Protein AF-A0A835N006-F1 (afdb_monomer)

Organism: NCBI:txid1413687

Solvent-accessible surface area (backbone atoms only — not comparable to full-atom values): 55330 Å² total; per-residue (Å²): 144,75,77,70,62,59,59,55,51,51,54,53,51,52,49,54,55,53,50,62,74,55,72,83,76,80,90,79,90,85,92,86,81,86,87,80,90,83,92,77,97,76,51,71,69,65,62,46,51,63,44,72,76,35,90,64,30,62,57,35,51,52,47,19,72,71,73,68,52,59,80,73,46,51,65,73,37,28,61,44,59,72,69,57,60,71,70,43,48,52,70,76,34,76,88,43,88,58,54,58,61,51,57,39,51,42,28,58,48,49,49,47,54,50,52,71,67,54,53,72,70,75,73,77,80,87,91,66,96,83,57,60,68,63,53,52,51,51,51,50,50,52,48,52,51,48,51,68,60,46,80,78,63,86,90,77,84,93,76,88,89,81,87,82,90,83,90,83,50,70,68,68,59,47,51,62,44,71,75,37,90,63,33,61,57,39,52,51,49,18,72,72,73,67,52,59,81,77,48,52,57,76,38,30,57,44,59,72,69,54,59,74,69,41,49,50,67,76,36,75,88,41,84,56,53,58,58,49,57,40,56,43,29,67,55,43,45,58,59,59,46,69,60,59,74,54,83,80,70,85,88,88,81,88,66,97,85,55,79,88,74,70,88,80,76,75,82,84,86,89,83,84,93,79,83,88,82,82,89,86,88,87,82,89,84,86,86,86,87,85,86,90,86,88,85,81,94,80,88,89,80,88,87,88,84,90,81,90,82,89,81,91,88,81,87,88,86,88,77,89,85,86,87,88,83,88,84,90,87,82,88,85,87,82,87,90,82,90,87,87,80,91,82,89,84,90,89,89,88,84,89,80,82,89,87,84,88,83,84,86,89,83,79,87,91,74,96,84,68,65,66,70,58,55,55,53,56,57,49,57,70,64,64,73,80,79,77,89,82,86,92,77,81,87,78,67,91,72,84,49,45,76,41,69,31,38,38,42,32,41,44,74,51,54,67,18,56,37,40,86,54,26,55,27,25,28,39,33,57,55,50,47,85,48,55,48,98,90,43,50,46,21,40,62,33,12,76,90,58,43,74,79,81,43,52,32,59,40,35,60,43,39,74,60,59,50,28,37,38,36,39,27,52,82,54,30,49,34,50,44,55,55,37,96,85,52,85,72,82,74,46,60,70,44,85,32,84,93,36,79,94,34,29,48,64,21,37,50,48,55,71,58,55,52,51,50,50,55,41,37,63,72,28,44,44,40,34,30,44,41,38,46,52,49,36,76,43,48,73,45,99,89,39,41,44,44,77,64,59,50,52,66,56,56,55,47,44,55,49,48,40,53,76,69,72,55,84,54,52,24,44,29,45,30,47,26,31,35,56,84,33,60,94,35,18,41,58,32,72,55,52,19,53,43,41,41,50,51,36,53,49,53,55,60,74,40,60,93,48,81,85,66,55,38,33,34,35,50,35,12,50,85,33,76,64,40,52,43,50,23,49,72,66,30,37,78,39,41,46,33,41,22,28,41,45,50,85,71,38,56,29,79,54,87,59,50,62,60,46,51,48,30,56,78,58,57,57,59,56,53,55,57,42,48,48,54,43,50,51,44,74,74,47,90,43,82,41,41,46,26,35,56,36,31,45,38,25,36,72,52,20,24,77,58,38,42,33,4,32,50,36,41,54,43,51,55,46,50,55,45,49,37,32,58,41,37,26,29,35,40,18,33,35,19,43,34,21,26,25,25,10,27,17,36,56,87,78,43,51,65,16,26,48,37,56,53,51,50,49,43,56,60,39,49,22,38,36,23,34,48,50,47,78,48,62,68,78,45,55,48,63,41,35,19,23,25,52,84,59,68,12,28,19,36,40,39,38,30,49,33,87,51,42,28,35,42,32,41,81,47,59,83,59,97,72,74,84,82,75,85,76,81,78,83,88,77,91,82,85,85,87,88,82,90,85,89,85,87,86,82,88,80,94,71,84,76,77,84,75,74,82,75,64,60,61,23,39,35,43,38,36,35,34,45,96,70,36,50,51,26,48,44,31,19,50,70,86,40,78,63,59,61,50,100,78,30,45,70,62,84,87,74,62,49,80,40,54,62,90,52,68,47,78,43,50,41,58,25,37,34,42,35,40,39,72,55,77,31,69,51,47,110

Structure (mmCIF, N/CA/C/O backbone):
data_AF-A0A835N006-F1
#
_entry.id   AF-A0A835N006-F1
#
loop_
_atom_site.group_PDB
_atom_site.id
_atom_site.type_symbol
_atom_site.label_atom_id
_atom_site.label_alt_id
_atom_site.label_comp_id
_atom_site.label_asym_id
_atom_site.label_entity_id
_atom_site.label_seq_id
_atom_site.pdbx_PDB_ins_code
_atom_site.Cartn_x
_atom_site.Cartn_y
_atom_site.Cartn_z
_atom_site.occupancy
_atom_site.B_iso_or_equiv
_atom_site.auth_seq_id
_atom_site.auth_comp_id
_atom_site.auth_asym_id
_atom_site.auth_atom_id
_atom_site.pdbx_PDB_model_num
ATOM 1 N N . MET A 1 1 ? 19.010 -67.903 38.026 1.00 42.78 1 MET A N 1
ATOM 2 C CA . MET A 1 1 ? 18.975 -67.072 36.802 1.00 42.78 1 MET A CA 1
ATOM 3 C C . MET A 1 1 ? 17.537 -66.610 36.570 1.00 42.78 1 MET A C 1
ATOM 5 O O . MET A 1 1 ? 16.750 -67.404 36.083 1.00 42.78 1 MET A O 1
ATOM 9 N N . ALA A 1 2 ? 17.156 -65.403 37.015 1.00 35.69 2 ALA A N 1
ATOM 10 C CA . ALA A 1 2 ? 15.758 -64.934 36.906 1.00 35.69 2 ALA A CA 1
ATOM 11 C C . ALA A 1 2 ? 15.554 -63.401 36.830 1.00 35.69 2 ALA A C 1
ATOM 13 O O . ALA A 1 2 ? 14.475 -62.973 36.441 1.00 35.69 2 ALA A O 1
ATOM 14 N N . ARG A 1 3 ? 16.558 -62.564 37.152 1.00 34.12 3 ARG A N 1
ATOM 15 C CA . ARG A 1 3 ? 16.449 -61.088 37.057 1.00 34.12 3 ARG A CA 1
ATOM 16 C C . ARG A 1 3 ? 16.827 -60.490 35.691 1.00 34.12 3 ARG A C 1
ATOM 18 O O . ARG A 1 3 ? 16.461 -59.358 35.421 1.00 34.12 3 ARG A O 1
ATOM 25 N N . ILE A 1 4 ? 17.492 -61.252 34.817 1.00 37.38 4 ILE A N 1
ATOM 26 C CA . ILE A 1 4 ? 17.913 -60.782 33.479 1.00 37.38 4 ILE A CA 1
ATOM 27 C C . ILE A 1 4 ? 16.734 -60.761 32.481 1.00 37.38 4 ILE A C 1
ATOM 29 O O . ILE A 1 4 ? 16.713 -59.951 31.562 1.00 37.38 4 ILE A O 1
ATOM 33 N N . SER A 1 5 ? 15.708 -61.599 32.678 1.00 41.25 5 SER A N 1
ATOM 34 C CA . SER A 1 5 ? 14.600 -61.732 31.714 1.00 41.25 5 SER A CA 1
ATOM 35 C C . SER A 1 5 ? 13.681 -60.500 31.651 1.00 41.25 5 SER A C 1
ATOM 37 O O . SER A 1 5 ? 13.194 -60.144 30.580 1.00 41.25 5 SER A O 1
ATOM 39 N N . THR A 1 6 ? 13.443 -59.822 32.780 1.00 34.44 6 THR A N 1
ATOM 40 C CA . THR A 1 6 ? 12.440 -58.746 32.872 1.00 34.44 6 THR A CA 1
ATOM 41 C C . THR A 1 6 ? 12.899 -57.405 32.304 1.00 34.44 6 THR A C 1
ATOM 43 O O . THR A 1 6 ? 12.081 -56.718 31.703 1.00 34.44 6 THR A O 1
ATOM 46 N N . GLN A 1 7 ? 14.182 -57.036 32.423 1.00 37.97 7 GLN A N 1
ATOM 47 C CA . GLN A 1 7 ? 14.693 -55.826 31.756 1.00 37.97 7 GLN A CA 1
ATOM 48 C C . GLN A 1 7 ? 14.749 -56.004 30.234 1.00 37.97 7 GLN A C 1
ATOM 50 O O . GLN A 1 7 ? 14.334 -55.106 29.511 1.00 37.97 7 GLN A O 1
ATOM 55 N N . VAL A 1 8 ? 15.148 -57.184 29.741 1.00 37.50 8 VAL A N 1
ATOM 56 C CA . VAL A 1 8 ? 15.133 -57.482 28.297 1.00 37.50 8 VAL A CA 1
ATOM 57 C C . VAL A 1 8 ? 13.710 -57.419 27.728 1.00 37.50 8 VAL A C 1
ATOM 59 O O . VAL A 1 8 ? 13.510 -56.836 26.668 1.00 37.50 8 VAL A O 1
ATOM 62 N N . HIS A 1 9 ? 12.700 -57.924 28.448 1.00 35.69 9 HIS A N 1
ATOM 63 C CA . HIS A 1 9 ? 11.300 -57.766 28.031 1.00 35.69 9 HIS A CA 1
ATOM 64 C C . HIS A 1 9 ? 10.817 -56.309 28.079 1.00 35.69 9 HIS A C 1
ATOM 66 O O . HIS A 1 9 ? 10.084 -55.905 27.184 1.00 35.69 9 HIS A O 1
ATOM 72 N N . ALA A 1 10 ? 11.225 -55.508 29.069 1.00 35.22 10 ALA A N 1
ATOM 73 C CA . ALA A 1 10 ? 10.864 -54.088 29.126 1.00 35.22 10 ALA A CA 1
ATOM 74 C C . ALA A 1 10 ? 11.471 -53.286 27.959 1.00 35.22 10 ALA A C 1
ATOM 76 O O . ALA A 1 10 ? 10.772 -52.491 27.336 1.00 35.22 10 ALA A O 1
ATOM 77 N N . ILE A 1 11 ? 12.738 -53.546 27.617 1.00 37.03 11 ILE A N 1
ATOM 78 C CA . ILE A 1 11 ? 13.439 -52.906 26.494 1.00 37.03 11 ILE A CA 1
ATOM 79 C C . ILE A 1 11 ? 12.823 -53.331 25.152 1.00 37.03 11 ILE A C 1
ATOM 81 O O . ILE A 1 11 ? 12.557 -52.481 24.307 1.00 37.03 11 ILE A O 1
ATOM 85 N N . LEU A 1 12 ? 12.508 -54.619 24.967 1.00 35.62 12 LEU A N 1
ATOM 86 C CA . LEU A 1 12 ? 11.808 -55.094 23.766 1.00 35.62 12 LEU A CA 1
ATOM 87 C C . LEU A 1 12 ? 10.388 -54.517 23.640 1.00 35.62 12 LEU A C 1
ATOM 89 O O . LEU A 1 12 ? 9.954 -54.229 22.529 1.00 35.62 12 LEU A O 1
ATOM 93 N N . LEU A 1 13 ? 9.675 -54.299 24.751 1.00 35.78 13 LEU A N 1
ATOM 94 C CA . LEU A 1 13 ? 8.351 -53.671 24.724 1.00 35.78 13 LEU A CA 1
ATOM 95 C C . LEU A 1 13 ? 8.433 -52.168 24.404 1.00 35.78 13 LEU A C 1
ATOM 97 O O . LEU A 1 13 ? 7.593 -51.658 23.667 1.00 35.78 13 LEU A O 1
ATOM 101 N N . ALA A 1 14 ? 9.461 -51.470 24.897 1.00 35.19 14 ALA A N 1
ATOM 102 C CA . ALA A 1 14 ? 9.728 -50.076 24.541 1.00 35.19 14 ALA A CA 1
ATOM 103 C C . ALA A 1 14 ? 10.073 -49.925 23.047 1.00 35.19 14 ALA A C 1
ATOM 105 O O . ALA A 1 14 ? 9.522 -49.054 22.376 1.00 35.19 14 ALA A O 1
ATOM 106 N N . LEU A 1 15 ? 10.909 -50.817 22.503 1.00 35.91 15 LEU A N 1
ATOM 107 C CA . LEU A 1 15 ? 11.237 -50.850 21.073 1.00 35.91 15 LEU A CA 1
ATOM 108 C C . LEU A 1 15 ? 10.009 -51.176 20.204 1.00 35.91 15 LEU A C 1
ATOM 110 O O . LEU A 1 15 ? 9.785 -50.500 19.203 1.00 35.91 15 LEU A O 1
ATOM 114 N N . ALA A 1 16 ? 9.156 -52.120 20.616 1.00 34.94 16 ALA A N 1
ATOM 115 C CA . ALA A 1 16 ? 7.901 -52.418 19.916 1.00 34.94 16 ALA A CA 1
ATOM 116 C C . ALA A 1 16 ? 6.908 -51.232 19.917 1.00 34.94 16 ALA A C 1
ATOM 118 O O . ALA A 1 16 ? 6.215 -50.998 18.926 1.00 34.94 16 ALA A O 1
ATOM 119 N N . CYS A 1 17 ? 6.868 -50.430 20.989 1.00 32.19 17 CYS A N 1
ATOM 120 C CA . CYS A 1 17 ? 6.097 -49.181 21.015 1.00 32.19 17 CYS A CA 1
ATOM 121 C C . CYS A 1 17 ? 6.698 -48.092 20.106 1.00 32.19 17 CYS A C 1
ATOM 123 O O . CYS A 1 17 ? 5.947 -47.300 19.539 1.00 32.19 17 CYS A O 1
ATOM 125 N N . MET A 1 18 ? 8.021 -48.066 19.919 1.00 36.19 18 MET A N 1
ATOM 126 C CA . MET A 1 18 ? 8.682 -47.160 18.969 1.00 36.19 18 MET A CA 1
ATOM 127 C C . MET A 1 18 ? 8.398 -47.555 17.510 1.00 36.19 18 MET A C 1
ATOM 129 O O . MET A 1 18 ? 8.114 -46.680 16.693 1.00 36.19 18 MET A O 1
ATOM 133 N N . GLU A 1 19 ? 8.365 -48.851 17.173 1.00 34.56 19 GLU A N 1
ATOM 134 C CA . GLU A 1 19 ? 7.927 -49.305 15.839 1.00 34.56 19 GLU A CA 1
ATOM 135 C C . GLU A 1 19 ? 6.457 -48.945 15.552 1.00 34.56 19 GLU A C 1
ATOM 137 O O . GLU A 1 19 ? 6.120 -48.548 14.432 1.00 34.56 19 GLU A O 1
ATOM 142 N N . ALA A 1 20 ? 5.583 -48.992 16.564 1.00 32.03 20 ALA A N 1
ATOM 143 C CA . ALA A 1 20 ? 4.171 -48.628 16.422 1.00 32.03 20 ALA A CA 1
ATOM 144 C C . ALA A 1 20 ? 3.942 -47.149 16.037 1.00 32.03 20 ALA A C 1
ATOM 146 O O . ALA A 1 20 ? 2.956 -46.847 15.365 1.00 32.03 20 ALA A O 1
ATOM 147 N N . LEU A 1 21 ? 4.856 -46.238 16.398 1.00 33.19 21 LEU A N 1
ATOM 148 C CA . LEU A 1 21 ? 4.810 -44.824 15.987 1.00 33.19 21 LEU A CA 1
ATOM 149 C C . LEU A 1 21 ? 5.431 -44.557 14.603 1.00 33.19 21 LEU A C 1
ATOM 151 O O . LEU A 1 21 ? 5.235 -43.479 14.045 1.00 33.19 21 LEU A O 1
ATOM 155 N N . VAL A 1 22 ? 6.126 -45.533 14.011 1.00 32.03 22 VAL A N 1
ATOM 156 C CA . VAL A 1 22 ? 6.694 -45.440 12.651 1.00 32.03 22 VAL A CA 1
ATOM 157 C C . VAL A 1 22 ? 5.773 -46.088 11.599 1.00 32.03 22 VAL A C 1
ATOM 159 O O . VAL A 1 22 ? 5.784 -45.695 10.430 1.00 32.03 22 VAL A O 1
ATOM 162 N N . LEU A 1 23 ? 4.918 -47.036 12.001 1.00 29.64 23 LEU A N 1
ATOM 163 C CA . LEU A 1 23 ? 4.133 -47.894 11.098 1.00 29.64 23 LEU A CA 1
ATOM 164 C C . LEU A 1 23 ? 2.768 -47.357 10.617 1.00 29.64 23 LEU A C 1
ATOM 166 O O . LEU A 1 23 ? 2.011 -48.108 10.004 1.00 29.64 23 LEU A O 1
ATOM 170 N N . TYR A 1 24 ? 2.461 -46.068 10.802 1.00 27.81 24 TYR A N 1
ATOM 171 C CA . TYR A 1 24 ? 1.299 -45.422 10.154 1.00 27.81 24 TYR A CA 1
ATOM 172 C C . TYR A 1 24 ? 1.664 -44.259 9.210 1.00 27.81 24 TYR A C 1
ATOM 174 O O . TYR A 1 24 ? 0.807 -43.450 8.858 1.00 27.81 24 TYR A O 1
ATOM 182 N N . GLY A 1 25 ? 2.934 -44.182 8.785 1.00 31.09 25 GLY A N 1
ATOM 183 C CA . GLY A 1 25 ? 3.451 -43.109 7.920 1.00 31.09 25 GLY A CA 1
ATOM 184 C C . GLY A 1 25 ? 3.889 -43.507 6.503 1.00 31.09 25 GLY A C 1
ATOM 185 O O . GLY A 1 25 ? 3.956 -42.633 5.644 1.00 31.09 25 GLY A O 1
ATOM 186 N N . PHE A 1 26 ? 4.185 -44.785 6.218 1.00 29.05 26 PHE A N 1
ATOM 187 C CA . PHE A 1 26 ? 4.708 -45.198 4.904 1.00 29.05 26 PHE A CA 1
ATOM 188 C C . PHE A 1 26 ? 4.172 -46.544 4.414 1.00 29.05 26 PHE A C 1
ATOM 190 O O . PHE A 1 26 ? 4.488 -47.594 4.967 1.00 29.05 26 PHE A O 1
ATOM 197 N N . ALA A 1 27 ? 3.436 -46.504 3.301 1.00 27.14 27 ALA A N 1
ATOM 198 C CA . ALA A 1 27 ? 3.053 -47.684 2.533 1.00 27.14 27 ALA A CA 1
ATOM 199 C C . ALA A 1 27 ? 2.868 -47.365 1.036 1.00 27.14 27 ALA A C 1
ATOM 201 O O . ALA A 1 27 ? 1.761 -47.504 0.516 1.00 27.14 27 ALA A O 1
ATOM 202 N N . ARG A 1 28 ? 3.946 -46.940 0.349 1.00 28.98 28 ARG A N 1
ATOM 203 C CA . ARG A 1 28 ? 4.360 -47.506 -0.958 1.00 28.98 28 ARG A CA 1
ATOM 204 C C . ARG A 1 28 ? 5.627 -46.885 -1.568 1.00 28.98 28 ARG A C 1
ATOM 206 O O . ARG A 1 28 ? 5.742 -45.675 -1.697 1.00 28.98 28 ARG A O 1
ATOM 213 N N . ASP A 1 29 ? 6.508 -47.788 -1.991 1.00 27.83 29 ASP A N 1
ATOM 214 C CA . ASP A 1 29 ? 7.227 -47.846 -3.270 1.00 27.83 29 ASP A CA 1
ATOM 215 C C . ASP A 1 29 ? 7.862 -46.566 -3.859 1.00 27.83 29 ASP A C 1
ATOM 217 O O . ASP A 1 29 ? 7.204 -45.748 -4.497 1.00 27.83 29 ASP A O 1
ATOM 221 N N . ASN A 1 30 ? 9.199 -46.524 -3.831 1.00 34.12 30 ASN A N 1
ATOM 222 C CA . ASN A 1 30 ? 10.005 -45.883 -4.874 1.00 34.12 30 ASN A CA 1
ATOM 223 C C . ASN A 1 30 ? 11.210 -46.783 -5.234 1.00 34.12 30 ASN A C 1
ATOM 225 O O . ASN A 1 30 ? 12.109 -46.934 -4.406 1.00 34.12 30 ASN A O 1
ATOM 229 N N . PRO A 1 31 ? 11.258 -47.386 -6.438 1.00 33.62 31 PRO A N 1
ATOM 230 C CA . PRO A 1 31 ? 12.426 -48.109 -6.935 1.00 33.62 31 PRO A CA 1
ATOM 231 C C . PRO A 1 31 ? 13.041 -47.396 -8.155 1.00 33.62 31 PRO A C 1
ATOM 233 O O . PRO A 1 31 ? 12.659 -47.654 -9.296 1.00 33.62 31 PRO A O 1
ATOM 236 N N . GLY A 1 32 ? 14.012 -46.505 -7.922 1.00 25.36 32 GLY A N 1
ATOM 237 C CA . GLY A 1 32 ? 14.564 -45.641 -8.977 1.00 25.36 32 GLY A CA 1
ATOM 238 C C . GLY A 1 32 ? 15.945 -45.035 -8.700 1.00 25.36 32 GLY A C 1
ATOM 239 O O . GLY A 1 32 ? 16.191 -43.899 -9.091 1.00 25.36 32 GLY A O 1
ATOM 240 N N . GLY A 1 33 ? 16.846 -45.751 -8.018 1.00 25.06 33 GLY A N 1
ATOM 241 C CA . GLY A 1 33 ? 18.206 -45.262 -7.746 1.00 25.06 33 GLY A CA 1
ATOM 242 C C . GLY A 1 33 ? 19.139 -46.352 -7.217 1.00 25.06 33 GLY A C 1
ATOM 243 O O . GLY A 1 33 ? 18.983 -46.814 -6.091 1.00 25.06 33 GLY A O 1
ATOM 244 N N . THR A 1 34 ? 20.103 -46.783 -8.031 1.00 28.62 34 THR A N 1
ATOM 245 C CA . THR A 1 34 ? 21.065 -47.841 -7.682 1.00 28.62 34 THR A CA 1
ATOM 246 C C . THR A 1 34 ? 22.298 -47.293 -6.966 1.00 28.62 34 THR A C 1
ATOM 248 O O . THR A 1 34 ? 23.039 -46.500 -7.545 1.00 28.62 34 THR A O 1
ATOM 251 N N . LEU A 1 35 ? 22.579 -47.801 -5.766 1.00 27.42 35 LEU A N 1
ATOM 252 C CA . LEU A 1 35 ? 23.903 -47.728 -5.138 1.00 27.42 35 LEU A CA 1
ATOM 253 C C . LEU A 1 35 ? 24.771 -48.904 -5.613 1.00 27.42 35 LEU A C 1
ATOM 255 O O . LEU A 1 35 ? 24.301 -50.039 -5.679 1.00 27.42 35 LEU A O 1
ATOM 259 N N . THR A 1 36 ? 26.038 -48.640 -5.938 1.00 31.20 36 THR A N 1
ATOM 260 C CA . THR A 1 36 ? 27.024 -49.656 -6.346 1.00 31.20 36 THR A CA 1
ATOM 261 C C . THR A 1 36 ? 28.041 -49.926 -5.239 1.00 31.20 36 THR A C 1
ATOM 263 O O . THR A 1 36 ? 28.520 -48.997 -4.596 1.00 31.20 36 THR A O 1
ATOM 266 N N . ASN A 1 37 ? 28.381 -51.201 -5.038 1.00 34.12 37 ASN A N 1
ATOM 267 C CA . ASN A 1 37 ? 29.161 -51.694 -3.897 1.00 34.12 37 ASN A CA 1
ATOM 268 C C . ASN A 1 37 ? 30.600 -51.154 -3.802 1.00 34.12 37 ASN A C 1
ATOM 270 O O . ASN A 1 37 ? 31.332 -51.180 -4.789 1.00 34.12 37 ASN A O 1
ATOM 274 N N . TYR A 1 38 ? 31.064 -50.939 -2.567 1.00 26.89 38 TYR A N 1
ATOM 275 C CA . TYR A 1 38 ? 32.248 -51.648 -2.057 1.00 26.89 38 TYR A CA 1
ATOM 276 C C . TYR A 1 38 ? 32.061 -51.987 -0.564 1.00 26.89 38 TYR A C 1
ATOM 278 O O . TYR A 1 38 ? 31.124 -51.497 0.060 1.00 26.89 38 TYR A O 1
ATOM 286 N N . GLN A 1 39 ? 32.851 -52.918 -0.018 1.00 40.38 39 GLN A N 1
ATOM 287 C CA . GLN A 1 39 ? 32.480 -53.647 1.207 1.00 40.38 39 GLN A CA 1
ATOM 288 C C . GLN A 1 39 ? 33.078 -53.115 2.518 1.00 40.38 39 GLN A C 1
ATOM 290 O O . GLN A 1 39 ? 34.299 -53.074 2.673 1.00 40.38 39 GLN A O 1
ATOM 295 N N . LYS A 1 40 ? 32.210 -52.994 3.528 1.00 41.00 40 LYS A N 1
ATOM 296 C CA . LYS A 1 40 ? 32.498 -53.345 4.927 1.00 41.00 40 LYS A CA 1
ATOM 297 C C . LYS A 1 40 ? 31.238 -53.954 5.550 1.00 41.00 40 LYS A C 1
ATOM 299 O O . LYS A 1 40 ? 30.154 -53.394 5.430 1.00 41.00 40 LYS A O 1
ATOM 304 N N . ASN A 1 41 ? 31.365 -55.119 6.183 1.00 54.00 41 ASN A N 1
ATOM 305 C CA . ASN A 1 41 ? 30.238 -55.791 6.834 1.00 54.00 41 ASN A CA 1
ATOM 306 C C . ASN A 1 41 ? 30.140 -55.314 8.291 1.00 54.00 41 ASN A C 1
ATOM 308 O O . ASN A 1 41 ? 30.799 -55.887 9.155 1.00 54.00 41 ASN A O 1
ATOM 312 N N . ALA A 1 42 ? 29.327 -54.291 8.552 1.00 54.06 42 ALA A N 1
ATOM 313 C CA . ALA A 1 42 ? 28.966 -53.858 9.900 1.00 54.06 42 ALA A CA 1
ATOM 314 C C . ALA A 1 42 ? 27.439 -53.865 10.054 1.00 54.06 42 ALA A C 1
ATOM 316 O O . ALA A 1 42 ? 26.719 -53.399 9.170 1.00 54.06 42 ALA A O 1
ATOM 317 N N . THR A 1 43 ? 26.938 -54.404 11.162 1.00 58.91 43 THR A N 1
ATOM 318 C CA . THR A 1 43 ? 25.524 -54.327 11.545 1.00 58.91 43 THR A CA 1
ATOM 319 C C . THR A 1 43 ? 25.328 -53.292 12.655 1.00 58.91 43 THR A C 1
ATOM 321 O O . THR A 1 43 ? 26.279 -52.902 13.330 1.00 58.91 43 THR A O 1
ATOM 324 N N . ILE A 1 44 ? 24.089 -52.839 12.877 1.00 57.50 44 ILE A N 1
ATOM 325 C CA . ILE A 1 44 ? 23.777 -51.862 13.938 1.00 57.50 44 ILE A CA 1
ATOM 326 C C . ILE A 1 44 ? 24.282 -52.325 15.327 1.00 57.50 44 ILE A C 1
ATOM 328 O O . ILE A 1 44 ? 24.915 -51.516 16.004 1.00 57.50 44 ILE A O 1
ATOM 332 N N . PRO A 1 45 ? 24.117 -53.601 15.746 1.00 57.12 45 PRO A N 1
ATOM 333 C CA . PRO A 1 45 ? 24.761 -54.126 16.953 1.00 57.12 45 PRO A CA 1
ATOM 334 C C . PRO A 1 45 ? 26.288 -53.972 16.993 1.00 57.12 45 PRO A C 1
ATOM 336 O O . PRO A 1 45 ? 26.816 -53.606 18.041 1.00 57.12 45 PRO A O 1
ATOM 339 N N . ASP A 1 46 ? 26.996 -54.191 15.880 1.00 63.69 46 ASP A N 1
ATOM 340 C CA . ASP A 1 46 ? 28.461 -54.048 15.822 1.00 63.69 46 ASP A CA 1
ATOM 341 C C . ASP A 1 46 ? 28.887 -52.582 15.997 1.00 63.69 46 ASP A C 1
ATOM 343 O O . ASP A 1 46 ? 29.866 -52.293 16.682 1.00 63.69 46 ASP A O 1
ATOM 347 N N . CYS A 1 47 ? 28.115 -51.649 15.430 1.00 67.00 47 CYS A N 1
ATOM 348 C CA . CYS A 1 47 ? 28.329 -50.208 15.580 1.00 67.00 47 CYS A CA 1
ATOM 349 C C . CYS A 1 47 ? 27.945 -49.667 16.971 1.00 67.00 47 CYS A C 1
ATOM 351 O O . CYS A 1 47 ? 28.474 -48.638 17.386 1.00 67.00 47 CYS A O 1
ATOM 353 N N . LEU A 1 48 ? 27.044 -50.339 17.700 1.00 61.00 48 LEU A N 1
ATOM 354 C CA . LEU A 1 48 ? 26.659 -49.973 19.071 1.00 61.00 48 LEU A CA 1
ATOM 355 C C . LEU A 1 48 ? 27.541 -50.622 20.149 1.00 61.00 48 LEU A C 1
ATOM 357 O O . LEU A 1 48 ? 27.658 -50.079 21.250 1.00 61.00 48 LEU A O 1
ATOM 361 N N . ALA A 1 49 ? 28.181 -51.756 19.849 1.00 68.31 49 ALA A N 1
ATOM 362 C CA . ALA A 1 49 ? 29.006 -52.505 20.797 1.00 68.31 49 ALA A CA 1
ATOM 363 C C . ALA A 1 49 ? 30.104 -51.676 21.506 1.00 68.31 49 ALA A C 1
ATOM 365 O O . ALA A 1 49 ? 30.282 -51.887 22.709 1.00 68.31 49 ALA A O 1
ATOM 366 N N . PRO A 1 50 ? 30.805 -50.714 20.861 1.00 71.00 50 PRO A N 1
ATOM 367 C CA . PRO A 1 50 ? 31.803 -49.896 21.546 1.00 71.00 50 PRO A CA 1
ATOM 368 C C . PRO A 1 50 ? 31.198 -49.014 22.644 1.00 71.00 50 PRO A C 1
ATOM 370 O O . PRO A 1 50 ? 31.753 -48.950 23.739 1.00 71.00 50 PRO A O 1
ATOM 373 N N . PHE A 1 51 ? 30.037 -48.387 22.411 1.00 67.75 51 PHE A N 1
ATOM 374 C CA . PHE A 1 51 ? 29.370 -47.551 23.421 1.00 67.75 51 PHE A CA 1
ATOM 375 C C . PHE A 1 51 ? 28.948 -48.361 24.654 1.00 67.75 51 PHE A C 1
ATOM 377 O O . PHE A 1 51 ? 28.996 -47.854 25.771 1.00 67.75 51 PHE A O 1
ATOM 384 N N . GLY A 1 52 ? 28.629 -49.648 24.476 1.00 57.62 52 GLY A N 1
ATOM 385 C CA . GLY A 1 52 ? 28.358 -50.582 25.573 1.00 57.62 52 GLY A CA 1
ATOM 386 C C . GLY A 1 52 ? 29.553 -50.870 26.495 1.00 57.62 52 GLY A C 1
ATOM 387 O O . GLY A 1 52 ? 29.367 -51.513 27.527 1.00 57.62 52 GLY A O 1
ATOM 388 N N . THR A 1 53 ? 30.767 -50.407 26.166 1.00 69.62 53 THR A N 1
ATOM 389 C CA . THR A 1 53 ? 31.945 -50.534 27.045 1.00 69.62 53 THR A CA 1
ATOM 390 C C . THR A 1 53 ? 32.003 -49.472 28.149 1.00 69.62 53 THR A C 1
ATOM 392 O O . THR A 1 53 ? 32.710 -49.672 29.136 1.00 69.62 53 THR A O 1
ATOM 395 N N . VAL A 1 54 ? 31.236 -48.380 28.028 1.00 74.75 54 VAL A N 1
ATOM 396 C CA . VAL A 1 54 ? 31.149 -47.302 29.024 1.00 74.75 54 VAL A CA 1
ATOM 397 C C . VAL A 1 54 ? 29.712 -47.219 29.542 1.00 74.75 54 VAL A C 1
ATOM 399 O O . VAL A 1 54 ? 28.778 -46.899 28.809 1.00 74.75 54 VAL A O 1
ATOM 402 N N . VAL A 1 55 ? 29.520 -47.527 30.826 1.00 71.44 55 VAL A N 1
ATOM 403 C CA . VAL A 1 55 ? 28.191 -47.567 31.460 1.00 71.44 55 VAL A CA 1
ATOM 404 C C . VAL A 1 55 ? 27.531 -46.183 31.401 1.00 71.44 55 VAL A C 1
ATOM 406 O O . VAL A 1 55 ? 28.139 -45.197 31.806 1.00 71.44 55 VAL A O 1
ATOM 409 N N . GLY A 1 56 ? 26.295 -46.115 30.896 1.00 66.94 56 GLY A N 1
ATOM 410 C CA . GLY A 1 56 ? 25.533 -44.869 30.726 1.00 66.94 56 GLY A CA 1
ATOM 411 C C . GLY A 1 56 ? 25.863 -44.058 29.464 1.00 66.94 56 GLY A C 1
ATOM 412 O O . GLY A 1 56 ? 25.246 -43.024 29.232 1.00 66.94 56 GLY A O 1
ATOM 413 N N . CYS A 1 57 ? 26.806 -44.502 28.624 1.00 70.25 57 CYS A N 1
ATOM 414 C CA . CYS A 1 57 ? 27.250 -43.741 27.448 1.00 70.25 57 CYS A CA 1
ATOM 415 C C . CYS A 1 57 ? 26.154 -43.562 26.379 1.00 70.25 57 CYS A C 1
ATOM 417 O O . CYS A 1 57 ? 25.978 -42.465 25.855 1.00 70.25 57 CYS A O 1
ATOM 419 N N . LEU A 1 58 ? 25.374 -44.610 26.088 1.00 64.88 58 LEU A N 1
ATOM 420 C CA . LEU A 1 58 ? 24.251 -44.510 25.144 1.00 64.88 58 LEU A CA 1
ATOM 421 C C . LEU A 1 58 ? 23.115 -43.629 25.677 1.00 64.88 58 LEU A C 1
ATOM 423 O O . LEU A 1 58 ? 22.537 -42.868 24.906 1.00 64.88 58 LEU A O 1
ATOM 427 N N . ASP A 1 59 ? 22.832 -43.703 26.978 1.00 67.06 59 ASP A N 1
ATOM 428 C CA . ASP A 1 59 ? 21.795 -42.893 27.625 1.00 67.06 59 ASP A CA 1
ATOM 429 C C . ASP A 1 59 ? 22.191 -41.405 27.590 1.00 67.06 59 ASP A C 1
ATOM 431 O O . ASP A 1 59 ? 21.439 -40.575 27.094 1.00 67.06 59 ASP A O 1
ATOM 435 N N . SER A 1 60 ? 23.437 -41.089 27.964 1.00 64.19 60 SER A N 1
ATOM 436 C CA . SER A 1 60 ? 24.026 -39.741 27.910 1.00 64.19 60 SER A CA 1
ATOM 437 C C . SER A 1 60 ? 24.005 -39.123 26.499 1.00 64.19 60 SER A C 1
ATOM 439 O O . SER A 1 60 ? 23.655 -37.954 26.348 1.00 64.19 60 SER A O 1
ATOM 441 N N . ILE A 1 61 ? 24.293 -39.900 25.445 1.00 61.00 61 ILE A N 1
ATOM 442 C CA . ILE A 1 61 ? 24.167 -39.434 24.049 1.00 61.00 61 ILE A CA 1
ATOM 443 C C . ILE A 1 61 ? 22.691 -39.247 23.646 1.00 61.00 61 ILE A C 1
ATOM 445 O O . ILE A 1 61 ? 22.369 -38.311 22.913 1.00 61.00 61 ILE A O 1
ATOM 449 N N . SER A 1 62 ? 21.789 -40.120 24.106 1.00 55.41 62 SER A N 1
ATOM 450 C CA . SER A 1 62 ? 20.350 -40.038 23.822 1.00 55.41 62 SER A CA 1
ATOM 451 C C . SER A 1 62 ? 19.704 -38.812 24.471 1.00 55.41 62 SER A C 1
ATOM 453 O O . SER A 1 62 ? 18.913 -38.121 23.824 1.00 55.41 62 SER A O 1
ATOM 455 N N . ASP A 1 63 ? 20.060 -38.515 25.719 1.00 57.84 63 ASP A N 1
ATOM 456 C CA . ASP A 1 63 ? 19.566 -37.354 26.457 1.00 57.84 63 ASP A CA 1
ATOM 457 C C . ASP A 1 63 ? 20.117 -36.053 25.854 1.00 57.84 63 ASP A C 1
ATOM 459 O O . ASP A 1 63 ? 19.338 -35.136 25.591 1.00 57.84 63 ASP A O 1
ATOM 463 N N . ALA A 1 64 ? 21.405 -36.006 25.491 1.00 57.62 64 ALA A N 1
ATOM 464 C CA . ALA A 1 64 ? 21.997 -34.882 24.757 1.00 57.62 64 ALA A CA 1
ATOM 465 C C . ALA A 1 64 ? 21.284 -34.606 23.417 1.00 57.62 64 ALA A C 1
ATOM 467 O O . ALA A 1 64 ? 20.948 -33.465 23.103 1.00 57.62 64 ALA A O 1
ATOM 468 N N . LEU A 1 65 ? 20.974 -35.654 22.644 1.00 50.91 65 LEU A N 1
ATOM 469 C CA . LEU A 1 65 ? 20.218 -35.542 21.389 1.00 50.91 65 LEU A CA 1
ATOM 470 C C . LEU A 1 65 ? 18.747 -35.135 21.578 1.00 50.91 65 LEU A C 1
ATOM 472 O O . LEU A 1 65 ? 18.151 -34.604 20.640 1.00 50.91 65 LEU A O 1
ATOM 476 N N . SER A 1 66 ? 18.160 -35.398 22.749 1.00 45.38 66 SER A N 1
ATOM 477 C CA . SER A 1 66 ? 16.738 -35.149 23.033 1.00 45.38 66 SER A CA 1
ATOM 478 C C . SER A 1 66 ? 16.488 -33.804 23.721 1.00 45.38 66 SER A C 1
ATOM 480 O O . SER A 1 66 ? 15.472 -33.164 23.456 1.00 45.38 66 SER A O 1
ATOM 482 N N . GLY A 1 67 ? 17.403 -33.371 24.595 1.00 43.75 67 GLY A N 1
ATOM 483 C CA . GLY A 1 67 ? 17.371 -32.080 25.288 1.00 43.75 67 GLY A CA 1
ATOM 484 C C . GLY A 1 67 ? 18.156 -30.968 24.584 1.00 43.75 67 GLY A C 1
ATOM 485 O O . GLY A 1 67 ? 17.880 -29.794 24.814 1.00 43.75 67 GLY A O 1
ATOM 486 N N . GLY A 1 68 ? 19.103 -31.322 23.709 1.00 43.75 68 GLY A N 1
ATOM 487 C CA . GLY A 1 68 ? 19.950 -30.383 22.969 1.00 43.75 68 GLY A CA 1
ATOM 488 C C . GLY A 1 68 ? 21.225 -29.941 23.696 1.00 43.75 68 GLY A C 1
ATOM 489 O O . GLY A 1 68 ? 21.990 -29.167 23.121 1.00 43.75 68 GLY A O 1
ATOM 490 N N . ASP A 1 69 ? 21.477 -30.422 24.919 1.00 58.16 69 ASP A N 1
ATOM 491 C CA . ASP A 1 69 ? 22.708 -30.128 25.658 1.00 58.16 69 ASP A CA 1
ATOM 492 C C . ASP A 1 69 ? 23.769 -31.212 25.419 1.00 58.16 69 ASP A C 1
ATOM 494 O O . ASP A 1 69 ? 23.708 -32.318 25.954 1.00 58.16 69 ASP A O 1
ATOM 498 N N . PHE A 1 70 ? 24.746 -30.890 24.572 1.00 56.03 70 PHE A N 1
ATOM 499 C CA . PHE A 1 70 ? 25.840 -31.790 24.202 1.00 56.03 70 PHE A CA 1
ATOM 500 C C . PHE A 1 70 ? 27.071 -31.663 25.119 1.00 56.03 70 PHE A C 1
ATOM 502 O O . PHE A 1 70 ? 28.068 -32.344 24.872 1.00 56.03 70 PHE A O 1
ATOM 509 N N . LEU A 1 71 ? 27.032 -30.817 26.159 1.00 58.03 71 LEU A N 1
ATOM 510 C CA . LEU A 1 71 ? 28.135 -30.662 27.118 1.00 58.03 71 LEU A CA 1
ATOM 511 C C . LEU A 1 71 ? 28.090 -31.703 28.248 1.00 58.03 71 LEU A C 1
ATOM 513 O O . LEU A 1 71 ? 29.141 -32.063 28.775 1.00 58.03 71 LEU A O 1
ATOM 517 N N . ASP A 1 72 ? 26.910 -32.254 28.545 1.00 60.47 72 ASP A N 1
ATOM 518 C CA . ASP A 1 72 ? 26.705 -33.327 29.534 1.00 60.47 72 ASP A CA 1
ATOM 519 C C . ASP A 1 72 ? 27.127 -34.733 29.036 1.00 60.47 72 ASP A C 1
ATOM 521 O O . ASP A 1 72 ? 26.929 -35.740 29.727 1.00 60.47 72 ASP A O 1
ATOM 525 N N . ILE A 1 73 ? 27.751 -34.844 27.853 1.00 68.56 73 ILE A N 1
ATOM 526 C CA . ILE A 1 73 ? 28.283 -36.125 27.364 1.00 68.56 73 ILE A CA 1
ATOM 527 C C . ILE A 1 73 ? 29.541 -36.506 28.156 1.00 68.56 73 ILE A C 1
ATOM 529 O O . ILE A 1 73 ? 30.569 -35.830 28.111 1.00 68.56 73 ILE A O 1
ATOM 533 N N . ALA A 1 74 ? 29.478 -37.633 28.870 1.00 73.00 74 ALA A N 1
ATOM 534 C CA . ALA A 1 74 ? 30.544 -38.059 29.776 1.00 73.00 74 ALA A CA 1
ATOM 535 C C . ALA A 1 74 ? 31.925 -38.159 29.071 1.00 73.00 74 ALA A C 1
ATOM 537 O O . ALA A 1 74 ? 32.029 -38.829 28.039 1.00 73.00 74 ALA A O 1
ATOM 538 N N . PRO A 1 75 ? 33.026 -37.609 29.632 1.00 72.69 75 PRO A N 1
ATOM 539 C CA . PRO A 1 75 ? 34.336 -37.586 28.963 1.00 72.69 75 PRO A CA 1
ATOM 540 C C . PRO A 1 75 ? 34.901 -38.960 28.560 1.00 72.69 75 PRO A C 1
ATOM 542 O O . PRO A 1 75 ? 35.643 -39.060 27.584 1.00 72.69 75 PRO A O 1
ATOM 545 N N . ASP A 1 76 ? 34.554 -40.033 29.278 1.00 73.38 76 ASP A N 1
ATOM 546 C CA . ASP A 1 76 ? 34.928 -41.403 28.898 1.00 73.38 76 ASP A CA 1
ATOM 547 C C . ASP A 1 76 ? 34.054 -41.974 27.769 1.00 73.38 76 ASP A C 1
ATOM 549 O O . ASP A 1 76 ? 34.550 -42.734 26.941 1.00 73.38 76 ASP A O 1
ATOM 553 N N . CYS A 1 77 ? 32.792 -41.549 27.668 1.00 76.69 77 CYS A N 1
ATOM 554 C CA . CYS A 1 77 ? 31.927 -41.844 26.525 1.00 76.69 77 CYS A CA 1
ATOM 555 C C . CYS A 1 77 ? 32.434 -41.134 25.258 1.00 76.69 77 CYS A C 1
ATOM 557 O O . CYS A 1 77 ? 32.480 -41.728 24.180 1.00 76.69 77 CYS A O 1
ATOM 559 N N . CYS A 1 78 ? 32.930 -39.902 25.391 1.00 77.62 78 CYS A N 1
ATOM 560 C CA . CYS A 1 78 ? 33.503 -39.152 24.275 1.00 77.62 78 CYS A CA 1
ATOM 561 C C . CYS A 1 78 ? 34.725 -39.820 23.623 1.00 77.62 78 CYS A C 1
ATOM 563 O O . CYS A 1 78 ? 34.855 -39.771 22.403 1.00 77.62 78 CYS A O 1
ATOM 565 N N . LYS A 1 79 ? 35.558 -40.540 24.386 1.00 77.38 79 LYS A N 1
ATOM 566 C CA . LYS A 1 79 ? 36.670 -41.348 23.837 1.00 77.38 79 LYS A CA 1
ATOM 567 C C . LYS A 1 79 ? 36.185 -42.509 22.960 1.00 77.38 79 LYS A C 1
ATOM 569 O O . LYS A 1 79 ? 36.915 -42.985 22.091 1.00 77.38 79 LYS A O 1
ATOM 574 N N . VAL A 1 80 ? 34.958 -42.980 23.187 1.00 75.69 80 VAL A N 1
ATOM 575 C CA . VAL A 1 80 ? 34.300 -43.991 22.351 1.00 75.69 80 VAL A CA 1
ATOM 576 C C . VAL A 1 80 ? 33.691 -43.339 21.107 1.00 75.69 80 VAL A C 1
ATOM 578 O O . VAL A 1 80 ? 33.905 -43.830 20.003 1.00 75.69 80 VAL A O 1
ATOM 581 N N . VAL A 1 81 ? 33.016 -42.191 21.256 1.00 74.38 81 VAL A N 1
ATOM 582 C CA . VAL A 1 81 ? 32.506 -41.377 20.132 1.00 74.38 81 VAL A CA 1
ATOM 583 C C . VAL A 1 81 ? 33.609 -41.085 19.107 1.00 74.38 81 VAL A C 1
ATOM 585 O O . VAL A 1 81 ? 33.417 -41.326 17.916 1.00 74.38 81 VAL A O 1
ATOM 588 N N . THR A 1 82 ? 34.771 -40.595 19.549 1.00 73.75 82 THR A N 1
ATOM 589 C CA . THR A 1 82 ? 35.866 -40.165 18.658 1.00 73.75 82 THR A CA 1
ATOM 590 C C . THR A 1 82 ? 36.665 -41.319 18.037 1.00 73.75 82 THR A C 1
ATOM 592 O O . THR A 1 82 ? 37.468 -41.080 17.135 1.00 73.75 82 THR A O 1
ATOM 595 N N . SER A 1 83 ? 36.440 -42.570 18.463 1.00 69.44 83 SER A N 1
ATOM 596 C CA . SER A 1 83 ? 37.147 -43.761 17.959 1.00 69.44 83 SER A CA 1
ATOM 597 C C . SER A 1 83 ? 36.305 -44.687 17.064 1.00 69.44 83 SER A C 1
ATOM 599 O O . SER A 1 83 ? 36.825 -45.689 16.565 1.00 69.44 83 SER A O 1
ATOM 601 N N . ILE A 1 84 ? 35.036 -44.352 16.801 1.00 71.31 84 ILE A N 1
ATOM 602 C CA . ILE A 1 84 ? 34.139 -45.123 15.923 1.00 71.31 84 ILE A CA 1
ATOM 603 C C . ILE A 1 84 ? 34.288 -44.724 14.445 1.00 71.31 84 ILE A C 1
ATOM 605 O O . ILE A 1 84 ? 34.478 -43.561 14.093 1.00 71.31 84 ILE A O 1
ATOM 609 N N . ASP A 1 85 ? 34.171 -45.718 13.559 1.00 68.94 85 ASP A N 1
ATOM 610 C CA . ASP A 1 85 ? 34.238 -45.546 12.106 1.00 68.94 85 ASP A CA 1
ATOM 611 C C . ASP A 1 85 ? 33.092 -44.659 11.573 1.00 68.94 85 ASP A C 1
ATOM 613 O O . ASP A 1 85 ? 31.930 -44.799 11.966 1.00 68.94 85 ASP A O 1
ATOM 617 N N . LYS A 1 86 ? 33.400 -43.766 10.624 1.00 61.59 86 LYS A N 1
ATOM 618 C CA . LYS A 1 86 ? 32.421 -42.844 10.024 1.00 61.59 86 LYS A CA 1
ATOM 619 C C . LYS A 1 86 ? 31.301 -43.576 9.279 1.00 61.59 86 LYS A C 1
ATOM 621 O O . LYS A 1 86 ? 30.182 -43.070 9.241 1.00 61.59 86 LYS A O 1
ATOM 626 N N . GLU A 1 87 ? 31.562 -44.776 8.757 1.00 62.53 87 GLU A N 1
ATOM 627 C CA . GLU A 1 87 ? 30.524 -45.614 8.140 1.00 62.53 87 GLU A CA 1
ATOM 628 C C . GLU A 1 87 ? 29.480 -46.085 9.171 1.00 62.53 87 GLU A C 1
ATOM 630 O O . GLU A 1 87 ? 28.282 -46.090 8.880 1.00 62.53 87 GLU A O 1
ATOM 635 N N . CYS A 1 88 ? 29.895 -46.386 10.409 1.00 69.50 88 CYS A N 1
ATOM 636 C CA . CYS A 1 88 ? 28.969 -46.748 11.485 1.00 69.50 88 CYS A CA 1
ATOM 637 C C . CYS A 1 88 ? 28.045 -45.586 11.864 1.00 69.50 88 CYS A C 1
ATOM 639 O O . CYS A 1 88 ? 26.846 -45.790 12.035 1.00 69.50 88 CYS A O 1
ATOM 641 N N . PHE A 1 89 ? 28.554 -44.353 11.925 1.00 67.25 89 PHE A N 1
ATOM 642 C CA . PHE A 1 89 ? 27.713 -43.178 12.173 1.00 67.25 89 PHE A CA 1
ATOM 643 C C . PHE A 1 89 ? 26.614 -42.995 11.110 1.00 67.25 89 PHE A C 1
ATOM 645 O O . PHE A 1 89 ? 25.485 -42.648 11.458 1.00 67.25 89 PHE A O 1
ATOM 652 N N . SER A 1 90 ? 26.898 -43.281 9.834 1.00 60.94 90 SER A N 1
ATOM 653 C CA . SER A 1 90 ? 25.880 -43.266 8.770 1.00 60.94 90 SER A CA 1
ATOM 654 C C . SER A 1 90 ? 24.817 -44.363 8.934 1.00 60.94 90 SER A C 1
ATOM 656 O O . SER A 1 90 ? 23.659 -44.138 8.589 1.00 60.94 90 SER A O 1
ATOM 658 N N . PHE A 1 91 ? 25.181 -45.522 9.495 1.00 62.59 91 PHE A N 1
ATOM 659 C CA . PHE A 1 91 ? 24.243 -46.603 9.829 1.00 62.59 91 PHE A CA 1
ATOM 660 C C . PHE A 1 91 ? 23.395 -46.321 11.079 1.00 62.59 91 PHE A C 1
ATOM 662 O O . PHE A 1 91 ? 22.247 -46.761 11.138 1.00 62.59 91 PHE A O 1
ATOM 669 N N . LEU A 1 92 ? 23.934 -45.596 12.064 1.00 60.12 92 LEU A N 1
ATOM 670 C CA . LEU A 1 92 ? 23.223 -45.238 13.298 1.00 60.12 92 LEU A CA 1
ATOM 671 C C . LEU A 1 92 ? 22.293 -44.026 13.121 1.00 60.12 92 LEU A C 1
ATOM 673 O O . LEU A 1 92 ? 21.225 -43.987 13.727 1.00 60.12 92 LEU A O 1
ATOM 677 N N . PHE A 1 93 ? 22.650 -43.067 12.256 1.00 62.12 93 PHE A N 1
ATOM 678 C CA . PHE A 1 93 ? 21.886 -41.829 12.035 1.00 62.12 93 PHE A CA 1
ATOM 679 C C . PHE A 1 93 ? 21.428 -41.624 10.568 1.00 62.12 93 PHE A C 1
ATOM 681 O O . PHE A 1 93 ? 21.583 -40.528 10.023 1.00 62.12 93 PHE A O 1
ATOM 688 N N . PRO A 1 94 ? 20.795 -42.615 9.902 1.00 48.09 94 PRO A N 1
ATOM 689 C CA . PRO A 1 94 ? 20.535 -42.602 8.451 1.00 48.09 94 PRO A CA 1
ATOM 690 C C . PRO A 1 94 ? 19.531 -41.537 7.964 1.00 48.09 94 PRO A C 1
ATOM 692 O O . PRO A 1 94 ? 19.299 -41.415 6.764 1.00 48.09 94 PRO A O 1
ATOM 695 N N . LYS A 1 95 ? 18.913 -40.771 8.875 1.00 41.94 95 LYS A N 1
ATOM 696 C CA . LYS A 1 95 ? 18.027 -39.630 8.568 1.00 41.94 95 LYS A CA 1
ATOM 697 C C . LYS A 1 95 ? 18.517 -38.287 9.131 1.00 41.94 95 LYS A C 1
ATOM 699 O O . LYS A 1 95 ? 17.821 -37.290 8.976 1.00 41.94 95 LYS A O 1
ATOM 704 N N . ASN A 1 96 ? 19.689 -38.238 9.769 1.00 51.06 96 ASN A N 1
ATOM 705 C CA . ASN A 1 96 ? 20.285 -37.000 10.274 1.00 51.06 96 ASN A CA 1
ATOM 706 C C . ASN A 1 96 ? 21.800 -37.004 10.017 1.00 51.06 96 ASN A C 1
ATOM 708 O O . ASN A 1 96 ? 22.595 -37.400 10.867 1.00 51.06 96 ASN A O 1
ATOM 712 N N . SER A 1 97 ? 22.190 -36.534 8.832 1.00 52.94 97 SER A N 1
ATOM 713 C CA . SER A 1 97 ? 23.588 -36.450 8.390 1.00 52.94 97 SER A CA 1
ATOM 714 C C . SER A 1 97 ? 24.460 -35.499 9.217 1.00 52.94 97 SER A C 1
ATOM 716 O O . SER A 1 97 ? 25.681 -35.559 9.106 1.00 52.94 97 SER A O 1
ATOM 718 N N . SER A 1 98 ? 23.858 -34.622 10.027 1.00 50.88 98 SER A N 1
ATOM 719 C CA . SER A 1 98 ? 24.572 -33.612 10.817 1.00 50.88 98 SER A CA 1
ATOM 720 C C . SER A 1 98 ? 24.866 -34.068 12.249 1.00 50.88 98 SER A C 1
ATOM 722 O O . SER A 1 98 ? 25.871 -33.647 12.818 1.00 50.88 98 SER A O 1
ATOM 724 N N . ALA A 1 99 ? 24.038 -34.951 12.824 1.00 53.56 99 ALA A N 1
ATOM 725 C CA . ALA A 1 99 ? 24.209 -35.435 14.199 1.00 53.56 99 ALA A CA 1
ATOM 726 C C . ALA A 1 99 ? 25.600 -36.045 14.481 1.00 53.56 99 ALA A C 1
ATOM 728 O O . ALA A 1 99 ? 26.193 -35.660 15.488 1.00 53.56 99 ALA A O 1
ATOM 729 N N . PRO A 1 100 ? 26.191 -36.898 13.613 1.00 57.94 100 PRO A N 1
ATOM 730 C CA . PRO A 1 100 ? 27.544 -37.414 13.830 1.00 57.94 100 PRO A CA 1
ATOM 731 C C . PRO A 1 100 ? 28.600 -36.319 14.006 1.00 57.94 100 PRO A C 1
ATOM 733 O O . PRO A 1 100 ? 29.402 -36.376 14.934 1.00 57.94 100 PRO A O 1
ATOM 736 N N . SER A 1 101 ? 28.576 -35.301 13.142 1.00 58.25 101 SER A N 1
ATOM 737 C CA . SER A 1 101 ? 29.539 -34.196 13.167 1.00 58.25 101 SER A CA 1
ATOM 738 C C . SER A 1 101 ? 29.393 -33.331 14.420 1.00 58.25 101 SER A C 1
ATOM 740 O O . SER A 1 101 ? 30.395 -32.866 14.956 1.00 58.25 101 SER A O 1
ATOM 742 N N . ILE A 1 102 ? 28.160 -33.154 14.911 1.00 53.66 102 ILE A N 1
ATOM 743 C CA . ILE A 1 102 ? 27.864 -32.412 16.143 1.00 53.66 102 ILE A CA 1
ATOM 744 C C . ILE A 1 102 ? 28.383 -33.184 17.364 1.00 53.66 102 ILE A C 1
ATOM 746 O O . ILE A 1 102 ? 29.180 -32.640 18.124 1.00 53.66 102 ILE A O 1
ATOM 750 N N . ILE A 1 103 ? 28.001 -34.458 17.525 1.00 56.59 103 ILE A N 1
ATOM 751 C CA . ILE A 1 103 ? 28.388 -35.271 18.694 1.00 56.59 103 ILE A CA 1
ATOM 752 C C . ILE A 1 103 ? 29.916 -35.430 18.759 1.00 56.59 103 ILE A C 1
ATOM 754 O O . ILE A 1 103 ? 30.511 -35.234 19.817 1.00 56.59 103 ILE A O 1
ATOM 758 N N . VAL A 1 104 ? 30.570 -35.720 17.624 1.00 69.69 104 VAL A N 1
ATOM 759 C CA . VAL A 1 104 ? 32.039 -35.791 17.550 1.00 69.69 104 VAL A CA 1
ATOM 760 C C . VAL A 1 104 ? 32.666 -34.434 17.876 1.00 69.69 104 VAL A C 1
ATOM 762 O O . VAL A 1 104 ? 33.595 -34.393 18.673 1.00 69.69 104 VAL A O 1
ATOM 765 N N . GLY A 1 105 ? 32.147 -33.329 17.328 1.00 60.16 105 GLY A N 1
ATOM 766 C CA . GLY A 1 105 ? 32.676 -31.982 17.566 1.00 60.16 105 GLY A CA 1
ATOM 767 C C . GLY A 1 105 ? 32.627 -31.549 19.035 1.00 60.16 105 GLY A C 1
ATOM 768 O O . GLY A 1 105 ? 33.627 -31.058 19.555 1.00 60.16 105 GLY A O 1
ATOM 769 N N . PHE A 1 106 ? 31.508 -31.783 19.727 1.00 56.50 106 PHE A N 1
ATOM 770 C CA . PHE A 1 106 ? 31.401 -31.514 21.166 1.00 56.50 106 PHE A CA 1
ATOM 771 C C . PHE A 1 106 ? 32.329 -32.416 21.986 1.00 56.50 106 PHE A C 1
ATOM 773 O O . PHE A 1 106 ? 33.049 -31.924 22.857 1.00 56.50 106 PHE A O 1
ATOM 780 N N . CYS A 1 107 ? 32.406 -33.708 21.664 1.00 67.12 107 CYS A N 1
ATOM 781 C CA . CYS A 1 107 ? 33.309 -34.627 22.353 1.00 67.12 107 CYS A CA 1
ATOM 782 C C . CYS A 1 107 ? 34.798 -34.294 22.169 1.00 67.12 107 CYS A C 1
ATOM 784 O O . CYS A 1 107 ? 35.574 -34.428 23.117 1.00 67.12 107 CYS A O 1
ATOM 786 N N . ASP A 1 108 ? 35.190 -33.793 20.997 1.00 63.38 108 ASP A N 1
ATOM 787 C CA . ASP A 1 108 ? 36.549 -33.315 20.726 1.00 63.38 108 ASP A CA 1
ATOM 788 C C . ASP A 1 108 ? 36.915 -32.096 21.597 1.00 63.38 108 ASP A C 1
ATOM 790 O O . ASP A 1 108 ? 38.076 -31.929 21.969 1.00 63.38 108 ASP A O 1
ATOM 794 N N . ILE A 1 109 ? 35.935 -31.256 21.960 1.00 57.47 109 ILE A N 1
ATOM 795 C CA . ILE A 1 109 ? 36.118 -30.117 22.877 1.00 57.47 109 ILE A CA 1
ATOM 796 C C . ILE A 1 109 ? 36.174 -30.598 24.334 1.00 57.47 109 ILE A C 1
ATOM 798 O O . ILE A 1 109 ? 37.097 -30.227 25.063 1.00 57.47 109 ILE A O 1
ATOM 802 N N . ILE A 1 110 ? 35.249 -31.474 24.745 1.00 62.44 110 ILE A N 1
ATOM 803 C CA . ILE A 1 110 ? 35.197 -32.054 26.098 1.00 62.44 110 ILE A CA 1
ATOM 804 C C . ILE A 1 110 ? 36.521 -32.754 26.440 1.00 62.44 110 ILE A C 1
ATOM 806 O O . ILE A 1 110 ? 37.082 -32.524 27.515 1.00 62.44 110 ILE A O 1
ATOM 810 N N . GLU A 1 111 ? 37.087 -33.548 25.522 1.00 61.38 111 GLU A N 1
ATOM 811 C CA . GLU A 1 111 ? 38.361 -34.237 25.766 1.00 61.38 111 GLU A CA 1
ATOM 812 C C . GLU A 1 111 ? 39.557 -33.267 25.873 1.00 61.38 111 GLU A C 1
ATOM 814 O O . GLU A 1 111 ? 40.481 -33.508 26.658 1.00 61.38 111 GLU A O 1
ATOM 819 N N . ARG A 1 112 ? 39.541 -32.144 25.136 1.00 57.59 112 ARG A N 1
ATOM 820 C CA . ARG A 1 112 ? 40.572 -31.091 25.222 1.00 57.59 112 ARG A CA 1
ATOM 821 C C . ARG A 1 112 ? 40.512 -30.364 26.563 1.00 57.59 112 ARG A C 1
ATOM 823 O O . ARG A 1 112 ? 41.526 -30.311 27.256 1.00 57.59 112 ARG A O 1
ATOM 830 N N . CYS A 1 113 ? 39.337 -29.887 26.974 1.00 51.75 113 CYS A N 1
ATOM 831 C CA . CYS A 1 113 ? 39.155 -29.234 28.274 1.00 51.75 113 CYS A CA 1
ATOM 832 C C . CYS A 1 113 ? 39.533 -30.167 29.439 1.00 51.75 113 CYS A C 1
ATOM 834 O O . CYS A 1 113 ? 40.211 -29.743 30.375 1.00 51.75 113 CYS A O 1
ATOM 836 N N . TYR A 1 114 ? 39.181 -31.455 29.358 1.00 53.88 114 TYR A N 1
ATOM 837 C CA . TYR A 1 114 ? 39.550 -32.445 30.376 1.00 53.88 114 TYR A CA 1
ATOM 838 C C . TYR A 1 114 ? 41.075 -32.651 30.480 1.00 53.88 114 TYR A C 1
ATOM 840 O O . TYR A 1 114 ? 41.614 -32.773 31.583 1.00 53.88 114 TYR A O 1
ATOM 848 N N . LYS A 1 115 ? 41.793 -32.650 29.346 1.00 51.47 115 LYS A N 1
ATOM 849 C CA . LYS A 1 115 ? 43.262 -32.762 29.305 1.00 51.47 115 LYS A CA 1
ATOM 850 C C . LYS A 1 115 ? 43.972 -31.523 29.859 1.00 51.47 115 LYS A C 1
ATOM 852 O O . LYS A 1 115 ? 44.881 -31.681 30.671 1.00 51.47 115 LYS A O 1
ATOM 857 N N . GLU A 1 116 ? 43.552 -30.324 29.460 1.00 48.50 116 GLU A N 1
ATOM 858 C CA . GLU A 1 116 ? 44.159 -29.054 29.897 1.00 48.50 116 GLU A CA 1
ATOM 859 C C . GLU A 1 116 ? 43.961 -28.810 31.407 1.00 48.50 116 GLU A C 1
ATOM 861 O O . GLU A 1 116 ? 44.896 -28.418 32.105 1.00 48.50 116 GLU A O 1
ATOM 866 N N . ILE A 1 117 ? 42.760 -29.081 31.934 1.00 46.47 117 ILE A N 1
ATOM 867 C CA . ILE A 1 117 ? 42.388 -28.729 33.315 1.00 46.47 117 ILE A CA 1
ATOM 868 C C . ILE A 1 117 ? 42.848 -29.784 34.335 1.00 46.47 117 ILE A C 1
ATOM 870 O O . ILE A 1 117 ? 43.323 -29.428 35.414 1.00 46.47 117 ILE A O 1
ATOM 874 N N . TYR A 1 118 ? 42.701 -31.081 34.034 1.00 39.22 118 TYR A N 1
ATOM 875 C CA . TYR A 1 118 ? 42.809 -32.130 35.062 1.00 39.22 118 TYR A CA 1
ATOM 876 C C . TYR A 1 118 ? 44.197 -32.781 35.170 1.00 39.22 118 TYR A C 1
ATOM 878 O O . TYR A 1 118 ? 44.585 -33.235 36.249 1.00 39.22 118 TYR A O 1
ATOM 886 N N . VAL A 1 119 ? 44.979 -32.812 34.085 1.00 42.47 119 VAL A N 1
ATOM 887 C CA . VAL A 1 119 ? 46.313 -33.446 34.075 1.00 42.47 119 VAL A CA 1
ATOM 888 C C . VAL A 1 119 ? 47.335 -32.721 34.974 1.00 42.47 119 VAL A C 1
ATOM 890 O O . VAL A 1 119 ? 48.024 -33.417 35.726 1.00 42.47 119 VAL A O 1
ATOM 893 N N . PRO A 1 120 ? 47.424 -31.371 35.010 1.00 40.00 120 PRO A N 1
ATOM 894 C CA . PRO A 1 120 ? 48.400 -30.669 35.858 1.00 40.00 120 PRO A CA 1
ATOM 895 C C . PRO A 1 120 ? 48.206 -30.887 37.367 1.00 40.00 120 PRO A C 1
ATOM 897 O O . PRO A 1 120 ? 49.146 -30.723 38.144 1.00 40.00 120 PRO A O 1
ATOM 900 N N . ILE A 1 121 ? 46.997 -31.267 37.795 1.00 40.84 121 ILE A N 1
ATOM 901 C CA . ILE A 1 121 ? 46.645 -31.482 39.207 1.00 40.84 121 ILE A CA 1
ATOM 902 C C . ILE A 1 121 ? 47.232 -32.808 39.731 1.00 40.84 121 ILE A C 1
ATOM 904 O O . ILE A 1 121 ? 47.526 -32.932 40.921 1.00 40.84 121 ILE A O 1
ATOM 908 N N . ALA A 1 122 ? 47.452 -33.794 38.854 1.00 40.03 122 ALA A N 1
ATOM 909 C CA . ALA A 1 122 ? 47.876 -35.143 39.233 1.00 40.03 122 ALA A CA 1
ATOM 910 C C . ALA A 1 122 ? 49.391 -35.294 39.491 1.00 40.03 122 ALA A C 1
ATOM 912 O O . ALA A 1 122 ? 49.804 -36.241 40.162 1.00 40.03 122 ALA A O 1
ATOM 913 N N . THR A 1 123 ? 50.234 -34.385 38.987 1.00 38.19 123 THR A N 1
ATOM 914 C CA . THR A 1 123 ? 51.708 -34.488 39.045 1.00 38.19 123 THR A CA 1
ATOM 915 C C . THR A 1 123 ? 52.336 -33.392 39.911 1.00 38.19 123 THR A C 1
ATOM 917 O O . THR A 1 123 ? 53.097 -32.553 39.429 1.00 38.19 123 THR A O 1
ATOM 920 N N . GLY A 1 124 ? 51.998 -33.362 41.200 1.00 38.66 124 GLY A N 1
ATOM 921 C CA . GLY A 1 124 ? 52.461 -32.312 42.111 1.00 38.66 124 GLY A CA 1
ATOM 922 C C . GLY A 1 124 ? 53.834 -32.559 42.751 1.00 38.66 124 GLY A C 1
ATOM 923 O O . GLY A 1 124 ? 54.092 -33.640 43.273 1.00 38.66 124 GLY A O 1
ATOM 924 N N . THR A 1 125 ? 54.650 -31.502 42.863 1.00 35.19 125 THR A N 1
ATOM 925 C CA . THR A 1 125 ? 55.641 -31.334 43.947 1.00 35.19 125 THR A CA 1
ATOM 926 C C . THR A 1 125 ? 55.840 -29.856 44.302 1.00 35.19 125 THR A C 1
ATOM 928 O O . THR A 1 125 ? 56.310 -29.091 43.472 1.00 35.19 125 THR A O 1
ATOM 931 N N . GLY A 1 126 ? 55.594 -29.488 45.565 1.00 40.00 126 GLY A N 1
ATOM 932 C CA . GLY A 1 126 ? 56.322 -28.409 46.255 1.00 40.00 126 GLY A CA 1
ATOM 933 C C . GLY A 1 126 ? 56.044 -26.932 45.901 1.00 40.00 126 GLY A C 1
ATOM 934 O O . GLY A 1 126 ? 56.623 -26.378 44.980 1.00 40.00 126 GLY A O 1
ATOM 935 N N . LEU A 1 127 ? 55.369 -26.246 46.834 1.00 39.56 127 LEU A N 1
ATOM 936 C CA . LEU A 1 127 ? 55.706 -24.873 47.265 1.00 39.56 127 LEU A CA 1
ATOM 937 C C . LEU A 1 127 ? 55.311 -23.638 46.406 1.00 39.56 127 LEU A C 1
ATOM 939 O O . LEU A 1 127 ? 56.078 -22.680 46.355 1.00 39.56 127 LEU A O 1
ATOM 943 N N . GLN A 1 128 ? 54.082 -23.547 45.869 1.00 35.16 128 GLN A N 1
ATOM 944 C CA . GLN A 1 128 ? 53.534 -22.229 45.455 1.00 35.16 128 GLN A CA 1
ATOM 945 C C . GLN A 1 128 ? 52.017 -22.030 45.680 1.00 35.16 128 GLN A C 1
ATOM 947 O O . GLN A 1 128 ? 51.266 -21.606 44.800 1.00 35.16 128 GLN A O 1
ATOM 952 N N . ALA A 1 129 ? 51.555 -22.300 46.904 1.00 39.50 129 ALA A N 1
ATOM 953 C CA . ALA A 1 129 ? 50.150 -22.186 47.315 1.00 39.50 129 ALA A CA 1
ATOM 954 C C . ALA A 1 129 ? 49.662 -20.731 47.553 1.00 39.50 129 ALA A C 1
ATOM 956 O O . ALA A 1 129 ? 49.190 -20.402 48.639 1.00 39.50 129 ALA A O 1
ATOM 957 N N . SER A 1 130 ? 49.765 -19.857 46.543 1.00 38.62 130 SER A N 1
ATOM 958 C CA . SER A 1 130 ? 49.073 -18.549 46.535 1.00 38.62 130 SER A CA 1
ATOM 959 C C . SER A 1 130 ? 48.729 -17.965 45.151 1.00 38.62 130 SER A C 1
ATOM 961 O O . SER A 1 130 ? 48.168 -16.875 45.098 1.00 38.62 130 SER A O 1
ATOM 963 N N . LEU A 1 131 ? 49.024 -18.656 44.036 1.00 38.66 131 LEU A N 1
ATOM 964 C CA . LEU A 1 131 ? 48.670 -18.206 42.670 1.00 38.66 131 LEU A CA 1
ATOM 965 C C . LEU A 1 131 ? 47.732 -19.159 41.900 1.00 38.66 131 LEU A C 1
ATOM 967 O O . LEU A 1 131 ? 47.282 -18.826 40.802 1.00 38.66 131 LEU A O 1
ATOM 971 N N . THR A 1 132 ? 47.428 -20.335 42.455 1.00 41.34 132 THR A N 1
ATOM 972 C CA . THR A 1 132 ? 46.728 -21.420 41.746 1.00 41.34 132 THR A CA 1
ATOM 973 C C . THR A 1 132 ? 45.228 -21.189 41.562 1.00 41.34 132 THR A C 1
ATOM 975 O O . THR A 1 132 ? 44.678 -21.638 40.563 1.00 41.34 132 THR A O 1
ATOM 978 N N . SER A 1 133 ? 44.563 -20.456 42.459 1.00 41.00 133 SER A N 1
ATOM 979 C CA . SER A 1 133 ? 43.135 -20.131 42.323 1.00 41.00 133 SER A CA 1
ATOM 980 C C . SER A 1 133 ? 42.857 -19.177 41.158 1.00 41.00 133 SER A C 1
ATOM 982 O O . SER A 1 133 ? 41.925 -19.403 40.395 1.00 41.00 133 SER A O 1
ATOM 984 N N . VAL A 1 134 ? 43.687 -18.144 40.977 1.00 38.28 134 VAL A N 1
ATOM 985 C CA . VAL A 1 134 ? 43.501 -17.149 39.905 1.00 38.28 134 VAL A CA 1
ATOM 986 C C . VAL A 1 134 ? 43.801 -17.752 38.531 1.00 38.28 134 VAL A C 1
ATOM 988 O O . VAL A 1 134 ? 43.014 -17.564 37.610 1.00 38.28 134 VAL A O 1
ATOM 991 N N . HIS A 1 135 ? 44.876 -18.539 38.390 1.00 38.78 135 HIS A N 1
ATOM 992 C CA . HIS A 1 135 ? 45.179 -19.205 37.115 1.00 38.78 135 HIS A CA 1
ATOM 993 C C . HIS A 1 135 ? 44.143 -20.271 36.735 1.00 38.78 135 HIS A C 1
ATOM 995 O O . HIS A 1 135 ? 43.795 -20.363 35.563 1.00 38.78 135 HIS A O 1
ATOM 1001 N N . ALA A 1 136 ? 43.606 -21.036 37.694 1.00 37.78 136 ALA A N 1
ATOM 1002 C CA . ALA A 1 136 ? 42.548 -22.008 37.407 1.00 37.78 136 ALA A CA 1
ATOM 1003 C C . ALA A 1 136 ? 41.242 -21.331 36.953 1.00 37.78 136 ALA A C 1
ATOM 1005 O O . ALA A 1 136 ? 40.600 -21.807 36.020 1.00 37.78 136 ALA A O 1
ATOM 1006 N N . ILE A 1 137 ? 40.874 -20.197 37.564 1.00 41.12 137 ILE A N 1
ATOM 1007 C CA . ILE A 1 137 ? 39.704 -19.407 37.152 1.00 41.12 137 ILE A CA 1
ATOM 1008 C C . ILE A 1 137 ? 39.924 -18.788 35.763 1.00 41.12 137 ILE A C 1
ATOM 1010 O O . ILE A 1 137 ? 39.028 -18.863 34.928 1.00 41.12 137 ILE A O 1
ATOM 1014 N N . LEU A 1 138 ? 41.114 -18.250 35.476 1.00 38.19 138 LEU A N 1
ATOM 1015 C CA . LEU A 1 138 ? 41.443 -17.713 34.149 1.00 38.19 138 LEU A CA 1
ATOM 1016 C C . LEU A 1 138 ? 41.459 -18.797 33.057 1.00 38.19 138 LEU A C 1
ATOM 1018 O O . LEU A 1 138 ? 40.953 -18.544 31.970 1.00 38.19 138 LEU A O 1
ATOM 1022 N N . LEU A 1 139 ? 41.957 -20.011 33.332 1.00 38.78 139 LEU A N 1
ATOM 1023 C CA . LEU A 1 139 ? 41.879 -21.125 32.373 1.00 38.78 139 LEU A CA 1
ATOM 1024 C C . LEU A 1 139 ? 40.441 -21.612 32.154 1.00 38.78 139 LEU A C 1
ATOM 1026 O O . LEU A 1 139 ? 40.081 -21.947 31.028 1.00 38.78 139 LEU A O 1
ATOM 1030 N N . ALA A 1 140 ? 39.612 -21.640 33.202 1.00 39.19 140 ALA A N 1
ATOM 1031 C CA . ALA A 1 140 ? 38.200 -21.997 33.080 1.00 39.19 140 ALA A CA 1
ATOM 1032 C C . ALA A 1 140 ? 37.423 -20.958 32.252 1.00 39.19 140 ALA A C 1
ATOM 1034 O O . ALA A 1 140 ? 36.655 -21.337 31.369 1.00 39.19 140 ALA A O 1
ATOM 1035 N N . LEU A 1 141 ? 37.672 -19.663 32.478 1.00 39.50 141 LEU A N 1
ATOM 1036 C CA . LEU A 1 141 ? 37.110 -18.575 31.672 1.00 39.50 141 LEU A CA 1
ATOM 1037 C C . LEU A 1 141 ? 37.585 -18.656 30.215 1.00 39.50 141 LEU A C 1
ATOM 1039 O O . LEU A 1 141 ? 36.746 -18.669 29.321 1.00 39.50 141 LEU A O 1
ATOM 1043 N N . ALA A 1 142 ? 38.885 -18.845 29.970 1.00 39.69 142 ALA A N 1
ATOM 1044 C CA . ALA A 1 142 ? 39.427 -19.019 28.621 1.00 39.69 142 ALA A CA 1
ATOM 1045 C C . ALA A 1 142 ? 38.872 -20.270 27.905 1.00 39.69 142 ALA A C 1
ATOM 1047 O O . ALA A 1 142 ? 38.676 -20.249 26.692 1.00 39.69 142 ALA A O 1
ATOM 1048 N N . CYS A 1 143 ? 38.562 -21.353 28.632 1.00 35.91 143 CYS A N 1
ATOM 1049 C CA . CYS A 1 143 ? 37.851 -22.505 28.067 1.00 35.91 143 CYS A CA 1
ATOM 1050 C C . CYS A 1 143 ? 36.396 -22.170 27.706 1.00 35.91 143 CYS A C 1
ATOM 1052 O O . CYS A 1 143 ? 35.922 -22.622 26.666 1.00 35.91 143 CYS A O 1
ATOM 1054 N N . MET A 1 144 ? 35.689 -21.372 28.516 1.00 37.72 144 MET A N 1
ATOM 1055 C CA . MET A 1 144 ? 34.329 -20.926 28.185 1.00 37.72 144 MET A CA 1
ATOM 1056 C C . MET A 1 144 ? 34.314 -19.945 27.003 1.00 37.72 144 MET A C 1
ATOM 1058 O O . MET A 1 144 ? 33.471 -20.075 26.120 1.00 37.72 144 MET A O 1
ATOM 1062 N N . GLU A 1 145 ? 35.281 -19.032 26.912 1.00 39.91 145 GLU A N 1
ATOM 1063 C CA . GLU A 1 145 ? 35.471 -18.172 25.737 1.00 39.91 145 GLU A CA 1
ATOM 1064 C C . GLU A 1 145 ? 35.808 -19.000 24.489 1.00 39.91 145 GLU A C 1
ATOM 1066 O O . GLU A 1 145 ? 35.214 -18.792 23.432 1.00 39.91 145 GLU A O 1
ATOM 1071 N N . ALA A 1 146 ? 36.688 -20.001 24.604 1.00 37.09 146 ALA A N 1
ATOM 1072 C CA . ALA A 1 146 ? 36.995 -20.917 23.507 1.00 37.09 146 ALA A CA 1
ATOM 1073 C C . ALA A 1 146 ? 35.770 -21.733 23.058 1.00 37.09 146 ALA A C 1
ATOM 1075 O O . ALA A 1 146 ? 35.582 -21.904 21.854 1.00 37.09 146 ALA A O 1
ATOM 1076 N N . LEU A 1 147 ? 34.918 -22.185 23.986 1.00 36.25 147 LEU A N 1
ATOM 1077 C CA . LEU A 1 147 ? 33.634 -22.842 23.701 1.00 36.25 147 LEU A CA 1
ATOM 1078 C C . LEU A 1 147 ? 32.686 -21.918 22.919 1.00 36.25 147 LEU A C 1
ATOM 1080 O O . LEU A 1 147 ? 32.190 -22.305 21.859 1.00 36.25 147 LEU A O 1
ATOM 1084 N N . VAL A 1 148 ? 32.501 -20.677 23.386 1.00 35.22 148 VAL A N 1
ATOM 1085 C CA . VAL A 1 148 ? 31.682 -19.653 22.709 1.00 35.22 148 VAL A CA 1
ATOM 1086 C C . VAL A 1 148 ? 32.234 -19.331 21.313 1.00 35.22 148 VAL A C 1
ATOM 1088 O O . VAL A 1 148 ? 31.469 -19.219 20.354 1.00 35.22 148 VAL A O 1
ATOM 1091 N N . PHE A 1 149 ? 33.557 -19.252 21.149 1.00 33.25 149 PHE A N 1
ATOM 1092 C CA . PHE A 1 149 ? 34.173 -18.988 19.847 1.00 33.25 149 PHE A CA 1
ATOM 1093 C C . PHE A 1 149 ? 34.166 -20.196 18.896 1.00 33.25 149 PHE A C 1
ATOM 1095 O O . PHE A 1 149 ? 34.048 -19.988 17.681 1.00 33.25 149 PHE A O 1
ATOM 1102 N N . TYR A 1 150 ? 34.294 -21.443 19.366 1.00 32.38 150 TYR A N 1
ATOM 1103 C CA . TYR A 1 150 ? 34.379 -22.610 18.470 1.00 32.38 150 TYR A CA 1
ATOM 1104 C C . TYR A 1 150 ? 33.042 -23.059 17.879 1.00 32.38 150 TYR A C 1
ATOM 1106 O O . TYR A 1 150 ? 33.050 -23.564 16.758 1.00 32.38 150 TYR A O 1
ATOM 1114 N N . GLY A 1 151 ? 31.901 -22.751 18.508 1.00 31.98 151 GLY A N 1
ATOM 1115 C CA . GLY A 1 151 ? 30.563 -23.010 17.940 1.00 31.98 151 GLY A CA 1
ATOM 1116 C C . GLY A 1 151 ? 30.291 -22.370 16.563 1.00 31.98 151 GLY A C 1
ATOM 1117 O O . GLY A 1 151 ? 29.307 -22.698 15.909 1.00 31.98 151 GLY A O 1
ATOM 1118 N N . PHE A 1 152 ? 31.180 -21.487 16.093 1.00 32.97 152 PHE A N 1
ATOM 1119 C CA . PHE A 1 152 ? 31.077 -20.751 14.828 1.00 32.97 152 PHE A CA 1
ATOM 1120 C C . PHE A 1 152 ? 32.057 -21.201 13.717 1.00 32.97 152 PHE A C 1
ATOM 1122 O O . PHE A 1 152 ? 32.206 -20.497 12.719 1.00 32.97 152 PHE A O 1
ATOM 1129 N N . ALA A 1 153 ? 32.793 -22.312 13.858 1.00 25.83 153 ALA A N 1
ATOM 1130 C CA . ALA A 1 153 ? 33.568 -22.910 12.753 1.00 25.83 153 ALA A CA 1
ATOM 1131 C C . ALA A 1 153 ? 33.772 -24.423 12.982 1.00 25.83 153 ALA A C 1
ATOM 1133 O O . ALA A 1 153 ? 34.072 -24.821 14.098 1.00 25.83 153 ALA A O 1
ATOM 1134 N N . ARG A 1 154 ? 33.700 -25.308 11.979 1.00 31.38 154 ARG A N 1
ATOM 1135 C CA . ARG A 1 154 ? 33.856 -25.124 10.523 1.00 31.38 154 ARG A CA 1
ATOM 1136 C C . ARG A 1 154 ? 33.188 -26.300 9.786 1.00 31.38 154 ARG A C 1
ATOM 1138 O O . ARG A 1 154 ? 33.305 -27.416 10.272 1.00 31.38 154 ARG A O 1
ATOM 1145 N N . ASP A 1 155 ? 32.619 -26.083 8.598 1.00 29.59 155 ASP A N 1
ATOM 1146 C CA . ASP A 1 155 ? 33.126 -26.760 7.388 1.00 29.59 155 ASP A CA 1
ATOM 1147 C C . ASP A 1 155 ? 32.503 -26.256 6.077 1.00 29.59 155 ASP A C 1
ATOM 1149 O O . ASP A 1 155 ? 31.295 -26.086 5.940 1.00 29.59 155 ASP A O 1
ATOM 1153 N N . ASN A 1 156 ? 33.377 -26.050 5.092 1.00 25.89 156 ASN A N 1
ATOM 1154 C CA . ASN A 1 156 ? 33.071 -25.959 3.666 1.00 25.89 156 ASN A CA 1
ATOM 1155 C C . ASN A 1 156 ? 34.349 -26.427 2.934 1.00 25.89 156 ASN A C 1
ATOM 1157 O O . ASN A 1 156 ? 35.408 -25.833 3.169 1.00 25.89 156 ASN A O 1
ATOM 1161 N N . PRO A 1 157 ? 34.323 -27.519 2.146 1.00 31.55 157 PRO A N 1
ATOM 1162 C CA . PRO A 1 157 ? 35.536 -28.097 1.568 1.00 31.55 157 PRO A CA 1
ATOM 1163 C C . PRO A 1 157 ? 36.178 -27.190 0.505 1.00 31.55 157 PRO A C 1
ATOM 1165 O O . PRO A 1 157 ? 35.505 -26.424 -0.181 1.00 31.55 157 PRO A O 1
ATOM 1168 N N . LEU A 1 158 ? 37.503 -27.288 0.347 1.00 29.12 158 LEU A N 1
ATOM 1169 C CA . LEU A 1 158 ? 38.255 -26.458 -0.601 1.00 29.12 158 LEU A CA 1
ATOM 1170 C C . LEU A 1 158 ? 37.865 -26.745 -2.061 1.00 29.12 158 LEU A C 1
ATOM 1172 O O . LEU A 1 158 ? 38.007 -27.870 -2.536 1.00 29.12 158 LEU A O 1
ATOM 1176 N N . GLY A 1 159 ? 37.509 -25.688 -2.795 1.00 24.33 159 GLY A N 1
ATOM 1177 C CA . GLY A 1 159 ? 37.297 -25.701 -4.244 1.00 24.33 159 GLY A CA 1
ATOM 1178 C C . GLY A 1 159 ? 38.046 -24.564 -4.944 1.00 24.33 159 GLY A C 1
ATOM 1179 O O . GLY A 1 159 ? 37.480 -23.501 -5.148 1.00 24.33 159 GLY A O 1
ATOM 1180 N N . THR A 1 160 ? 39.313 -24.811 -5.302 1.00 26.50 160 THR A N 1
ATOM 1181 C CA . THR A 1 160 ? 40.143 -24.061 -6.280 1.00 26.50 160 THR A CA 1
ATOM 1182 C C . THR A 1 160 ? 40.091 -22.523 -6.278 1.00 26.50 160 THR A C 1
ATOM 1184 O O . THR A 1 160 ? 39.182 -21.915 -6.836 1.00 26.50 160 THR A O 1
ATOM 1187 N N . LEU A 1 161 ? 41.180 -21.891 -5.824 1.00 27.80 161 LEU A N 1
ATOM 1188 C CA . LEU A 1 161 ? 41.463 -20.468 -6.043 1.00 27.80 161 LEU A CA 1
ATOM 1189 C C . LEU A 1 161 ? 42.902 -20.328 -6.568 1.00 27.80 161 LEU A C 1
ATOM 1191 O O . LEU A 1 161 ? 43.827 -20.878 -5.971 1.00 27.80 161 LEU A O 1
ATOM 1195 N N . THR A 1 162 ? 43.104 -19.627 -7.688 1.00 29.48 162 THR A N 1
ATOM 1196 C CA . THR A 1 162 ? 44.433 -19.419 -8.294 1.00 29.48 162 THR A CA 1
ATOM 1197 C C . THR A 1 162 ? 44.636 -17.968 -8.727 1.00 29.48 162 THR A C 1
ATOM 1199 O O . THR A 1 162 ? 44.173 -17.587 -9.800 1.00 29.48 162 THR A O 1
ATOM 1202 N N . ASN A 1 163 ? 45.431 -17.227 -7.941 1.00 29.72 163 ASN A N 1
ATOM 1203 C CA . ASN A 1 163 ? 45.962 -15.878 -8.214 1.00 29.72 163 ASN A CA 1
ATOM 1204 C C . ASN A 1 163 ? 44.905 -14.735 -8.234 1.00 29.72 163 ASN A C 1
ATOM 1206 O O . ASN A 1 163 ? 43.765 -14.949 -8.617 1.00 29.72 163 ASN A O 1
ATOM 1210 N N . TYR A 1 164 ? 45.206 -13.493 -7.817 1.00 26.73 164 TYR A N 1
ATOM 1211 C CA . TYR A 1 164 ? 46.519 -12.858 -7.609 1.00 26.73 164 TYR A CA 1
ATOM 1212 C C . TYR A 1 164 ? 46.499 -11.753 -6.515 1.00 26.73 164 TYR A C 1
ATOM 1214 O O . TYR A 1 164 ? 45.627 -10.898 -6.524 1.00 26.73 164 TYR A O 1
ATOM 1222 N N . GLN A 1 165 ? 47.510 -11.763 -5.634 1.00 39.78 165 GLN A N 1
ATOM 1223 C CA . GLN A 1 165 ? 48.026 -10.667 -4.779 1.00 39.78 165 GLN A CA 1
ATOM 1224 C C . GLN A 1 165 ? 47.080 -9.705 -4.013 1.00 39.78 165 GLN A C 1
ATOM 1226 O O . GLN A 1 165 ? 46.802 -8.600 -4.472 1.00 39.78 165 GLN A O 1
ATOM 1231 N N . LYS A 1 166 ? 46.910 -9.981 -2.711 1.00 36.44 166 LYS A N 1
ATOM 1232 C CA . LYS A 1 166 ? 47.408 -9.109 -1.620 1.00 36.44 166 LYS A CA 1
ATOM 1233 C C . LYS A 1 166 ? 47.596 -9.974 -0.360 1.00 36.44 166 LYS A C 1
ATOM 1235 O O . LYS A 1 166 ? 46.741 -10.801 -0.068 1.00 36.44 166 LYS A O 1
ATOM 1240 N N . ASN A 1 167 ? 48.713 -9.829 0.358 1.00 50.91 167 ASN A N 1
ATOM 1241 C CA . ASN A 1 167 ? 48.971 -10.580 1.596 1.00 50.91 167 ASN A CA 1
ATOM 1242 C C . ASN A 1 167 ? 48.991 -9.610 2.782 1.00 50.91 167 ASN A C 1
ATOM 1244 O O . ASN A 1 167 ? 49.878 -8.762 2.846 1.00 50.91 167 ASN A O 1
ATOM 1248 N N . ALA A 1 168 ? 48.066 -9.785 3.723 1.00 51.41 168 ALA A N 1
ATOM 1249 C CA . ALA A 1 168 ? 48.099 -9.182 5.052 1.00 51.41 168 ALA A CA 1
ATOM 1250 C C . ALA A 1 168 ? 47.899 -10.288 6.097 1.00 51.41 168 ALA A C 1
ATOM 1252 O O . ALA A 1 168 ? 47.160 -11.246 5.856 1.00 51.41 168 ALA A O 1
ATOM 1253 N N . THR A 1 169 ? 48.569 -10.184 7.241 1.00 55.28 169 THR A N 1
ATOM 1254 C CA . THR A 1 169 ? 48.411 -11.103 8.375 1.00 55.28 169 THR A CA 1
ATOM 1255 C C . THR A 1 169 ? 47.739 -10.395 9.553 1.00 55.28 169 THR A C 1
ATOM 1257 O O . THR A 1 169 ? 47.698 -9.168 9.612 1.00 55.28 169 THR A O 1
ATOM 1260 N N . ILE A 1 170 ? 47.207 -11.155 10.517 1.00 53.62 170 ILE A N 1
ATOM 1261 C CA . ILE A 1 170 ? 46.531 -10.585 11.698 1.00 53.62 170 ILE A CA 1
ATOM 1262 C C . ILE A 1 170 ? 47.426 -9.574 12.458 1.00 53.62 170 ILE A C 1
ATOM 1264 O O . ILE A 1 170 ? 46.927 -8.494 12.772 1.00 53.62 170 ILE A O 1
ATOM 1268 N N . PRO A 1 171 ? 48.735 -9.827 12.688 1.00 51.38 171 PRO A N 1
ATOM 1269 C CA . PRO A 1 171 ? 49.654 -8.812 13.213 1.00 51.38 171 PRO A CA 1
ATOM 1270 C C . PRO A 1 171 ? 49.730 -7.520 12.386 1.00 51.38 171 PRO A C 1
ATOM 1272 O O . PRO A 1 171 ? 49.740 -6.442 12.974 1.00 51.38 171 PRO A O 1
ATOM 1275 N N . ASP A 1 172 ? 49.732 -7.603 11.050 1.00 61.47 172 ASP A N 1
ATOM 1276 C CA . ASP A 1 172 ? 49.774 -6.418 10.175 1.00 61.47 172 ASP A CA 1
ATOM 1277 C C . ASP A 1 172 ? 48.486 -5.587 10.296 1.00 61.47 172 ASP A C 1
ATOM 1279 O O . ASP A 1 172 ? 48.532 -4.359 10.286 1.00 61.47 172 ASP A O 1
ATOM 1283 N N . CYS A 1 173 ? 47.341 -6.255 10.467 1.00 66.69 173 CYS A N 1
ATOM 1284 C CA . CYS A 1 173 ? 46.042 -5.617 10.683 1.00 66.69 173 CYS A CA 1
ATOM 1285 C C . CYS A 1 173 ? 45.865 -5.040 12.101 1.00 66.69 173 CYS A C 1
ATOM 1287 O O . CYS A 1 173 ? 45.101 -4.095 12.277 1.00 66.69 173 CYS A O 1
ATOM 1289 N N . LEU A 1 174 ? 46.561 -5.579 13.111 1.00 57.75 174 LEU A N 1
ATOM 1290 C CA . LEU A 1 174 ? 46.556 -5.051 14.484 1.00 57.75 174 LEU A CA 1
ATOM 1291 C C . LEU A 1 174 ? 47.566 -3.913 14.702 1.00 57.75 174 LEU A C 1
ATOM 1293 O O . LEU A 1 174 ? 47.352 -3.064 15.570 1.00 57.75 174 LEU A O 1
ATOM 1297 N N . ALA A 1 175 ? 48.651 -3.871 13.924 1.00 69.62 175 ALA A N 1
ATOM 1298 C CA . ALA A 1 175 ? 49.730 -2.896 14.081 1.00 69.62 175 ALA A CA 1
ATOM 1299 C C . ALA A 1 175 ? 49.281 -1.414 14.106 1.00 69.62 175 ALA A C 1
ATOM 1301 O O . ALA A 1 175 ? 49.831 -0.671 14.925 1.00 69.62 175 ALA A O 1
ATOM 1302 N N . PRO A 1 176 ? 48.290 -0.952 13.309 1.00 72.81 176 PRO A N 1
ATOM 1303 C CA . PRO A 1 176 ? 47.842 0.438 13.366 1.00 72.81 176 PRO A CA 1
ATOM 1304 C C . PRO A 1 176 ? 47.191 0.801 14.707 1.00 72.81 176 PRO A C 1
ATOM 1306 O O . PRO A 1 176 ? 47.476 1.871 15.242 1.00 72.81 176 PRO A O 1
ATOM 1309 N N . PHE A 1 177 ? 46.386 -0.088 15.305 1.00 69.75 177 PHE A N 1
ATOM 1310 C CA . PHE A 1 177 ? 45.761 0.161 16.615 1.00 69.75 177 PHE A CA 1
ATOM 1311 C C . PHE A 1 177 ? 46.798 0.311 17.735 1.00 69.75 177 PHE A C 1
ATOM 1313 O O . PHE A 1 177 ? 46.602 1.098 18.658 1.00 69.75 177 PHE A O 1
ATOM 1320 N N . GLY A 1 178 ? 47.949 -0.358 17.611 1.00 61.94 178 GLY A N 1
ATOM 1321 C CA . GLY A 1 178 ? 49.092 -0.190 18.513 1.00 61.94 178 GLY A CA 1
ATOM 1322 C C . GLY A 1 178 ? 49.745 1.201 18.486 1.00 61.94 178 GLY A C 1
ATOM 1323 O O . GLY A 1 178 ? 50.599 1.477 19.327 1.00 61.94 178 GLY A O 1
ATOM 1324 N N . THR A 1 179 ? 49.364 2.089 17.558 1.00 73.06 179 THR A N 1
ATOM 1325 C CA . THR A 1 179 ? 49.860 3.479 17.519 1.00 73.06 179 THR A CA 1
ATOM 1326 C C . THR A 1 179 ? 49.146 4.413 18.500 1.00 73.06 179 THR A C 1
ATOM 1328 O O . THR 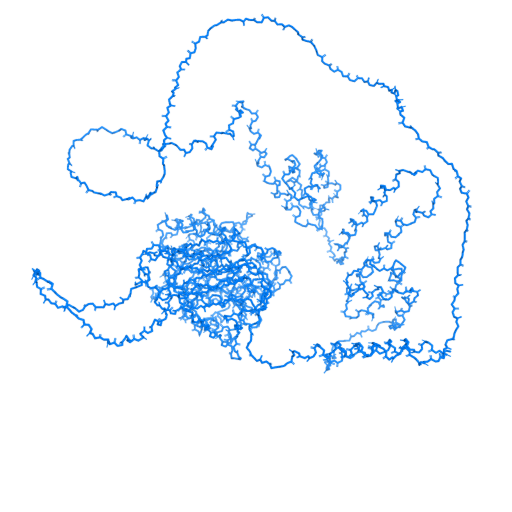A 1 179 ? 49.682 5.476 18.816 1.00 73.06 179 THR A O 1
ATOM 1331 N N . VAL A 1 180 ? 47.981 4.015 19.028 1.00 77.25 180 VAL A N 1
ATOM 1332 C CA . VAL A 1 180 ? 47.189 4.793 19.993 1.00 77.25 180 VAL A CA 1
ATOM 1333 C C . VAL A 1 180 ? 47.023 3.978 21.277 1.00 77.25 180 VAL A C 1
ATOM 1335 O O . VAL A 1 180 ? 46.369 2.937 21.302 1.00 77.25 180 VAL A O 1
ATOM 1338 N N . VAL A 1 181 ? 47.640 4.447 22.364 1.00 74.94 181 VAL A N 1
ATOM 1339 C CA . VAL A 1 181 ? 47.648 3.743 23.658 1.00 74.94 181 VAL A CA 1
ATOM 1340 C C . VAL A 1 181 ? 46.218 3.586 24.188 1.00 74.94 181 VAL A C 1
ATOM 1342 O O . VAL A 1 181 ? 45.499 4.574 24.309 1.00 74.94 181 VAL A O 1
ATOM 1345 N N . GLY A 1 182 ? 45.818 2.351 24.508 1.00 63.81 182 GLY A N 1
ATOM 1346 C CA . GLY A 1 182 ? 44.471 2.015 24.990 1.00 63.81 182 GLY A CA 1
ATOM 1347 C C . GLY A 1 182 ? 43.406 1.832 23.899 1.00 63.81 182 GLY A C 1
ATOM 1348 O O . GLY A 1 182 ? 42.253 1.575 24.223 1.00 63.81 182 GLY A O 1
ATOM 1349 N N . CYS A 1 183 ? 43.751 1.953 22.611 1.00 71.62 183 CYS A N 1
ATOM 1350 C CA . CYS A 1 183 ? 42.771 1.893 21.518 1.00 71.62 183 CYS A CA 1
ATOM 1351 C C . CYS A 1 183 ? 42.126 0.504 21.346 1.00 71.62 183 CYS A C 1
ATOM 1353 O O . CYS A 1 183 ? 40.914 0.411 21.170 1.00 71.62 183 CYS A O 1
ATOM 1355 N N . LEU A 1 184 ? 42.903 -0.583 21.461 1.00 63.84 184 LEU A N 1
ATOM 1356 C CA . LEU A 1 184 ? 42.351 -1.946 21.429 1.00 63.84 184 LEU A CA 1
ATOM 1357 C C . LEU A 1 184 ? 41.469 -2.241 22.650 1.00 63.84 184 LEU A C 1
ATOM 1359 O O . LEU A 1 184 ? 40.408 -2.839 22.493 1.00 63.84 184 LEU A O 1
ATOM 1363 N N . ASP A 1 185 ? 41.880 -1.784 23.834 1.00 65.94 185 ASP A N 1
ATOM 1364 C CA . ASP A 1 185 ? 41.131 -1.975 25.079 1.00 65.94 185 ASP A CA 1
ATOM 1365 C C . ASP A 1 185 ? 39.789 -1.221 25.016 1.00 65.94 185 ASP A C 1
ATOM 1367 O O . ASP A 1 185 ? 38.737 -1.810 25.233 1.00 65.94 185 ASP A O 1
ATOM 1371 N N . SER A 1 186 ? 39.807 0.041 24.572 1.00 63.47 186 SER A N 1
ATOM 1372 C CA . SER A 1 186 ? 38.615 0.875 24.353 1.00 63.47 186 SER A CA 1
ATOM 1373 C C . SER A 1 186 ? 37.627 0.267 23.345 1.00 63.47 186 SER A C 1
ATOM 1375 O O . SER A 1 186 ? 36.421 0.281 23.587 1.00 63.47 186 SER A O 1
ATOM 1377 N N . ILE A 1 187 ? 38.112 -0.326 22.246 1.00 62.06 187 ILE A N 1
ATOM 1378 C CA . ILE A 1 187 ? 37.257 -1.048 21.285 1.00 62.06 187 ILE A CA 1
ATOM 1379 C C . ILE A 1 187 ? 36.697 -2.343 21.904 1.00 62.06 187 ILE A C 1
ATOM 1381 O O . ILE A 1 187 ? 35.541 -2.686 21.657 1.00 62.06 187 ILE A O 1
ATOM 1385 N N . SER A 1 188 ? 37.486 -3.055 22.714 1.00 54.88 188 SER A N 1
ATOM 1386 C CA . SER A 1 188 ? 37.059 -4.279 23.407 1.00 54.88 188 SER A CA 1
ATOM 1387 C C . SER A 1 188 ? 35.982 -4.002 24.460 1.00 54.88 188 SER A C 1
ATOM 1389 O O . SER A 1 188 ? 34.981 -4.718 24.518 1.00 54.88 188 SER A O 1
ATOM 1391 N N . ASP A 1 189 ? 36.149 -2.944 25.254 1.00 59.25 189 ASP A N 1
ATOM 1392 C CA . ASP A 1 189 ? 35.185 -2.517 26.269 1.00 59.25 189 ASP A CA 1
ATOM 1393 C C . ASP A 1 189 ? 33.890 -2.005 25.621 1.00 59.25 189 ASP A C 1
ATOM 1395 O O . ASP A 1 189 ? 32.804 -2.411 26.036 1.00 59.25 189 ASP A O 1
ATOM 1399 N N . ALA A 1 190 ? 33.975 -1.224 24.535 1.00 58.53 190 ALA A N 1
ATOM 1400 C CA . ALA A 1 190 ? 32.806 -0.802 23.756 1.00 58.53 190 ALA A CA 1
ATOM 1401 C C . ALA A 1 190 ? 32.027 -1.996 23.169 1.00 58.53 190 ALA A C 1
ATOM 1403 O O . ALA A 1 190 ? 30.801 -2.048 23.262 1.00 58.53 190 ALA A O 1
ATOM 1404 N N . LEU A 1 191 ? 32.725 -3.003 22.626 1.00 51.56 191 LEU A N 1
ATOM 1405 C CA . LEU A 1 191 ? 32.109 -4.240 22.126 1.00 51.56 191 LEU A CA 1
ATOM 1406 C C . LEU A 1 191 ? 31.485 -5.108 23.233 1.00 51.56 191 LEU A C 1
ATOM 1408 O O . LEU A 1 191 ? 30.548 -5.855 22.949 1.00 51.56 191 LEU A O 1
ATOM 1412 N N . SER A 1 192 ? 31.997 -5.027 24.464 1.00 48.50 192 SER A N 1
ATOM 1413 C CA . SER A 1 192 ? 31.569 -5.866 25.595 1.00 48.50 192 SER A CA 1
ATOM 1414 C C . SER A 1 192 ? 30.470 -5.221 26.448 1.00 48.50 192 SER A C 1
ATOM 1416 O O . SER A 1 192 ? 29.593 -5.920 26.952 1.00 48.50 192 SER A O 1
ATOM 1418 N N . GLY A 1 193 ? 30.507 -3.895 26.612 1.00 47.94 193 GLY A N 1
ATOM 1419 C CA . GLY A 1 193 ? 29.517 -3.103 27.349 1.00 47.94 193 GLY A CA 1
ATOM 1420 C C . GLY A 1 193 ? 28.420 -2.487 26.474 1.00 47.94 193 GLY A C 1
ATOM 1421 O O . GLY A 1 193 ? 27.360 -2.139 26.988 1.00 47.94 193 GLY A O 1
ATOM 1422 N N . GLY A 1 194 ? 28.649 -2.372 25.162 1.00 49.81 194 GLY A N 1
ATOM 1423 C CA . GLY A 1 194 ? 27.707 -1.807 24.193 1.00 49.81 194 GLY A CA 1
ATOM 1424 C C . GLY A 1 194 ? 27.736 -0.280 24.058 1.00 49.81 194 GLY A C 1
ATOM 1425 O O . GLY A 1 194 ? 26.961 0.254 23.264 1.00 49.81 194 GLY A O 1
ATOM 1426 N N . ASP A 1 195 ? 28.604 0.425 24.793 1.00 65.31 195 ASP A N 1
ATOM 1427 C CA . ASP A 1 195 ? 28.749 1.881 24.686 1.00 65.31 195 ASP A CA 1
ATOM 1428 C C . ASP A 1 195 ? 29.881 2.257 23.719 1.00 65.31 195 ASP A C 1
ATOM 1430 O O . ASP A 1 195 ? 31.064 2.279 24.058 1.00 65.31 195 ASP A O 1
ATOM 1434 N N . PHE A 1 196 ? 29.502 2.516 22.469 1.00 67.75 196 PHE A N 1
ATOM 1435 C CA . PHE A 1 196 ? 30.427 2.859 21.388 1.00 67.75 196 PHE A CA 1
ATOM 1436 C C . PHE A 1 196 ? 30.772 4.357 21.326 1.00 67.75 196 PHE A C 1
ATOM 1438 O O . PHE A 1 196 ? 31.552 4.754 20.461 1.00 67.75 196 PHE A O 1
ATOM 1445 N N . LEU A 1 197 ? 30.218 5.197 22.214 1.00 65.44 197 LEU A N 1
ATOM 1446 C CA . LEU A 1 197 ? 30.510 6.637 22.251 1.00 65.44 197 LEU A CA 1
ATOM 1447 C C . LEU A 1 197 ? 31.801 6.970 23.016 1.00 65.44 197 LEU A C 1
ATOM 1449 O O . LEU A 1 197 ? 32.412 8.002 22.742 1.00 65.44 197 LEU A O 1
ATOM 1453 N N . ASP A 1 198 ? 32.252 6.082 23.905 1.00 68.19 198 ASP A N 1
ATOM 1454 C CA . ASP A 1 198 ? 33.500 6.228 24.672 1.00 68.19 198 ASP A CA 1
ATOM 1455 C C . ASP A 1 198 ? 34.771 5.848 23.871 1.00 68.19 198 ASP A C 1
ATOM 1457 O O . ASP A 1 198 ? 35.889 5.908 24.395 1.00 68.19 198 ASP A O 1
ATOM 1461 N N . ILE A 1 199 ? 34.648 5.494 22.582 1.00 76.56 199 ILE A N 1
ATOM 1462 C CA . ILE A 1 199 ? 35.809 5.227 21.718 1.00 76.56 199 ILE A CA 1
ATOM 1463 C C . ILE A 1 199 ? 36.557 6.537 21.437 1.00 76.56 199 ILE A C 1
ATOM 1465 O O . ILE A 1 199 ? 36.040 7.465 20.816 1.00 76.56 199 ILE A O 1
ATOM 1469 N N . ALA A 1 200 ? 37.816 6.610 21.877 1.00 75.50 200 ALA A N 1
ATOM 1470 C CA . ALA A 1 200 ? 38.608 7.836 21.806 1.00 75.50 200 ALA A CA 1
ATOM 1471 C C . ALA A 1 200 ? 38.724 8.384 20.358 1.00 75.50 200 ALA A C 1
ATOM 1473 O O . ALA A 1 200 ? 39.099 7.631 19.456 1.00 75.50 200 ALA A O 1
ATOM 1474 N N . PRO A 1 201 ? 38.528 9.695 20.098 1.00 77.38 201 PRO A N 1
ATOM 1475 C CA . PRO A 1 201 ? 38.486 10.223 18.728 1.00 77.38 201 PRO A CA 1
ATOM 1476 C C . PRO A 1 201 ? 39.741 9.993 17.876 1.00 77.38 201 PRO A C 1
ATOM 1478 O O . PRO A 1 201 ? 39.650 9.881 16.657 1.00 77.38 201 PRO A O 1
ATOM 1481 N N . ASP A 1 202 ? 40.925 9.916 18.490 1.00 75.56 202 ASP A N 1
ATOM 1482 C CA . ASP A 1 202 ? 42.162 9.601 17.763 1.00 75.56 202 ASP A CA 1
ATOM 1483 C C . ASP A 1 202 ? 42.380 8.078 17.585 1.00 75.56 202 ASP A C 1
ATOM 1485 O O . ASP A 1 202 ? 43.121 7.684 16.692 1.00 75.56 202 ASP A O 1
ATOM 1489 N N . CYS A 1 203 ? 41.671 7.223 18.339 1.00 80.00 203 CYS A N 1
ATOM 1490 C CA . CYS A 1 203 ? 41.519 5.789 18.048 1.00 80.00 203 CYS A CA 1
ATOM 1491 C C . CYS A 1 203 ? 40.534 5.566 16.884 1.00 80.00 203 CYS A C 1
ATOM 1493 O O . CYS A 1 203 ? 40.803 4.762 15.992 1.00 80.00 203 CYS A O 1
ATOM 1495 N N . CYS A 1 204 ? 39.452 6.350 16.810 1.00 80.31 204 CYS A N 1
ATOM 1496 C CA . CYS A 1 204 ? 38.522 6.312 15.680 1.00 80.31 204 CYS A CA 1
ATOM 1497 C C . CYS A 1 204 ? 39.188 6.604 14.327 1.00 80.31 204 CYS A C 1
ATOM 1499 O O . CYS A 1 204 ? 38.922 5.892 13.366 1.00 80.31 204 CYS A O 1
ATOM 1501 N N . LYS A 1 205 ? 40.160 7.520 14.269 1.00 80.50 205 LYS A N 1
ATOM 1502 C CA . LYS A 1 205 ? 40.976 7.750 13.057 1.00 80.50 205 LYS A CA 1
ATOM 1503 C C . LYS A 1 205 ? 41.793 6.543 12.604 1.00 80.50 205 LYS A C 1
ATOM 1505 O O . LYS A 1 205 ? 42.199 6.465 11.445 1.00 80.50 205 LYS A O 1
ATOM 1510 N N . VAL A 1 206 ? 42.086 5.615 13.512 1.00 78.69 206 VAL A N 1
ATOM 1511 C CA . VAL A 1 206 ? 42.734 4.343 13.178 1.00 78.69 206 VAL A CA 1
ATOM 1512 C C . VAL A 1 206 ? 41.696 3.351 12.651 1.00 78.69 206 VAL A C 1
ATOM 1514 O O . VAL A 1 206 ? 41.950 2.698 11.646 1.00 78.69 206 VAL A O 1
ATOM 1517 N N . VAL A 1 207 ? 40.500 3.297 13.252 1.00 76.31 207 VAL A N 1
ATOM 1518 C CA . VAL A 1 207 ? 39.356 2.518 12.737 1.00 76.31 207 VAL A CA 1
ATOM 1519 C C . VAL A 1 207 ? 39.019 2.923 11.293 1.00 76.31 207 VAL A C 1
ATOM 1521 O O . VAL A 1 207 ? 38.962 2.065 10.415 1.00 76.31 207 VAL A O 1
ATOM 1524 N N . THR A 1 208 ? 38.832 4.217 11.023 1.00 77.31 208 THR A N 1
ATOM 1525 C CA . THR A 1 208 ? 38.382 4.739 9.717 1.00 77.31 208 THR A CA 1
ATOM 1526 C C . THR A 1 208 ? 39.438 4.642 8.608 1.00 77.31 208 THR A C 1
ATOM 1528 O O . THR A 1 208 ? 39.091 4.697 7.428 1.00 77.31 208 THR A O 1
ATOM 1531 N N . SER A 1 209 ? 40.720 4.452 8.952 1.00 72.38 209 SER A N 1
ATOM 1532 C CA . SER A 1 209 ? 41.835 4.371 7.990 1.00 72.38 209 SER A CA 1
ATOM 1533 C C . SER A 1 209 ? 42.348 2.953 7.690 1.00 72.38 209 SER A C 1
ATOM 1535 O O . SER A 1 209 ? 43.242 2.793 6.853 1.00 72.38 209 SER A O 1
ATOM 1537 N N . ILE A 1 210 ? 41.784 1.913 8.316 1.00 71.69 210 ILE A N 1
ATOM 1538 C CA . ILE A 1 210 ? 42.161 0.508 8.086 1.00 71.69 210 ILE A CA 1
ATOM 1539 C C . ILE A 1 210 ? 41.448 -0.097 6.863 1.00 71.69 210 ILE A C 1
ATOM 1541 O O . ILE A 1 210 ? 40.284 0.179 6.577 1.00 71.69 210 ILE A O 1
ATOM 1545 N N . ASP A 1 211 ? 42.160 -0.968 6.139 1.00 68.19 211 ASP A N 1
ATOM 1546 C CA . ASP A 1 211 ? 41.643 -1.688 4.969 1.00 68.19 211 ASP A CA 1
ATOM 1547 C C . ASP A 1 211 ? 40.454 -2.603 5.351 1.00 68.19 211 ASP A C 1
ATOM 1549 O O . ASP A 1 211 ? 40.482 -3.310 6.363 1.00 68.19 211 ASP A O 1
ATOM 1553 N N . LYS A 1 212 ? 39.403 -2.631 4.524 1.00 60.84 212 LYS A N 1
ATOM 1554 C CA . LYS A 1 212 ? 38.181 -3.421 4.775 1.00 60.84 212 LYS A CA 1
ATOM 1555 C C . LYS A 1 212 ? 38.451 -4.930 4.779 1.00 60.84 212 LYS A C 1
ATOM 1557 O O . LYS A 1 212 ? 37.745 -5.684 5.454 1.00 60.84 212 LYS A O 1
ATOM 1562 N N . GLU A 1 213 ? 39.507 -5.372 4.097 1.00 59.72 213 GLU A N 1
ATOM 1563 C CA . GLU A 1 213 ? 39.985 -6.754 4.189 1.00 59.72 213 GLU A CA 1
ATOM 1564 C C . GLU A 1 213 ? 40.517 -7.072 5.598 1.00 59.72 213 GLU A C 1
ATOM 1566 O O . GLU A 1 213 ? 40.201 -8.128 6.146 1.00 59.72 213 GLU A O 1
ATOM 1571 N N . CYS A 1 214 ? 41.224 -6.141 6.252 1.00 67.50 214 CYS A N 1
ATOM 1572 C CA . CYS A 1 214 ? 41.721 -6.338 7.617 1.00 67.50 214 CYS A CA 1
ATOM 1573 C C . CYS A 1 214 ? 40.589 -6.491 8.639 1.00 67.50 214 CYS A C 1
ATOM 1575 O O . CYS A 1 214 ? 40.650 -7.392 9.473 1.00 67.50 214 CYS A O 1
ATOM 1577 N N . PHE A 1 215 ? 39.513 -5.706 8.545 1.00 64.12 215 PHE A N 1
ATOM 1578 C CA . PHE A 1 215 ? 38.329 -5.904 9.395 1.00 64.12 215 PHE A CA 1
ATOM 1579 C C . PHE A 1 215 ? 37.733 -7.316 9.272 1.00 64.12 215 PHE A C 1
ATOM 1581 O O . PHE A 1 215 ? 37.287 -7.885 10.268 1.00 64.12 215 PHE A O 1
ATOM 1588 N N . SER A 1 216 ? 37.792 -7.910 8.078 1.00 57.09 216 SER A N 1
ATOM 1589 C CA . SER A 1 216 ? 37.330 -9.282 7.826 1.00 57.09 216 SER A CA 1
ATOM 1590 C C . SER A 1 216 ? 38.253 -10.348 8.441 1.00 57.09 216 SER A C 1
ATOM 1592 O O . SER A 1 216 ? 37.785 -11.425 8.802 1.00 57.09 216 SER A O 1
ATOM 1594 N N . PHE A 1 217 ? 39.548 -10.047 8.610 1.00 56.56 217 PHE A N 1
ATOM 1595 C CA . PHE A 1 217 ? 40.509 -10.898 9.326 1.00 56.56 217 PHE A CA 1
ATOM 1596 C C . PHE A 1 217 ? 40.456 -10.742 10.852 1.00 56.56 217 PHE A C 1
ATOM 1598 O O . PHE A 1 217 ? 40.730 -11.711 11.560 1.00 56.56 217 PHE A O 1
ATOM 1605 N N . LEU A 1 218 ? 40.115 -9.554 11.362 1.00 54.25 218 LEU A N 1
ATOM 1606 C CA . LEU A 1 218 ? 40.029 -9.274 12.802 1.00 54.25 218 LEU A CA 1
ATOM 1607 C C . LEU A 1 218 ? 38.691 -9.710 13.416 1.00 54.25 218 LEU A C 1
ATOM 1609 O O . LEU A 1 218 ? 38.674 -10.228 14.530 1.00 54.25 218 LEU A O 1
ATOM 1613 N N . PHE A 1 219 ? 37.584 -9.573 12.678 1.00 56.12 219 PHE A N 1
ATOM 1614 C CA . PHE A 1 219 ? 36.236 -9.930 13.139 1.00 56.12 219 PHE A CA 1
ATOM 1615 C C . PHE A 1 219 ? 35.567 -11.015 12.262 1.00 56.12 219 PHE A C 1
ATOM 1617 O O . PHE A 1 219 ? 34.408 -10.858 11.870 1.00 56.12 219 PHE A O 1
ATOM 1624 N N . PRO A 1 220 ? 36.225 -12.162 11.975 1.00 43.78 220 PRO A N 1
ATOM 1625 C CA . PRO A 1 220 ? 35.781 -13.152 10.977 1.00 43.78 220 PRO A CA 1
ATOM 1626 C C . PRO A 1 220 ? 34.467 -13.882 11.317 1.00 43.78 220 PRO A C 1
ATOM 1628 O O . PRO A 1 220 ? 34.015 -14.734 10.555 1.00 43.78 220 PRO A O 1
ATOM 1631 N N . LYS A 1 221 ? 33.872 -13.590 12.481 1.00 39.09 221 LYS A N 1
ATOM 1632 C CA . LYS A 1 221 ? 32.623 -14.174 12.997 1.00 39.09 221 LYS A CA 1
ATOM 1633 C C . LYS A 1 221 ? 31.569 -13.127 13.381 1.00 39.09 221 LYS A C 1
ATOM 1635 O O . LYS A 1 221 ? 30.479 -13.499 13.798 1.00 39.09 221 LYS A O 1
ATOM 1640 N N . ASN A 1 222 ? 31.862 -11.834 13.217 1.00 46.78 222 ASN A N 1
ATOM 1641 C CA . ASN A 1 222 ? 30.915 -10.747 13.454 1.00 46.78 222 ASN A CA 1
ATOM 1642 C C . ASN A 1 222 ? 31.018 -9.722 12.316 1.00 46.78 222 ASN A C 1
ATOM 1644 O O . ASN A 1 222 ? 31.727 -8.724 12.416 1.00 46.78 222 ASN A O 1
ATOM 1648 N N . SER A 1 223 ? 30.297 -9.980 11.223 1.00 51.50 223 SER A N 1
ATOM 1649 C CA . SER A 1 223 ? 30.247 -9.109 10.039 1.00 51.50 223 SER A CA 1
ATOM 1650 C C . SER A 1 223 ? 29.644 -7.724 10.311 1.00 51.50 223 SER A C 1
ATOM 1652 O O . SER A 1 223 ? 29.856 -6.801 9.524 1.00 51.50 223 SER A O 1
ATOM 1654 N N . SER A 1 224 ? 28.916 -7.564 11.419 1.00 51.25 224 SER A N 1
ATOM 1655 C CA . SER A 1 224 ? 28.303 -6.298 11.825 1.00 51.25 224 SER A CA 1
ATOM 1656 C C . SER A 1 224 ? 29.263 -5.402 12.607 1.00 51.25 224 SER A C 1
ATOM 1658 O O . SER A 1 224 ? 29.209 -4.188 12.433 1.00 51.25 224 SER A O 1
ATOM 1660 N N . ALA A 1 225 ? 30.166 -5.965 13.422 1.00 54.34 225 ALA A N 1
ATOM 1661 C CA . ALA A 1 225 ? 31.091 -5.192 14.260 1.00 54.34 225 ALA A CA 1
ATOM 1662 C C . ALA A 1 225 ? 31.929 -4.157 13.479 1.00 54.34 225 ALA A C 1
ATOM 1664 O O . ALA A 1 225 ? 31.933 -3.003 13.900 1.00 54.34 225 ALA A O 1
ATOM 1665 N N . PRO A 1 226 ? 32.544 -4.465 12.316 1.00 58.78 226 PRO A N 1
ATOM 1666 C CA . PRO A 1 226 ? 33.206 -3.445 11.501 1.00 58.78 226 PRO A CA 1
ATOM 1667 C C . PRO A 1 226 ? 32.299 -2.264 11.124 1.00 58.78 226 PRO A C 1
ATOM 1669 O O . PRO A 1 226 ? 32.710 -1.116 11.239 1.00 58.78 226 PRO A O 1
ATOM 1672 N N . SER A 1 227 ? 31.053 -2.530 10.718 1.00 62.91 227 SER A N 1
ATOM 1673 C CA . SER A 1 227 ? 30.096 -1.485 10.314 1.00 62.91 227 SER A CA 1
ATOM 1674 C C . SER A 1 227 ? 29.586 -0.671 11.506 1.00 62.91 227 SER A C 1
ATOM 1676 O O . SER A 1 227 ? 29.313 0.515 11.355 1.00 62.91 227 SER A O 1
ATOM 1678 N N . ILE A 1 228 ? 29.487 -1.286 12.688 1.00 59.47 228 ILE A N 1
ATOM 1679 C CA . ILE A 1 228 ? 29.098 -0.613 13.934 1.00 59.47 228 ILE A CA 1
ATOM 1680 C C . ILE A 1 228 ? 30.234 0.298 14.412 1.00 59.47 228 ILE A C 1
ATOM 1682 O O . ILE A 1 228 ? 30.011 1.491 14.585 1.00 59.47 228 ILE A O 1
ATOM 1686 N N . ILE A 1 229 ? 31.456 -0.225 14.566 1.00 58.38 229 ILE A N 1
ATOM 1687 C CA . ILE A 1 229 ? 32.597 0.551 15.081 1.00 58.38 229 ILE A CA 1
ATOM 1688 C C . ILE A 1 229 ? 32.943 1.695 14.112 1.00 58.38 229 ILE A C 1
ATOM 1690 O O . ILE A 1 229 ? 33.112 2.827 14.555 1.00 58.38 229 ILE A O 1
ATOM 1694 N N . VAL A 1 230 ? 32.973 1.439 12.795 1.00 72.00 230 VAL A N 1
ATOM 1695 C CA . VAL A 1 230 ? 33.150 2.501 11.785 1.00 72.00 230 VAL A CA 1
ATOM 1696 C C . VAL A 1 230 ? 31.995 3.502 11.849 1.00 72.00 230 VAL A C 1
ATOM 1698 O O . VAL A 1 230 ? 32.256 4.693 11.935 1.00 72.00 230 VAL A O 1
ATOM 1701 N N . GLY A 1 231 ? 30.736 3.054 11.903 1.00 65.69 231 GLY A N 1
ATOM 1702 C CA . GLY A 1 231 ? 29.574 3.950 11.937 1.00 65.69 231 GLY A CA 1
ATOM 1703 C C . GLY A 1 231 ? 29.505 4.858 13.172 1.00 65.69 231 GLY A C 1
ATOM 1704 O O . GLY A 1 231 ? 29.090 6.008 13.055 1.00 65.69 231 GLY A O 1
ATOM 1705 N N . PHE A 1 232 ? 29.948 4.390 14.344 1.00 65.06 232 PHE A N 1
ATOM 1706 C CA . PHE A 1 232 ? 30.104 5.248 15.525 1.00 65.06 232 PHE A CA 1
ATOM 1707 C C . PHE A 1 232 ? 31.318 6.179 15.402 1.00 65.06 232 PHE A C 1
ATOM 1709 O O . PHE A 1 232 ? 31.222 7.355 15.747 1.00 65.06 232 PHE A O 1
ATOM 1716 N N . CYS A 1 233 ? 32.434 5.715 14.837 1.00 70.94 233 CYS A N 1
ATOM 1717 C CA . CYS A 1 233 ? 33.597 6.567 14.595 1.00 70.94 233 CYS A CA 1
ATOM 1718 C C . CYS A 1 233 ? 33.354 7.667 13.545 1.00 70.94 233 CYS A C 1
ATOM 1720 O O . CYS A 1 233 ? 33.813 8.791 13.741 1.00 70.94 233 CYS A O 1
ATOM 1722 N N . ASP A 1 234 ? 32.547 7.400 12.516 1.00 69.88 234 ASP A N 1
ATOM 1723 C CA . ASP A 1 234 ? 32.065 8.383 11.534 1.00 69.88 234 ASP A CA 1
ATOM 1724 C C . ASP A 1 234 ? 31.150 9.457 12.171 1.00 69.88 234 ASP A C 1
ATOM 1726 O O . ASP A 1 234 ? 30.972 10.533 11.602 1.00 69.88 234 ASP A O 1
ATOM 1730 N N . ILE A 1 235 ? 30.586 9.199 13.361 1.00 64.62 235 ILE A N 1
ATOM 1731 C CA . ILE A 1 235 ? 29.832 10.176 14.173 1.00 64.62 235 ILE A CA 1
ATOM 1732 C C . ILE A 1 235 ? 30.767 10.938 15.129 1.00 64.62 235 ILE A C 1
ATOM 1734 O O . ILE A 1 235 ? 30.595 12.141 15.341 1.00 64.62 235 ILE A O 1
ATOM 1738 N N . ILE A 1 236 ? 31.776 10.265 15.688 1.00 64.88 236 ILE A N 1
ATOM 1739 C CA . ILE A 1 236 ? 32.737 10.847 16.638 1.00 64.88 236 ILE A CA 1
ATOM 1740 C C . ILE A 1 236 ? 33.738 11.781 15.934 1.00 64.88 236 ILE A C 1
ATOM 1742 O O . ILE A 1 236 ? 34.078 12.830 16.486 1.00 64.88 236 ILE A O 1
ATOM 1746 N N . GLU A 1 237 ? 34.193 11.464 14.717 1.00 57.50 237 GLU A N 1
ATOM 1747 C CA . GLU A 1 237 ? 35.158 12.295 13.980 1.00 57.50 237 GLU A CA 1
ATOM 1748 C C . GLU A 1 237 ? 34.657 13.724 13.671 1.00 57.50 237 GLU A C 1
ATOM 1750 O O . GLU A 1 237 ? 35.398 14.662 13.978 1.00 57.50 237 GLU A O 1
ATOM 1755 N N . PRO A 1 238 ? 33.430 13.953 13.152 1.00 47.72 238 PRO A N 1
ATOM 1756 C CA . PRO A 1 238 ? 32.892 15.302 12.941 1.00 47.72 238 PRO A CA 1
ATOM 1757 C C . PRO A 1 238 ? 32.793 16.131 14.231 1.00 47.72 238 PRO A C 1
ATOM 1759 O O . PRO A 1 238 ? 33.215 17.288 14.260 1.00 47.72 238 PRO A O 1
ATOM 1762 N N . VAL A 1 239 ? 32.324 15.529 15.330 1.00 47.59 239 VAL A N 1
ATOM 1763 C CA . VAL A 1 239 ? 32.239 16.181 16.654 1.00 47.59 239 VAL A CA 1
ATOM 1764 C C . VAL A 1 239 ? 33.642 16.506 17.200 1.00 47.59 239 VAL A C 1
ATOM 1766 O O . VAL A 1 239 ? 33.879 17.553 17.814 1.00 47.59 239 VAL A O 1
ATOM 1769 N N . ALA A 1 240 ? 34.623 15.651 16.906 1.00 45.53 240 ALA A N 1
ATOM 1770 C CA . ALA A 1 240 ? 36.037 15.883 17.187 1.00 45.53 240 ALA A CA 1
ATOM 1771 C C . ALA A 1 240 ? 36.735 16.843 16.199 1.00 45.53 240 ALA A C 1
ATOM 1773 O O . ALA A 1 240 ? 37.920 17.140 16.390 1.00 45.53 240 ALA A O 1
ATOM 1774 N N . PHE A 1 241 ? 36.037 17.322 15.163 1.00 35.97 241 PHE A N 1
ATOM 1775 C CA . PHE A 1 241 ? 36.496 18.359 14.238 1.00 35.97 241 PHE A CA 1
ATOM 1776 C C . PHE A 1 241 ? 35.970 19.735 14.671 1.00 35.97 241 PHE A C 1
ATOM 1778 O O . PHE A 1 241 ? 36.769 20.650 14.864 1.00 35.97 241 PHE A O 1
ATOM 1785 N N . GLU A 1 242 ? 34.665 19.856 14.959 1.00 39.50 242 GLU A N 1
ATOM 1786 C CA . GLU A 1 242 ? 34.063 21.090 15.502 1.00 39.50 242 GLU A CA 1
ATOM 1787 C C . GLU A 1 242 ? 34.711 21.531 16.829 1.00 39.50 242 GLU A C 1
ATOM 1789 O O . GLU A 1 242 ? 34.845 22.724 17.097 1.00 39.50 242 GLU A O 1
ATOM 1794 N N . SER A 1 243 ? 35.190 20.583 17.642 1.00 38.59 243 SER A N 1
ATOM 1795 C CA . SER A 1 243 ? 35.910 20.885 18.887 1.00 38.59 243 SER A CA 1
ATOM 1796 C C . SER A 1 243 ? 37.379 21.304 18.706 1.00 38.59 243 SER A C 1
ATOM 1798 O O . SER A 1 243 ? 37.938 21.906 19.623 1.00 38.59 243 SER A O 1
ATOM 1800 N N . ARG A 1 244 ? 38.022 21.052 17.552 1.00 34.72 244 ARG A N 1
ATOM 1801 C CA . ARG A 1 244 ? 39.445 21.407 17.325 1.00 34.72 244 ARG A CA 1
ATOM 1802 C C . ARG A 1 244 ? 39.654 22.833 16.815 1.00 34.72 244 ARG A C 1
ATOM 1804 O O . ARG A 1 244 ? 40.696 23.416 17.107 1.00 34.72 244 ARG A O 1
ATOM 1811 N N . ASP A 1 245 ? 38.664 23.440 16.161 1.00 30.88 245 ASP A N 1
ATOM 1812 C CA . ASP A 1 245 ? 38.713 24.874 15.817 1.00 30.88 245 ASP A CA 1
ATOM 1813 C C . ASP A 1 245 ? 38.502 25.800 17.039 1.00 30.88 245 ASP A C 1
ATOM 1815 O O . ASP A 1 245 ? 38.704 27.014 16.954 1.00 30.88 245 ASP A O 1
ATOM 1819 N N . TRP A 1 246 ? 38.176 25.245 18.215 1.00 30.41 246 TRP A N 1
ATOM 1820 C CA . TRP A 1 246 ? 37.960 26.006 19.451 1.00 30.41 246 TRP A CA 1
ATOM 1821 C C . TRP A 1 246 ? 39.258 26.481 20.145 1.00 30.41 246 TRP A C 1
ATOM 1823 O O . TRP A 1 246 ? 39.227 27.414 20.948 1.00 30.41 246 TRP A O 1
ATOM 1833 N N . GLU A 1 247 ? 40.434 25.919 19.830 1.00 30.19 247 GLU A N 1
ATOM 1834 C CA . GLU A 1 247 ? 41.699 26.240 20.532 1.00 30.19 247 GLU A CA 1
ATOM 1835 C C . GLU A 1 247 ? 42.358 27.591 20.145 1.00 30.19 247 GLU A C 1
ATOM 1837 O O . GLU A 1 247 ? 43.522 27.839 20.473 1.00 30.19 247 GLU A O 1
ATOM 1842 N N . LYS A 1 248 ? 41.649 28.509 19.466 1.00 29.91 248 LYS A N 1
ATOM 1843 C CA . LYS A 1 248 ? 42.186 29.832 19.058 1.00 29.91 248 LYS A CA 1
ATOM 1844 C C . LYS A 1 248 ? 41.283 31.042 19.346 1.00 29.91 248 LYS A C 1
ATOM 1846 O O . LYS A 1 248 ? 41.271 32.008 18.584 1.00 29.91 248 LYS A O 1
ATOM 1851 N N . GLY A 1 249 ? 40.602 31.062 20.490 1.00 26.62 249 GLY A N 1
ATOM 1852 C CA . GLY A 1 249 ? 39.937 32.272 20.995 1.00 26.62 249 GLY A CA 1
ATOM 1853 C C . GLY A 1 249 ? 39.459 32.112 22.436 1.00 26.62 249 GLY A C 1
ATOM 1854 O O . GLY A 1 249 ? 38.804 31.131 22.761 1.00 26.62 249 GLY A O 1
ATOM 1855 N N . SER A 1 250 ? 39.807 33.043 23.328 1.00 25.95 250 SER A N 1
ATOM 1856 C CA . SER A 1 250 ? 39.524 32.904 24.761 1.00 25.95 250 SER A CA 1
ATOM 1857 C C . SER A 1 250 ? 38.223 33.584 25.213 1.00 25.95 250 SER A C 1
ATOM 1859 O O . SER A 1 250 ? 37.777 34.569 24.635 1.00 25.95 250 SER A O 1
ATOM 1861 N N . VAL A 1 251 ? 37.702 33.092 26.346 1.00 27.92 251 VAL A N 1
ATOM 1862 C CA . VAL A 1 251 ? 36.613 33.661 27.169 1.00 27.92 251 VAL A CA 1
ATOM 1863 C C . VAL A 1 251 ? 35.184 33.492 26.623 1.00 27.92 251 VAL A C 1
ATOM 1865 O O . VAL A 1 251 ? 34.634 34.392 26.002 1.00 27.92 251 VAL A O 1
ATOM 1868 N N . PHE A 1 252 ? 34.508 32.421 27.059 1.00 24.95 252 PHE A N 1
ATOM 1869 C CA . PHE A 1 252 ? 33.409 32.571 28.032 1.00 24.95 252 PHE A CA 1
ATOM 1870 C C . PHE A 1 252 ? 33.075 31.239 28.726 1.00 24.95 252 PHE A C 1
ATOM 1872 O O . PHE A 1 252 ? 32.669 30.276 28.082 1.00 24.95 252 PHE A O 1
ATOM 1879 N N . THR A 1 253 ? 33.189 31.198 30.056 1.00 27.02 253 THR A N 1
ATOM 1880 C CA . THR A 1 253 ? 32.684 30.086 30.882 1.00 27.02 253 THR A CA 1
ATOM 1881 C C . THR A 1 253 ? 31.416 30.540 31.606 1.00 27.02 253 THR A C 1
ATOM 1883 O O . THR A 1 253 ? 31.296 31.711 31.956 1.00 27.02 253 THR A O 1
ATOM 1886 N N . ALA A 1 254 ? 30.503 29.597 31.861 1.00 27.73 254 ALA A N 1
A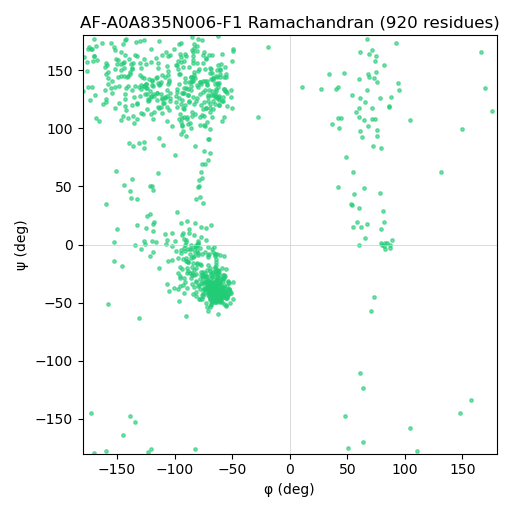TOM 1887 C CA . ALA A 1 254 ? 29.184 29.780 32.476 1.00 27.73 254 ALA A CA 1
ATOM 1888 C C . ALA A 1 254 ? 28.155 30.570 31.639 1.00 27.73 254 ALA A C 1
ATOM 1890 O O . ALA A 1 254 ? 28.113 31.798 31.668 1.00 27.73 254 ALA A O 1
ATOM 1891 N N . HIS A 1 255 ? 27.228 29.835 31.002 1.00 28.84 255 HIS A N 1
ATOM 1892 C CA . HIS A 1 255 ? 25.848 30.301 30.759 1.00 28.84 255 HIS A CA 1
ATOM 1893 C C . HIS A 1 255 ? 24.768 29.191 30.705 1.00 28.84 255 HIS A C 1
ATOM 1895 O O . HIS A 1 255 ? 23.620 29.462 30.356 1.00 28.84 255 HIS A O 1
ATOM 1901 N N . TYR A 1 256 ? 25.069 27.959 31.145 1.00 26.06 256 TYR A N 1
ATOM 1902 C CA . TYR A 1 256 ? 24.129 26.815 31.120 1.00 26.06 256 TYR A CA 1
ATOM 1903 C C . TYR A 1 256 ? 22.984 26.885 32.164 1.00 26.06 256 TYR A C 1
ATOM 1905 O O . TYR A 1 256 ? 22.306 25.900 32.430 1.00 26.06 256 TYR A O 1
ATOM 1913 N N . LEU A 1 257 ? 22.760 28.050 32.783 1.00 28.59 257 LEU A N 1
ATOM 1914 C CA . LEU A 1 257 ? 21.743 28.267 33.824 1.00 28.59 257 LEU A CA 1
ATOM 1915 C C . LEU A 1 257 ? 20.892 29.535 33.608 1.00 28.59 257 LEU A C 1
ATOM 1917 O O . LEU A 1 257 ? 20.214 29.980 34.530 1.00 28.59 257 LEU A O 1
ATOM 1921 N N . HIS A 1 258 ? 20.895 30.113 32.397 1.00 28.61 258 HIS A N 1
ATOM 1922 C CA . HIS A 1 258 ? 20.066 31.289 32.069 1.00 28.61 258 HIS A CA 1
ATOM 1923 C C . HIS A 1 258 ? 19.080 31.090 30.898 1.00 28.61 258 HIS A C 1
ATOM 1925 O O . HIS A 1 258 ? 18.185 31.910 30.702 1.00 28.61 258 HIS A O 1
ATOM 1931 N N . ALA A 1 259 ? 19.176 29.982 30.151 1.00 27.70 259 ALA A N 1
ATOM 1932 C CA . ALA A 1 259 ? 18.333 29.722 28.975 1.00 27.70 259 ALA A CA 1
ATOM 1933 C C . ALA A 1 259 ? 16.843 29.455 29.295 1.00 27.70 259 ALA A C 1
ATOM 1935 O O . ALA A 1 259 ? 15.988 29.624 28.433 1.00 27.70 259 ALA A O 1
ATOM 1936 N N . VAL A 1 260 ? 16.514 29.080 30.537 1.00 30.00 260 VAL A N 1
ATOM 1937 C CA . VAL A 1 260 ? 15.141 28.729 30.965 1.00 30.00 260 VAL A CA 1
ATOM 1938 C C . VAL A 1 260 ? 14.317 2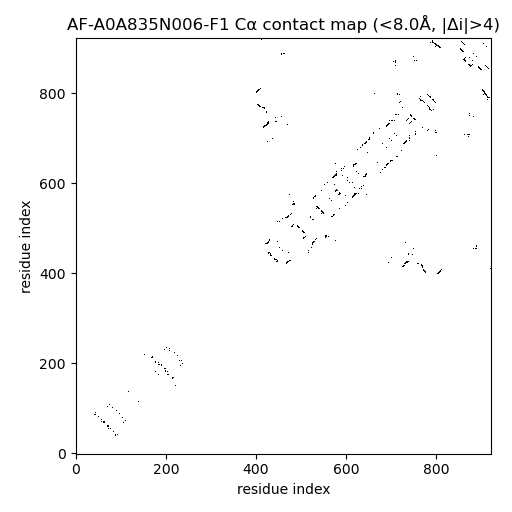9.963 31.390 1.00 30.00 260 VAL A C 1
ATOM 1940 O O . VAL A 1 260 ? 13.103 29.875 31.543 1.00 30.00 260 VAL A O 1
ATOM 1943 N N . ALA A 1 261 ? 14.945 31.135 31.557 1.00 28.22 261 ALA A N 1
ATOM 1944 C CA . ALA A 1 261 ? 14.311 32.312 32.168 1.00 28.22 261 ALA A CA 1
ATOM 1945 C C . ALA A 1 261 ? 13.835 33.405 31.185 1.00 28.22 261 ALA A C 1
ATOM 1947 O O . ALA A 1 261 ? 13.089 34.295 31.592 1.00 28.22 261 ALA A O 1
ATOM 1948 N N . LEU A 1 262 ? 14.250 33.374 29.910 1.00 27.83 262 LEU A N 1
ATOM 1949 C CA . LEU A 1 262 ? 14.093 34.508 28.978 1.00 27.83 262 LEU A CA 1
ATOM 1950 C C . LEU A 1 262 ? 13.276 34.220 27.705 1.00 27.83 262 LEU A C 1
ATOM 1952 O O . LEU A 1 262 ? 13.388 34.949 26.725 1.00 27.83 262 LEU A O 1
ATOM 1956 N N . PHE A 1 263 ? 12.363 33.244 27.742 1.00 27.64 263 PHE A N 1
ATOM 1957 C CA . PHE A 1 263 ? 11.332 33.064 26.701 1.00 27.64 263 PHE A CA 1
ATOM 1958 C C . PHE A 1 263 ? 9.963 33.677 27.066 1.00 27.64 263 PHE A C 1
ATOM 1960 O O . PHE A 1 263 ? 8.915 33.227 26.610 1.00 27.64 263 PHE A O 1
ATOM 1967 N N . SER A 1 264 ? 9.962 34.729 27.898 1.00 27.78 264 SER A N 1
ATOM 1968 C CA . SER A 1 264 ? 8.745 35.418 28.356 1.00 27.78 264 SER A CA 1
ATOM 1969 C C . SER A 1 264 ? 8.870 36.952 28.388 1.00 27.78 264 SER A C 1
ATOM 1971 O O . SER A 1 264 ? 8.433 37.591 29.348 1.00 27.78 264 SER A O 1
ATOM 1973 N N . GLN A 1 265 ? 9.405 37.576 27.330 1.00 24.23 265 GLN A N 1
ATOM 1974 C CA . GLN A 1 265 ? 9.049 38.966 26.998 1.00 24.23 265 GLN A CA 1
ATOM 1975 C C . GLN A 1 265 ? 9.314 39.339 25.527 1.00 24.23 265 GLN A C 1
ATOM 1977 O O . GLN A 1 265 ? 10.319 38.951 24.948 1.00 24.23 265 GLN A O 1
ATOM 1982 N N . LYS A 1 266 ? 8.405 40.160 24.982 1.00 25.44 266 LYS A N 1
ATOM 1983 C CA . LYS A 1 266 ? 8.454 40.889 23.699 1.00 25.44 266 LYS A CA 1
ATOM 1984 C C . LYS A 1 266 ? 8.574 40.104 22.375 1.00 25.44 266 LYS A C 1
ATOM 1986 O O . LYS A 1 266 ? 9.653 39.932 21.820 1.00 25.44 266 LYS A O 1
ATOM 1991 N N . GLN A 1 267 ? 7.420 39.895 21.736 1.00 25.12 267 GLN A N 1
ATOM 1992 C CA . GLN A 1 267 ? 7.206 40.540 20.425 1.00 25.12 267 GLN A CA 1
ATOM 1993 C C . GLN A 1 267 ? 6.703 41.987 20.637 1.00 25.12 267 GLN A C 1
ATOM 1995 O O . GLN A 1 267 ? 6.398 42.347 21.772 1.00 25.12 267 GLN A O 1
ATOM 2000 N N . GLN A 1 268 ? 6.592 42.777 19.557 1.00 25.30 268 GLN A N 1
ATOM 2001 C CA . GLN A 1 268 ? 6.426 44.248 19.535 1.00 25.30 268 GLN A CA 1
ATOM 2002 C C . GLN A 1 268 ? 7.714 45.009 19.952 1.00 25.30 268 GLN A C 1
ATOM 2004 O O . GLN A 1 268 ? 8.204 44.848 21.069 1.00 25.30 268 GLN A O 1
ATOM 2009 N N . GLU A 1 269 ? 8.343 45.837 19.103 1.00 25.00 269 GLU A N 1
ATOM 2010 C CA . GLU A 1 269 ? 8.019 46.292 17.729 1.00 25.00 269 GLU A CA 1
ATOM 2011 C C . GLU A 1 269 ? 9.293 46.510 16.890 1.00 25.00 269 GLU A C 1
ATOM 2013 O O . GLU A 1 269 ? 10.339 46.858 17.435 1.00 25.00 269 GLU A O 1
ATOM 2018 N N . VAL A 1 270 ? 9.168 46.428 15.559 1.00 26.27 270 VAL A N 1
ATOM 2019 C CA . VAL A 1 270 ? 9.988 47.210 14.615 1.00 26.27 270 VAL A CA 1
ATOM 2020 C C . VAL A 1 270 ? 9.065 47.736 13.517 1.00 26.27 270 VAL A C 1
ATOM 2022 O O . VAL A 1 270 ? 8.446 46.951 12.802 1.00 26.27 270 VAL A O 1
ATOM 2025 N N . ALA A 1 271 ? 8.988 49.058 13.370 1.00 23.48 271 ALA A N 1
ATOM 2026 C CA . ALA A 1 271 ? 8.322 49.726 12.254 1.00 23.48 271 ALA A CA 1
ATOM 2027 C C . ALA A 1 271 ? 9.358 50.478 11.405 1.00 23.48 271 ALA A C 1
ATOM 2029 O O . ALA A 1 271 ? 10.273 51.106 11.941 1.00 23.48 271 ALA A O 1
ATOM 2030 N N . VAL A 1 272 ? 9.216 50.418 10.080 1.00 29.58 272 VAL A N 1
ATOM 2031 C CA . VAL A 1 272 ? 10.097 51.107 9.122 1.00 29.58 272 VAL A CA 1
ATOM 2032 C C . VAL A 1 272 ? 9.515 52.494 8.802 1.00 29.58 272 VAL A C 1
ATOM 2034 O O . VAL A 1 272 ? 8.312 52.591 8.554 1.00 29.58 272 VAL A O 1
ATOM 2037 N N . PRO A 1 273 ? 10.316 53.577 8.784 1.00 29.72 273 PRO A N 1
ATOM 2038 C CA . PRO A 1 273 ? 9.805 54.918 8.512 1.00 29.72 273 PRO A CA 1
ATOM 2039 C C . PRO A 1 273 ? 9.549 55.161 7.016 1.00 29.72 273 PRO A C 1
ATOM 2041 O O . PRO A 1 273 ? 10.444 55.009 6.186 1.00 29.72 273 PRO A O 1
ATOM 2044 N N . VAL A 1 274 ? 8.353 55.655 6.687 1.00 27.73 274 VAL A N 1
ATOM 2045 C CA . VAL A 1 274 ? 8.000 56.238 5.379 1.00 27.73 274 VAL A CA 1
ATOM 2046 C C . VAL A 1 274 ? 7.414 57.636 5.614 1.00 27.73 274 VAL A C 1
ATOM 2048 O O . VAL A 1 274 ? 6.746 57.872 6.620 1.00 27.73 274 VAL A O 1
ATOM 2051 N N . ARG A 1 275 ? 7.700 58.597 4.725 1.00 29.34 275 ARG A N 1
ATOM 2052 C CA . ARG A 1 275 ? 7.269 59.999 4.871 1.00 29.34 275 ARG A CA 1
ATOM 2053 C C . ARG A 1 275 ? 5.945 60.281 4.150 1.00 29.34 275 ARG A C 1
ATOM 2055 O O . ARG A 1 275 ? 5.915 60.161 2.936 1.00 29.34 275 ARG A O 1
ATOM 2062 N N . GLY A 1 276 ? 4.969 60.802 4.900 1.00 26.55 276 GLY A N 1
ATOM 2063 C CA . GLY A 1 276 ? 4.051 61.888 4.506 1.00 26.55 276 GLY A CA 1
ATOM 2064 C C . GLY A 1 276 ? 3.053 61.666 3.356 1.00 26.55 276 GLY A C 1
ATOM 2065 O O . GLY A 1 276 ? 3.440 61.471 2.211 1.00 26.55 276 GLY A O 1
ATOM 2066 N N . GLY A 1 277 ? 1.763 61.843 3.652 1.00 25.09 277 GLY A N 1
ATOM 2067 C CA . GLY A 1 277 ? 0.668 61.924 2.678 1.00 25.09 277 GLY A CA 1
ATOM 2068 C C . GLY A 1 277 ? -0.689 61.866 3.386 1.00 25.09 277 GLY A C 1
ATOM 2069 O O . GLY A 1 277 ? -0.847 61.078 4.316 1.00 25.09 277 GLY A O 1
ATOM 2070 N N . ASP A 1 278 ? -1.623 62.738 3.008 1.00 25.91 278 ASP A N 1
ATOM 2071 C CA . ASP A 1 278 ? -2.871 62.989 3.743 1.00 25.91 278 ASP A CA 1
ATOM 2072 C C . ASP A 1 278 ? -3.966 61.906 3.603 1.00 25.91 278 ASP A C 1
ATOM 2074 O O . ASP A 1 278 ? -3.936 61.076 2.699 1.00 25.91 278 ASP A O 1
ATOM 2078 N N . LEU A 1 279 ? -4.925 61.975 4.542 1.00 26.34 279 LEU A N 1
ATOM 2079 C CA . LEU A 1 279 ? -6.381 61.695 4.467 1.00 26.34 279 LEU A CA 1
ATOM 2080 C C . LEU A 1 279 ? -6.903 60.998 3.177 1.00 26.34 279 LEU A C 1
ATOM 2082 O O . LEU A 1 279 ? -6.640 61.444 2.067 1.00 26.34 279 LEU A O 1
ATOM 2086 N N . ASP A 1 280 ? -7.781 59.984 3.232 1.00 25.47 280 ASP A N 1
ATOM 2087 C CA . ASP A 1 280 ? -9.006 59.948 4.055 1.00 25.47 280 ASP A CA 1
ATOM 2088 C C . ASP A 1 280 ? -9.691 58.542 4.101 1.00 25.47 280 ASP A C 1
ATOM 2090 O O . ASP A 1 280 ? -9.332 57.634 3.353 1.00 25.47 280 ASP A O 1
ATOM 2094 N N . SER A 1 281 ? -10.781 58.420 4.879 1.00 24.75 281 SER A N 1
ATOM 2095 C CA . SER A 1 281 ? -11.903 57.444 4.771 1.00 24.75 281 SER A CA 1
ATOM 2096 C C . SER A 1 281 ? -11.879 56.016 5.417 1.00 24.75 281 SER A C 1
ATOM 2098 O O . SER A 1 281 ? -11.167 55.103 5.022 1.00 24.75 281 SER A O 1
ATOM 2100 N N . ILE A 1 282 ? -12.845 55.817 6.340 1.00 25.14 282 ILE A N 1
ATOM 2101 C CA . ILE A 1 282 ? -13.766 54.652 6.532 1.00 25.14 282 ILE A CA 1
ATOM 2102 C C . ILE A 1 282 ? -13.248 53.285 7.092 1.00 25.14 282 ILE A C 1
ATOM 2104 O O . ILE A 1 282 ? -13.071 52.297 6.393 1.00 25.14 282 ILE A O 1
ATOM 2108 N N . ASN A 1 283 ? -13.201 53.211 8.431 1.00 23.41 283 ASN A N 1
ATOM 2109 C CA . ASN A 1 283 ? -14.073 52.410 9.335 1.00 23.41 283 ASN A CA 1
ATOM 2110 C C . ASN A 1 283 ? -14.242 50.851 9.247 1.00 23.41 283 ASN A C 1
ATOM 2112 O O . ASN A 1 283 ? -15.013 50.340 8.442 1.00 23.41 283 ASN A O 1
ATOM 2116 N N . SER A 1 284 ? -13.761 50.153 10.300 1.00 24.84 284 SER A N 1
ATOM 2117 C CA . SER A 1 284 ? -14.344 48.956 10.994 1.00 24.84 284 SER A CA 1
ATOM 2118 C C . SER A 1 284 ? -14.585 47.622 10.232 1.00 24.84 284 SER A C 1
ATOM 2120 O O . SER A 1 284 ? -15.411 47.556 9.331 1.00 24.84 284 SER A O 1
ATOM 2122 N N . SER A 1 285 ? -14.083 46.454 10.681 1.00 23.23 285 SER A N 1
ATOM 2123 C CA . SER A 1 285 ? -14.611 45.724 11.864 1.00 23.23 285 SER A CA 1
ATOM 2124 C C . SER A 1 285 ? -13.855 44.414 12.222 1.00 23.23 285 SER A C 1
ATOM 2126 O O . SER A 1 285 ? -13.261 43.781 11.361 1.00 23.23 285 SER A O 1
ATOM 2128 N N . HIS A 1 286 ? -14.046 43.954 13.472 1.00 24.23 286 HIS A N 1
ATOM 2129 C CA . HIS A 1 286 ? -13.873 42.587 14.025 1.00 24.23 286 HIS A CA 1
ATOM 2130 C C . HIS A 1 286 ? -12.482 41.936 14.233 1.00 24.23 286 HIS A C 1
ATOM 2132 O O . HIS A 1 286 ? -11.882 41.357 13.336 1.00 24.23 286 HIS A O 1
ATOM 2138 N N . PHE A 1 287 ? -12.114 41.832 15.519 1.00 21.97 287 PHE A N 1
ATOM 2139 C CA . PHE A 1 287 ? -11.372 40.705 16.115 1.00 21.97 287 PHE A CA 1
ATOM 2140 C C . PHE A 1 287 ? -12.348 39.640 16.665 1.00 21.97 287 PHE A C 1
ATOM 2142 O O . PHE A 1 287 ? -13.513 39.949 16.938 1.00 21.97 287 PHE A O 1
ATOM 2149 N N . LEU A 1 288 ? -11.857 38.420 16.932 1.00 21.83 288 LEU A N 1
ATOM 2150 C CA . LEU A 1 288 ? -12.516 37.428 17.799 1.00 21.83 288 LEU A CA 1
ATOM 2151 C C . LEU A 1 288 ? -11.465 36.631 18.599 1.00 21.83 288 LEU A C 1
ATOM 2153 O O . LEU A 1 288 ? -10.319 36.526 18.170 1.00 21.83 288 LEU A O 1
ATOM 2157 N N . VAL A 1 289 ? -11.831 36.130 19.785 1.00 25.47 289 VAL A N 1
ATOM 2158 C CA . VAL A 1 289 ? -10.886 35.659 20.819 1.00 25.47 289 VAL A CA 1
ATOM 2159 C C . VAL A 1 289 ? -11.155 34.214 21.253 1.00 25.47 289 VAL A C 1
ATOM 2161 O O . VAL A 1 289 ? -12.291 33.845 21.541 1.00 25.47 289 VAL A O 1
ATOM 2164 N N . LEU A 1 290 ? -10.073 33.450 21.417 1.00 22.95 290 LEU A N 1
ATOM 2165 C CA . LEU A 1 290 ? -9.938 32.327 22.353 1.00 22.95 290 LEU A CA 1
ATOM 2166 C C . LEU A 1 290 ? -8.787 32.692 23.307 1.00 22.95 290 LEU A C 1
ATOM 2168 O O . LEU A 1 290 ? -7.808 33.281 22.862 1.00 22.95 290 LEU A O 1
ATOM 2172 N N . GLY A 1 291 ? -8.804 32.404 24.604 1.00 25.64 291 GLY A N 1
ATOM 2173 C CA . GLY A 1 291 ? -9.844 31.886 25.498 1.00 25.64 291 GLY A CA 1
ATOM 2174 C C . GLY A 1 291 ? -9.291 31.984 26.932 1.00 25.64 291 GLY A C 1
ATOM 2175 O O . GLY A 1 291 ? -8.077 32.082 27.096 1.00 25.64 291 GLY A O 1
ATOM 2176 N N . GLY A 1 292 ? -10.121 32.018 27.981 1.00 21.53 292 GLY A N 1
ATOM 2177 C CA . GLY A 1 292 ? -9.596 32.287 29.329 1.00 21.53 292 GLY A CA 1
ATOM 2178 C C . GLY A 1 292 ? -10.378 31.679 30.487 1.00 21.53 292 GLY A C 1
ATOM 2179 O O . GLY A 1 292 ? -11.596 31.551 30.422 1.00 21.53 292 GLY A O 1
ATOM 2180 N N . ILE A 1 293 ? -9.649 31.390 31.569 1.00 23.17 293 ILE A N 1
ATOM 2181 C CA . ILE A 1 293 ? -10.111 31.124 32.942 1.00 23.17 293 ILE A CA 1
ATOM 2182 C C . ILE A 1 293 ? -9.068 31.731 33.909 1.00 23.17 293 ILE A C 1
ATOM 2184 O O . ILE A 1 293 ? -7.939 32.007 33.506 1.00 23.17 293 ILE A O 1
ATOM 2188 N N . ARG A 1 294 ? -9.457 32.040 35.156 1.00 22.92 294 ARG A N 1
ATOM 2189 C CA . ARG A 1 294 ? -8.683 32.882 36.092 1.00 22.92 294 ARG A CA 1
ATOM 2190 C C . ARG A 1 294 ? -8.276 32.170 37.385 1.00 22.92 294 ARG A C 1
ATOM 2192 O O . ARG A 1 294 ? -9.143 31.627 38.056 1.00 22.92 294 ARG A O 1
ATOM 2199 N N . PHE A 1 295 ? -7.051 32.445 37.826 1.00 23.50 295 PHE A N 1
ATOM 2200 C CA . PHE A 1 295 ? -6.659 32.787 39.208 1.00 23.50 295 PHE A CA 1
ATOM 2201 C C . PHE A 1 295 ? -5.515 33.827 39.090 1.00 23.50 295 PHE A C 1
ATOM 2203 O O . PHE A 1 295 ? -4.882 33.891 38.043 1.00 23.50 295 PHE A O 1
ATOM 2210 N N . GLY A 1 296 ? -5.176 34.712 40.031 1.00 23.58 296 GLY A N 1
ATOM 2211 C CA . GLY A 1 296 ? -5.762 35.133 41.309 1.00 23.58 296 GLY A CA 1
ATOM 2212 C C . GLY A 1 296 ? -4.781 36.145 41.940 1.00 23.58 296 GLY A C 1
ATOM 2213 O O . GLY A 1 296 ? -3.636 35.788 42.185 1.00 23.58 296 GLY A O 1
ATOM 2214 N N . LYS A 1 297 ? -5.150 37.426 42.109 1.00 24.77 297 LYS A N 1
ATOM 2215 C CA . LYS A 1 297 ? -4.181 38.499 42.445 1.00 24.77 297 LYS A CA 1
ATOM 2216 C C . LYS A 1 297 ? -3.786 38.544 43.928 1.00 24.77 297 LYS A C 1
ATOM 2218 O O . LYS A 1 297 ? -4.678 38.621 44.766 1.00 24.77 297 LYS A O 1
ATOM 2223 N N . ARG A 1 298 ? -2.478 38.695 44.186 1.00 24.70 298 ARG A N 1
ATOM 2224 C CA . ARG A 1 298 ? -1.813 39.693 45.067 1.00 24.70 298 ARG A CA 1
ATOM 2225 C C . ARG A 1 298 ? -0.311 39.670 44.729 1.00 24.70 298 ARG A C 1
ATOM 2227 O O . ARG A 1 298 ? 0.289 38.612 44.801 1.00 24.70 298 ARG A O 1
ATOM 2234 N N . GLU A 1 299 ? 0.223 40.677 44.036 1.00 25.52 299 GLU A N 1
ATOM 2235 C CA . GLU A 1 299 ? 0.701 41.994 44.527 1.00 25.52 299 GLU A CA 1
ATOM 2236 C C . GLU A 1 299 ? 2.216 41.972 44.812 1.00 25.52 299 GLU A C 1
ATOM 2238 O O . GLU A 1 299 ? 2.726 41.022 45.393 1.00 25.52 299 GLU A O 1
ATOM 2243 N N . ALA A 1 300 ? 2.935 42.990 44.326 1.00 21.73 300 ALA A N 1
ATOM 2244 C CA . ALA A 1 300 ? 4.397 43.072 44.311 1.00 21.73 300 ALA A CA 1
ATOM 2245 C C . ALA A 1 300 ? 4.859 44.531 44.479 1.00 21.73 300 ALA A C 1
ATOM 2247 O O . ALA A 1 300 ? 4.151 45.444 44.057 1.00 21.73 300 ALA A O 1
ATOM 2248 N N . VAL A 1 301 ? 6.036 44.722 45.083 1.00 25.45 301 VAL A N 1
ATOM 2249 C CA . VAL A 1 301 ? 6.685 46.010 45.408 1.00 25.45 301 VAL A CA 1
ATOM 2250 C C . VAL A 1 301 ? 8.202 45.776 45.234 1.00 25.45 301 VAL A C 1
ATOM 2252 O O . VAL A 1 301 ? 8.703 44.795 45.775 1.00 25.45 301 VAL A O 1
ATOM 2255 N N . GLU A 1 302 ? 8.867 46.361 44.227 1.00 23.98 302 GLU A N 1
ATOM 2256 C CA . GLU A 1 302 ? 9.712 47.587 44.285 1.00 23.98 302 GLU A CA 1
ATOM 2257 C C . GLU A 1 302 ? 10.926 47.502 45.247 1.00 23.98 302 GLU A C 1
ATOM 2259 O O . GLU A 1 302 ? 10.816 46.926 46.320 1.00 23.98 302 GLU A O 1
ATOM 2264 N N . TRP A 1 303 ? 12.123 48.047 44.973 1.00 21.44 303 TRP A N 1
ATOM 2265 C CA . TRP A 1 303 ? 12.693 48.813 43.837 1.00 21.44 303 TRP A CA 1
ATOM 2266 C C . TRP A 1 303 ? 14.236 48.626 43.837 1.00 21.44 303 TRP A C 1
ATOM 2268 O O . TRP A 1 303 ? 14.783 48.066 44.786 1.00 21.44 303 TRP A O 1
ATOM 2278 N N . ALA A 1 304 ? 14.958 49.123 42.824 1.00 22.08 304 ALA A N 1
ATOM 2279 C CA . ALA A 1 304 ? 16.432 49.083 42.763 1.00 22.08 304 ALA A CA 1
ATOM 2280 C C . ALA A 1 304 ? 17.059 50.493 42.805 1.00 22.08 304 ALA A C 1
ATOM 2282 O O . ALA A 1 304 ? 16.507 51.417 42.209 1.00 22.08 304 ALA A O 1
ATOM 2283 N N . ALA A 1 305 ? 18.218 50.665 43.463 1.00 23.33 305 ALA A N 1
ATOM 2284 C CA . ALA A 1 305 ? 18.936 51.948 43.504 1.00 23.33 305 ALA A CA 1
ATOM 2285 C C . ALA A 1 305 ? 20.440 51.845 43.857 1.00 23.33 305 ALA A C 1
ATOM 2287 O O . ALA A 1 305 ? 20.853 50.951 44.589 1.00 23.33 305 ALA A O 1
ATOM 2288 N N . ALA A 1 306 ? 21.181 52.878 43.425 1.00 22.91 306 ALA A N 1
ATOM 2289 C CA . ALA A 1 306 ? 22.524 53.319 43.849 1.00 22.91 306 ALA A CA 1
ATOM 2290 C C . ALA A 1 306 ? 23.769 52.497 43.432 1.00 22.91 306 ALA A C 1
ATOM 2292 O O . ALA A 1 306 ? 23.770 51.272 43.375 1.00 22.91 306 ALA A O 1
ATOM 2293 N N . ALA A 1 307 ? 24.863 53.222 43.152 1.00 23.06 307 ALA A N 1
ATOM 2294 C CA . ALA A 1 307 ? 26.155 52.693 42.712 1.00 23.06 307 ALA A CA 1
ATOM 2295 C C . ALA A 1 307 ? 27.337 53.598 43.144 1.00 23.06 307 ALA A C 1
ATOM 2297 O O . ALA A 1 307 ? 27.153 54.788 43.371 1.00 23.06 307 ALA A O 1
ATOM 2298 N N . GLN A 1 308 ? 28.545 53.014 43.162 1.00 24.70 308 GLN A N 1
ATOM 2299 C CA . GLN A 1 308 ? 29.885 53.643 43.104 1.00 24.70 308 GLN A CA 1
ATOM 2300 C C . GLN A 1 308 ? 30.345 54.654 44.188 1.00 24.70 308 GLN A C 1
ATOM 2302 O O . GLN A 1 308 ? 30.024 55.839 44.167 1.00 24.70 308 GLN A O 1
ATOM 2307 N N . SER A 1 309 ? 31.309 54.219 45.015 1.00 24.02 309 SER A N 1
ATOM 2308 C CA . SER A 1 309 ? 32.513 54.973 45.455 1.00 24.02 309 SER A CA 1
ATOM 2309 C C . SER A 1 309 ? 33.552 53.930 45.947 1.00 24.02 309 SER A C 1
ATOM 2311 O O . SER A 1 309 ? 33.155 52.980 46.608 1.00 24.02 309 SER A O 1
ATOM 2313 N N . ASN A 1 310 ? 34.803 53.868 45.464 1.00 25.58 310 ASN A N 1
ATOM 2314 C CA . ASN A 1 310 ? 35.986 54.707 45.769 1.00 25.58 310 ASN A CA 1
ATOM 2315 C C . ASN A 1 310 ? 36.520 54.548 47.221 1.00 25.58 310 ASN A C 1
ATOM 2317 O O . ASN A 1 310 ? 35.731 54.667 48.147 1.00 25.58 310 ASN A O 1
ATOM 2321 N N . VAL A 1 311 ? 37.829 54.376 47.509 1.00 25.84 311 VAL A N 1
ATOM 2322 C CA . VAL A 1 311 ? 39.029 54.093 46.671 1.00 25.84 311 VAL A CA 1
ATOM 2323 C C . VAL A 1 311 ? 40.247 53.700 47.568 1.00 25.84 311 VAL A C 1
ATOM 2325 O O . VAL A 1 311 ? 40.189 53.914 48.773 1.00 25.84 311 VAL A O 1
ATOM 2328 N N . PHE A 1 312 ? 41.360 53.225 46.973 1.00 25.89 312 PHE A N 1
ATOM 2329 C CA . PHE A 1 312 ? 42.702 52.945 47.564 1.00 25.89 312 PHE A CA 1
ATOM 2330 C C . PHE A 1 312 ? 42.880 51.773 48.562 1.00 25.89 312 PHE A C 1
ATOM 2332 O O . PHE A 1 312 ? 42.054 51.515 49.427 1.00 25.89 312 PHE A O 1
ATOM 2339 N N . GLY A 1 313 ? 44.050 51.114 48.474 1.00 24.06 313 GLY A N 1
ATOM 2340 C CA . GLY A 1 313 ? 44.546 50.111 49.433 1.00 24.06 313 GLY A CA 1
ATOM 2341 C C . GLY A 1 313 ? 45.440 49.046 48.779 1.00 24.06 313 GLY A C 1
ATOM 2342 O O . GLY A 1 313 ? 44.931 48.124 48.153 1.00 24.06 313 GLY A O 1
ATOM 2343 N N . GLY A 1 314 ? 46.767 49.179 48.889 1.00 23.38 314 GLY A N 1
ATOM 2344 C CA . GLY A 1 314 ? 47.736 48.236 48.310 1.00 23.38 314 GLY A CA 1
ATOM 2345 C C . GLY A 1 314 ? 48.236 47.152 49.279 1.00 23.38 314 GLY A C 1
ATOM 2346 O O . GLY A 1 314 ? 48.105 47.276 50.492 1.00 23.38 314 GLY A O 1
ATOM 2347 N N . SER A 1 315 ? 48.841 46.110 48.701 1.00 24.88 315 SER A N 1
ATOM 2348 C CA . SER A 1 315 ? 49.614 45.011 49.319 1.00 24.88 315 SER A CA 1
ATOM 2349 C C . SER A 1 315 ? 50.706 45.485 50.319 1.00 24.88 315 SER A C 1
ATOM 2351 O O . SER A 1 315 ? 51.072 46.660 50.244 1.00 24.88 315 SER A O 1
ATOM 2353 N N . PRO A 1 316 ? 51.321 44.614 51.172 1.00 39.62 316 PRO A N 1
ATOM 2354 C CA . PRO A 1 316 ? 51.427 43.153 50.999 1.00 39.62 316 PRO A CA 1
ATOM 2355 C C . PRO A 1 316 ? 51.368 42.248 52.255 1.00 39.62 316 PRO A C 1
ATOM 2357 O O . PRO A 1 316 ? 51.541 42.676 53.392 1.00 39.62 316 PRO A O 1
ATOM 2360 N N . SER A 1 317 ? 51.310 40.937 52.002 1.00 27.61 317 SER A N 1
ATOM 2361 C CA . SER A 1 317 ? 51.955 39.915 52.839 1.00 27.61 317 SER A CA 1
ATOM 2362 C C . SER A 1 317 ? 52.610 38.830 51.961 1.00 27.61 317 SER A C 1
ATOM 2364 O O . SER A 1 317 ? 52.178 38.569 50.839 1.00 27.61 317 SER A O 1
ATOM 2366 N N . LEU A 1 318 ? 53.726 38.280 52.445 1.00 26.69 318 LEU A N 1
ATOM 2367 C CA . LEU A 1 318 ? 54.632 37.333 51.771 1.00 26.69 318 LEU A CA 1
ATOM 2368 C C . LEU A 1 318 ? 54.364 35.885 52.249 1.00 26.69 318 LEU A C 1
ATOM 2370 O O . LEU A 1 318 ? 53.760 35.721 53.303 1.00 26.69 318 LEU A O 1
ATOM 2374 N N . ALA A 1 319 ? 54.866 34.797 51.645 1.00 24.92 319 ALA A N 1
ATOM 2375 C CA . ALA A 1 319 ? 55.325 34.469 50.278 1.00 24.92 319 ALA A CA 1
ATOM 2376 C C . ALA A 1 319 ? 55.666 32.948 50.222 1.00 24.92 319 ALA A C 1
ATOM 2378 O O . ALA A 1 319 ? 55.735 32.329 51.274 1.00 24.92 319 ALA A O 1
ATOM 2379 N N . CYS A 1 320 ? 55.906 32.400 49.016 1.00 22.08 320 CYS A N 1
ATOM 2380 C CA . CYS A 1 320 ? 56.821 31.294 48.614 1.00 22.08 320 CYS A CA 1
ATOM 2381 C C . CYS A 1 320 ? 57.097 30.069 49.556 1.00 22.08 320 CYS A C 1
ATOM 2383 O O . CYS A 1 320 ? 57.285 30.202 50.753 1.00 22.08 320 CYS A O 1
ATOM 2385 N N . ASN A 1 321 ? 57.326 28.837 49.064 1.00 25.25 321 ASN A N 1
ATOM 2386 C CA . ASN A 1 321 ? 58.119 28.518 47.866 1.00 25.25 321 ASN A CA 1
ATOM 2387 C C . ASN A 1 321 ? 57.911 27.096 47.257 1.00 25.25 321 ASN A C 1
ATOM 2389 O O . ASN A 1 321 ? 57.238 26.234 47.807 1.00 25.25 321 ASN A O 1
ATOM 2393 N N . HIS A 1 322 ? 58.543 26.906 46.097 1.00 28.48 322 HIS A N 1
ATOM 2394 C CA . HIS A 1 322 ? 58.530 25.836 45.082 1.00 28.48 322 HIS A CA 1
ATOM 2395 C C . HIS A 1 322 ? 58.922 24.353 45.388 1.00 28.48 322 HIS A C 1
ATOM 2397 O O . HIS A 1 322 ? 59.884 24.098 46.101 1.00 28.48 322 HIS A O 1
ATOM 2403 N N . ARG A 1 323 ? 58.364 23.462 44.527 1.00 27.06 323 ARG A N 1
ATOM 2404 C CA . ARG A 1 323 ? 58.975 22.328 43.747 1.00 27.06 323 ARG A CA 1
ATOM 2405 C C . ARG A 1 323 ? 59.251 20.925 44.363 1.00 27.06 323 ARG A C 1
ATOM 2407 O O . ARG A 1 323 ? 59.407 20.738 45.558 1.00 27.06 323 ARG A O 1
ATOM 2414 N N . SER A 1 324 ? 59.275 19.954 43.433 1.00 25.17 324 SER A N 1
ATOM 2415 C CA . SER A 1 324 ? 59.489 18.481 43.479 1.00 25.17 324 SER A CA 1
ATOM 2416 C C . SER A 1 324 ? 60.990 18.063 43.520 1.00 25.17 324 SER A C 1
ATOM 2418 O O . SER A 1 324 ? 61.811 18.982 43.462 1.00 25.17 324 SER A O 1
ATOM 2420 N N . PRO A 1 325 ? 61.412 16.758 43.479 1.00 43.44 325 PRO A N 1
ATOM 2421 C CA . PRO A 1 325 ? 60.683 15.465 43.402 1.00 43.44 325 PRO A CA 1
ATOM 2422 C C . PRO A 1 325 ? 61.190 14.353 44.401 1.00 43.44 325 PRO A C 1
ATOM 2424 O O . PRO A 1 325 ? 61.682 14.668 45.476 1.00 43.44 325 PRO A O 1
ATOM 2427 N N . MET A 1 326 ? 61.021 13.060 44.045 1.00 27.00 326 MET A N 1
ATOM 2428 C CA . MET A 1 326 ? 61.454 11.777 44.690 1.00 27.00 326 MET A CA 1
ATOM 2429 C C . MET A 1 326 ? 62.951 11.681 45.130 1.00 27.00 326 MET A C 1
ATOM 2431 O O . MET A 1 326 ? 63.719 12.504 44.629 1.00 27.00 326 MET A O 1
ATOM 2435 N N . PRO A 1 327 ? 63.428 10.676 45.944 1.00 41.59 327 PRO A N 1
ATOM 2436 C CA . PRO A 1 327 ? 62.866 9.321 46.201 1.00 41.59 327 PRO A CA 1
ATOM 2437 C C . PRO A 1 327 ? 62.961 8.697 47.639 1.00 41.59 327 PRO A C 1
ATOM 2439 O O . PRO A 1 327 ? 63.589 9.231 48.541 1.00 41.59 327 PRO A O 1
ATOM 2442 N N . ALA A 1 328 ? 62.346 7.506 47.779 1.00 26.61 328 ALA A N 1
ATOM 2443 C CA . ALA A 1 328 ? 62.630 6.315 48.627 1.00 26.61 328 ALA A CA 1
ATOM 2444 C C . ALA A 1 328 ? 63.371 6.367 49.999 1.00 26.61 328 ALA A C 1
ATOM 2446 O O . ALA A 1 328 ? 64.507 6.814 50.081 1.00 26.61 328 ALA A O 1
ATOM 2447 N N . VAL A 1 329 ? 62.806 5.664 51.009 1.00 27.81 329 VAL A N 1
ATOM 2448 C CA . VAL A 1 329 ? 63.443 4.653 51.916 1.00 27.81 329 VAL A CA 1
ATOM 2449 C C . VAL A 1 329 ? 62.345 3.976 52.789 1.00 27.81 329 VAL A C 1
ATOM 2451 O O . VAL A 1 329 ? 61.186 4.380 52.720 1.00 27.81 329 VAL A O 1
ATOM 2454 N N . SER A 1 330 ? 62.631 2.878 53.511 1.00 27.48 330 SER A N 1
ATOM 2455 C CA . SER A 1 330 ? 61.628 1.862 53.912 1.00 27.48 330 SER A CA 1
ATOM 2456 C C . SER A 1 330 ? 61.558 1.454 55.402 1.00 27.48 330 SER A C 1
ATOM 2458 O O . SER A 1 330 ? 62.608 1.286 56.018 1.00 27.48 330 SER A O 1
ATOM 2460 N N . LYS A 1 331 ? 60.350 1.028 55.842 1.00 27.59 331 LYS A N 1
ATOM 2461 C CA . LYS A 1 331 ? 60.023 0.136 57.000 1.00 27.59 331 LYS A CA 1
ATOM 2462 C C . LYS A 1 331 ? 60.267 0.679 58.435 1.00 27.59 331 LYS A C 1
ATOM 2464 O O . LYS A 1 331 ? 61.029 1.627 58.583 1.00 27.59 331 LYS A O 1
ATOM 2469 N N . PRO A 1 332 ? 59.698 0.052 59.503 1.00 39.84 332 PRO A N 1
ATOM 2470 C CA . PRO A 1 332 ? 58.706 -1.043 59.565 1.00 39.84 332 PRO A CA 1
ATOM 2471 C C . PRO A 1 332 ? 57.409 -0.708 60.359 1.00 39.84 332 PRO A C 1
ATOM 2473 O O . PRO A 1 332 ? 57.221 0.388 60.871 1.00 39.84 332 PRO A O 1
ATOM 2476 N N . SER A 1 333 ? 56.513 -1.695 60.458 1.00 26.39 333 SER A N 1
ATOM 2477 C CA . SER A 1 333 ? 55.247 -1.717 61.219 1.00 26.39 333 SER A CA 1
ATOM 2478 C C . SER A 1 333 ? 55.389 -2.090 62.704 1.00 26.39 333 SER A C 1
ATOM 2480 O O . SER A 1 333 ? 56.283 -2.874 63.012 1.00 26.39 333 SER A O 1
ATOM 2482 N N . THR A 1 334 ? 54.375 -1.781 63.533 1.00 27.00 334 THR A N 1
ATOM 2483 C CA . THR A 1 334 ? 53.832 -2.743 64.535 1.00 27.00 334 THR A CA 1
ATOM 2484 C C . THR A 1 334 ? 52.421 -2.383 65.031 1.00 27.00 334 THR A C 1
ATOM 2486 O O . THR A 1 334 ? 52.199 -1.259 65.469 1.00 27.00 334 THR A O 1
ATOM 2489 N N . ASN A 1 335 ? 51.518 -3.373 65.061 1.00 31.69 335 ASN A N 1
ATOM 2490 C CA . ASN A 1 335 ? 50.384 -3.436 66.006 1.00 31.69 335 ASN A CA 1
ATOM 2491 C C . ASN A 1 335 ? 50.882 -4.051 67.339 1.00 31.69 335 ASN A C 1
ATOM 2493 O O . ASN A 1 335 ? 51.965 -4.647 67.351 1.00 31.69 335 ASN A O 1
ATOM 2497 N N . PRO A 1 336 ? 50.130 -3.956 68.452 1.00 47.16 336 PRO A N 1
ATOM 2498 C CA . PRO A 1 336 ? 49.211 -5.051 68.838 1.00 47.16 336 PRO A CA 1
ATOM 2499 C C . PRO A 1 336 ? 47.884 -4.510 69.451 1.00 47.16 336 PRO A C 1
ATOM 2501 O O . PRO A 1 336 ? 47.728 -3.300 69.555 1.00 47.16 336 PRO A O 1
ATOM 2504 N N . THR A 1 337 ? 46.853 -5.280 69.829 1.00 27.81 337 THR A N 1
ATOM 2505 C CA . THR A 1 337 ? 46.712 -6.690 70.285 1.00 27.81 337 THR A CA 1
ATOM 2506 C C . THR A 1 337 ? 45.467 -7.360 69.648 1.00 27.81 337 THR A C 1
ATOM 2508 O O . THR A 1 337 ? 44.523 -6.650 69.323 1.00 27.81 337 THR A O 1
ATOM 2511 N N . SER A 1 338 ? 45.346 -8.666 69.341 1.00 30.16 338 SER A N 1
ATOM 2512 C CA . SER A 1 338 ? 45.942 -9.944 69.824 1.00 30.16 338 SER A CA 1
ATOM 2513 C C . SER A 1 338 ? 45.405 -10.438 71.189 1.00 30.16 338 SER A C 1
ATOM 2515 O O . SER A 1 338 ? 45.018 -9.622 72.014 1.00 30.16 338 SER A O 1
ATOM 2517 N N . SER A 1 339 ? 45.300 -11.737 71.524 1.00 31.66 339 SER A N 1
ATOM 2518 C CA . SER A 1 339 ? 45.536 -13.035 70.823 1.00 31.66 339 SER A CA 1
ATOM 2519 C C . SER A 1 339 ? 44.384 -14.024 71.212 1.00 31.66 339 SER A C 1
ATOM 2521 O O . SER A 1 339 ? 43.287 -13.513 71.395 1.00 31.66 339 SER A O 1
ATOM 2523 N N . ALA A 1 340 ? 44.405 -15.366 71.360 1.00 31.70 340 ALA A N 1
ATOM 2524 C CA . ALA A 1 340 ? 45.366 -16.497 71.342 1.00 31.70 340 ALA A CA 1
ATOM 2525 C C . ALA A 1 340 ? 44.554 -17.840 71.408 1.00 31.70 340 ALA A C 1
ATOM 2527 O O . ALA A 1 340 ? 43.390 -17.788 71.792 1.00 31.70 340 ALA A O 1
ATOM 2528 N N . LEU A 1 341 ? 45.051 -19.076 71.184 1.00 29.53 341 LEU A N 1
ATOM 2529 C CA . LEU A 1 341 ? 46.124 -19.624 70.321 1.00 29.53 341 LEU A CA 1
ATOM 2530 C C . LEU A 1 341 ? 46.166 -21.186 70.404 1.00 29.53 341 LEU A C 1
ATOM 2532 O O . LEU A 1 341 ? 46.278 -21.705 71.512 1.00 29.53 341 LEU A O 1
ATOM 2536 N N . SER A 1 342 ? 46.298 -21.908 69.269 1.00 26.97 342 SER A N 1
ATOM 2537 C CA . SER A 1 342 ? 46.877 -23.293 69.128 1.00 26.97 342 SER A CA 1
ATOM 2538 C C . SER A 1 342 ? 46.180 -24.478 69.882 1.00 26.97 342 SER A C 1
ATOM 2540 O O . SER A 1 342 ? 45.305 -24.237 70.699 1.00 26.97 342 SER A O 1
ATOM 2542 N N . TRP A 1 343 ? 46.402 -25.790 69.632 1.00 26.36 343 TRP A N 1
ATOM 2543 C CA . TRP A 1 343 ? 47.609 -26.568 69.249 1.00 26.36 343 TRP A CA 1
ATOM 2544 C C . TRP A 1 343 ? 47.352 -27.895 68.464 1.00 26.36 343 TRP A C 1
ATOM 2546 O O . TRP A 1 343 ? 46.661 -28.766 68.973 1.00 26.36 343 TRP A O 1
ATOM 2556 N N . LEU A 1 344 ? 48.074 -28.081 67.339 1.00 26.89 344 LEU A N 1
ATOM 2557 C CA . LEU A 1 344 ? 48.688 -29.324 66.772 1.00 26.89 344 LEU A CA 1
ATOM 2558 C C . LEU A 1 344 ? 47.807 -30.630 66.606 1.00 26.89 344 LEU A C 1
ATOM 2560 O O . LEU A 1 344 ? 46.589 -30.494 66.582 1.00 26.89 344 LEU A O 1
ATOM 2564 N N . PRO A 1 345 ? 48.321 -31.830 66.194 1.00 45.53 345 PRO A N 1
ATOM 2565 C CA . PRO A 1 345 ? 48.153 -32.269 64.790 1.00 45.53 345 PRO A CA 1
ATOM 2566 C C . PRO A 1 345 ? 47.678 -33.738 64.511 1.00 45.53 345 PRO A C 1
ATOM 2568 O O . PRO A 1 345 ? 47.585 -34.565 65.408 1.00 45.53 345 PRO A O 1
ATOM 2571 N N . TYR A 1 346 ? 47.431 -34.015 63.212 1.00 27.25 346 TYR A N 1
ATOM 2572 C CA . TYR A 1 346 ? 47.411 -35.274 62.396 1.00 27.25 346 TYR A CA 1
ATOM 2573 C C . TYR A 1 346 ? 48.141 -36.560 62.911 1.00 27.25 346 TYR A C 1
ATOM 2575 O O . TYR A 1 346 ? 49.021 -36.396 63.758 1.00 27.25 346 TYR A O 1
ATOM 2583 N N . PRO A 1 347 ? 47.991 -37.792 62.302 1.00 47.50 347 PRO A N 1
ATOM 2584 C CA . PRO A 1 347 ? 47.268 -38.203 61.051 1.00 47.50 347 PRO A CA 1
ATOM 2585 C C . PRO A 1 347 ? 46.558 -39.623 61.046 1.00 47.50 347 PRO A C 1
ATOM 2587 O O . PRO A 1 347 ? 46.436 -40.251 62.089 1.00 47.50 347 PRO A O 1
ATOM 2590 N N . PHE A 1 348 ? 46.200 -40.142 59.838 1.00 24.53 348 PHE A N 1
ATOM 2591 C CA . PHE A 1 348 ? 46.103 -41.568 59.355 1.00 24.53 348 PHE A CA 1
ATOM 2592 C C . PHE A 1 348 ? 44.748 -42.346 59.148 1.00 24.53 348 PHE A C 1
ATOM 2594 O O . PHE A 1 348 ? 44.191 -42.906 60.079 1.00 24.53 348 PHE A O 1
ATOM 2601 N N . ILE A 1 349 ? 44.404 -42.543 57.849 1.00 24.67 349 ILE A N 1
ATOM 2602 C CA . ILE A 1 349 ? 44.126 -43.812 57.088 1.00 24.67 349 ILE A CA 1
ATOM 2603 C C . ILE A 1 349 ? 42.738 -44.543 56.958 1.00 24.67 349 ILE A C 1
ATOM 2605 O O . ILE A 1 349 ? 42.114 -44.944 57.927 1.00 24.67 349 ILE A O 1
ATOM 2609 N N . GLU A 1 350 ? 42.383 -44.781 55.671 1.00 25.78 350 GLU A N 1
ATOM 2610 C CA . GLU A 1 350 ? 41.667 -45.876 54.935 1.00 25.78 350 GLU A CA 1
ATOM 2611 C C . GLU A 1 350 ? 40.324 -46.579 55.318 1.00 25.78 350 GLU A C 1
ATOM 2613 O O . GLU A 1 350 ? 40.111 -47.013 56.441 1.00 25.78 350 GLU A O 1
ATOM 2618 N N . LYS A 1 351 ? 39.604 -46.953 54.224 1.00 24.78 351 LYS A N 1
ATOM 2619 C CA . LYS A 1 351 ? 38.816 -48.201 53.946 1.00 24.78 351 LYS A CA 1
ATOM 2620 C C . LYS A 1 351 ? 37.449 -48.430 54.642 1.00 24.78 351 LYS A C 1
ATOM 2622 O O . LYS A 1 351 ? 37.212 -47.921 55.724 1.00 24.78 351 LYS A O 1
ATOM 2627 N N . ALA A 1 352 ? 36.529 -49.267 54.118 1.00 22.66 352 ALA A N 1
ATOM 2628 C CA . ALA A 1 352 ? 36.166 -49.663 52.731 1.00 22.66 352 ALA A CA 1
ATOM 2629 C C . ALA A 1 352 ? 34.939 -50.624 52.709 1.00 22.66 352 ALA A C 1
ATOM 2631 O O . ALA A 1 352 ? 34.747 -51.355 53.672 1.00 22.66 352 ALA A O 1
ATOM 2632 N N . LEU A 1 353 ? 34.230 -50.665 51.565 1.00 24.61 353 LEU A N 1
ATOM 2633 C CA . LEU A 1 353 ? 33.330 -51.715 51.017 1.00 24.61 353 LEU A CA 1
ATOM 2634 C C . LEU A 1 353 ? 32.137 -52.288 51.837 1.00 24.61 353 LEU A C 1
ATOM 2636 O O . LEU A 1 353 ? 32.281 -52.815 52.932 1.00 24.61 353 LEU A O 1
ATOM 2640 N N . ASP A 1 354 ? 30.977 -52.273 51.169 1.00 25.83 354 ASP A N 1
ATOM 2641 C CA . ASP A 1 354 ? 30.041 -53.377 50.859 1.00 25.83 354 ASP A CA 1
ATOM 2642 C C . ASP A 1 354 ? 29.669 -54.468 51.891 1.00 25.83 354 ASP A C 1
ATOM 2644 O O . ASP A 1 354 ? 30.518 -55.192 52.404 1.00 25.83 354 ASP A O 1
ATOM 2648 N N . LEU A 1 355 ? 28.361 -54.778 51.960 1.00 24.12 355 LEU A N 1
ATOM 2649 C CA . LEU A 1 355 ? 27.834 -56.015 51.339 1.00 24.12 355 LEU A CA 1
ATOM 2650 C C . LEU A 1 355 ? 26.305 -55.967 51.098 1.00 24.12 355 LEU A C 1
ATOM 2652 O O . LEU A 1 355 ? 25.572 -55.302 51.827 1.00 24.12 355 LEU A O 1
ATOM 2656 N N . GLU A 1 356 ? 25.819 -56.713 50.097 1.00 26.39 356 GLU A N 1
ATOM 2657 C CA . GLU A 1 356 ? 24.387 -56.884 49.765 1.00 26.39 356 GLU A CA 1
ATOM 2658 C C . GLU A 1 356 ? 23.914 -58.346 50.014 1.00 26.39 356 GLU A C 1
ATOM 2660 O O . GLU A 1 356 ? 24.727 -59.233 50.268 1.00 26.39 356 GLU A O 1
ATOM 2665 N N . LEU A 1 357 ? 22.604 -58.592 49.834 1.00 24.83 357 LEU A N 1
ATOM 2666 C CA . LEU A 1 357 ? 21.904 -59.887 49.670 1.00 24.83 357 LEU A CA 1
ATOM 2667 C C . LEU A 1 357 ? 21.615 -60.746 50.921 1.00 24.83 357 LEU A C 1
ATOM 2669 O O . LEU A 1 357 ? 22.516 -61.218 51.602 1.00 24.83 357 LEU A O 1
ATOM 2673 N N . VAL A 1 358 ? 20.332 -61.122 51.093 1.00 23.75 358 VAL A N 1
ATOM 2674 C CA . VAL A 1 358 ? 19.837 -62.508 50.860 1.00 23.75 358 VAL A CA 1
ATOM 2675 C C . VAL A 1 358 ? 18.292 -62.614 50.984 1.00 23.75 358 VAL A C 1
ATOM 2677 O O . VAL A 1 358 ? 17.695 -62.261 51.991 1.00 23.75 358 VAL A O 1
ATOM 2680 N N . PHE A 1 359 ? 17.660 -63.130 49.920 1.00 22.27 359 PHE A N 1
ATOM 2681 C CA . PHE A 1 359 ? 16.361 -63.839 49.818 1.00 22.27 359 PHE A CA 1
ATOM 2682 C C . PHE A 1 359 ? 15.121 -63.458 50.676 1.00 22.27 359 PHE A C 1
ATOM 2684 O O . PHE A 1 359 ? 14.904 -63.949 51.776 1.00 22.27 359 PHE A O 1
ATOM 2691 N N . ALA A 1 360 ? 14.184 -62.771 50.013 1.00 24.00 360 ALA A N 1
ATOM 2692 C CA . ALA A 1 360 ? 12.813 -63.220 49.691 1.00 24.00 360 ALA A CA 1
ATOM 2693 C C . ALA A 1 360 ? 11.925 -64.032 50.686 1.00 24.00 360 ALA A C 1
ATOM 2695 O O . ALA A 1 360 ? 12.220 -65.158 51.067 1.00 24.00 360 ALA A O 1
ATOM 2696 N N . SER A 1 361 ? 10.666 -63.566 50.784 1.00 26.41 361 SER A N 1
ATOM 2697 C CA . SER A 1 361 ? 9.423 -64.343 50.997 1.00 26.41 361 SER A CA 1
ATOM 2698 C C . SER A 1 361 ? 9.088 -64.900 52.394 1.00 26.41 361 SER A C 1
ATOM 2700 O O . SER A 1 361 ? 9.385 -66.053 52.717 1.00 26.41 361 SER A O 1
ATOM 2702 N N . LYS A 1 362 ? 8.227 -64.166 53.126 1.00 25.58 362 LYS A N 1
ATOM 2703 C CA . LYS A 1 362 ? 6.889 -64.674 53.519 1.00 25.58 362 LYS A CA 1
ATOM 2704 C C . LYS A 1 362 ? 5.951 -63.595 54.089 1.00 25.58 362 LYS A C 1
ATOM 2706 O O . LYS A 1 362 ? 6.397 -62.594 54.627 1.00 25.58 362 LYS A O 1
ATOM 2711 N N . LYS A 1 363 ? 4.646 -63.900 54.024 1.00 26.91 363 LYS A N 1
ATOM 2712 C CA . LYS A 1 363 ? 3.498 -63.236 54.684 1.00 26.91 363 LYS A CA 1
ATOM 2713 C C . LYS A 1 363 ? 3.193 -61.771 54.317 1.00 26.91 363 LYS A C 1
ATOM 2715 O O . LYS A 1 363 ? 3.528 -60.834 55.030 1.00 26.91 363 LYS A O 1
ATOM 2720 N N . MET A 1 364 ? 2.315 -61.634 53.321 1.00 27.77 364 MET A N 1
ATOM 2721 C CA . MET A 1 364 ? 1.169 -60.720 53.437 1.00 27.77 364 MET A CA 1
ATOM 2722 C C . MET A 1 364 ? 0.392 -60.943 54.754 1.00 27.77 364 MET A C 1
ATOM 2724 O O . MET A 1 364 ? 0.381 -62.064 55.261 1.00 27.77 364 MET A O 1
ATOM 2728 N N . SER A 1 365 ? -0.358 -59.908 55.172 1.00 35.34 365 SER A N 1
ATOM 2729 C CA . SER A 1 365 ? -1.742 -59.958 55.714 1.00 35.34 365 SER A CA 1
ATOM 2730 C C . SER A 1 365 ? -2.012 -59.196 57.031 1.00 35.34 365 SER A C 1
ATOM 2732 O O . SER A 1 365 ? -2.453 -59.785 58.018 1.00 35.34 365 SER A O 1
ATOM 2734 N N . SER A 1 366 ? -1.853 -57.867 57.036 1.00 34.00 366 SER A N 1
ATOM 2735 C CA . SER A 1 366 ? -2.492 -56.990 58.045 1.00 34.00 366 SER A CA 1
ATOM 2736 C C . SER A 1 366 ? -2.630 -55.535 57.574 1.00 34.00 366 SER A C 1
ATOM 2738 O O . SER A 1 366 ? -3.732 -54.988 57.574 1.00 34.00 366 SER A O 1
ATOM 2740 N N . LEU A 1 367 ? -1.533 -54.938 57.102 1.00 34.44 367 LEU A N 1
ATOM 2741 C CA . LEU A 1 367 ? -1.385 -53.515 56.754 1.00 34.44 367 LEU A CA 1
ATOM 2742 C C . LEU A 1 367 ? -1.922 -53.120 55.360 1.00 34.44 367 LEU A C 1
ATOM 2744 O O . LEU A 1 367 ? -1.330 -52.306 54.670 1.00 34.44 367 LEU A O 1
ATOM 2748 N N . GLN A 1 368 ? -3.061 -53.676 54.933 1.00 36.62 368 GLN A N 1
ATOM 2749 C CA . GLN A 1 368 ? -3.688 -53.319 53.645 1.00 36.62 368 GLN A CA 1
ATOM 2750 C C . GLN A 1 368 ? -5.217 -53.177 53.748 1.00 36.62 368 GLN A C 1
ATOM 2752 O O . GLN A 1 368 ? -5.971 -53.628 52.890 1.00 36.62 368 GLN A O 1
ATOM 2757 N N . ARG A 1 369 ? -5.691 -52.578 54.852 1.00 42.12 369 ARG A N 1
ATOM 2758 C CA . ARG A 1 369 ? -7.118 -52.263 55.081 1.00 42.12 369 ARG A CA 1
ATOM 2759 C C . ARG A 1 369 ? -7.414 -50.859 55.627 1.00 42.12 369 ARG A C 1
ATOM 2761 O O . ARG A 1 369 ? -8.583 -50.540 55.792 1.00 42.12 369 ARG A O 1
ATOM 2768 N N . TRP A 1 370 ? -6.399 -50.026 55.870 1.00 37.66 370 TRP A N 1
ATOM 2769 C CA . TRP A 1 370 ? -6.592 -48.657 56.376 1.00 37.66 370 TRP A CA 1
ATOM 2770 C C . TRP A 1 370 ? -6.499 -47.579 55.283 1.00 37.66 370 TRP A C 1
ATOM 2772 O O . TRP A 1 370 ? -7.314 -46.663 55.274 1.00 37.66 370 TRP A O 1
ATOM 2782 N N . GLU A 1 371 ? -5.603 -47.718 54.304 1.00 39.09 371 GLU A N 1
ATOM 2783 C CA . GLU A 1 371 ? -5.420 -46.701 53.248 1.00 39.09 371 GLU A CA 1
ATOM 2784 C C . GLU A 1 371 ? -6.580 -46.673 52.235 1.00 39.09 371 GLU A C 1
ATOM 2786 O O . GLU A 1 371 ? -7.065 -45.602 51.874 1.00 39.09 371 GLU A O 1
ATOM 2791 N N . MET A 1 372 ? -7.127 -47.844 51.879 1.00 40.62 372 MET A N 1
ATOM 2792 C CA . MET A 1 372 ? -8.314 -47.973 51.011 1.00 40.62 372 MET A CA 1
ATOM 2793 C C . MET A 1 372 ? -9.551 -47.231 51.553 1.00 40.62 372 MET A C 1
ATOM 2795 O O . MET A 1 372 ? -10.415 -46.834 50.774 1.00 40.62 372 MET A O 1
ATOM 2799 N N . GLY A 1 373 ? -9.652 -47.038 52.875 1.00 45.66 373 GLY A N 1
ATOM 2800 C CA . GLY A 1 373 ? -10.753 -46.296 53.496 1.00 45.66 373 GLY A CA 1
ATOM 2801 C C . GLY A 1 373 ? -10.621 -44.778 53.351 1.00 45.66 373 GLY A C 1
ATOM 2802 O O . GLY A 1 373 ? -11.630 -44.089 53.208 1.00 45.66 373 GLY A O 1
ATOM 2803 N N . LEU A 1 374 ? -9.389 -44.256 53.341 1.00 45.97 374 LEU A N 1
ATOM 2804 C CA . LEU A 1 374 ? -9.133 -42.820 53.220 1.00 45.97 374 LEU A CA 1
ATOM 2805 C C . LEU A 1 374 ? -9.355 -42.336 51.781 1.00 45.97 374 LEU A C 1
ATOM 2807 O O . LEU A 1 374 ? -10.039 -41.336 51.567 1.00 45.97 374 LEU A O 1
ATOM 2811 N N . CYS A 1 375 ? -8.851 -43.084 50.792 1.00 40.47 375 CYS A N 1
ATOM 2812 C CA . CYS A 1 375 ? -9.023 -42.746 49.377 1.00 40.47 375 CYS A CA 1
ATOM 2813 C C . CYS A 1 375 ? -10.503 -42.693 48.968 1.00 40.47 375 CYS A C 1
ATOM 2815 O O . CYS A 1 375 ? -10.912 -41.753 48.289 1.00 40.47 375 CYS A O 1
ATOM 2817 N N . LEU A 1 376 ? -11.330 -43.646 49.421 1.00 45.16 376 LEU A N 1
ATOM 2818 C CA . LEU A 1 376 ? -12.746 -43.682 49.043 1.00 45.16 376 LEU A CA 1
ATOM 2819 C C . LEU A 1 376 ? -13.526 -42.458 49.554 1.00 45.16 376 LEU A C 1
ATOM 2821 O O . LEU A 1 376 ? -14.384 -41.937 48.843 1.00 45.16 376 LEU A O 1
ATOM 2825 N N . LEU A 1 377 ? -13.205 -41.968 50.757 1.00 42.62 377 LEU A N 1
ATOM 2826 C CA . LEU A 1 377 ? -13.862 -40.793 51.335 1.00 42.62 377 LEU A CA 1
ATOM 2827 C C . LEU A 1 377 ? -13.502 -39.504 50.574 1.00 42.62 377 LEU A C 1
ATOM 2829 O O . LEU A 1 377 ? -14.372 -38.665 50.347 1.00 42.62 377 LEU A O 1
ATOM 2833 N N . VAL A 1 378 ? -12.245 -39.379 50.127 1.00 47.41 378 VAL A N 1
ATOM 2834 C CA . VAL A 1 378 ? -11.755 -38.248 49.314 1.00 47.41 378 VAL A CA 1
ATOM 2835 C C . VAL A 1 378 ? -12.345 -38.263 47.896 1.00 47.41 378 VAL A C 1
ATOM 2837 O O . VAL A 1 378 ? -12.659 -37.207 47.346 1.00 47.41 378 VAL A O 1
ATOM 2840 N N . CYS A 1 379 ? -12.572 -39.441 47.304 1.00 41.81 379 CYS A N 1
ATOM 2841 C CA . CYS A 1 379 ? -13.262 -39.556 46.014 1.00 41.81 379 CYS A CA 1
ATOM 2842 C C . CYS A 1 379 ? -14.752 -39.169 46.102 1.00 41.81 379 CYS A C 1
ATOM 2844 O O . CYS A 1 379 ? -15.276 -38.513 45.207 1.00 41.81 379 CYS A O 1
ATOM 2846 N N . ILE A 1 380 ? -15.453 -39.524 47.184 1.00 43.06 380 ILE A N 1
ATOM 2847 C CA . ILE A 1 380 ? -16.896 -39.245 47.309 1.00 43.06 380 ILE A CA 1
ATOM 2848 C C . ILE A 1 380 ? -17.178 -37.744 47.517 1.00 43.06 380 ILE A C 1
ATOM 2850 O O . ILE A 1 380 ? -18.147 -37.217 46.961 1.00 43.06 380 ILE A O 1
ATOM 2854 N N . THR A 1 381 ? -16.320 -37.022 48.247 1.00 41.50 381 THR A N 1
ATOM 2855 C CA . THR A 1 381 ? -16.455 -35.561 48.405 1.00 41.50 381 THR A CA 1
ATOM 2856 C C . THR A 1 381 ? -16.094 -34.780 47.139 1.00 41.50 381 THR A C 1
ATOM 2858 O O . THR A 1 381 ? -16.659 -33.712 46.917 1.00 41.50 381 THR A O 1
ATOM 2861 N N . SER A 1 382 ? -15.218 -35.312 46.279 1.00 44.06 382 SER A N 1
ATOM 2862 C CA . SER A 1 382 ? -14.823 -34.669 45.014 1.00 44.06 382 SER A CA 1
ATOM 2863 C C . SER A 1 382 ? -15.763 -34.973 43.836 1.00 44.06 382 SER A C 1
ATOM 2865 O O . SER A 1 382 ? -15.957 -34.112 42.980 1.00 44.06 382 SER A O 1
ATOM 2867 N N . CYS A 1 383 ? -16.431 -36.132 43.803 1.00 36.12 383 CYS A N 1
ATOM 2868 C CA . CYS A 1 383 ? -17.362 -36.488 42.719 1.00 36.12 383 CYS A CA 1
ATOM 2869 C C . CYS A 1 383 ? -18.785 -35.899 42.844 1.00 36.12 383 CYS A C 1
ATOM 2871 O O . CYS A 1 383 ? -19.605 -36.113 41.954 1.00 36.12 383 CYS A O 1
ATOM 2873 N N . SER A 1 384 ? -19.104 -35.156 43.910 1.00 39.03 384 SER A N 1
ATOM 2874 C CA . SER A 1 384 ? -20.480 -34.700 44.197 1.00 39.03 384 SER A CA 1
ATOM 2875 C C . SER A 1 384 ? -20.873 -33.336 43.592 1.00 39.03 384 SER A C 1
ATOM 2877 O O . SER A 1 384 ? -21.979 -32.866 43.845 1.00 39.03 384 SER A O 1
ATOM 2879 N N . PHE A 1 385 ? -20.002 -32.690 42.802 1.00 34.69 385 PHE A N 1
ATOM 2880 C CA . PHE A 1 385 ? -20.223 -31.328 42.272 1.00 34.69 385 PHE A CA 1
ATOM 2881 C C . PHE A 1 385 ? -20.129 -31.176 40.741 1.00 34.69 385 PHE A C 1
ATOM 2883 O O . PHE A 1 385 ? -20.098 -30.055 40.238 1.00 34.69 385 PHE A O 1
ATOM 2890 N N . ILE A 1 386 ? -20.143 -32.276 39.978 1.00 38.62 386 ILE A N 1
ATOM 2891 C CA . ILE A 1 386 ? -20.193 -32.233 38.506 1.00 38.62 386 ILE A CA 1
ATOM 2892 C C . ILE A 1 386 ? -21.357 -33.085 37.985 1.00 38.62 386 ILE A C 1
ATOM 2894 O O . ILE A 1 386 ? -21.156 -34.234 37.607 1.00 38.62 386 ILE A O 1
ATOM 2898 N N . TYR A 1 387 ? -22.571 -32.518 37.964 1.00 29.42 387 TYR A N 1
ATOM 2899 C CA . TYR A 1 387 ? -23.441 -32.446 36.772 1.00 29.42 387 TYR A CA 1
ATOM 2900 C C . TYR A 1 387 ? -24.733 -31.652 37.060 1.00 29.42 387 TYR A C 1
ATOM 2902 O O . TYR A 1 387 ? -25.263 -31.720 38.162 1.00 29.42 387 TYR A O 1
ATOM 2910 N N . VAL A 1 388 ? -25.270 -30.974 36.031 1.00 30.30 388 VAL A N 1
ATOM 2911 C CA . VAL A 1 388 ? -26.507 -30.148 36.039 1.00 30.30 388 VAL A CA 1
ATOM 2912 C C . VAL A 1 388 ? -26.404 -28.908 36.960 1.00 30.30 388 VAL A C 1
ATOM 2914 O O . VAL A 1 388 ? -26.443 -29.008 38.176 1.00 30.30 388 VAL A O 1
ATOM 2917 N N . SER A 1 389 ? -26.292 -27.680 36.447 1.00 31.77 389 SER A N 1
ATOM 2918 C CA . SER A 1 389 ? -27.094 -27.090 35.363 1.00 31.77 389 SER A CA 1
ATOM 2919 C C . SER A 1 389 ? -26.319 -26.098 34.477 1.00 31.77 389 SER A C 1
ATOM 2921 O O . SER A 1 389 ? -25.223 -25.656 34.806 1.00 31.77 389 SER A O 1
ATOM 2923 N N . SER A 1 390 ? -26.904 -25.768 33.325 1.00 45.31 390 SER A N 1
ATOM 2924 C CA . SER A 1 390 ? -26.405 -24.783 32.357 1.00 45.31 390 SER A CA 1
ATOM 2925 C C . SER A 1 390 ? -26.550 -23.325 32.825 1.00 45.31 390 SER A C 1
ATOM 2927 O O . SER A 1 390 ? -27.463 -23.021 33.584 1.00 45.31 390 SER A O 1
ATOM 2929 N N . GLN A 1 391 ? -25.769 -22.427 32.207 1.00 41.00 391 GLN A N 1
ATOM 2930 C CA . GLN A 1 391 ? -25.703 -20.966 32.417 1.00 41.00 391 GLN A CA 1
ATOM 2931 C C . GLN A 1 391 ? -24.899 -20.491 33.641 1.00 41.00 391 GLN A C 1
ATOM 2933 O O . GLN A 1 391 ? -25.446 -20.076 34.659 1.00 41.00 391 GLN A O 1
ATOM 2938 N N . SER A 1 392 ? -23.583 -20.396 33.462 1.00 28.31 392 SER A N 1
ATOM 2939 C CA . SER A 1 392 ? -22.732 -19.451 34.191 1.00 28.31 392 SER A CA 1
ATOM 2940 C C . SER A 1 392 ? -21.585 -18.982 33.290 1.00 28.31 392 SER A C 1
ATOM 2942 O O . SER A 1 392 ? -21.115 -19.720 32.425 1.00 28.31 392 SER A O 1
ATOM 2944 N N . VAL A 1 393 ? -21.189 -17.717 33.440 1.00 34.56 393 VAL A N 1
ATOM 2945 C CA . VAL A 1 393 ? -20.068 -17.119 32.699 1.00 34.56 393 VAL A CA 1
ATOM 2946 C C . VAL A 1 393 ? -18.763 -17.701 33.236 1.00 34.56 393 VAL A C 1
ATOM 2948 O O . VAL A 1 393 ? -18.596 -17.792 34.453 1.00 34.56 393 VAL A O 1
ATOM 2951 N N . VAL A 1 394 ? -17.824 -18.049 32.351 1.00 31.34 394 VAL A N 1
ATOM 2952 C CA . VAL A 1 394 ? -16.441 -18.329 32.758 1.00 31.34 394 VAL A CA 1
ATOM 2953 C C . VAL A 1 394 ? -15.802 -17.004 33.159 1.00 31.34 394 VAL A C 1
ATOM 2955 O O . VAL A 1 394 ? -15.250 -16.285 32.332 1.00 31.34 394 VAL A O 1
ATOM 2958 N N . ALA A 1 395 ? -15.912 -16.670 34.442 1.00 34.88 395 ALA A N 1
ATOM 2959 C CA . ALA A 1 395 ? -15.039 -15.693 35.063 1.00 34.88 395 ALA A CA 1
ATOM 2960 C C . ALA A 1 395 ? -13.646 -16.327 35.168 1.00 34.88 395 ALA A C 1
ATOM 2962 O O . ALA A 1 395 ? -13.337 -17.021 36.138 1.00 34.88 395 ALA A O 1
ATOM 2963 N N . GLY A 1 396 ? -12.825 -16.120 34.135 1.00 32.16 396 GLY A N 1
ATOM 2964 C CA . GLY A 1 396 ? -11.380 -16.240 34.281 1.00 32.16 396 GLY A CA 1
ATOM 2965 C C . GLY A 1 396 ? -10.913 -15.307 35.397 1.00 32.16 396 GLY A C 1
ATOM 2966 O O . GLY A 1 396 ? -11.557 -14.293 35.678 1.00 32.16 396 GLY A O 1
ATOM 2967 N N . ASN A 1 397 ? -9.804 -15.640 36.055 1.00 36.12 397 ASN A N 1
ATOM 2968 C CA . ASN A 1 397 ? -9.233 -14.786 37.098 1.00 36.12 397 ASN A CA 1
ATOM 2969 C C . ASN A 1 397 ? -8.437 -13.623 36.472 1.00 36.12 397 ASN A C 1
ATOM 2971 O O . ASN A 1 397 ? -7.274 -13.397 36.810 1.00 36.12 397 ASN A O 1
ATOM 2975 N N . ASP A 1 398 ? -9.069 -12.933 35.519 1.00 39.91 398 ASP A N 1
ATOM 2976 C CA . ASP A 1 398 ? -8.521 -11.793 34.801 1.00 39.91 398 ASP A CA 1
ATOM 2977 C C . ASP A 1 398 ? -8.410 -10.618 35.761 1.00 39.91 398 ASP A C 1
ATOM 2979 O O . ASP A 1 398 ? -9.356 -9.868 36.004 1.00 39.91 398 ASP A O 1
ATOM 2983 N N . ASN A 1 399 ? -7.198 -10.411 36.264 1.00 42.19 399 ASN A N 1
ATOM 2984 C CA . ASN A 1 399 ? -6.819 -9.184 36.950 1.00 42.19 399 ASN A CA 1
ATOM 2985 C C . ASN A 1 399 ? -6.596 -8.039 35.934 1.00 42.19 399 ASN A C 1
ATOM 2987 O O . ASN A 1 399 ? -5.677 -7.236 36.089 1.00 42.19 399 ASN A O 1
ATOM 2991 N N . SER A 1 400 ? -7.395 -8.006 34.857 1.00 54.59 400 SER A N 1
ATOM 2992 C CA . SER A 1 400 ? -7.306 -7.015 33.790 1.00 54.59 400 SER A CA 1
ATOM 2993 C C . SER A 1 400 ? -7.759 -5.668 34.335 1.00 54.59 400 SER A C 1
ATOM 2995 O O . SER A 1 400 ? -8.934 -5.490 34.675 1.00 54.59 400 SER A O 1
ATOM 2997 N N . SER A 1 401 ? -6.841 -4.711 34.415 1.00 82.06 401 SER A N 1
ATOM 2998 C CA . SER A 1 401 ? -7.164 -3.338 34.786 1.00 82.06 401 SER A CA 1
ATOM 2999 C C . SER A 1 401 ? -8.200 -2.782 33.810 1.00 82.06 401 SER A C 1
ATOM 3001 O O . SER A 1 401 ? -7.964 -2.751 32.606 1.00 82.06 401 SER A O 1
ATOM 3003 N N . VAL A 1 402 ? -9.344 -2.318 34.313 1.00 90.44 402 VAL A N 1
ATOM 3004 C CA . VAL A 1 402 ? -10.235 -1.462 33.523 1.00 90.44 402 VAL A CA 1
ATOM 3005 C C . VAL A 1 402 ? -9.773 -0.024 33.727 1.00 90.44 402 VAL A C 1
ATOM 3007 O O . VAL A 1 402 ? -9.694 0.446 34.862 1.00 90.44 402 VAL A O 1
ATOM 3010 N N . SER A 1 403 ? -9.443 0.667 32.638 1.00 95.19 403 SER A N 1
ATOM 3011 C CA . SER A 1 403 ? -9.110 2.095 32.649 1.00 95.19 403 SER A CA 1
ATOM 3012 C C . SER A 1 403 ? -10.134 2.894 31.849 1.00 95.19 403 SER A C 1
ATOM 3014 O O . SER A 1 403 ? -10.631 2.425 30.829 1.00 95.19 403 SER A O 1
ATOM 3016 N N . GLU A 1 404 ? -10.461 4.101 32.304 1.00 96.75 404 GLU A N 1
ATOM 3017 C CA . GLU A 1 404 ? -11.380 4.987 31.587 1.00 96.75 404 GLU A CA 1
ATOM 3018 C C . GLU A 1 404 ? -10.657 5.763 30.475 1.00 96.75 404 GLU A C 1
ATOM 3020 O O . GLU A 1 404 ? -9.514 6.204 30.625 1.00 96.75 404 GLU A O 1
ATOM 3025 N N . GLY A 1 405 ? -11.354 5.961 29.357 1.00 97.25 405 GLY A N 1
ATOM 3026 C CA . GLY A 1 405 ? -10.883 6.706 28.197 1.00 97.25 405 GLY A CA 1
ATOM 3027 C C . GLY A 1 405 ? -11.955 7.626 27.619 1.00 97.25 405 GLY A C 1
ATOM 3028 O O . GLY A 1 405 ? -13.155 7.354 27.694 1.00 97.25 405 GLY A O 1
ATOM 3029 N N . THR A 1 406 ? -11.537 8.730 27.004 1.00 98.00 406 THR A N 1
ATOM 3030 C CA . THR A 1 406 ? -12.435 9.646 26.285 1.00 98.00 406 THR A CA 1
ATOM 3031 C C . THR A 1 406 ? -11.870 9.992 24.915 1.00 98.00 406 THR A C 1
ATOM 3033 O O . THR A 1 406 ? -10.791 10.574 24.815 1.00 98.00 406 THR A O 1
ATOM 3036 N N . VAL A 1 407 ? -12.628 9.688 23.861 1.00 98.00 407 VAL A N 1
ATOM 3037 C CA . VAL A 1 407 ? -12.387 10.207 22.509 1.00 98.00 407 VAL A CA 1
ATOM 3038 C C . VAL A 1 407 ? -13.067 11.569 22.376 1.00 98.00 407 VAL A C 1
ATOM 3040 O O . VAL A 1 407 ? -14.243 11.723 22.722 1.00 98.00 407 VAL A O 1
ATOM 3043 N N . PHE A 1 408 ? -12.343 12.547 21.841 1.00 97.31 408 PHE A N 1
ATOM 3044 C CA . PHE A 1 408 ? -12.844 13.869 21.476 1.00 97.31 408 PHE A CA 1
ATOM 3045 C C . PHE A 1 408 ? -12.841 14.000 19.954 1.00 97.31 408 PHE A C 1
ATOM 3047 O O . PHE A 1 408 ? -11.810 13.802 19.313 1.00 97.31 408 PHE A O 1
ATOM 3054 N N . ILE A 1 409 ? -13.995 14.337 19.377 1.00 97.00 409 ILE A N 1
ATOM 3055 C CA . ILE A 1 409 ? -14.186 14.442 17.925 1.00 97.00 409 ILE A CA 1
ATOM 3056 C C . ILE A 1 409 ? -14.628 15.866 17.574 1.00 97.00 409 ILE A C 1
ATOM 3058 O O . ILE A 1 409 ? -15.627 16.367 18.108 1.00 97.00 409 ILE A O 1
ATOM 3062 N N . ASP A 1 410 ? -13.933 16.521 16.639 1.00 95.31 410 ASP A N 1
ATOM 3063 C CA . ASP A 1 410 ? -14.466 17.720 15.986 1.00 95.31 410 ASP A CA 1
ATOM 3064 C C . ASP A 1 410 ? -15.292 17.334 14.752 1.00 95.31 410 ASP A C 1
ATOM 3066 O O . ASP A 1 410 ? -14.775 16.997 13.689 1.00 95.31 410 ASP A O 1
ATOM 3070 N N . GLY A 1 411 ? -16.615 17.397 14.906 1.00 92.12 411 GLY A N 1
ATOM 3071 C CA . GLY A 1 411 ? -17.571 17.151 13.830 1.00 92.12 411 GLY A CA 1
ATOM 3072 C C . GLY A 1 411 ? -17.817 18.337 12.894 1.00 92.12 411 GLY A C 1
ATOM 3073 O O . GLY A 1 411 ? -18.654 18.222 11.998 1.00 92.12 411 GLY A O 1
ATOM 3074 N N . LYS A 1 412 ? -17.179 19.494 13.112 1.00 92.94 412 LYS A N 1
ATOM 3075 C CA . LYS A 1 412 ? -17.473 20.744 12.393 1.00 92.94 412 LYS A CA 1
ATOM 3076 C C . LYS A 1 412 ? -16.926 20.759 10.964 1.00 92.94 412 LYS A C 1
ATOM 3078 O O . LYS A 1 412 ? -17.611 21.243 10.067 1.00 92.94 412 LYS A O 1
ATOM 3083 N N . THR A 1 413 ? -15.709 20.257 10.762 1.00 94.50 413 THR A N 1
ATOM 3084 C CA . THR A 1 413 ? -14.974 20.280 9.485 1.00 94.50 413 THR A CA 1
ATOM 3085 C C . THR A 1 413 ? -14.056 19.069 9.372 1.00 94.50 413 THR A C 1
ATOM 3087 O O . THR A 1 413 ? -13.448 18.670 10.362 1.00 94.50 413 THR A O 1
ATOM 3090 N N . SER A 1 414 ? -13.905 18.523 8.166 1.00 96.56 414 SER A N 1
ATOM 3091 C CA . SER A 1 414 ? -12.912 17.484 7.884 1.00 96.56 414 SER A CA 1
ATOM 3092 C C . SER A 1 414 ? -11.486 18.046 7.876 1.00 96.56 414 SER A C 1
ATOM 3094 O O . SER A 1 414 ? -11.263 19.108 7.293 1.00 96.56 414 SER A O 1
ATOM 3096 N N . ILE A 1 415 ? -10.528 17.321 8.458 1.00 97.38 415 ILE A N 1
ATOM 3097 C CA . ILE A 1 415 ? -9.089 17.658 8.413 1.00 97.38 415 ILE A CA 1
ATOM 3098 C C . ILE A 1 415 ? -8.404 17.167 7.130 1.00 97.38 415 ILE A C 1
ATOM 3100 O O . ILE A 1 415 ? -7.438 17.777 6.676 1.00 97.38 415 ILE A O 1
ATOM 3104 N N . GLY A 1 416 ? -8.954 16.114 6.524 1.00 96.94 416 GLY A N 1
ATOM 3105 C CA . GLY A 1 416 ? -8.514 15.530 5.263 1.00 96.94 416 GLY A CA 1
ATOM 3106 C C . GLY A 1 416 ? -9.677 14.858 4.533 1.00 96.94 416 GLY A C 1
ATOM 3107 O O . GLY A 1 416 ? -10.761 14.659 5.098 1.00 96.94 416 GLY A O 1
ATOM 3108 N N . LYS A 1 417 ? -9.469 14.524 3.262 1.00 97.88 417 LYS A N 1
ATOM 3109 C CA . LYS A 1 417 ? -10.430 13.831 2.407 1.00 97.88 417 LYS A CA 1
ATOM 3110 C C . LYS A 1 417 ? -9.733 12.805 1.515 1.00 97.88 417 LYS A C 1
ATOM 3112 O O . LYS A 1 417 ? -9.068 13.185 0.551 1.00 97.88 417 LYS A O 1
ATOM 3117 N N . ILE A 1 418 ? -9.950 11.529 1.819 1.00 98.38 418 ILE A N 1
ATOM 3118 C CA . ILE A 1 418 ? -9.386 10.378 1.105 1.00 98.38 418 ILE A CA 1
ATOM 3119 C C . ILE A 1 418 ? -10.203 9.999 -0.145 1.00 98.38 418 ILE A C 1
ATOM 3121 O O . ILE A 1 418 ? -11.326 10.487 -0.360 1.00 98.38 418 ILE A O 1
ATOM 3125 N N . ASP A 1 419 ? -9.654 9.115 -0.979 1.00 97.88 419 ASP A N 1
ATOM 3126 C CA . ASP A 1 419 ? -10.399 8.490 -2.072 1.00 97.88 419 ASP A CA 1
ATOM 3127 C C . ASP A 1 419 ? -11.441 7.490 -1.551 1.00 97.88 419 ASP A C 1
ATOM 3129 O O . ASP A 1 419 ? -11.446 7.094 -0.386 1.00 97.88 419 ASP A O 1
ATOM 3133 N N . GLU A 1 420 ? -12.400 7.132 -2.401 1.00 95.50 420 GLU A N 1
ATOM 3134 C CA . GLU A 1 420 ? -13.487 6.212 -2.026 1.00 95.50 420 GLU A CA 1
ATOM 3135 C C . GLU A 1 420 ? -12.981 4.780 -1.819 1.00 95.50 420 GLU A C 1
ATOM 3137 O O . GLU A 1 420 ? -13.483 4.013 -0.998 1.00 95.50 420 GLU A O 1
ATOM 3142 N N . ASP A 1 421 ? -11.924 4.482 -2.552 1.00 95.62 421 ASP A N 1
ATOM 3143 C CA . ASP A 1 421 ? -11.131 3.279 -2.667 1.00 95.62 421 ASP A CA 1
ATOM 3144 C C . ASP A 1 421 ? -9.677 3.597 -2.251 1.00 95.62 421 ASP A C 1
ATOM 3146 O O . ASP A 1 421 ? -8.706 3.277 -2.932 1.00 95.62 421 ASP A O 1
ATOM 3150 N N . PHE A 1 422 ? -9.540 4.287 -1.112 1.00 98.62 422 PHE A N 1
ATOM 3151 C CA . PHE A 1 422 ? -8.261 4.619 -0.466 1.00 98.62 422 PHE A CA 1
ATOM 3152 C C . PHE A 1 422 ? -7.378 3.388 -0.216 1.00 98.62 422 PHE A C 1
ATOM 3154 O O . PHE A 1 422 ? -6.157 3.494 -0.276 1.00 98.62 422 PHE A O 1
ATOM 3161 N N . ILE A 1 423 ? -7.982 2.222 0.040 1.00 98.69 423 ILE A N 1
ATOM 3162 C CA . ILE A 1 423 ? -7.251 0.954 0.110 1.00 98.69 423 ILE A CA 1
ATOM 3163 C C . ILE A 1 423 ? -6.792 0.552 -1.292 1.00 98.69 423 ILE A C 1
ATOM 3165 O O . ILE A 1 423 ? -7.608 0.361 -2.192 1.00 98.69 423 ILE A O 1
ATOM 3169 N N . CYS A 1 424 ? -5.487 0.357 -1.422 1.00 98.69 424 CYS A N 1
ATOM 3170 C CA . CYS A 1 424 ? -4.808 -0.192 -2.583 1.00 98.69 424 CYS A CA 1
ATOM 3171 C C . CYS A 1 424 ? -3.926 -1.374 -2.134 1.00 98.69 424 CYS A C 1
ATOM 3173 O O . CYS A 1 424 ? -3.557 -1.480 -0.960 1.00 98.69 424 CYS A O 1
ATOM 3175 N N . ALA A 1 425 ? -3.554 -2.252 -3.060 1.00 98.81 425 ALA A N 1
ATOM 3176 C CA . ALA A 1 425 ? -2.556 -3.299 -2.840 1.00 98.81 425 ALA A CA 1
ATOM 3177 C C . ALA A 1 425 ? -1.577 -3.367 -4.022 1.00 98.81 425 ALA A C 1
ATOM 3179 O O . ALA A 1 425 ? -1.871 -2.849 -5.099 1.00 98.81 425 ALA A O 1
ATOM 3180 N N . THR A 1 426 ? -0.422 -4.002 -3.854 1.00 98.88 426 THR A N 1
ATOM 3181 C CA . THR A 1 426 ? 0.550 -4.189 -4.946 1.00 98.88 426 THR A CA 1
ATOM 3182 C C . THR A 1 426 ? 0.572 -5.622 -5.484 1.00 98.88 426 THR A C 1
ATOM 3184 O O . THR A 1 426 ? 0.120 -6.561 -4.824 1.00 98.88 426 THR A O 1
ATOM 3187 N N . LEU A 1 427 ? 1.131 -5.796 -6.682 1.00 98.75 427 LEU A N 1
ATOM 3188 C CA . LEU A 1 427 ? 1.643 -7.074 -7.183 1.00 98.75 427 LEU A CA 1
ATOM 3189 C C . LEU A 1 427 ? 3.056 -6.849 -7.728 1.00 98.75 427 LEU A C 1
ATOM 3191 O O . LEU A 1 427 ? 3.288 -5.867 -8.436 1.00 98.75 427 LEU A O 1
ATOM 3195 N N . ASP A 1 428 ? 3.972 -7.756 -7.389 1.00 98.44 428 ASP A N 1
ATOM 3196 C CA . ASP A 1 428 ? 5.415 -7.588 -7.600 1.00 98.44 428 ASP A CA 1
ATOM 3197 C C . ASP A 1 428 ? 5.961 -8.476 -8.737 1.00 98.44 428 ASP A C 1
ATOM 3199 O O . ASP A 1 428 ? 5.324 -9.424 -9.204 1.00 98.44 428 ASP A O 1
ATOM 3203 N N . TRP A 1 429 ? 7.176 -8.174 -9.175 1.00 98.25 429 TRP A N 1
ATOM 3204 C CA . TRP A 1 429 ? 7.953 -8.902 -10.173 1.00 98.25 429 TRP A CA 1
ATOM 3205 C C . TRP A 1 429 ? 8.835 -10.017 -9.586 1.00 98.25 429 TRP A C 1
ATOM 3207 O O . TRP A 1 429 ? 9.340 -10.832 -10.358 1.00 98.25 429 TRP A O 1
ATOM 3217 N N . TRP A 1 430 ? 9.056 -10.059 -8.264 1.00 97.69 430 TRP A N 1
ATOM 3218 C CA . TRP A 1 430 ? 9.969 -11.019 -7.620 1.00 97.69 430 TRP A CA 1
ATOM 3219 C C . TRP A 1 430 ? 9.659 -12.494 -7.959 1.00 97.69 430 TRP A C 1
ATOM 3221 O O . TRP A 1 430 ? 8.579 -12.978 -7.617 1.00 97.69 430 TRP A O 1
ATOM 3231 N N . PRO A 1 431 ? 10.597 -13.237 -8.581 1.00 96.12 431 PRO A N 1
ATOM 3232 C CA . PRO A 1 431 ? 10.412 -14.650 -8.918 1.00 96.12 431 PRO A CA 1
ATOM 3233 C C . PRO A 1 431 ? 10.655 -15.569 -7.696 1.00 96.12 431 PRO A C 1
ATOM 3235 O O . PRO A 1 431 ? 11.171 -15.098 -6.674 1.00 96.12 431 PRO A O 1
ATOM 3238 N N . PRO A 1 432 ? 10.341 -16.882 -7.777 1.00 95.81 432 PRO A N 1
ATOM 3239 C CA . PRO A 1 432 ? 10.414 -17.806 -6.637 1.00 95.81 432 PRO A CA 1
ATOM 3240 C C . PRO A 1 432 ? 11.788 -17.872 -5.951 1.00 95.81 432 PRO A C 1
ATOM 3242 O O . PRO A 1 432 ? 11.879 -18.150 -4.758 1.00 95.81 432 PRO A O 1
ATOM 3245 N N . GLU A 1 433 ? 12.873 -17.593 -6.678 1.00 95.31 433 GLU A N 1
ATOM 3246 C CA . GLU A 1 433 ? 14.243 -17.613 -6.163 1.00 95.31 433 GLU A CA 1
ATOM 3247 C C . GLU A 1 433 ? 14.622 -16.342 -5.374 1.00 95.31 433 GLU A C 1
ATOM 3249 O O . GLU A 1 433 ? 15.768 -16.231 -4.908 1.00 95.31 433 GLU A O 1
ATOM 3254 N N . LYS A 1 434 ? 13.703 -15.374 -5.210 1.00 95.75 434 LYS A N 1
ATOM 3255 C CA . LYS A 1 434 ? 13.861 -14.259 -4.266 1.00 95.75 434 LYS A CA 1
ATOM 3256 C C . LYS A 1 434 ? 13.700 -14.787 -2.845 1.00 95.75 434 LYS A C 1
ATOM 3258 O O . LYS A 1 434 ? 12.598 -15.057 -2.374 1.00 95.75 434 LYS A O 1
ATOM 3263 N N . CYS A 1 435 ? 14.832 -14.891 -2.161 1.00 94.75 435 CYS A N 1
ATOM 3264 C CA . CYS A 1 435 ? 14.905 -15.347 -0.783 1.00 94.75 435 CYS A CA 1
ATOM 3265 C C . CYS A 1 435 ? 15.637 -14.306 0.057 1.00 94.75 435 CYS A C 1
ATOM 3267 O O . CYS A 1 435 ? 16.749 -13.914 -0.298 1.00 94.75 435 CYS A O 1
ATOM 3269 N N . ASP A 1 436 ? 15.040 -13.918 1.177 1.00 94.75 436 ASP A N 1
ATOM 3270 C CA . ASP A 1 436 ? 15.658 -13.065 2.188 1.00 94.75 436 ASP A CA 1
ATOM 3271 C C . ASP A 1 436 ? 15.854 -13.894 3.458 1.00 94.75 436 ASP A C 1
ATOM 3273 O O . ASP A 1 436 ? 14.985 -14.679 3.837 1.00 94.75 436 ASP A O 1
ATOM 3277 N N . TYR A 1 437 ? 17.015 -13.764 4.102 1.00 92.50 437 TYR A N 1
ATOM 3278 C CA . TYR A 1 437 ? 17.303 -14.418 5.389 1.00 92.50 437 TYR A CA 1
ATOM 3279 C C . TYR A 1 437 ? 17.081 -15.949 5.379 1.00 92.50 437 TYR A C 1
ATOM 3281 O O . TYR A 1 437 ? 16.643 -16.542 6.360 1.00 92.50 437 TYR A O 1
ATOM 3289 N N . GLY A 1 438 ? 17.351 -16.591 4.235 1.00 86.44 438 GLY A N 1
ATOM 3290 C CA . GLY A 1 438 ? 17.148 -18.029 4.015 1.00 86.44 438 GLY A CA 1
ATOM 3291 C C . GLY A 1 438 ? 15.717 -18.449 3.646 1.00 86.44 438 GLY A C 1
ATOM 3292 O O . GLY A 1 438 ? 15.506 -19.615 3.331 1.00 86.44 438 GLY A O 1
ATOM 3293 N N . THR A 1 439 ? 14.746 -17.529 3.630 1.00 88.62 439 THR A N 1
ATOM 3294 C CA . THR A 1 439 ? 13.328 -17.817 3.344 1.00 88.62 439 THR A CA 1
ATOM 3295 C C . THR A 1 439 ? 12.898 -17.232 1.998 1.00 88.62 439 THR A C 1
ATOM 3297 O O . THR A 1 439 ? 13.034 -16.033 1.763 1.00 88.62 439 THR A O 1
ATOM 3300 N N . CYS A 1 440 ? 12.335 -18.065 1.121 1.00 94.50 440 CYS A N 1
ATOM 3301 C CA . CYS A 1 440 ? 11.836 -17.672 -0.202 1.00 94.50 440 CYS A CA 1
ATOM 3302 C C . CYS A 1 440 ? 10.306 -17.491 -0.165 1.00 94.50 440 CYS A C 1
ATOM 3304 O O . CYS A 1 440 ? 9.559 -18.376 -0.569 1.00 94.50 440 CYS A O 1
ATOM 3306 N N . SER A 1 441 ? 9.819 -16.373 0.383 1.00 96.00 441 SER A N 1
ATOM 3307 C CA . SER A 1 441 ? 8.384 -16.158 0.664 1.00 96.00 441 SER A CA 1
ATOM 3308 C C . SER A 1 441 ? 7.545 -15.657 -0.527 1.00 96.00 441 SER A C 1
ATOM 3310 O O . SER A 1 441 ? 6.368 -15.326 -0.355 1.00 96.00 441 SER A O 1
ATOM 3312 N N . TRP A 1 442 ? 8.127 -15.612 -1.731 1.00 97.06 442 TRP A N 1
ATOM 3313 C CA . TRP A 1 442 ? 7.475 -15.145 -2.962 1.00 97.06 442 TRP A CA 1
ATOM 3314 C C . TRP A 1 442 ? 6.788 -16.240 -3.771 1.00 97.06 442 TRP A C 1
ATOM 3316 O O . TRP A 1 442 ? 5.672 -16.011 -4.224 1.00 97.06 442 TRP A O 1
ATOM 3326 N N . ASP A 1 443 ? 7.406 -17.417 -3.909 1.00 95.38 443 ASP A N 1
ATOM 3327 C CA . ASP A 1 443 ? 6.848 -18.543 -4.676 1.00 95.38 443 ASP A CA 1
ATOM 3328 C C . ASP A 1 443 ? 6.328 -18.098 -6.075 1.00 95.38 443 ASP A C 1
ATOM 3330 O O . ASP A 1 443 ? 6.862 -17.164 -6.683 1.00 95.38 443 ASP A O 1
ATOM 3334 N N . TYR A 1 444 ? 5.274 -18.722 -6.602 1.00 96.50 444 TYR A N 1
ATOM 3335 C CA . TYR A 1 444 ? 4.576 -18.298 -7.822 1.00 96.50 444 TYR A CA 1
ATOM 3336 C C . TYR A 1 444 ? 3.619 -17.099 -7.620 1.00 96.50 444 TYR A C 1
ATOM 3338 O O . TYR A 1 444 ? 2.524 -17.099 -8.175 1.00 96.50 444 TYR A O 1
ATOM 3346 N N . ALA A 1 445 ? 3.978 -16.074 -6.835 1.00 97.38 445 ALA A N 1
ATOM 3347 C CA . ALA A 1 445 ? 3.123 -14.891 -6.621 1.00 97.38 445 ALA A CA 1
ATOM 3348 C C . ALA A 1 445 ? 3.355 -13.721 -7.603 1.00 97.38 445 ALA A C 1
ATOM 3350 O O . ALA A 1 445 ? 2.625 -12.730 -7.555 1.00 97.38 445 ALA A O 1
ATOM 3351 N N . SER A 1 446 ? 4.362 -13.802 -8.478 1.00 97.19 446 SER A N 1
ATOM 3352 C CA . SER A 1 446 ? 4.780 -12.670 -9.317 1.00 97.19 446 SER A CA 1
ATOM 3353 C C . SER A 1 446 ? 3.803 -12.355 -10.454 1.00 97.19 446 SER A C 1
ATOM 3355 O O . SER A 1 446 ? 3.085 -13.225 -10.956 1.00 97.19 446 SER A O 1
ATOM 3357 N N . LEU A 1 447 ? 3.874 -11.132 -10.981 1.00 97.94 447 LEU A N 1
ATOM 3358 C CA . LEU A 1 447 ? 3.176 -10.709 -12.203 1.00 97.94 447 LEU A CA 1
ATOM 3359 C C . LEU A 1 447 ? 3.367 -11.686 -13.382 1.00 97.94 447 LEU A C 1
ATOM 3361 O O . LEU A 1 447 ? 2.441 -11.883 -14.171 1.00 97.94 447 LEU A O 1
ATOM 3365 N N . ILE A 1 448 ? 4.519 -12.357 -13.473 1.00 97.06 448 ILE A N 1
ATOM 3366 C CA . ILE A 1 448 ? 4.830 -13.340 -14.521 1.00 97.06 448 ILE A CA 1
ATOM 3367 C C . ILE A 1 448 ? 4.088 -14.673 -14.327 1.00 97.06 448 ILE A C 1
ATOM 3369 O O . ILE A 1 448 ? 3.655 -15.259 -15.317 1.00 97.06 448 ILE A O 1
ATOM 3373 N N . ASN A 1 449 ? 3.935 -15.160 -13.089 1.00 96.00 449 ASN A N 1
ATOM 3374 C CA . ASN A 1 449 ? 3.588 -16.566 -12.815 1.00 96.00 449 ASN A CA 1
ATOM 3375 C C . ASN A 1 449 ? 2.402 -16.815 -11.853 1.00 96.00 449 ASN A C 1
ATOM 3377 O O . ASN A 1 449 ? 1.982 -17.962 -11.729 1.00 96.00 449 ASN A O 1
ATOM 3381 N N . LEU A 1 450 ? 1.811 -15.772 -11.257 1.00 98.12 450 LEU A N 1
ATOM 3382 C CA . LEU A 1 450 ? 0.599 -15.840 -10.425 1.00 98.12 450 LEU A CA 1
ATOM 3383 C C . LEU A 1 450 ? -0.562 -16.587 -11.104 1.00 98.12 450 LEU A C 1
ATOM 3385 O O . LEU A 1 450 ? -0.901 -16.288 -12.255 1.00 98.12 450 LEU A O 1
ATOM 3389 N N . ASP A 1 451 ? -1.217 -17.506 -10.384 1.00 98.00 451 ASP A N 1
ATOM 3390 C CA . ASP A 1 451 ? -2.414 -18.194 -10.885 1.00 98.00 451 ASP A CA 1
ATOM 3391 C C . ASP A 1 451 ? -3.640 -17.268 -10.893 1.00 98.00 451 ASP A C 1
ATOM 3393 O O . ASP A 1 451 ? -4.308 -17.038 -9.883 1.00 98.00 451 ASP A O 1
ATOM 3397 N N . LEU A 1 452 ? -3.969 -16.779 -12.086 1.00 98.25 452 LEU A N 1
ATOM 3398 C CA . LEU A 1 452 ? -5.121 -15.917 -12.346 1.00 98.25 452 LEU A CA 1
ATOM 3399 C C . LEU A 1 452 ? -6.447 -16.698 -12.477 1.00 98.25 452 LEU A C 1
ATOM 3401 O O . LEU A 1 452 ? -7.508 -16.099 -12.676 1.00 98.25 452 LEU A O 1
ATOM 3405 N N . ASN A 1 453 ? -6.423 -18.030 -12.362 1.00 97.44 453 ASN A N 1
ATOM 3406 C CA . ASN A 1 453 ? -7.628 -18.861 -12.303 1.00 97.44 453 ASN A CA 1
ATOM 3407 C C . ASN A 1 453 ? -8.117 -19.079 -10.866 1.00 97.44 453 ASN A C 1
ATOM 3409 O O . ASN A 1 453 ? -9.249 -19.529 -10.678 1.00 97.44 453 ASN A O 1
ATOM 3413 N N . ASN A 1 454 ? -7.308 -18.730 -9.862 1.00 97.75 454 ASN A N 1
ATOM 3414 C CA . ASN A 1 454 ? -7.630 -18.934 -8.460 1.00 97.75 454 ASN A CA 1
ATOM 3415 C C . ASN A 1 454 ? -8.892 -18.151 -8.035 1.00 97.75 454 ASN A C 1
ATOM 3417 O O . ASN A 1 454 ? -8.950 -16.918 -8.098 1.00 97.75 454 ASN A O 1
ATOM 3421 N N . ASN A 1 455 ? -9.917 -18.874 -7.570 1.00 97.56 455 ASN A N 1
ATOM 3422 C CA . ASN A 1 455 ? -11.185 -18.270 -7.150 1.00 97.56 455 ASN A CA 1
ATOM 3423 C C . ASN A 1 455 ? -11.052 -17.420 -5.877 1.00 97.56 455 ASN A C 1
ATOM 3425 O O . ASN A 1 455 ? -11.743 -16.409 -5.771 1.00 97.56 455 ASN A O 1
ATOM 3429 N N . ILE A 1 456 ? -10.156 -17.776 -4.946 1.00 98.62 456 ILE A N 1
ATOM 3430 C CA . ILE A 1 456 ? -9.930 -16.988 -3.726 1.00 98.62 456 ILE A CA 1
ATOM 3431 C C . ILE A 1 456 ? -9.291 -15.649 -4.100 1.00 98.62 456 ILE A C 1
ATOM 3433 O O . ILE A 1 456 ? -9.799 -14.617 -3.678 1.00 98.62 456 ILE A O 1
ATOM 3437 N N . LEU A 1 457 ? -8.269 -15.632 -4.967 1.00 98.62 457 LEU A N 1
ATOM 3438 C CA . LEU A 1 457 ? -7.667 -14.392 -5.487 1.00 98.62 457 LEU A CA 1
ATOM 3439 C C . LEU A 1 457 ? -8.720 -13.486 -6.152 1.00 98.62 457 LEU A C 1
ATOM 3441 O O . LEU A 1 457 ? -8.783 -12.284 -5.890 1.00 98.62 457 LEU A O 1
ATOM 3445 N N . LEU A 1 458 ? -9.580 -14.069 -6.995 1.00 98.50 458 LEU A N 1
ATOM 3446 C CA . LEU A 1 458 ? -10.653 -13.348 -7.682 1.00 98.50 458 LEU A CA 1
ATOM 3447 C C . LEU A 1 458 ? -11.673 -12.744 -6.704 1.00 98.50 458 LEU A C 1
ATOM 3449 O O . LEU A 1 458 ? -12.055 -11.580 -6.848 1.00 98.50 458 LEU A O 1
ATOM 3453 N N . ASN A 1 459 ? -12.127 -13.531 -5.729 1.00 98.44 459 ASN A N 1
ATOM 3454 C CA . ASN A 1 459 ? -13.108 -13.113 -4.730 1.00 98.44 459 ASN A CA 1
ATOM 3455 C C . ASN A 1 459 ? -12.519 -12.115 -3.722 1.00 98.44 459 ASN A C 1
ATOM 3457 O O . ASN A 1 459 ? -13.202 -11.169 -3.327 1.00 98.44 459 ASN A O 1
ATOM 3461 N N . ALA A 1 460 ? -11.243 -12.272 -3.366 1.00 98.56 460 ALA A N 1
ATOM 3462 C CA . ALA A 1 460 ? -10.516 -11.387 -2.466 1.00 98.56 460 ALA A CA 1
ATOM 3463 C C . ALA A 1 460 ? -10.476 -9.946 -2.989 1.00 98.56 460 ALA A C 1
ATOM 3465 O O . ALA A 1 460 ? -10.754 -9.012 -2.238 1.00 98.56 460 ALA A O 1
ATOM 3466 N N . ILE A 1 461 ? -10.202 -9.765 -4.283 1.00 98.56 461 ILE A N 1
ATOM 3467 C CA . ILE A 1 461 ? -10.210 -8.449 -4.937 1.00 98.56 461 ILE A CA 1
ATOM 3468 C C . ILE A 1 461 ? -11.647 -7.905 -5.052 1.00 98.56 461 ILE A C 1
ATOM 3470 O O . ILE A 1 461 ? -11.909 -6.745 -4.727 1.00 98.56 461 ILE A O 1
ATOM 3474 N N . LYS A 1 462 ? -12.605 -8.756 -5.450 1.00 98.06 462 LYS A N 1
ATOM 3475 C CA . LYS A 1 462 ? -14.027 -8.386 -5.596 1.00 98.06 462 LYS A CA 1
ATOM 3476 C C . LYS A 1 462 ? -14.699 -7.915 -4.308 1.00 98.06 462 LYS A C 1
ATOM 3478 O O . LYS A 1 462 ? -15.678 -7.182 -4.382 1.00 98.06 462 LYS A O 1
ATOM 3483 N N . ALA A 1 463 ? -14.214 -8.325 -3.138 1.00 98.12 463 ALA A N 1
ATOM 3484 C CA . ALA A 1 463 ? -14.812 -7.936 -1.861 1.00 98.12 463 ALA A CA 1
ATOM 3485 C C . ALA A 1 463 ? -14.727 -6.424 -1.567 1.00 98.12 463 ALA A C 1
ATOM 3487 O O . ALA A 1 463 ? -15.502 -5.941 -0.732 1.00 98.12 463 ALA A O 1
ATOM 3488 N N . PHE A 1 464 ? -13.806 -5.719 -2.242 1.00 97.94 464 PHE A N 1
ATOM 3489 C CA . PHE A 1 464 ? -13.638 -4.264 -2.231 1.00 97.94 464 PHE A CA 1
ATOM 3490 C C . PHE A 1 464 ? -14.481 -3.603 -3.337 1.00 97.94 464 PHE A C 1
ATOM 3492 O O . PHE A 1 464 ? -15.415 -2.872 -3.028 1.00 97.94 464 PHE A O 1
ATOM 3499 N N . SER A 1 465 ? -14.215 -3.934 -4.612 1.00 90.69 465 SER A N 1
ATOM 3500 C CA . SER A 1 465 ? -14.987 -3.500 -5.795 1.00 90.69 465 SER A CA 1
ATOM 3501 C C . SER A 1 465 ? -15.287 -1.976 -5.863 1.00 90.69 465 SER A C 1
ATOM 3503 O O . SER A 1 465 ? -16.444 -1.580 -5.681 1.00 90.69 465 SER A O 1
ATOM 3505 N N . PRO A 1 466 ? -14.306 -1.114 -6.206 1.00 95.44 466 PRO A N 1
ATOM 3506 C CA . PRO A 1 466 ? -12.972 -1.454 -6.703 1.00 95.44 466 PRO A CA 1
ATOM 3507 C C . PRO A 1 466 ? -11.918 -1.622 -5.600 1.00 95.44 466 PRO A C 1
ATOM 3509 O O . PRO A 1 466 ? -12.063 -1.150 -4.473 1.00 95.44 466 PRO A O 1
ATOM 3512 N N . LEU A 1 467 ? -10.822 -2.279 -5.977 1.00 98.38 467 LEU A N 1
ATOM 3513 C CA . LEU A 1 467 ? -9.520 -2.221 -5.312 1.00 98.38 467 LEU A CA 1
ATOM 3514 C C . LEU A 1 467 ? -8.525 -1.653 -6.328 1.00 98.38 467 LEU A C 1
ATOM 3516 O O . LEU A 1 467 ? -8.453 -2.181 -7.443 1.00 98.38 467 LEU A O 1
ATOM 3520 N N . LYS A 1 468 ? -7.743 -0.629 -5.967 1.00 98.44 468 LYS A N 1
ATOM 3521 C CA . LYS A 1 468 ? -6.593 -0.242 -6.796 1.00 98.44 468 LYS A CA 1
ATOM 3522 C C . LYS A 1 468 ? -5.487 -1.278 -6.635 1.00 98.44 468 LYS A C 1
ATOM 3524 O O . LYS A 1 468 ? -5.167 -1.658 -5.506 1.00 98.44 468 LYS A O 1
ATOM 3529 N N . ILE A 1 469 ? -4.904 -1.728 -7.743 1.00 98.69 469 ILE A N 1
ATOM 3530 C CA . ILE A 1 469 ? -3.789 -2.679 -7.736 1.00 98.69 469 ILE A CA 1
ATOM 3531 C C . ILE A 1 469 ? -2.608 -2.084 -8.506 1.00 98.69 469 ILE A C 1
ATOM 3533 O O . ILE A 1 469 ? -2.710 -1.832 -9.708 1.00 98.69 469 ILE A O 1
ATOM 3537 N N . ARG A 1 470 ? -1.495 -1.862 -7.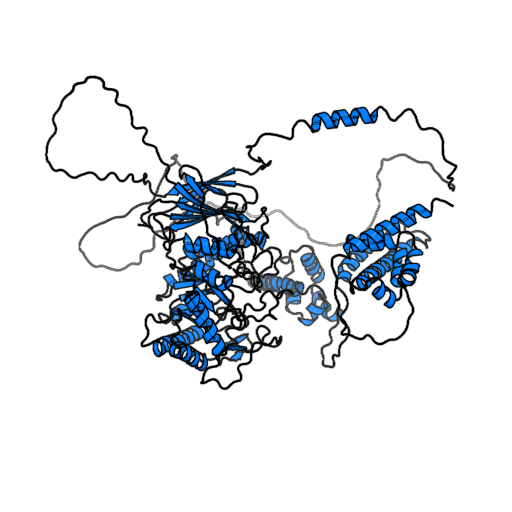797 1.00 98.88 470 ARG A N 1
ATOM 3538 C CA . ARG A 1 470 ? -0.242 -1.289 -8.311 1.00 98.88 470 ARG A CA 1
ATOM 3539 C C . ARG A 1 470 ? 0.726 -2.399 -8.711 1.00 98.88 470 ARG A C 1
ATOM 3541 O O . ARG A 1 470 ? 1.287 -3.085 -7.861 1.00 98.88 470 ARG A O 1
ATOM 3548 N N . LEU A 1 471 ? 0.874 -2.595 -10.016 1.00 98.81 471 LEU A N 1
ATOM 3549 C CA . LEU A 1 471 ? 1.748 -3.589 -10.636 1.00 98.81 471 LEU A CA 1
ATOM 3550 C C . LEU A 1 471 ? 3.145 -2.958 -10.771 1.00 98.81 471 LEU A C 1
ATOM 3552 O O . LEU A 1 471 ? 3.329 -2.075 -11.609 1.00 98.81 471 LEU A O 1
ATOM 3556 N N . GLY A 1 472 ? 4.094 -3.340 -9.914 1.00 98.31 472 GLY A N 1
ATOM 3557 C CA . GLY A 1 472 ? 5.358 -2.611 -9.729 1.00 98.31 472 GLY A CA 1
ATOM 3558 C C . GLY A 1 472 ? 6.348 -3.350 -8.827 1.00 98.31 472 GLY A C 1
ATOM 3559 O O . GLY A 1 472 ? 6.399 -4.575 -8.865 1.00 98.31 472 GLY A O 1
ATOM 3560 N N . GLY A 1 473 ? 7.129 -2.626 -8.024 1.00 97.38 473 GLY A N 1
ATOM 3561 C CA . GLY A 1 473 ? 8.150 -3.200 -7.136 1.00 97.38 473 GLY A CA 1
ATOM 3562 C C . GLY A 1 473 ? 9.539 -3.279 -7.781 1.00 97.38 473 GLY A C 1
ATOM 3563 O O . GLY A 1 473 ? 9.722 -2.984 -8.962 1.00 97.38 473 GLY A O 1
ATOM 3564 N N . THR A 1 474 ? 10.555 -3.660 -7.006 1.00 96.88 474 THR A N 1
ATOM 3565 C CA . THR A 1 474 ? 11.978 -3.370 -7.283 1.00 96.88 474 THR A CA 1
ATOM 3566 C C . THR A 1 474 ? 12.505 -3.813 -8.661 1.00 96.88 474 THR A C 1
ATOM 3568 O O . THR A 1 474 ? 13.334 -3.118 -9.248 1.00 96.88 474 THR A O 1
ATOM 3571 N N . LEU A 1 475 ? 12.049 -4.944 -9.221 1.00 97.88 475 LEU A N 1
ATOM 3572 C CA . LEU A 1 475 ? 12.526 -5.406 -10.540 1.00 97.88 475 LEU A CA 1
ATOM 3573 C C . LEU A 1 475 ? 11.834 -4.720 -11.737 1.00 97.88 475 LEU A C 1
ATOM 3575 O O . LEU A 1 475 ? 12.236 -4.967 -12.873 1.00 97.88 475 LEU A O 1
ATOM 3579 N N . GLN A 1 476 ? 10.859 -3.831 -11.511 1.00 97.88 476 GLN A N 1
ATOM 3580 C CA . GLN A 1 476 ? 10.182 -3.016 -12.534 1.00 97.88 476 GLN A CA 1
ATOM 3581 C C . GLN A 1 476 ? 11.172 -2.309 -13.468 1.00 97.88 476 GLN A C 1
ATOM 3583 O O . GLN A 1 476 ? 11.058 -2.387 -14.691 1.00 97.88 476 GLN A O 1
ATOM 3588 N N . ASP A 1 477 ? 12.199 -1.684 -12.894 1.00 98.00 477 ASP A N 1
ATOM 3589 C CA . ASP A 1 477 ? 13.256 -0.980 -13.624 1.00 98.00 477 ASP A CA 1
ATOM 3590 C C . ASP A 1 477 ? 14.250 -1.912 -14.348 1.00 98.00 477 ASP A C 1
ATOM 3592 O O . ASP A 1 477 ? 15.201 -1.472 -15.000 1.00 98.00 477 ASP A O 1
ATOM 3596 N N . LYS A 1 478 ? 13.998 -3.224 -14.302 1.00 96.88 478 LYS A N 1
ATOM 3597 C CA . LYS A 1 478 ? 14.690 -4.264 -15.070 1.00 96.88 478 LYS A CA 1
ATOM 3598 C C . LYS A 1 478 ? 13.750 -5.038 -16.012 1.00 96.88 478 LYS A C 1
ATOM 3600 O O . LYS A 1 478 ? 14.179 -6.047 -16.567 1.00 96.88 478 LYS A O 1
ATOM 3605 N N . VAL A 1 479 ? 12.515 -4.572 -16.236 1.00 97.25 479 VAL A N 1
ATOM 3606 C CA . VAL A 1 479 ? 11.559 -5.148 -17.208 1.00 97.25 479 VAL A CA 1
ATOM 3607 C C . VAL A 1 479 ? 11.739 -4.547 -18.607 1.00 97.25 479 VAL A C 1
ATOM 3609 O O . VAL A 1 479 ? 11.902 -3.335 -18.750 1.00 97.25 479 VAL A O 1
ATOM 3612 N N . ILE A 1 480 ? 11.635 -5.387 -19.638 1.00 96.44 480 ILE A N 1
ATOM 3613 C CA . ILE A 1 480 ? 11.353 -5.016 -21.036 1.00 96.44 480 ILE A CA 1
ATOM 3614 C C . ILE A 1 480 ? 9.950 -5.506 -21.422 1.00 96.44 480 ILE A C 1
ATOM 3616 O O . ILE A 1 480 ? 9.507 -6.562 -20.972 1.00 96.44 480 ILE A O 1
ATOM 3620 N N . TYR A 1 481 ? 9.238 -4.760 -22.263 1.00 97.31 481 TYR A N 1
ATOM 3621 C CA . TYR A 1 481 ? 7.918 -5.142 -22.774 1.00 97.31 481 TYR A CA 1
ATOM 3622 C C . TYR A 1 481 ? 8.041 -5.743 -24.182 1.00 97.31 481 TYR A C 1
ATOM 3624 O O . TYR A 1 481 ? 8.631 -5.123 -25.069 1.00 97.31 481 TYR A O 1
ATOM 3632 N N . ASP A 1 482 ? 7.467 -6.929 -24.400 1.00 95.62 482 ASP A N 1
ATOM 3633 C CA . ASP A 1 482 ? 7.570 -7.697 -25.653 1.00 95.62 482 ASP A CA 1
ATOM 3634 C C . ASP A 1 482 ? 6.635 -7.202 -26.774 1.00 95.62 482 ASP A C 1
ATOM 3636 O O . ASP A 1 482 ? 5.763 -7.917 -27.272 1.00 95.62 482 ASP A O 1
ATOM 3640 N N . THR A 1 483 ? 6.742 -5.922 -27.119 1.00 94.31 483 THR A N 1
ATOM 3641 C CA . THR A 1 483 ? 5.882 -5.281 -28.119 1.00 94.31 483 THR A CA 1
ATOM 3642 C C . THR A 1 483 ? 6.389 -5.491 -29.547 1.00 94.31 483 THR A C 1
ATOM 3644 O O . THR A 1 483 ? 7.532 -5.877 -29.765 1.00 94.31 483 THR A O 1
ATOM 3647 N N . GLU A 1 484 ? 5.554 -5.173 -30.544 1.00 86.00 484 GLU A N 1
ATOM 3648 C CA . GLU A 1 484 ? 5.875 -5.289 -31.983 1.00 86.00 484 GLU A CA 1
ATOM 3649 C C . GLU A 1 484 ? 7.149 -4.518 -32.410 1.00 86.00 484 GLU A C 1
ATOM 3651 O O . GLU A 1 484 ? 7.758 -4.852 -33.428 1.00 86.00 484 GLU A O 1
ATOM 3656 N N . ASP A 1 485 ? 7.572 -3.515 -31.629 1.00 85.62 485 ASP A N 1
ATOM 3657 C CA . ASP A 1 485 ? 8.800 -2.739 -31.849 1.00 85.62 485 ASP A CA 1
ATOM 3658 C C . ASP A 1 485 ? 10.046 -3.348 -31.170 1.00 85.62 485 ASP A C 1
ATOM 3660 O O . ASP A 1 485 ? 11.177 -3.040 -31.563 1.00 85.62 485 ASP A O 1
ATOM 3664 N N . ASN A 1 486 ? 9.868 -4.214 -30.163 1.00 84.38 486 ASN A N 1
ATOM 3665 C CA . ASN A 1 486 ? 10.963 -4.945 -29.529 1.00 84.38 486 ASN A CA 1
ATOM 3666 C C . ASN A 1 486 ? 11.447 -6.089 -30.438 1.00 84.38 486 ASN A C 1
ATOM 3668 O O . ASN A 1 486 ? 10.668 -6.781 -31.086 1.00 84.38 486 ASN A O 1
ATOM 3672 N N . LYS A 1 487 ? 12.766 -6.299 -30.474 1.00 79.31 487 LYS A N 1
ATOM 3673 C CA . LYS A 1 487 ? 13.416 -7.372 -31.252 1.00 79.31 487 LYS A CA 1
ATOM 3674 C C . LYS A 1 487 ? 14.341 -8.252 -30.410 1.00 79.31 487 LYS A C 1
ATOM 3676 O O . LYS A 1 487 ? 15.001 -9.131 -30.960 1.00 79.31 487 LYS A O 1
ATOM 3681 N N . GLN A 1 488 ? 14.418 -8.005 -29.102 1.00 84.19 488 GLN A N 1
ATOM 3682 C CA . GLN A 1 488 ? 15.173 -8.838 -28.169 1.00 84.19 488 GLN A CA 1
ATOM 3683 C C . GLN A 1 488 ? 14.320 -10.029 -27.712 1.00 84.19 488 GLN A C 1
ATOM 3685 O O . GLN A 1 488 ? 13.132 -9.830 -27.456 1.00 84.19 488 GLN A O 1
ATOM 3690 N N . PRO A 1 489 ? 14.889 -11.240 -27.555 1.00 88.94 489 PRO A N 1
ATOM 3691 C CA . PRO A 1 489 ? 14.164 -12.381 -27.000 1.00 88.94 489 PRO A CA 1
ATOM 3692 C C . PRO A 1 489 ? 13.593 -12.070 -25.610 1.00 88.94 489 PRO A C 1
ATOM 3694 O O . PRO A 1 489 ? 14.316 -11.574 -24.743 1.00 88.94 489 PRO A O 1
ATOM 3697 N N . CYS A 1 490 ? 12.316 -12.393 -25.384 1.00 93.88 490 CYS A N 1
ATOM 3698 C CA . CYS A 1 490 ? 11.619 -12.124 -24.123 1.00 93.88 490 CYS A CA 1
ATOM 3699 C C . CYS A 1 490 ? 12.018 -13.106 -23.004 1.00 93.88 490 CYS A C 1
ATOM 3701 O O . CYS A 1 490 ? 11.251 -13.972 -22.576 1.00 93.88 490 CYS A O 1
ATOM 3703 N N . ASN A 1 491 ? 13.261 -12.978 -22.542 1.00 94.69 491 ASN A N 1
ATOM 3704 C CA . ASN A 1 491 ? 13.819 -13.774 -21.455 1.00 94.69 491 ASN A CA 1
ATOM 3705 C C . ASN A 1 491 ? 13.215 -13.361 -20.105 1.00 94.69 491 ASN A C 1
ATOM 3707 O O . ASN A 1 491 ? 13.021 -12.177 -19.833 1.00 94.69 491 ASN A O 1
ATOM 3711 N N . GLN A 1 492 ? 12.944 -14.341 -19.246 1.00 95.81 492 GLN A N 1
ATOM 3712 C CA . GLN A 1 492 ? 12.471 -14.099 -17.882 1.00 95.81 492 GLN A CA 1
ATOM 3713 C C . GLN A 1 492 ? 13.624 -13.750 -16.934 1.00 95.81 492 GLN A C 1
ATOM 3715 O O . GLN A 1 492 ? 14.793 -13.933 -17.273 1.00 95.81 492 GLN A O 1
ATOM 3720 N N . PHE A 1 493 ? 13.292 -13.239 -15.746 1.00 96.75 493 PHE A N 1
ATOM 3721 C CA . PHE A 1 493 ? 14.278 -12.973 -14.699 1.00 96.75 493 PHE A CA 1
ATOM 3722 C C . PHE A 1 493 ? 15.031 -14.254 -14.318 1.00 96.75 493 PHE A C 1
ATOM 3724 O O . PHE A 1 493 ? 14.418 -15.258 -13.965 1.00 96.75 493 PHE A O 1
ATOM 3731 N N . VAL A 1 494 ? 16.364 -14.203 -14.345 1.00 96.31 494 VAL A N 1
ATOM 3732 C CA . VAL A 1 494 ? 17.245 -15.279 -13.873 1.00 96.31 494 VAL A CA 1
ATOM 3733 C C . VAL A 1 494 ? 18.096 -14.747 -12.728 1.00 96.31 494 VAL A C 1
ATOM 3735 O O . VAL A 1 494 ? 18.618 -13.634 -12.799 1.00 96.31 494 VAL A O 1
ATOM 3738 N N . LYS A 1 495 ? 18.251 -15.537 -11.663 1.00 96.00 495 LYS A N 1
ATOM 3739 C CA . LYS A 1 495 ? 19.073 -15.173 -10.503 1.00 96.00 495 LYS A CA 1
ATOM 3740 C C . LYS A 1 495 ? 20.549 -15.063 -10.896 1.00 96.00 495 LYS A C 1
ATOM 3742 O O . LYS A 1 495 ? 21.149 -16.027 -11.364 1.00 96.00 495 LYS A O 1
ATOM 3747 N N . ASN A 1 496 ? 21.133 -13.888 -10.687 1.00 96.19 496 ASN A N 1
ATOM 3748 C CA . ASN A 1 496 ? 22.530 -13.570 -10.965 1.00 96.19 496 ASN A CA 1
ATOM 3749 C C . ASN A 1 496 ? 23.030 -12.563 -9.918 1.00 96.19 496 ASN A C 1
ATOM 3751 O O . ASN A 1 496 ? 22.678 -11.389 -9.960 1.00 96.19 496 ASN A O 1
ATOM 3755 N N . THR A 1 497 ? 23.867 -13.002 -8.980 1.00 93.25 497 THR A N 1
ATOM 3756 C CA . THR A 1 497 ? 24.344 -12.166 -7.863 1.00 93.25 497 THR A CA 1
ATOM 3757 C C . THR A 1 497 ? 25.324 -11.060 -8.266 1.00 93.25 497 THR A C 1
ATOM 3759 O O . THR A 1 497 ? 25.633 -10.213 -7.435 1.00 93.25 497 THR A O 1
ATOM 3762 N N . SER A 1 498 ? 25.810 -11.044 -9.512 1.00 94.50 498 SER A N 1
ATOM 3763 C CA . SER A 1 498 ? 26.622 -9.944 -10.057 1.00 94.50 498 SER A CA 1
ATOM 3764 C C . SER A 1 498 ? 25.782 -8.809 -10.659 1.00 94.50 498 SER A C 1
ATOM 3766 O O . SER A 1 498 ? 26.328 -7.772 -11.023 1.00 94.50 498 SER A O 1
ATOM 3768 N N . GLU A 1 499 ? 24.467 -8.995 -10.781 1.00 93.69 499 GLU A N 1
ATOM 3769 C CA . GLU A 1 499 ? 23.531 -7.993 -11.291 1.00 93.69 499 GLU A CA 1
ATOM 3770 C C . GLU A 1 499 ? 22.923 -7.141 -10.170 1.00 93.69 499 GLU A C 1
ATOM 3772 O O . GLU A 1 499 ? 22.713 -7.608 -9.049 1.00 93.69 499 GLU A O 1
ATOM 3777 N N . MET A 1 500 ? 22.526 -5.905 -10.499 1.00 92.81 500 MET A N 1
ATOM 3778 C CA . MET A 1 500 ? 21.712 -5.077 -9.600 1.00 92.81 500 MET A CA 1
ATOM 3779 C C . MET A 1 500 ? 20.444 -5.841 -9.182 1.00 92.81 500 MET A C 1
ATOM 3781 O O . MET A 1 500 ? 19.742 -6.378 -10.041 1.00 92.81 500 MET A O 1
ATOM 3785 N N . PHE A 1 501 ? 20.179 -5.879 -7.872 1.00 94.44 501 PHE A N 1
ATOM 3786 C CA . PHE A 1 501 ? 19.123 -6.659 -7.202 1.00 94.44 501 PHE A CA 1
ATOM 3787 C C . PHE A 1 501 ? 19.258 -8.193 -7.256 1.00 94.44 501 PHE A C 1
ATOM 3789 O O . PHE A 1 501 ? 18.375 -8.893 -6.767 1.00 94.44 501 PHE A O 1
ATOM 3796 N N . GLY A 1 502 ? 20.356 -8.738 -7.788 1.00 95.75 502 GLY A N 1
ATOM 3797 C CA . GLY A 1 502 ? 20.612 -10.182 -7.806 1.00 95.75 502 GLY A CA 1
ATOM 3798 C C . GLY A 1 502 ? 19.868 -10.963 -8.898 1.00 95.75 502 GLY A C 1
ATOM 3799 O O . GLY A 1 502 ? 19.836 -12.194 -8.841 1.00 95.75 502 GLY A O 1
ATOM 3800 N N . PHE A 1 503 ? 19.281 -10.278 -9.884 1.00 97.06 503 PHE A N 1
ATOM 3801 C CA . PHE A 1 503 ? 18.573 -10.869 -11.029 1.00 97.06 503 PHE A CA 1
ATOM 3802 C C . PHE A 1 503 ? 18.937 -10.152 -12.329 1.00 97.06 503 PHE A C 1
ATOM 3804 O O . PHE A 1 503 ? 19.247 -8.964 -12.310 1.00 97.06 503 PHE A O 1
ATOM 3811 N N . THR A 1 504 ? 18.874 -10.842 -13.466 1.00 96.56 504 THR A N 1
ATOM 3812 C CA . THR A 1 504 ? 19.071 -10.257 -14.806 1.00 96.56 504 THR A CA 1
ATOM 3813 C C . THR A 1 504 ? 18.021 -9.190 -15.152 1.00 96.56 504 THR A C 1
ATOM 3815 O O . THR A 1 504 ? 17.089 -8.923 -14.397 1.00 96.56 504 THR A O 1
ATOM 3818 N N . GLN A 1 505 ? 18.133 -8.591 -16.340 1.00 95.94 505 GLN A N 1
ATOM 3819 C CA . GLN A 1 505 ? 16.951 -8.066 -17.029 1.00 95.94 505 GLN A CA 1
ATOM 3820 C C . GLN A 1 505 ? 15.921 -9.196 -17.234 1.00 95.94 505 GLN A C 1
ATOM 3822 O O . GLN A 1 505 ? 16.304 -10.346 -17.469 1.00 95.94 505 GLN A O 1
ATOM 3827 N N . GLY A 1 506 ? 14.636 -8.863 -17.133 1.00 96.44 506 GLY A N 1
ATOM 3828 C CA . GLY A 1 506 ? 13.505 -9.746 -17.418 1.00 96.44 506 GLY A CA 1
ATOM 3829 C C . GLY A 1 506 ? 12.540 -9.100 -18.413 1.00 96.44 506 GLY A C 1
ATOM 3830 O O . GLY A 1 506 ? 12.717 -7.947 -18.812 1.00 96.44 506 GLY A O 1
ATOM 3831 N N . CYS A 1 507 ? 11.510 -9.833 -18.827 1.00 97.00 507 CYS A N 1
ATOM 3832 C CA . CYS A 1 507 ? 10.586 -9.384 -19.862 1.00 97.00 507 CYS A CA 1
ATOM 3833 C C . CYS A 1 507 ? 9.133 -9.767 -19.559 1.00 97.00 507 CYS A C 1
ATOM 3835 O O . CYS A 1 507 ? 8.852 -10.907 -19.196 1.00 97.00 507 CYS A O 1
ATOM 3837 N N . LEU A 1 508 ? 8.203 -8.830 -19.765 1.00 97.88 508 LEU A N 1
ATOM 3838 C CA . LEU A 1 508 ? 6.764 -9.096 -19.774 1.00 97.88 508 LEU A CA 1
ATOM 3839 C C . LEU A 1 508 ? 6.332 -9.474 -21.204 1.00 97.88 508 LEU A C 1
ATOM 3841 O O . LEU A 1 508 ? 6.255 -8.582 -22.059 1.00 97.88 508 LEU A O 1
ATOM 3845 N N . PRO A 1 509 ? 6.003 -10.751 -21.485 1.00 97.00 509 PRO A N 1
ATOM 3846 C CA . PRO A 1 509 ? 5.452 -11.136 -22.774 1.00 97.00 509 PRO A CA 1
ATOM 3847 C C . PRO A 1 509 ? 4.000 -10.661 -22.891 1.00 97.00 509 PRO A C 1
ATOM 3849 O O . PRO A 1 509 ? 3.220 -10.745 -21.939 1.00 97.00 509 PRO A O 1
ATOM 3852 N N . MET A 1 510 ? 3.597 -10.183 -24.069 1.00 96.69 510 MET A N 1
ATOM 3853 C CA . MET A 1 510 ? 2.287 -9.533 -24.215 1.00 96.69 510 MET A CA 1
ATOM 3854 C C . MET A 1 510 ? 1.085 -10.471 -24.018 1.00 96.69 510 MET A C 1
ATOM 3856 O O . MET A 1 510 ? 0.033 -10.004 -23.591 1.00 96.69 510 MET A O 1
ATOM 3860 N N . TYR A 1 511 ? 1.231 -11.789 -24.210 1.00 96.88 511 TYR A N 1
ATOM 3861 C CA . TYR A 1 511 ? 0.163 -12.735 -23.846 1.00 96.88 511 TYR A CA 1
ATOM 3862 C C . TYR A 1 511 ? -0.117 -12.722 -22.332 1.00 96.88 511 TYR A C 1
ATOM 3864 O O . TYR A 1 511 ? -1.269 -12.797 -21.916 1.00 96.88 511 TYR A O 1
ATOM 3872 N N . ARG A 1 512 ? 0.918 -12.557 -21.496 1.00 98.06 512 ARG A N 1
ATOM 3873 C CA . ARG A 1 512 ? 0.762 -12.477 -20.039 1.00 98.06 512 ARG A CA 1
ATOM 3874 C C . ARG A 1 512 ? 0.145 -11.145 -19.618 1.00 98.06 512 ARG A C 1
ATOM 3876 O O . ARG A 1 512 ? -0.630 -11.092 -18.667 1.00 98.06 512 ARG A O 1
ATOM 3883 N N . TRP A 1 513 ? 0.429 -10.075 -20.359 1.00 98.31 513 TRP A N 1
ATOM 3884 C CA . TRP A 1 513 ? -0.255 -8.796 -20.179 1.00 98.31 513 TRP A CA 1
ATOM 3885 C C . TRP A 1 513 ? -1.753 -8.883 -20.515 1.00 98.31 513 TRP A C 1
ATOM 3887 O O . TRP A 1 513 ? -2.579 -8.346 -19.773 1.00 98.31 513 TRP A O 1
ATOM 3897 N N . ASP A 1 514 ? -2.116 -9.619 -21.570 1.00 98.56 514 ASP A N 1
ATOM 3898 C CA . ASP A 1 514 ? -3.513 -9.901 -21.913 1.00 98.56 514 ASP A CA 1
ATOM 3899 C C . ASP A 1 514 ? -4.228 -10.702 -20.808 1.00 98.56 514 ASP A C 1
ATOM 3901 O O . ASP A 1 514 ? -5.348 -10.355 -20.426 1.00 98.56 514 ASP A O 1
ATOM 3905 N N . GLU A 1 515 ? -3.581 -11.739 -20.257 1.00 98.62 515 GLU A N 1
ATOM 3906 C CA . GLU A 1 515 ? -4.098 -12.527 -19.125 1.00 98.62 515 GLU A CA 1
ATOM 3907 C C . GLU A 1 515 ? -4.345 -11.661 -17.880 1.00 98.62 515 GLU A C 1
ATOM 3909 O O . GLU A 1 515 ? -5.435 -11.702 -17.302 1.00 98.62 515 GLU A O 1
ATOM 3914 N N . LEU A 1 516 ? -3.357 -10.844 -17.487 1.00 98.62 516 LEU A N 1
ATOM 3915 C CA . LEU A 1 516 ? -3.454 -9.931 -16.344 1.00 98.62 516 LEU A CA 1
ATOM 3916 C C . LEU A 1 516 ? -4.626 -8.955 -16.512 1.00 98.62 516 LEU A C 1
ATOM 3918 O O . LEU A 1 516 ? -5.429 -8.794 -15.593 1.00 98.62 516 LEU A O 1
ATOM 3922 N N . ASN A 1 517 ? -4.792 -8.358 -17.696 1.00 98.50 517 ASN A N 1
ATOM 3923 C CA . ASN A 1 517 ? -5.911 -7.452 -17.967 1.00 98.50 517 ASN A CA 1
ATOM 3924 C C . ASN A 1 517 ? -7.263 -8.173 -17.986 1.00 98.50 517 ASN A C 1
ATOM 3926 O O . ASN A 1 517 ? -8.245 -7.642 -17.464 1.00 98.50 517 ASN A O 1
ATOM 3930 N N . ALA A 1 518 ? -7.335 -9.388 -18.537 1.00 98.38 518 ALA A N 1
ATOM 3931 C CA . ALA A 1 518 ? -8.549 -10.200 -18.495 1.00 98.38 518 ALA A CA 1
ATOM 3932 C C . ALA A 1 518 ? -8.954 -10.538 -17.049 1.00 98.38 518 ALA A C 1
ATOM 3934 O O . ALA A 1 518 ? -10.135 -10.445 -16.703 1.00 98.38 518 ALA A O 1
ATOM 3935 N N . PHE A 1 519 ? -7.986 -10.866 -16.189 1.00 98.44 519 PHE A N 1
ATOM 3936 C CA . PHE A 1 519 ? -8.214 -11.139 -14.772 1.00 98.44 519 PHE A CA 1
ATOM 3937 C C . PHE A 1 519 ? -8.632 -9.894 -13.979 1.00 98.44 519 PHE A C 1
ATOM 3939 O O . PHE A 1 519 ? -9.669 -9.912 -13.316 1.00 98.44 519 PHE A O 1
ATOM 3946 N N . LEU A 1 520 ? -7.877 -8.798 -14.079 1.00 96.81 520 LEU A N 1
ATOM 3947 C CA . LEU A 1 520 ? -8.131 -7.561 -13.328 1.00 96.81 520 LEU A CA 1
ATOM 3948 C C . LEU A 1 520 ? -9.470 -6.915 -13.735 1.00 96.81 520 LEU A C 1
ATOM 3950 O O . LEU A 1 520 ? -10.221 -6.421 -12.893 1.00 96.81 520 LEU A O 1
ATOM 3954 N N . LYS A 1 521 ? -9.859 -7.039 -15.010 1.00 96.56 521 LYS A N 1
ATOM 3955 C CA . LYS A 1 521 ? -11.196 -6.662 -15.496 1.00 96.56 521 LYS A CA 1
ATOM 3956 C C . LYS A 1 521 ? -12.312 -7.592 -14.994 1.00 96.56 521 LYS A C 1
ATOM 3958 O O . LYS A 1 521 ? -13.429 -7.132 -14.773 1.00 96.56 521 LYS A O 1
ATOM 3963 N N . LYS A 1 522 ? -12.033 -8.888 -14.800 1.00 97.19 522 LYS A N 1
ATOM 3964 C CA . LYS A 1 522 ? -12.966 -9.888 -14.230 1.00 97.19 522 LYS A CA 1
ATOM 3965 C C . LYS A 1 522 ? -13.146 -9.716 -12.713 1.00 97.19 522 LYS A C 1
ATOM 3967 O O . LYS A 1 522 ? -14.194 -10.104 -12.188 1.00 97.19 522 LYS A O 1
ATOM 3972 N N . SER A 1 523 ? -12.152 -9.164 -12.014 1.00 97.06 523 SER A N 1
ATOM 3973 C CA . SER A 1 523 ? -12.209 -8.851 -10.580 1.00 97.06 523 SER A CA 1
ATOM 3974 C C . SER A 1 523 ? -12.778 -7.461 -10.270 1.00 97.06 523 SER A C 1
ATOM 3976 O O . SER A 1 523 ? -13.303 -7.268 -9.177 1.00 97.06 523 SER A O 1
ATOM 3978 N N . GLY A 1 524 ? -12.735 -6.525 -11.224 1.00 96.81 524 GLY A N 1
ATOM 3979 C CA . GLY A 1 524 ? -13.172 -5.139 -11.017 1.00 96.81 524 GLY A CA 1
ATOM 3980 C C . GLY A 1 524 ? -12.112 -4.270 -10.333 1.00 96.81 524 GLY A C 1
ATOM 3981 O O . GLY A 1 524 ? -12.460 -3.344 -9.604 1.00 96.81 524 GLY A O 1
ATOM 3982 N N . ALA A 1 525 ? -10.831 -4.594 -10.527 1.00 97.56 525 ALA A N 1
ATOM 3983 C CA . ALA A 1 525 ? -9.714 -3.803 -10.025 1.00 97.56 525 ALA A CA 1
ATOM 3984 C C . ALA A 1 525 ? -9.429 -2.575 -10.904 1.00 97.56 525 ALA A C 1
ATOM 3986 O O . ALA A 1 525 ? -9.577 -2.623 -12.128 1.00 97.56 525 ALA A O 1
ATOM 3987 N N . GLU A 1 526 ? -8.935 -1.506 -10.284 1.00 97.50 526 GLU A N 1
ATOM 3988 C CA . GLU A 1 526 ? -8.368 -0.353 -10.986 1.00 97.50 526 GLU A CA 1
ATOM 3989 C C . GLU A 1 526 ? -6.847 -0.520 -11.098 1.00 97.50 526 GLU A C 1
ATOM 3991 O O . GLU A 1 526 ? -6.148 -0.685 -10.099 1.00 97.50 526 GLU A O 1
ATOM 3996 N N . ILE A 1 527 ? -6.332 -0.541 -12.330 1.00 98.12 527 ILE A N 1
ATOM 3997 C CA . ILE A 1 527 ? -4.949 -0.946 -12.613 1.00 98.12 527 ILE A CA 1
ATOM 3998 C C . ILE A 1 527 ? -4.022 0.271 -12.593 1.00 98.12 527 ILE A C 1
ATOM 4000 O O . ILE A 1 527 ? -4.171 1.172 -13.419 1.00 98.12 527 ILE A O 1
ATOM 4004 N N . ILE A 1 528 ? -3.028 0.269 -11.708 1.00 98.75 528 ILE A N 1
ATOM 4005 C CA . ILE A 1 528 ? -1.860 1.154 -11.782 1.00 98.75 528 ILE A CA 1
ATOM 4006 C C . ILE A 1 528 ? -0.686 0.305 -12.277 1.00 98.75 528 ILE A C 1
ATOM 4008 O O . ILE A 1 528 ? -0.454 -0.775 -11.738 1.00 98.75 528 ILE A O 1
ATOM 4012 N N . PHE A 1 529 ? 0.050 0.759 -13.292 1.00 98.88 529 PHE A N 1
ATOM 4013 C CA . PHE A 1 529 ? 1.211 0.030 -13.818 1.00 98.88 529 PHE A CA 1
ATOM 4014 C C . PHE A 1 529 ? 2.474 0.891 -13.745 1.00 98.88 529 PHE A C 1
ATOM 4016 O O . PHE A 1 529 ? 2.511 1.990 -14.304 1.00 98.88 529 PHE A O 1
ATOM 4023 N N . GLY A 1 530 ? 3.508 0.371 -13.086 1.00 98.75 530 GLY A N 1
ATOM 4024 C CA . GLY A 1 530 ? 4.823 0.989 -12.980 1.00 98.75 530 GLY A CA 1
ATOM 4025 C C . GLY A 1 530 ? 5.714 0.695 -14.187 1.00 98.75 530 GLY A C 1
ATOM 4026 O O . GLY A 1 530 ? 5.929 -0.453 -14.577 1.00 98.75 530 GLY A O 1
ATOM 4027 N N . LEU A 1 531 ? 6.242 1.752 -14.794 1.00 98.88 531 LEU A N 1
ATOM 4028 C CA . LEU A 1 531 ? 7.091 1.712 -15.979 1.00 98.88 531 LEU A CA 1
ATOM 4029 C C . LEU A 1 531 ? 8.576 1.721 -15.605 1.00 98.88 531 LEU A C 1
ATOM 4031 O O . LEU A 1 531 ? 8.979 2.381 -14.647 1.00 98.88 531 LEU A O 1
ATOM 4035 N N . ASN A 1 532 ? 9.395 1.034 -16.403 1.00 98.44 532 ASN A N 1
ATOM 4036 C CA . ASN A 1 532 ? 10.853 1.057 -16.290 1.00 98.44 532 ASN A CA 1
ATOM 4037 C C . ASN A 1 532 ? 11.408 2.451 -16.652 1.00 98.44 532 ASN A C 1
ATOM 4039 O O . ASN A 1 532 ? 11.403 2.826 -17.826 1.00 98.44 532 ASN A O 1
ATOM 4043 N N . ALA A 1 533 ? 11.914 3.188 -15.662 1.00 98.31 533 ALA A N 1
ATOM 4044 C CA . ALA A 1 533 ? 12.556 4.501 -15.759 1.00 98.31 533 ALA A CA 1
ATOM 4045 C C . ALA A 1 533 ? 14.085 4.435 -15.975 1.00 98.31 533 ALA A C 1
ATOM 4047 O O . ALA A 1 533 ? 14.705 5.438 -16.352 1.00 98.31 533 ALA A O 1
ATOM 4048 N N . LEU A 1 534 ? 14.706 3.266 -15.773 1.00 98.06 534 LEU A N 1
ATOM 4049 C CA . LEU A 1 534 ? 16.131 3.031 -16.047 1.00 98.06 534 LEU A CA 1
ATOM 4050 C C . LEU A 1 534 ? 16.443 2.700 -17.514 1.00 98.06 534 LEU A C 1
ATOM 4052 O O . LEU A 1 534 ? 17.610 2.715 -17.910 1.00 98.06 534 LEU A O 1
ATOM 4056 N N . ALA A 1 535 ? 15.426 2.465 -18.346 1.00 96.62 535 ALA A N 1
ATOM 4057 C CA . ALA A 1 535 ? 15.578 2.224 -19.777 1.00 96.62 535 ALA A CA 1
ATOM 4058 C C . ALA A 1 535 ? 16.462 3.295 -20.456 1.00 96.62 535 ALA A C 1
ATOM 4060 O O . ALA A 1 535 ? 16.126 4.479 -20.493 1.00 96.62 535 ALA A O 1
ATOM 4061 N N . GLY A 1 536 ? 17.602 2.868 -21.012 1.00 95.69 536 GLY A N 1
ATOM 4062 C CA . GLY A 1 536 ? 18.567 3.733 -21.707 1.00 95.69 536 GLY A CA 1
ATOM 4063 C C . GLY A 1 536 ? 19.516 4.549 -20.817 1.00 95.69 536 GLY A C 1
ATOM 4064 O O . GLY A 1 536 ? 20.328 5.296 -21.362 1.00 95.69 536 GLY A O 1
ATOM 4065 N N . ARG A 1 537 ? 19.448 4.415 -19.485 1.00 97.38 537 ARG A N 1
ATOM 4066 C CA . ARG A 1 537 ? 20.377 5.069 -18.547 1.00 97.38 537 ARG A CA 1
ATOM 4067 C C . ARG A 1 537 ? 21.700 4.311 -18.427 1.00 97.38 537 ARG A C 1
ATOM 4069 O O . ARG A 1 537 ? 21.752 3.097 -18.614 1.00 97.38 537 ARG A O 1
ATOM 4076 N N . SER A 1 538 ? 22.745 5.027 -18.019 1.00 96.25 538 SER A N 1
ATOM 4077 C CA . SER A 1 538 ? 24.013 4.442 -17.564 1.00 96.25 538 SER A CA 1
ATOM 4078 C C . SER A 1 538 ? 24.181 4.686 -16.069 1.00 96.25 538 SER A C 1
ATOM 4080 O O . SER A 1 538 ? 24.075 5.828 -15.624 1.00 96.25 538 SER A O 1
ATOM 4082 N N . ILE A 1 539 ? 24.483 3.643 -15.294 1.00 95.75 539 ILE A N 1
ATOM 4083 C CA . ILE A 1 539 ? 24.877 3.798 -13.888 1.00 95.75 539 ILE A CA 1
ATOM 4084 C C . ILE A 1 539 ? 26.367 4.162 -13.851 1.00 95.75 539 ILE A C 1
ATOM 4086 O O . ILE A 1 539 ? 27.195 3.450 -14.420 1.00 95.75 539 ILE A O 1
ATOM 4090 N N . ILE A 1 540 ? 26.701 5.290 -13.223 1.00 95.62 540 ILE A N 1
ATOM 4091 C CA . ILE A 1 540 ? 28.083 5.753 -13.020 1.00 95.62 540 ILE A CA 1
ATOM 4092 C C . ILE A 1 540 ? 28.617 5.349 -11.636 1.00 95.62 540 ILE A C 1
ATOM 4094 O O . ILE A 1 540 ? 27.895 4.809 -10.801 1.00 95.62 540 ILE A O 1
ATOM 4098 N N . SER A 1 541 ? 29.912 5.572 -11.398 1.00 92.75 541 SER A N 1
ATOM 4099 C CA . SER A 1 541 ? 30.669 5.013 -10.266 1.00 92.75 541 SER A CA 1
ATOM 4100 C C . SER A 1 541 ? 30.234 5.463 -8.864 1.00 92.75 541 SER A C 1
ATOM 4102 O O . SER A 1 541 ? 30.672 4.864 -7.889 1.00 92.75 541 SER A O 1
ATOM 4104 N N . ASP A 1 542 ? 29.399 6.497 -8.737 1.00 92.50 542 ASP A N 1
ATOM 4105 C CA . ASP A 1 542 ? 28.787 6.914 -7.465 1.00 92.50 542 ASP A CA 1
ATOM 4106 C C . ASP A 1 542 ? 27.449 6.195 -7.176 1.00 92.50 542 ASP A C 1
ATOM 4108 O O . ASP A 1 542 ? 26.840 6.415 -6.126 1.00 92.50 542 ASP A O 1
ATOM 4112 N N . GLY A 1 543 ? 26.966 5.370 -8.111 1.00 93.00 543 GLY A N 1
ATOM 4113 C CA . GLY A 1 543 ? 25.662 4.710 -8.070 1.00 93.00 543 GLY A CA 1
ATOM 4114 C C . GLY A 1 543 ? 24.511 5.508 -8.696 1.00 93.00 543 GLY A C 1
ATOM 4115 O O . GLY A 1 543 ? 23.375 5.037 -8.648 1.00 93.00 543 GLY A O 1
ATOM 4116 N N . SER A 1 544 ? 24.749 6.683 -9.291 1.00 96.94 544 SER A N 1
ATOM 4117 C 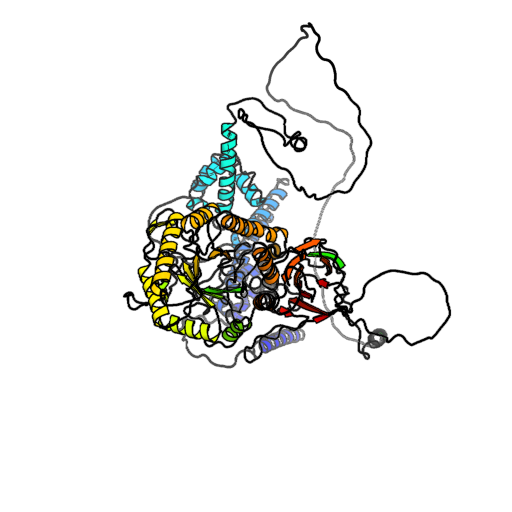CA . SER A 1 544 ? 23.705 7.470 -9.971 1.00 96.94 544 SER A CA 1
ATOM 4118 C C . SER A 1 544 ? 23.420 6.957 -11.390 1.00 96.94 544 SER A C 1
ATOM 4120 O O . SER A 1 544 ? 24.343 6.696 -12.161 1.00 96.94 544 SER A O 1
ATOM 4122 N N . ALA A 1 545 ? 22.146 6.876 -11.781 1.00 97.94 545 ALA A N 1
ATOM 4123 C CA . ALA A 1 545 ? 21.710 6.505 -13.127 1.00 97.94 545 ALA A CA 1
ATOM 4124 C C . ALA A 1 545 ? 21.518 7.751 -14.013 1.00 97.94 545 ALA A C 1
ATOM 4126 O O . ALA A 1 545 ? 20.478 8.417 -13.992 1.00 97.94 545 ALA A O 1
ATOM 4127 N N . VAL A 1 546 ? 22.528 8.077 -14.820 1.00 97.44 546 VAL A N 1
ATOM 4128 C CA . VAL A 1 546 ? 22.581 9.287 -15.658 1.00 97.44 546 VAL A CA 1
ATOM 4129 C C . VAL A 1 546 ? 22.088 9.050 -17.090 1.00 97.44 546 VAL A C 1
ATOM 4131 O O . VAL A 1 546 ? 22.007 7.919 -17.567 1.00 97.44 546 VAL A O 1
ATOM 4134 N N . GLY A 1 547 ? 21.750 10.146 -17.777 1.00 97.00 547 GLY A N 1
ATOM 4135 C CA . GLY A 1 547 ? 21.121 10.154 -19.102 1.00 97.00 547 GLY A CA 1
ATOM 4136 C C . GLY A 1 547 ? 19.670 10.646 -19.062 1.00 97.00 547 GLY A C 1
ATOM 4137 O O . GLY A 1 547 ? 19.160 11.022 -18.004 1.00 97.00 547 GLY A O 1
ATOM 4138 N N . ALA A 1 548 ? 19.008 10.636 -20.217 1.00 97.06 548 ALA A N 1
ATOM 4139 C CA . ALA A 1 548 ? 17.562 10.826 -20.330 1.00 97.06 548 ALA A CA 1
ATOM 4140 C C . ALA A 1 548 ? 16.863 9.463 -20.426 1.00 97.06 548 ALA A C 1
ATOM 4142 O O . ALA A 1 548 ? 17.448 8.512 -20.945 1.00 97.06 548 ALA A O 1
ATOM 4143 N N . TRP A 1 549 ? 15.622 9.366 -19.950 1.00 98.56 549 TRP A N 1
ATOM 4144 C CA . TRP A 1 549 ? 14.847 8.132 -20.044 1.00 98.56 549 TRP A CA 1
ATOM 4145 C C . TRP A 1 549 ? 14.495 7.786 -21.502 1.00 98.56 549 TRP A C 1
ATOM 4147 O O . TRP A 1 549 ? 13.862 8.573 -22.212 1.00 98.56 549 TRP A O 1
ATOM 4157 N N . ASN A 1 550 ? 14.879 6.590 -21.959 1.00 97.88 550 ASN A N 1
ATOM 4158 C CA . ASN A 1 550 ? 14.490 6.068 -23.268 1.00 97.88 550 ASN A CA 1
ATOM 4159 C C . ASN A 1 550 ? 13.088 5.448 -23.199 1.00 97.88 550 ASN A C 1
ATOM 4161 O O . ASN A 1 550 ? 12.915 4.234 -23.076 1.00 97.88 550 ASN A O 1
ATOM 4165 N N . TYR A 1 551 ? 12.082 6.305 -23.338 1.00 97.62 551 TYR A N 1
ATOM 4166 C CA . TYR A 1 551 ? 10.672 5.936 -23.274 1.00 97.62 551 TYR A CA 1
ATOM 4167 C C . TYR A 1 551 ? 10.172 5.029 -24.412 1.00 97.62 551 TYR A C 1
ATOM 4169 O O . TYR A 1 551 ? 9.032 4.587 -24.345 1.00 97.62 551 TYR A O 1
ATOM 4177 N N . THR A 1 552 ? 10.965 4.725 -25.449 1.00 97.00 552 THR A N 1
ATOM 4178 C CA . THR A 1 552 ? 10.482 4.062 -26.683 1.00 97.00 552 THR A CA 1
ATOM 4179 C C . THR A 1 552 ? 9.736 2.745 -26.420 1.00 97.00 552 THR A C 1
ATOM 4181 O O . THR A 1 552 ? 8.660 2.515 -26.971 1.00 97.00 552 THR A O 1
ATOM 4184 N N . ASN A 1 553 ? 10.263 1.883 -25.543 1.00 97.12 553 ASN A N 1
ATOM 4185 C CA . ASN A 1 553 ? 9.617 0.605 -25.220 1.00 97.12 553 ASN A CA 1
ATOM 4186 C C . ASN A 1 553 ? 8.349 0.794 -24.361 1.00 97.12 553 ASN A C 1
ATOM 4188 O O . ASN A 1 553 ? 7.362 0.093 -24.571 1.00 97.12 553 ASN A O 1
ATOM 4192 N N . ALA A 1 554 ? 8.331 1.792 -23.470 1.00 98.31 554 ALA A N 1
ATOM 4193 C CA . ALA A 1 554 ? 7.145 2.159 -22.697 1.00 98.31 554 ALA A CA 1
ATOM 4194 C C . ALA A 1 554 ? 6.052 2.801 -23.574 1.00 98.31 554 ALA A C 1
ATOM 4196 O O . ALA A 1 554 ? 4.885 2.446 -23.448 1.00 98.31 554 ALA A O 1
ATOM 4197 N N . GLU A 1 555 ? 6.404 3.681 -24.517 1.00 98.38 555 GLU A N 1
ATOM 4198 C CA . GLU A 1 555 ? 5.458 4.276 -25.471 1.00 98.38 555 GLU A CA 1
ATOM 4199 C C . GLU A 1 555 ? 4.795 3.196 -26.343 1.00 98.38 555 GLU A C 1
ATOM 4201 O O . GLU A 1 555 ? 3.574 3.208 -26.529 1.00 98.38 555 GLU A O 1
ATOM 4206 N N . SER A 1 556 ? 5.576 2.216 -26.808 1.00 97.94 556 SER A N 1
ATOM 4207 C CA . SER A 1 556 ? 5.069 1.045 -27.529 1.00 97.94 556 SER A CA 1
ATOM 4208 C C . SER A 1 556 ? 4.141 0.181 -26.654 1.00 97.94 556 SER A C 1
ATOM 4210 O O . SER A 1 556 ? 3.069 -0.227 -27.102 1.00 97.94 556 SER A O 1
ATOM 4212 N N . PHE A 1 557 ? 4.472 -0.028 -25.374 1.00 98.56 557 PHE A N 1
ATOM 4213 C CA . PHE A 1 557 ? 3.654 -0.806 -24.430 1.00 98.56 557 PHE A CA 1
ATOM 4214 C C . PHE A 1 557 ? 2.325 -0.126 -24.064 1.00 98.56 557 PHE A C 1
ATOM 4216 O O . PHE A 1 557 ? 1.265 -0.762 -24.078 1.00 98.56 557 PHE A O 1
ATOM 4223 N N . ILE A 1 558 ? 2.344 1.185 -23.818 1.00 98.62 558 ILE A N 1
ATOM 4224 C CA . ILE A 1 558 ? 1.131 1.987 -23.612 1.00 98.62 558 ILE A CA 1
ATOM 4225 C C . ILE A 1 558 ? 0.273 1.958 -24.890 1.00 98.62 558 ILE A C 1
ATOM 4227 O O . ILE A 1 558 ? -0.942 1.755 -24.822 1.00 98.62 558 ILE A O 1
ATOM 4231 N N . SER A 1 559 ? 0.900 2.069 -26.068 1.00 98.06 559 SER A N 1
ATOM 4232 C CA . SER A 1 559 ? 0.215 1.977 -27.365 1.00 98.06 559 SER A CA 1
ATOM 4233 C C . SER A 1 559 ? -0.426 0.605 -27.596 1.00 98.06 559 SER A C 1
ATOM 4235 O O . SER A 1 559 ? -1.565 0.542 -28.055 1.00 98.06 559 SER A O 1
ATOM 4237 N N . TYR A 1 560 ? 0.245 -0.493 -27.230 1.00 98.12 560 TYR A N 1
ATOM 4238 C CA . TYR A 1 560 ? -0.316 -1.850 -27.262 1.00 98.12 560 TYR A CA 1
ATOM 4239 C C . TYR A 1 560 ? -1.535 -1.976 -26.339 1.00 98.12 560 TYR A C 1
ATOM 4241 O O . TYR A 1 560 ? -2.590 -2.461 -26.748 1.00 98.12 560 TYR A O 1
ATOM 4249 N N . THR A 1 561 ? -1.415 -1.477 -25.110 1.00 98.19 561 THR A N 1
ATOM 4250 C CA . THR A 1 561 ? -2.477 -1.498 -24.092 1.00 98.19 561 THR A CA 1
ATOM 4251 C C . THR A 1 561 ? -3.734 -0.763 -24.576 1.00 98.19 561 THR A C 1
ATOM 4253 O O . THR A 1 561 ? -4.851 -1.273 -24.453 1.00 98.19 561 THR A O 1
ATOM 4256 N N . VAL A 1 562 ? -3.560 0.388 -25.234 1.00 97.69 562 VAL A N 1
ATOM 4257 C CA . VAL A 1 562 ? -4.654 1.140 -25.870 1.00 97.69 562 VAL A CA 1
ATOM 4258 C C . VAL A 1 562 ? -5.195 0.438 -27.123 1.00 97.69 562 VAL A C 1
ATOM 4260 O O . VAL A 1 562 ? -6.411 0.333 -27.279 1.00 97.69 562 VAL A O 1
ATOM 4263 N N . LYS A 1 563 ? -4.332 -0.136 -27.975 1.00 97.12 563 LYS A N 1
ATOM 4264 C CA . LYS A 1 563 ? -4.704 -0.963 -29.146 1.00 97.12 563 LYS A CA 1
ATOM 4265 C C . LYS A 1 563 ? -5.555 -2.183 -28.756 1.00 97.12 563 LYS A C 1
ATOM 4267 O O . LYS A 1 563 ? -6.395 -2.612 -29.543 1.00 97.12 563 LYS A O 1
ATOM 4272 N N . LYS A 1 564 ? -5.382 -2.711 -27.538 1.00 97.50 564 LYS A N 1
ATOM 4273 C CA . LYS A 1 564 ? -6.200 -3.785 -26.944 1.00 97.50 564 LYS A CA 1
ATOM 4274 C C . LYS A 1 564 ? -7.471 -3.317 -26.222 1.00 97.50 564 LYS A C 1
ATOM 4276 O O . LYS A 1 564 ? -8.256 -4.163 -25.794 1.00 97.50 564 LYS A O 1
ATOM 4281 N N . ASN A 1 565 ? -7.712 -2.007 -26.118 1.00 96.75 565 ASN A N 1
ATOM 4282 C CA . ASN A 1 565 ? -8.822 -1.421 -25.356 1.00 96.75 565 ASN A CA 1
ATOM 4283 C C . ASN A 1 565 ? -8.825 -1.866 -23.874 1.00 96.75 565 ASN A C 1
ATOM 4285 O O . ASN A 1 565 ? -9.858 -2.247 -23.308 1.00 96.75 565 ASN A O 1
ATOM 4289 N N . TYR A 1 566 ? -7.639 -1.861 -23.258 1.00 97.50 566 TYR A N 1
ATOM 4290 C CA . TYR A 1 566 ? -7.450 -2.104 -21.829 1.00 97.50 566 TYR A CA 1
ATOM 4291 C C . TYR A 1 566 ? -7.495 -0.789 -21.040 1.00 97.50 566 TYR A C 1
ATOM 4293 O O . TYR A 1 566 ? -6.993 0.244 -21.485 1.00 97.50 566 TYR A O 1
ATOM 4301 N N . SER A 1 567 ? -8.133 -0.832 -19.869 1.00 94.88 567 SER A N 1
ATOM 4302 C CA . SER A 1 567 ? -8.359 0.336 -19.017 1.00 94.88 567 SER A CA 1
ATOM 4303 C C . SER A 1 567 ? -7.307 0.384 -17.919 1.00 94.88 567 SER A C 1
ATOM 4305 O O . SER A 1 567 ? -7.251 -0.517 -17.086 1.00 94.88 567 SER A O 1
ATOM 4307 N N . ILE A 1 568 ? -6.507 1.447 -17.908 1.00 98.06 568 ILE A N 1
ATOM 4308 C CA . ILE A 1 568 ? -5.471 1.706 -16.906 1.00 98.06 568 ILE A CA 1
ATOM 4309 C C . ILE A 1 568 ? -5.874 2.961 -16.138 1.00 98.06 568 ILE A C 1
ATOM 4311 O O . ILE A 1 568 ? -6.231 3.968 -16.745 1.00 98.06 568 ILE A O 1
ATOM 4315 N N . TYR A 1 569 ? -5.843 2.890 -14.811 1.00 98.19 569 TYR A N 1
ATOM 4316 C CA . TYR A 1 569 ? -6.162 4.004 -13.922 1.00 98.19 569 TYR A CA 1
ATOM 4317 C C . TYR A 1 569 ? -4.998 4.993 -13.823 1.00 98.19 569 TYR A C 1
ATOM 4319 O O . TYR A 1 569 ? -5.206 6.205 -13.840 1.00 98.19 569 TYR A O 1
ATOM 4327 N N . GLY A 1 570 ? -3.761 4.489 -13.798 1.00 98.56 570 GLY A N 1
ATOM 4328 C CA . GLY A 1 570 ? -2.575 5.334 -13.845 1.00 98.56 570 GLY A CA 1
ATOM 4329 C C . GLY A 1 570 ? -1.306 4.624 -14.304 1.00 98.56 570 GLY A C 1
ATOM 4330 O O . GLY A 1 570 ? -1.156 3.411 -14.160 1.00 98.56 570 GLY A O 1
ATOM 4331 N N . TRP A 1 571 ? -0.394 5.418 -14.851 1.00 98.88 571 TRP A N 1
ATOM 4332 C CA . TRP A 1 571 ? 0.958 5.027 -15.222 1.00 98.88 571 TRP A CA 1
ATOM 4333 C C . TRP A 1 571 ? 1.933 5.640 -14.217 1.00 98.88 571 TRP A C 1
ATOM 4335 O O . TRP A 1 571 ? 2.007 6.865 -14.085 1.00 98.88 571 TRP A O 1
ATOM 4345 N N . GLU A 1 572 ? 2.658 4.786 -13.504 1.00 98.88 572 GLU A N 1
ATOM 4346 C CA . GLU A 1 572 ? 3.712 5.183 -12.571 1.00 98.88 572 GLU A CA 1
ATOM 4347 C C . GLU A 1 572 ? 5.081 5.113 -13.264 1.00 98.88 572 GLU A C 1
ATOM 4349 O O . GLU A 1 572 ? 5.281 4.281 -14.148 1.00 98.88 572 GLU A O 1
ATOM 4354 N N . LEU A 1 573 ? 6.019 5.994 -12.909 1.00 98.81 573 LEU A N 1
ATOM 4355 C CA . LEU A 1 573 ? 7.376 5.997 -13.467 1.00 98.81 573 LEU A CA 1
ATOM 4356 C C . LEU A 1 573 ? 8.411 5.605 -12.406 1.00 98.81 573 LEU A C 1
ATOM 4358 O O . LEU A 1 573 ? 8.592 6.345 -11.439 1.00 98.81 573 LEU A O 1
ATOM 4362 N N . GLY A 1 574 ? 9.112 4.492 -12.654 1.00 98.31 574 GLY A N 1
ATOM 4363 C CA . GLY A 1 574 ? 10.204 3.935 -11.842 1.00 98.31 574 GLY A CA 1
ATOM 4364 C C . GLY A 1 574 ? 9.797 3.419 -10.458 1.00 98.31 574 GLY A C 1
ATOM 4365 O O . GLY A 1 574 ? 8.627 3.486 -10.075 1.00 98.31 574 GLY A O 1
ATOM 4366 N N . ASN A 1 575 ? 10.764 2.850 -9.737 1.00 98.69 575 ASN A N 1
ATOM 4367 C CA . ASN A 1 575 ? 10.601 2.339 -8.380 1.00 98.69 575 ASN A CA 1
ATOM 4368 C C . ASN A 1 575 ? 11.864 2.607 -7.538 1.00 98.69 575 ASN A C 1
ATOM 4370 O O . ASN A 1 575 ? 12.943 2.098 -7.822 1.00 98.69 575 ASN A O 1
ATOM 4374 N N . GLU A 1 576 ? 11.712 3.369 -6.458 1.00 98.31 576 GLU A N 1
ATOM 4375 C CA . GLU A 1 576 ? 12.728 3.661 -5.435 1.00 98.31 576 GLU A CA 1
ATOM 4376 C C . GLU A 1 576 ? 13.993 4.364 -5.956 1.00 98.31 576 GLU A C 1
ATOM 4378 O O . GLU A 1 576 ? 15.077 4.238 -5.393 1.00 98.31 576 GLU A O 1
ATOM 4383 N N . LEU A 1 577 ? 13.836 5.186 -6.997 1.00 98.31 577 LEU A N 1
ATOM 4384 C CA . LEU A 1 577 ? 14.912 5.972 -7.616 1.00 98.31 577 LEU A CA 1
ATOM 4385 C C . LEU A 1 577 ? 15.090 7.385 -7.014 1.00 98.31 577 LEU A C 1
ATOM 4387 O O . LEU A 1 577 ? 15.961 8.136 -7.465 1.00 98.31 577 LEU A O 1
ATOM 4391 N N . SER A 1 578 ? 14.272 7.761 -6.023 1.00 97.88 578 SER A N 1
ATOM 4392 C CA . SER A 1 578 ? 14.275 9.076 -5.365 1.00 97.88 578 SER A CA 1
ATOM 4393 C C . SER A 1 578 ? 15.251 9.174 -4.185 1.00 97.88 578 SER A C 1
ATOM 4395 O O . SER A 1 578 ? 15.531 8.192 -3.499 1.00 97.88 578 SER A O 1
ATOM 4397 N N . GLY A 1 579 ? 15.740 10.387 -3.906 1.00 96.25 579 GLY A N 1
ATOM 4398 C CA . GLY A 1 579 ? 16.647 10.653 -2.783 1.00 96.25 579 GLY A CA 1
ATOM 4399 C C . GLY A 1 579 ? 17.985 9.918 -2.927 1.00 96.25 579 GLY A C 1
ATOM 4400 O O . GLY A 1 579 ? 18.681 10.074 -3.933 1.00 96.25 579 GLY A O 1
ATOM 4401 N N . SER A 1 580 ? 18.340 9.109 -1.926 1.00 94.75 580 SER A N 1
ATOM 4402 C CA . SER A 1 580 ? 19.498 8.201 -1.962 1.00 94.75 580 SER A CA 1
ATOM 4403 C C . SER A 1 580 ? 19.338 7.046 -2.959 1.00 94.75 580 SER A C 1
ATOM 4405 O O . SER A 1 580 ? 20.347 6.546 -3.463 1.00 94.75 580 SER A O 1
ATOM 4407 N N . GLY A 1 581 ? 18.090 6.664 -3.249 1.00 95.75 581 GLY A N 1
ATOM 4408 C CA . GLY A 1 581 ? 17.698 5.526 -4.075 1.00 95.75 581 GLY A CA 1
ATOM 4409 C C . GLY A 1 581 ? 17.936 4.152 -3.437 1.00 95.75 581 GLY A C 1
ATOM 4410 O O . GLY A 1 581 ? 18.642 4.020 -2.434 1.00 95.75 581 GLY A O 1
ATOM 4411 N N . VAL A 1 582 ? 17.361 3.113 -4.045 1.00 95.69 582 VAL A N 1
ATOM 4412 C CA . VAL A 1 582 ? 17.606 1.697 -3.729 1.00 95.69 582 VAL A CA 1
ATOM 4413 C C . VAL A 1 582 ? 18.272 1.037 -4.935 1.00 95.69 582 VAL A C 1
ATOM 4415 O O . VAL A 1 582 ? 17.726 1.010 -6.032 1.00 95.69 582 VAL A O 1
ATOM 4418 N N . GLY A 1 583 ? 19.497 0.534 -4.757 1.00 94.81 583 GLY A N 1
ATOM 4419 C CA . GLY A 1 583 ? 20.343 0.004 -5.840 1.00 94.81 583 GLY A CA 1
ATOM 4420 C C . GLY A 1 583 ? 20.942 1.082 -6.754 1.00 94.81 583 GLY A C 1
ATOM 4421 O O . GLY A 1 583 ? 22.140 1.056 -7.022 1.00 94.81 583 GLY A O 1
ATOM 4422 N N . THR A 1 584 ? 20.141 2.058 -7.186 1.00 97.31 584 THR A N 1
ATOM 4423 C CA . THR A 1 584 ? 20.578 3.259 -7.911 1.00 97.31 584 THR A CA 1
ATOM 4424 C C . THR A 1 584 ? 19.607 4.425 -7.675 1.00 97.31 584 THR A C 1
ATOM 4426 O O . THR A 1 584 ? 18.540 4.244 -7.093 1.00 97.31 584 THR A O 1
ATOM 4429 N N . ARG A 1 585 ? 19.977 5.637 -8.101 1.00 97.69 585 ARG A N 1
ATOM 4430 C CA . ARG A 1 585 ? 19.198 6.876 -7.922 1.00 97.69 585 ARG A CA 1
ATOM 4431 C C . ARG A 1 585 ? 19.198 7.736 -9.178 1.00 97.69 585 ARG A C 1
ATOM 4433 O O . ARG A 1 585 ? 20.150 7.701 -9.959 1.00 97.69 585 ARG A O 1
ATOM 4440 N N . VAL A 1 586 ? 18.182 8.578 -9.329 1.00 98.56 586 VAL A N 1
ATOM 4441 C CA . VAL A 1 586 ? 18.100 9.594 -10.387 1.00 98.56 586 VAL A CA 1
ATOM 4442 C C . VAL A 1 586 ? 17.885 10.969 -9.749 1.00 98.56 586 VAL A C 1
ATOM 4444 O O . VAL A 1 586 ? 17.107 11.124 -8.810 1.00 98.56 586 VAL A O 1
ATOM 4447 N N . ALA A 1 587 ? 18.577 11.996 -10.246 1.00 98.38 587 ALA A N 1
ATOM 4448 C CA . ALA A 1 587 ? 18.428 13.361 -9.738 1.00 98.38 587 ALA A CA 1
ATOM 4449 C C . ALA A 1 587 ? 17.015 13.914 -10.013 1.00 98.38 587 ALA A C 1
ATOM 4451 O O . ALA A 1 587 ? 16.504 13.769 -11.127 1.00 98.38 587 ALA A O 1
ATOM 4452 N N . ALA A 1 588 ? 16.414 14.606 -9.037 1.00 98.69 588 ALA A N 1
ATOM 4453 C CA . ALA A 1 588 ? 15.042 15.123 -9.111 1.00 98.69 588 ALA A CA 1
ATOM 4454 C C . ALA A 1 588 ? 14.771 15.960 -10.374 1.00 98.69 588 ALA A C 1
ATOM 4456 O O . ALA A 1 588 ? 13.730 15.814 -11.016 1.00 98.69 588 ALA A O 1
ATOM 4457 N N . ALA A 1 589 ? 15.742 16.784 -10.789 1.00 98.56 589 ALA A N 1
ATOM 4458 C CA . ALA A 1 589 ? 15.669 17.562 -12.024 1.00 98.56 589 ALA A CA 1
ATOM 4459 C C . ALA A 1 589 ? 15.512 16.711 -13.297 1.00 98.56 589 ALA A C 1
ATOM 4461 O O . ALA A 1 589 ? 14.766 17.092 -14.199 1.00 98.56 589 ALA A O 1
ATOM 4462 N N . GLN A 1 590 ? 16.186 15.561 -13.365 1.00 98.69 590 GLN A N 1
ATOM 4463 C CA . GLN A 1 590 ? 16.064 14.635 -14.488 1.00 98.69 590 GLN A CA 1
ATOM 4464 C C . GLN A 1 590 ? 14.751 13.849 -14.402 1.00 98.69 590 GLN A C 1
ATOM 4466 O O . GLN A 1 590 ? 14.031 13.780 -15.394 1.00 98.69 590 GLN A O 1
ATOM 4471 N N . TYR A 1 591 ? 14.386 13.360 -13.211 1.00 98.75 591 TYR A N 1
ATOM 4472 C CA . TYR A 1 591 ? 13.131 12.628 -12.997 1.00 98.75 591 TYR A CA 1
ATOM 4473 C C . TYR A 1 591 ? 11.899 13.459 -13.362 1.00 98.75 591 TYR A C 1
ATOM 4475 O O . TYR A 1 591 ? 10.942 12.947 -13.942 1.00 98.75 591 TYR A O 1
ATOM 4483 N N . ALA A 1 592 ? 11.931 14.763 -13.070 1.00 98.75 592 ALA A N 1
ATOM 4484 C CA . ALA A 1 592 ? 10.887 15.693 -13.478 1.00 98.75 592 ALA A CA 1
ATOM 4485 C C . ALA A 1 592 ? 10.769 15.780 -15.008 1.00 98.75 592 ALA A C 1
ATOM 4487 O O . ALA A 1 592 ? 9.661 15.721 -15.536 1.00 98.75 592 ALA A O 1
ATOM 4488 N N . SER A 1 593 ? 11.896 15.848 -15.724 1.00 98.75 593 SER A N 1
ATOM 4489 C CA . SER A 1 593 ? 11.938 15.845 -17.195 1.00 98.75 593 SER A CA 1
ATOM 4490 C C . SER A 1 593 ? 11.398 14.536 -17.795 1.00 98.75 593 SER A C 1
ATOM 4492 O O . SER A 1 593 ? 10.620 14.549 -18.755 1.00 98.75 593 SER A O 1
ATOM 4494 N N . ASP A 1 594 ? 11.739 13.396 -17.189 1.00 98.75 594 ASP A N 1
ATOM 4495 C CA . ASP A 1 594 ? 11.244 12.080 -17.609 1.00 98.75 594 ASP A CA 1
ATOM 4496 C C . ASP A 1 594 ? 9.730 11.940 -17.335 1.00 98.75 594 ASP A C 1
ATOM 4498 O O . ASP A 1 594 ? 8.978 11.479 -18.195 1.00 98.75 594 ASP A O 1
ATOM 4502 N N . THR A 1 595 ? 9.247 12.436 -16.189 1.00 98.81 595 THR A N 1
ATOM 4503 C CA . THR A 1 595 ? 7.815 12.447 -15.823 1.00 98.81 595 THR A CA 1
ATOM 4504 C C . THR A 1 595 ? 7.001 13.365 -16.744 1.00 98.81 595 THR A C 1
ATOM 4506 O O . THR A 1 595 ? 5.923 12.989 -17.202 1.00 98.81 595 THR A O 1
ATOM 4509 N N . ILE A 1 596 ? 7.536 14.538 -17.105 1.00 98.81 596 ILE A N 1
ATOM 4510 C CA . ILE A 1 596 ? 6.956 15.421 -18.133 1.00 98.81 596 ILE A CA 1
ATOM 4511 C C . ILE A 1 596 ? 6.903 14.705 -19.493 1.00 98.81 596 ILE A C 1
ATOM 4513 O O . ILE A 1 596 ? 5.943 14.874 -20.249 1.00 98.81 596 ILE A O 1
ATOM 4517 N N . SER A 1 597 ? 7.898 13.875 -19.814 1.00 98.75 597 SER A N 1
ATOM 4518 C CA . SER A 1 597 ? 7.898 13.066 -21.039 1.00 98.75 597 SER A CA 1
ATOM 4519 C C . SER A 1 597 ? 6.788 12.007 -21.008 1.00 98.75 597 SER A C 1
ATOM 4521 O O . SER A 1 597 ? 6.001 11.939 -21.955 1.00 98.75 597 SER A O 1
ATOM 4523 N N . LEU A 1 598 ? 6.624 11.275 -19.897 1.00 98.88 598 LEU A N 1
ATOM 4524 C CA . LEU A 1 598 ? 5.505 10.342 -19.690 1.00 98.88 598 LEU A CA 1
ATOM 4525 C C . LEU A 1 598 ? 4.142 11.043 -19.810 1.00 98.88 598 LEU A C 1
ATOM 4527 O O . LEU A 1 598 ? 3.265 10.557 -20.520 1.00 98.88 598 LEU A O 1
ATOM 4531 N N . TYR A 1 599 ? 3.970 12.215 -19.196 1.00 98.75 599 TYR A N 1
ATOM 4532 C CA . TYR A 1 599 ? 2.738 13.004 -19.301 1.00 98.75 599 TYR A CA 1
ATOM 4533 C C . TYR A 1 599 ? 2.384 13.362 -20.748 1.00 98.75 599 TYR A C 1
ATOM 4535 O O . TYR A 1 599 ? 1.232 13.220 -21.166 1.00 98.75 599 TYR A O 1
ATOM 4543 N N . ASN A 1 600 ? 3.371 13.773 -21.547 1.00 98.69 600 ASN A N 1
ATOM 4544 C CA . ASN A 1 600 ? 3.156 14.063 -22.962 1.00 98.69 600 ASN A CA 1
ATOM 4545 C C . ASN A 1 600 ? 2.813 12.798 -23.772 1.00 98.69 600 ASN A C 1
ATOM 4547 O O . ASN A 1 600 ? 1.953 12.867 -24.651 1.00 98.69 600 ASN A O 1
ATOM 4551 N N . ILE A 1 601 ? 3.405 11.643 -23.446 1.00 98.56 601 ILE A N 1
ATOM 4552 C CA . ILE A 1 601 ? 3.084 10.340 -24.057 1.00 98.56 601 ILE A CA 1
ATOM 4553 C C . ILE A 1 601 ? 1.647 9.913 -23.725 1.00 98.56 601 ILE A C 1
ATOM 4555 O O . ILE A 1 601 ? 0.872 9.613 -24.636 1.00 98.56 601 ILE A O 1
ATOM 4559 N N . VAL A 1 602 ? 1.242 9.959 -22.451 1.00 98.56 602 VAL A N 1
ATOM 4560 C CA . VAL A 1 602 ? -0.131 9.635 -22.020 1.00 98.56 602 VAL A CA 1
ATOM 4561 C C . VAL A 1 602 ? -1.136 10.564 -22.707 1.00 98.56 602 VAL A C 1
ATOM 4563 O O . VAL A 1 602 ? -2.100 10.099 -23.316 1.00 98.56 602 VAL A O 1
ATOM 4566 N N . LYS A 1 603 ? -0.879 11.877 -22.716 1.00 98.06 603 LYS A N 1
ATOM 4567 C CA . LYS A 1 603 ? -1.732 12.878 -23.379 1.00 98.06 603 LYS A CA 1
ATOM 4568 C C . LYS A 1 603 ? -1.850 12.673 -24.897 1.00 98.06 603 LYS A C 1
ATOM 4570 O O . LYS A 1 603 ? -2.911 12.946 -25.458 1.00 98.06 603 LYS A O 1
ATOM 4575 N N . LYS A 1 604 ? -0.785 12.193 -25.552 1.00 98.38 604 LYS A N 1
ATOM 4576 C CA . LYS A 1 604 ? -0.727 11.853 -26.985 1.00 98.38 604 LYS A CA 1
ATOM 4577 C C . LYS A 1 604 ? -1.538 10.591 -27.295 1.00 98.38 604 LYS A C 1
ATOM 4579 O O . LYS A 1 604 ? -2.455 10.653 -28.115 1.00 98.38 604 LYS A O 1
ATOM 4584 N N . ILE A 1 605 ? -1.230 9.467 -26.642 1.00 98.38 605 ILE A N 1
ATOM 4585 C CA . ILE A 1 605 ? -1.845 8.162 -26.944 1.00 98.38 605 ILE A CA 1
ATOM 4586 C C . ILE A 1 605 ? -3.322 8.150 -26.533 1.00 98.38 605 ILE A C 1
ATOM 4588 O O . ILE A 1 605 ? -4.179 7.804 -27.342 1.00 98.38 605 ILE A O 1
ATOM 4592 N N . TYR A 1 606 ? -3.649 8.602 -25.320 1.00 98.25 606 TYR A N 1
ATOM 4593 C CA . TYR A 1 606 ? -5.031 8.661 -24.829 1.00 98.25 606 TYR A CA 1
ATOM 4594 C C . TYR A 1 606 ? -5.784 9.909 -25.314 1.00 98.25 606 TYR A C 1
ATOM 4596 O O . TYR A 1 606 ? -6.796 10.280 -24.727 1.00 98.25 606 TYR A O 1
ATOM 4604 N N . SER A 1 607 ? -5.321 10.594 -26.365 1.00 96.88 607 SER A N 1
ATOM 4605 C CA . SER A 1 607 ? -5.911 11.858 -26.836 1.00 96.88 607 SER A CA 1
ATOM 4606 C C . SER A 1 607 ? -7.427 11.767 -27.073 1.00 96.88 607 SER A C 1
ATOM 4608 O O . SER A 1 607 ? -8.155 12.652 -26.622 1.00 96.88 607 SER A O 1
ATOM 4610 N N . SER A 1 608 ? -7.908 10.668 -27.664 1.00 95.50 608 SER A N 1
ATOM 4611 C CA . SER A 1 608 ? -9.327 10.366 -27.926 1.00 95.50 608 SER A CA 1
ATOM 4612 C C . SER A 1 608 ? -10.055 9.567 -26.829 1.00 95.50 608 SER A C 1
ATOM 4614 O O . SER A 1 608 ? -11.211 9.194 -27.024 1.00 95.50 608 SER A O 1
ATOM 4616 N N . ILE A 1 609 ? -9.408 9.291 -25.692 1.00 96.00 609 ILE A N 1
ATOM 4617 C CA . ILE A 1 609 ? -9.949 8.481 -24.588 1.00 96.00 609 ILE A CA 1
ATOM 4618 C C . ILE A 1 609 ? -10.169 9.374 -23.362 1.00 96.00 609 ILE A C 1
ATOM 4620 O O . ILE A 1 609 ? -9.326 10.216 -23.056 1.00 96.00 609 ILE A O 1
ATOM 4624 N N . GLU A 1 610 ? -11.288 9.185 -22.661 1.00 94.69 610 GLU A N 1
ATOM 4625 C CA . GLU A 1 610 ? -11.575 9.815 -21.367 1.00 94.69 610 GLU A CA 1
ATOM 4626 C C . GLU A 1 610 ? -12.274 8.820 -20.415 1.00 94.69 610 GLU A C 1
ATOM 4628 O O . GLU A 1 610 ? -13.095 8.028 -20.886 1.00 94.69 610 GLU A O 1
ATOM 4633 N N . PRO A 1 611 ? -12.012 8.874 -19.093 1.00 94.69 611 PRO A N 1
ATOM 4634 C CA . PRO A 1 611 ? -10.976 9.688 -18.454 1.00 94.69 611 PRO A CA 1
ATOM 4635 C C . PRO A 1 611 ? -9.568 9.215 -18.847 1.00 94.69 611 PRO A C 1
ATOM 4637 O O . PRO A 1 611 ? -9.323 8.021 -19.015 1.00 94.69 611 PRO A O 1
ATOM 4640 N N . LYS A 1 612 ? -8.636 10.155 -19.017 1.00 96.88 612 LYS A N 1
ATOM 4641 C CA . LYS A 1 612 ? -7.215 9.832 -19.223 1.00 96.88 612 LYS A CA 1
ATOM 4642 C C . LYS A 1 612 ? -6.599 9.233 -17.944 1.00 96.88 612 LYS A C 1
ATOM 4644 O O . LYS A 1 612 ? -6.931 9.714 -16.859 1.00 96.88 612 LYS A O 1
ATOM 4649 N N . PRO A 1 613 ? -5.694 8.238 -18.047 1.00 98.31 613 PRO A N 1
ATOM 4650 C CA . PRO A 1 613 ? -4.994 7.699 -16.883 1.00 98.31 613 PRO A CA 1
ATOM 4651 C C . PRO A 1 613 ? -4.158 8.768 -16.176 1.00 98.31 613 PRO A C 1
ATOM 4653 O O . PRO A 1 613 ? -3.624 9.680 -16.813 1.00 98.31 613 PRO A O 1
ATOM 4656 N N . LEU A 1 614 ? -4.001 8.612 -14.866 1.00 98.62 614 LEU A N 1
ATOM 4657 C CA . LEU A 1 614 ? -3.149 9.458 -14.036 1.00 98.62 614 LEU A CA 1
ATOM 4658 C C . LEU A 1 614 ? -1.660 9.226 -14.342 1.00 98.62 614 LEU A C 1
ATOM 4660 O O . LEU A 1 614 ? -1.245 8.103 -14.620 1.00 98.62 614 LEU A O 1
ATOM 4664 N N . VAL A 1 615 ? -0.845 10.274 -14.225 1.00 98.81 615 VAL A N 1
ATOM 4665 C CA . VAL A 1 615 ? 0.623 10.178 -14.172 1.00 98.81 615 VAL A CA 1
ATOM 4666 C C . VAL A 1 615 ? 1.061 10.193 -12.710 1.00 98.81 615 VAL A C 1
ATOM 4668 O O . VAL A 1 615 ? 0.683 11.098 -11.961 1.00 98.81 615 VAL A O 1
ATOM 4671 N N . ILE A 1 616 ? 1.833 9.190 -12.301 1.00 98.88 616 ILE A N 1
ATOM 4672 C CA . ILE A 1 616 ? 2.187 8.917 -10.902 1.00 98.88 616 ILE A CA 1
ATOM 4673 C C . ILE A 1 616 ? 3.717 8.819 -10.779 1.00 98.88 616 ILE A C 1
ATOM 4675 O O . ILE A 1 616 ? 4.372 8.227 -11.635 1.00 98.88 616 ILE A O 1
ATOM 4679 N N . ALA A 1 617 ? 4.303 9.430 -9.749 1.00 98.56 617 ALA A N 1
ATOM 4680 C CA . ALA A 1 617 ? 5.751 9.427 -9.499 1.00 98.56 617 ALA A CA 1
ATOM 4681 C C . ALA A 1 617 ? 6.057 10.004 -8.099 1.00 98.56 617 ALA A C 1
ATOM 4683 O O . ALA A 1 617 ? 5.227 10.743 -7.576 1.00 98.56 617 ALA A O 1
ATOM 4684 N N . PRO A 1 618 ? 7.242 9.788 -7.498 1.00 98.25 618 PRO A N 1
ATOM 4685 C CA . PRO A 1 618 ? 8.366 8.993 -7.996 1.00 98.25 618 PRO A CA 1
ATOM 4686 C C . PRO A 1 618 ? 8.383 7.520 -7.564 1.00 98.25 618 PRO A C 1
ATOM 4688 O O . PRO A 1 618 ? 9.299 6.813 -7.968 1.00 98.25 618 PRO A O 1
ATOM 4691 N N . GLY A 1 619 ? 7.437 7.071 -6.731 1.00 96.12 619 GLY A N 1
ATOM 4692 C CA . GLY A 1 619 ? 7.390 5.680 -6.269 1.00 96.12 619 GLY A CA 1
ATOM 4693 C C . GLY A 1 619 ? 8.599 5.298 -5.415 1.00 96.12 619 GLY A C 1
ATOM 4694 O O . GLY A 1 619 ? 9.250 4.300 -5.697 1.00 96.12 619 GLY A O 1
ATOM 4695 N N . GLY A 1 620 ? 8.964 6.115 -4.420 1.00 96.56 620 GLY A N 1
ATOM 4696 C CA . GLY A 1 620 ? 10.153 5.872 -3.593 1.00 96.56 620 GLY A CA 1
ATOM 4697 C C . GLY A 1 620 ? 10.155 6.596 -2.247 1.00 96.56 620 GLY A C 1
ATOM 4698 O O . GLY A 1 620 ? 9.190 7.263 -1.879 1.00 96.56 620 GLY A O 1
ATOM 4699 N N . PHE A 1 621 ? 11.232 6.455 -1.474 1.00 97.38 621 PHE A N 1
ATOM 4700 C CA . PHE A 1 621 ? 11.329 7.051 -0.136 1.00 97.38 621 PHE A CA 1
ATOM 4701 C C . PHE A 1 621 ? 11.367 8.583 -0.180 1.00 97.38 621 PHE A C 1
ATOM 4703 O O . PHE A 1 621 ? 11.993 9.178 -1.062 1.00 97.38 621 PHE A O 1
ATOM 4710 N N . PHE A 1 622 ? 10.691 9.215 0.785 1.00 97.75 622 PHE A N 1
ATOM 4711 C CA . PHE A 1 622 ? 10.561 10.668 0.871 1.00 97.75 622 PHE A CA 1
ATOM 4712 C C . PHE A 1 622 ? 11.863 11.331 1.344 1.00 97.75 622 PHE A C 1
ATOM 4714 O O . PHE A 1 622 ? 12.225 11.244 2.515 1.00 97.75 622 PHE A O 1
ATOM 4721 N N . ASP A 1 623 ? 12.517 12.061 0.441 1.00 98.00 623 ASP A N 1
ATOM 4722 C CA . ASP A 1 623 ? 13.538 13.060 0.769 1.00 98.00 623 ASP A CA 1
ATOM 4723 C C . ASP A 1 623 ? 12.957 14.459 0.523 1.00 98.00 623 ASP A C 1
ATOM 4725 O O . ASP A 1 623 ? 12.449 14.745 -0.564 1.00 98.00 623 ASP A O 1
ATOM 4729 N N . ALA A 1 624 ? 13.021 15.338 1.525 1.00 97.31 624 ALA A N 1
ATOM 4730 C CA . ALA A 1 624 ? 12.349 16.636 1.480 1.00 97.31 624 ALA A CA 1
ATOM 4731 C C . ALA A 1 624 ? 12.888 17.577 0.384 1.00 97.31 624 ALA A C 1
ATOM 4733 O O . ALA A 1 624 ? 12.112 18.331 -0.209 1.00 97.31 624 ALA A O 1
ATOM 4734 N N . ASN A 1 625 ? 14.190 17.524 0.086 1.00 98.19 625 ASN A N 1
ATOM 4735 C CA . ASN A 1 625 ? 14.818 18.374 -0.926 1.00 98.19 625 ASN A CA 1
ATOM 4736 C C . ASN A 1 625 ? 14.535 17.837 -2.333 1.00 98.19 625 ASN A C 1
ATOM 4738 O O . ASN A 1 625 ? 14.110 18.592 -3.209 1.00 98.19 625 ASN A O 1
ATOM 4742 N N . TRP A 1 626 ? 14.704 16.527 -2.530 1.00 98.69 626 TRP A N 1
ATOM 4743 C CA . TRP A 1 626 ? 14.431 15.827 -3.783 1.00 98.69 626 TRP A CA 1
ATOM 4744 C C . TRP A 1 626 ? 12.956 15.961 -4.167 1.00 98.69 626 TRP A C 1
ATOM 4746 O O . TRP A 1 626 ? 12.650 16.351 -5.291 1.00 98.69 626 TRP A O 1
ATOM 4756 N N . PHE A 1 627 ? 12.026 15.703 -3.236 1.00 98.62 627 PHE A N 1
ATOM 4757 C CA . PHE A 1 627 ? 10.587 15.813 -3.506 1.00 98.62 627 PHE A CA 1
ATOM 4758 C C . PHE A 1 627 ? 10.174 17.257 -3.777 1.00 98.62 627 PHE A C 1
ATOM 4760 O O . PHE A 1 627 ? 9.365 17.483 -4.677 1.00 98.62 627 PHE A O 1
ATOM 4767 N N . LYS A 1 628 ? 10.742 18.243 -3.069 1.00 98.19 628 LYS A N 1
ATOM 4768 C CA . LYS A 1 628 ? 10.479 19.650 -3.387 1.00 98.19 628 LYS A CA 1
ATOM 4769 C C . LYS A 1 628 ? 10.983 20.017 -4.783 1.00 98.19 628 LYS A C 1
ATOM 4771 O O . LYS A 1 628 ? 10.213 20.567 -5.565 1.00 98.19 628 LYS A O 1
ATOM 4776 N N . GLU A 1 629 ? 12.228 19.680 -5.122 1.00 98.62 629 GLU A N 1
ATOM 4777 C CA . GLU A 1 629 ? 12.787 19.966 -6.447 1.00 98.62 629 GLU A CA 1
ATOM 4778 C C . GLU A 1 629 ? 11.983 19.272 -7.567 1.00 98.62 629 GLU A C 1
ATOM 4780 O O . GLU A 1 629 ? 11.728 19.868 -8.618 1.00 98.62 629 GLU A O 1
ATOM 4785 N N . PHE A 1 630 ? 11.541 18.034 -7.335 1.00 98.69 630 PHE A N 1
ATOM 4786 C CA . PHE A 1 630 ? 10.721 17.263 -8.266 1.00 98.69 630 PHE A CA 1
ATOM 4787 C C . PHE A 1 630 ? 9.331 17.883 -8.486 1.00 98.69 630 PHE A C 1
ATOM 4789 O O . PHE A 1 630 ? 8.912 18.068 -9.632 1.00 98.69 630 PHE A O 1
ATOM 4796 N N . VAL A 1 631 ? 8.626 18.248 -7.410 1.00 98.38 631 VAL A N 1
ATOM 4797 C CA . VAL A 1 631 ? 7.293 18.877 -7.472 1.00 98.38 631 VAL A CA 1
ATOM 4798 C C . VAL A 1 631 ? 7.363 20.261 -8.124 1.00 98.38 631 VAL A C 1
ATOM 4800 O O . VAL A 1 631 ? 6.577 20.552 -9.028 1.00 98.38 631 VAL A O 1
ATOM 4803 N N . ASP A 1 632 ? 8.339 21.091 -7.738 1.00 97.56 632 ASP A N 1
ATOM 4804 C CA . ASP A 1 632 ? 8.520 22.439 -8.296 1.00 97.56 632 ASP A CA 1
ATOM 4805 C C . ASP A 1 632 ? 8.790 22.411 -9.816 1.00 97.56 632 ASP A C 1
ATOM 4807 O O . ASP A 1 632 ? 8.388 23.334 -10.527 1.00 97.56 632 ASP A O 1
ATOM 4811 N N . LYS A 1 633 ? 9.446 21.360 -10.337 1.00 98.31 633 LYS A N 1
ATOM 4812 C CA . LYS A 1 633 ? 9.757 21.221 -11.774 1.00 98.31 633 LYS A CA 1
ATOM 4813 C C . LYS A 1 633 ? 8.705 20.478 -12.592 1.00 98.31 633 LYS A C 1
ATOM 4815 O O . LYS A 1 633 ? 8.551 20.793 -13.769 1.00 98.31 633 LYS A O 1
ATOM 4820 N N . THR A 1 634 ? 7.999 19.497 -12.025 1.00 97.50 634 THR A N 1
ATOM 4821 C CA . THR A 1 634 ? 6.919 18.784 -12.740 1.00 97.50 634 THR A CA 1
ATOM 4822 C C . THR A 1 634 ? 5.660 19.638 -12.892 1.00 97.50 634 THR A C 1
ATOM 4824 O O . THR A 1 634 ? 4.952 19.517 -13.899 1.00 97.50 634 THR A O 1
ATOM 4827 N N . GLY A 1 635 ? 5.383 20.520 -11.925 1.00 91.88 635 GLY A N 1
ATOM 4828 C CA . GLY A 1 635 ? 4.250 21.443 -11.955 1.00 91.88 635 GLY A CA 1
ATOM 4829 C C . GLY A 1 635 ? 2.911 20.707 -12.008 1.00 91.88 635 GLY A C 1
ATOM 4830 O O . GLY A 1 635 ? 2.501 20.081 -11.035 1.00 91.88 635 GLY A O 1
ATOM 4831 N N . SER A 1 636 ? 2.220 20.786 -13.148 1.00 93.69 636 SER A N 1
ATOM 4832 C CA . SER A 1 636 ? 0.938 20.111 -13.417 1.00 93.69 636 SER A CA 1
ATOM 4833 C C . SER A 1 636 ? 1.063 18.849 -14.288 1.00 93.69 636 SER A C 1
ATOM 4835 O O . SER A 1 636 ? 0.052 18.305 -14.732 1.00 93.69 636 SER A O 1
ATOM 4837 N N . SER A 1 637 ? 2.289 18.371 -14.533 1.00 97.44 637 SER A N 1
ATOM 4838 C CA . SER A 1 637 ? 2.580 17.190 -15.370 1.00 97.44 637 SER A CA 1
ATOM 4839 C C . SER A 1 637 ? 2.553 15.865 -14.591 1.00 97.44 637 SER A C 1
ATOM 4841 O O . SER A 1 637 ? 2.980 14.836 -15.101 1.00 97.44 637 SER A O 1
ATOM 4843 N N . VAL A 1 638 ? 2.080 15.884 -13.345 1.00 97.75 638 VAL A N 1
ATOM 4844 C CA . VAL A 1 638 ? 1.943 14.725 -12.455 1.00 97.75 638 VAL A CA 1
ATOM 4845 C C . VAL A 1 638 ? 0.638 14.872 -11.668 1.00 97.75 638 VAL A C 1
ATOM 4847 O O . VAL A 1 638 ? 0.222 15.988 -11.354 1.00 97.75 638 VAL A O 1
ATOM 4850 N N . ASN A 1 639 ? -0.054 13.764 -11.403 1.00 98.38 639 ASN A N 1
ATOM 4851 C CA . ASN A 1 639 ? -1.376 13.750 -10.769 1.00 98.38 639 ASN A CA 1
ATOM 4852 C C . ASN A 1 639 ? -1.335 13.261 -9.317 1.00 98.38 639 ASN A C 1
ATOM 4854 O O . ASN A 1 639 ? -2.093 13.763 -8.488 1.00 98.38 639 ASN A O 1
ATOM 4858 N N . ALA A 1 640 ? -0.449 12.317 -9.002 1.00 98.44 640 ALA A N 1
ATOM 4859 C CA . ALA A 1 640 ? -0.213 11.853 -7.641 1.00 98.44 640 ALA A CA 1
ATOM 4860 C C . ALA A 1 640 ? 1.289 11.762 -7.359 1.00 98.44 640 ALA A C 1
ATOM 4862 O O . ALA A 1 640 ? 2.053 11.270 -8.192 1.00 98.44 640 ALA A O 1
ATOM 4863 N N . ILE A 1 641 ? 1.685 12.238 -6.180 1.00 98.75 641 ILE A N 1
ATOM 4864 C CA . ILE A 1 641 ? 3.041 12.129 -5.652 1.00 98.75 641 ILE A CA 1
ATOM 4865 C C . ILE A 1 641 ? 3.093 10.916 -4.722 1.00 98.75 641 ILE A C 1
ATOM 4867 O O . ILE A 1 641 ? 2.509 10.948 -3.634 1.00 98.75 641 ILE A O 1
ATOM 4871 N N . THR A 1 642 ? 3.755 9.844 -5.165 1.00 98.56 642 THR A N 1
ATOM 4872 C CA . THR A 1 642 ? 3.878 8.582 -4.419 1.00 98.56 642 THR A CA 1
ATOM 4873 C C . THR A 1 642 ? 5.132 8.536 -3.555 1.00 98.56 642 THR A C 1
ATOM 4875 O O . THR A 1 642 ? 6.237 8.756 -4.048 1.00 98.56 642 THR A O 1
ATOM 4878 N N . HIS A 1 643 ? 4.973 8.177 -2.277 1.00 98.50 643 HIS A N 1
ATOM 4879 C CA . HIS A 1 643 ? 6.094 7.781 -1.416 1.00 98.50 643 HIS A CA 1
ATOM 4880 C C . HIS A 1 643 ? 5.950 6.357 -0.859 1.00 98.50 643 HIS A C 1
ATOM 4882 O O . HIS A 1 643 ? 4.843 5.813 -0.824 1.00 98.50 643 HIS A O 1
ATOM 4888 N N . HIS A 1 644 ? 7.077 5.748 -0.483 1.00 98.62 644 HIS A N 1
ATOM 4889 C CA . HIS A 1 644 ? 7.172 4.387 0.062 1.00 98.62 644 HIS A CA 1
ATOM 4890 C C . HIS A 1 644 ? 7.422 4.397 1.576 1.00 98.62 644 HIS A C 1
ATOM 4892 O O . HIS A 1 644 ? 8.192 5.228 2.062 1.00 98.62 644 HIS A O 1
ATOM 4898 N N . ILE A 1 645 ? 6.805 3.463 2.315 1.00 98.25 645 ILE A N 1
ATOM 4899 C CA . ILE A 1 645 ? 6.884 3.387 3.788 1.00 98.25 645 ILE A CA 1
ATOM 4900 C C . ILE A 1 645 ? 7.317 1.986 4.253 1.00 98.25 645 ILE A C 1
ATOM 4902 O O . ILE A 1 645 ? 6.559 1.018 4.153 1.00 98.25 645 ILE A O 1
ATOM 4906 N N . TYR A 1 646 ? 8.518 1.888 4.826 1.00 97.62 646 TYR A N 1
ATOM 4907 C CA . TYR A 1 646 ? 9.088 0.663 5.412 1.00 97.62 646 TYR A CA 1
ATOM 4908 C C . TYR A 1 646 ? 9.786 0.964 6.750 1.00 97.62 646 TYR A C 1
ATOM 4910 O O . TYR A 1 646 ? 10.980 0.741 6.947 1.00 97.62 646 TYR A O 1
ATOM 4918 N N . ASN A 1 647 ? 9.016 1.545 7.664 1.00 96.94 647 ASN A N 1
ATOM 4919 C CA . ASN A 1 647 ? 9.496 2.223 8.863 1.00 96.94 647 ASN A CA 1
ATOM 4920 C C . ASN A 1 647 ? 9.765 1.336 10.088 1.00 96.94 647 ASN A C 1
ATOM 4922 O O . ASN A 1 647 ? 10.273 1.840 11.082 1.00 96.94 647 ASN A O 1
ATOM 4926 N N . LEU A 1 648 ? 9.474 0.034 10.034 1.00 97.94 648 LEU A N 1
ATOM 4927 C CA . LEU A 1 648 ? 9.800 -0.898 11.121 1.00 97.94 648 LEU A CA 1
ATOM 4928 C C . LEU A 1 648 ? 11.242 -1.431 11.036 1.00 97.94 648 LEU A C 1
ATOM 4930 O O . LEU A 1 648 ? 11.784 -1.903 12.037 1.00 97.94 648 LEU A O 1
ATOM 4934 N N . GLY A 1 649 ? 11.879 -1.353 9.863 1.00 96.94 649 GLY A N 1
ATOM 4935 C CA . GLY A 1 649 ? 13.208 -1.915 9.601 1.00 96.94 649 GLY A CA 1
ATOM 4936 C C . GLY A 1 649 ? 13.172 -3.205 8.762 1.00 96.94 649 GLY A C 1
ATOM 4937 O O . GLY A 1 649 ? 12.218 -3.426 8.016 1.00 96.94 649 GLY A O 1
ATOM 4938 N N . PRO A 1 650 ? 14.214 -4.052 8.819 1.00 97.19 650 PRO A N 1
ATOM 4939 C CA . PRO A 1 650 ? 14.300 -5.261 8.001 1.00 97.19 650 PRO A CA 1
ATOM 4940 C C . PRO A 1 650 ? 13.445 -6.411 8.553 1.00 97.19 650 PRO A C 1
ATOM 4942 O O . PRO A 1 650 ? 13.320 -6.578 9.764 1.00 97.19 650 PRO A O 1
ATOM 4945 N N . GLY A 1 651 ? 12.968 -7.299 7.676 1.00 96.88 651 GLY A N 1
ATOM 4946 C CA . GLY A 1 651 ? 12.255 -8.533 8.043 1.00 96.88 651 GLY A CA 1
ATOM 4947 C C . GLY A 1 651 ? 13.044 -9.535 8.907 1.00 96.88 651 GLY A C 1
ATOM 4948 O O . GLY A 1 651 ? 12.459 -10.486 9.418 1.00 96.88 651 GLY A O 1
ATOM 4949 N N . VAL A 1 652 ? 14.351 -9.333 9.111 1.00 96.50 652 VAL A N 1
ATOM 4950 C CA . VAL A 1 652 ? 15.172 -10.136 10.040 1.00 96.50 652 VAL A CA 1
ATOM 4951 C C . VAL A 1 652 ? 15.174 -9.604 11.474 1.00 96.50 652 VAL A C 1
ATOM 4953 O O . VAL A 1 652 ? 15.602 -10.319 12.375 1.00 96.50 652 VAL A O 1
ATOM 4956 N N . ASP A 1 653 ? 14.724 -8.367 11.708 1.00 96.88 653 ASP A N 1
ATOM 4957 C CA . ASP A 1 653 ? 14.789 -7.761 13.039 1.00 96.88 653 ASP A CA 1
ATOM 4958 C C . ASP A 1 653 ? 13.934 -8.556 14.035 1.00 96.88 653 ASP A C 1
ATOM 4960 O O . ASP A 1 653 ? 12.741 -8.816 13.822 1.00 96.88 653 ASP A O 1
ATOM 4964 N N . THR A 1 654 ? 14.564 -8.962 15.136 1.00 95.69 654 THR A N 1
ATOM 4965 C CA . THR A 1 654 ? 13.918 -9.693 16.223 1.00 95.69 654 THR A CA 1
ATOM 4966 C C . THR A 1 654 ? 12.850 -8.847 16.912 1.00 95.69 654 THR A C 1
ATOM 4968 O O . THR A 1 654 ? 11.824 -9.413 17.284 1.00 95.69 654 THR A O 1
ATOM 4971 N N . HIS A 1 655 ? 13.024 -7.521 16.961 1.00 97.50 655 HIS A N 1
ATOM 4972 C CA . HIS A 1 655 ? 12.241 -6.578 17.772 1.00 97.50 655 HIS A CA 1
ATOM 4973 C C . HIS A 1 655 ? 11.056 -5.920 17.038 1.00 97.50 655 HIS A C 1
ATOM 4975 O O . HIS A 1 655 ? 10.572 -4.852 17.428 1.00 97.50 655 HIS A O 1
ATOM 4981 N N . LEU A 1 656 ? 10.600 -6.502 15.921 1.00 98.19 656 LEU A N 1
ATOM 4982 C CA . LEU A 1 656 ? 9.496 -5.932 15.136 1.00 98.19 656 LEU A CA 1
ATOM 4983 C C . LEU A 1 656 ? 8.192 -5.819 15.943 1.00 98.19 656 LEU A C 1
ATOM 4985 O O . LEU A 1 656 ? 7.435 -4.881 15.720 1.00 98.19 656 LEU A O 1
ATOM 4989 N N . ILE A 1 657 ? 7.922 -6.731 16.882 1.00 98.44 657 ILE A N 1
ATOM 4990 C CA . ILE A 1 657 ? 6.676 -6.724 17.668 1.00 98.44 657 ILE A CA 1
ATOM 4991 C C . ILE A 1 657 ? 6.690 -5.598 18.701 1.00 98.44 657 ILE A C 1
ATOM 4993 O O . ILE A 1 657 ? 5.707 -4.876 18.847 1.00 98.44 657 ILE A O 1
ATOM 4997 N N . GLU A 1 658 ? 7.820 -5.392 19.361 1.00 98.38 658 GLU A N 1
ATOM 4998 C CA . GLU A 1 658 ? 8.064 -4.325 20.322 1.00 98.38 658 GLU A CA 1
ATOM 4999 C C . GLU A 1 658 ? 7.863 -2.955 19.664 1.00 98.38 658 GLU A C 1
ATOM 5001 O O . GLU A 1 658 ? 7.163 -2.108 20.215 1.00 98.38 658 GLU A O 1
ATOM 5006 N N . LYS A 1 659 ? 8.367 -2.784 18.435 1.00 98.50 659 LYS A N 1
ATOM 5007 C CA . LYS A 1 659 ? 8.142 -1.599 17.589 1.00 98.50 659 LYS A CA 1
ATOM 5008 C C . LYS A 1 659 ? 6.681 -1.405 17.179 1.00 98.50 659 LYS A C 1
ATOM 5010 O O . LYS A 1 659 ? 6.183 -0.285 17.210 1.00 98.50 659 LYS A O 1
ATOM 5015 N N . ILE A 1 660 ? 5.983 -2.479 16.801 1.00 98.69 660 ILE A N 1
ATOM 5016 C CA . ILE A 1 660 ? 4.557 -2.438 16.425 1.00 98.69 660 ILE A CA 1
ATOM 5017 C C . ILE A 1 660 ? 3.665 -2.088 17.631 1.00 98.69 660 ILE A C 1
ATOM 5019 O O . ILE A 1 660 ? 2.626 -1.449 17.468 1.00 98.69 660 ILE A O 1
ATOM 5023 N N . LEU A 1 661 ? 4.059 -2.496 18.839 1.00 98.44 661 LEU A N 1
ATOM 5024 C CA . LEU A 1 661 ? 3.304 -2.278 20.076 1.00 98.44 661 LEU A CA 1
ATOM 5025 C C . LEU A 1 661 ? 3.734 -1.018 20.850 1.00 98.44 661 LEU A C 1
ATOM 5027 O O . LEU A 1 661 ? 3.107 -0.684 21.862 1.00 98.44 661 LEU A O 1
ATOM 5031 N N . ASP A 1 662 ? 4.770 -0.300 20.412 1.00 98.25 662 ASP A N 1
ATOM 5032 C CA . ASP A 1 662 ? 5.189 0.976 20.992 1.00 98.25 662 ASP A CA 1
ATOM 5033 C C . ASP A 1 662 ? 4.556 2.170 20.246 1.00 98.25 662 ASP A C 1
ATOM 5035 O O . ASP A 1 662 ? 4.979 2.503 19.137 1.00 98.25 662 ASP A O 1
ATOM 5039 N N . PRO A 1 663 ? 3.586 2.888 20.854 1.00 97.06 663 PRO A N 1
ATOM 5040 C CA . PRO A 1 663 ? 2.996 4.068 20.230 1.00 97.06 663 PRO A CA 1
ATOM 5041 C C . PRO A 1 663 ? 4.030 5.169 19.950 1.00 97.06 663 PRO A C 1
ATOM 5043 O O . PRO A 1 663 ? 3.849 5.915 18.995 1.00 97.06 663 PRO A O 1
ATOM 5046 N N . SER A 1 664 ? 5.115 5.264 20.731 1.00 96.56 664 SER A N 1
ATOM 5047 C CA . SER A 1 664 ? 6.150 6.282 20.517 1.00 96.56 664 SER A CA 1
ATOM 5048 C C . SER A 1 664 ? 7.059 5.977 19.323 1.00 96.56 664 SER A C 1
ATOM 5050 O O . SER A 1 664 ? 7.589 6.904 18.714 1.00 96.56 664 SER A O 1
ATOM 5052 N N . TYR A 1 665 ? 7.164 4.702 18.932 1.00 97.62 665 TYR A N 1
ATOM 5053 C CA . TYR A 1 665 ? 7.798 4.290 17.682 1.00 97.62 665 TYR A CA 1
ATOM 5054 C C . TYR A 1 665 ? 6.876 4.562 16.483 1.00 97.62 665 TYR A C 1
ATOM 5056 O O . TYR A 1 665 ? 7.301 5.168 15.499 1.00 97.62 665 TYR A O 1
ATOM 5064 N N . LEU A 1 666 ? 5.591 4.188 16.587 1.00 97.69 666 LEU A N 1
ATOM 5065 C CA . LEU A 1 666 ? 4.586 4.436 15.541 1.00 97.69 666 LEU A CA 1
ATOM 5066 C C . LEU A 1 666 ? 4.418 5.932 15.218 1.00 97.69 666 LEU A C 1
ATOM 5068 O O . LEU A 1 666 ? 4.323 6.297 14.046 1.00 97.69 666 LEU A O 1
ATOM 5072 N N . ASP A 1 667 ? 4.439 6.800 16.238 1.00 96.38 667 ASP A N 1
ATOM 5073 C CA . ASP A 1 667 ? 4.310 8.260 16.096 1.00 96.38 667 ASP A CA 1
ATOM 5074 C C . ASP A 1 667 ? 5.395 8.900 15.206 1.00 96.38 667 ASP A C 1
ATOM 5076 O O . ASP A 1 667 ? 5.184 9.997 14.681 1.00 96.38 667 ASP A O 1
ATOM 5080 N N . GLY A 1 668 ? 6.535 8.232 14.991 1.00 95.50 668 GLY A N 1
ATOM 5081 C CA . GLY A 1 668 ? 7.626 8.744 14.157 1.00 95.50 668 GLY A CA 1
ATOM 5082 C C . GLY A 1 668 ? 7.208 9.056 12.714 1.00 95.50 668 GLY A C 1
ATOM 5083 O O . GLY A 1 668 ? 7.641 10.070 12.157 1.00 95.50 668 GLY A O 1
ATOM 5084 N N . GLU A 1 669 ? 6.312 8.247 12.134 1.00 96.38 669 GLU A N 1
ATOM 5085 C CA . GLU A 1 669 ? 5.915 8.348 10.719 1.00 96.38 669 GLU A CA 1
ATOM 5086 C C . GLU A 1 669 ? 5.035 9.563 10.404 1.00 96.38 669 GLU A C 1
ATOM 5088 O O . GLU A 1 669 ? 4.988 10.038 9.266 1.00 96.38 669 GLU A O 1
ATOM 5093 N N . ALA A 1 670 ? 4.368 10.124 11.418 1.00 96.75 670 ALA A N 1
ATOM 5094 C CA . ALA A 1 670 ? 3.542 11.318 11.267 1.00 96.75 670 ALA A CA 1
ATOM 5095 C C . ALA A 1 670 ? 4.321 12.480 10.618 1.00 96.75 670 ALA A C 1
ATOM 5097 O O . ALA A 1 670 ? 3.756 13.260 9.848 1.00 96.75 670 ALA A O 1
ATOM 5098 N N . ASN A 1 671 ? 5.635 12.561 10.863 1.00 97.06 671 ASN A N 1
ATOM 5099 C CA . ASN A 1 671 ? 6.512 13.568 10.269 1.00 97.06 671 ASN A CA 1
ATOM 5100 C C . ASN A 1 671 ? 6.649 13.430 8.747 1.00 97.06 671 ASN A C 1
ATOM 5102 O O . ASN A 1 671 ? 6.672 14.452 8.060 1.00 97.06 671 ASN A O 1
ATOM 5106 N N . THR A 1 672 ? 6.700 12.213 8.201 1.00 97.38 672 THR A N 1
ATOM 5107 C CA . THR A 1 672 ? 6.829 11.977 6.755 1.00 97.38 672 THR A CA 1
ATOM 5108 C C . THR A 1 672 ? 5.571 12.426 6.025 1.00 97.38 672 THR A C 1
ATOM 5110 O O . THR A 1 672 ? 5.646 13.216 5.080 1.00 97.38 672 THR A O 1
ATOM 5113 N N . PHE A 1 673 ? 4.397 11.995 6.501 1.00 98.50 673 PHE A N 1
ATOM 5114 C CA . PHE A 1 673 ? 3.116 12.400 5.920 1.00 98.50 673 PHE A CA 1
ATOM 5115 C C . PHE A 1 673 ? 2.894 13.915 6.046 1.00 98.50 673 PHE A C 1
ATOM 5117 O O . PHE A 1 673 ? 2.514 14.567 5.072 1.00 98.50 673 PHE A O 1
ATOM 5124 N N . ASN A 1 674 ? 3.200 14.502 7.210 1.00 98.19 674 ASN A N 1
ATOM 5125 C CA . ASN A 1 674 ? 3.126 15.947 7.433 1.00 98.19 674 ASN A CA 1
ATOM 5126 C C . ASN A 1 674 ? 4.059 16.737 6.500 1.00 98.19 674 ASN A C 1
ATOM 5128 O O . ASN A 1 674 ? 3.672 17.784 5.972 1.00 98.19 674 ASN A O 1
ATOM 5132 N N . SER A 1 675 ? 5.277 16.239 6.276 1.00 98.19 675 SER A N 1
ATOM 5133 C CA . SER A 1 675 ? 6.272 16.885 5.415 1.00 98.19 675 SER A CA 1
ATOM 5134 C C . SER A 1 675 ? 5.856 16.838 3.949 1.00 98.19 675 SER A C 1
ATOM 5136 O O . SER A 1 675 ? 5.859 17.877 3.292 1.00 98.19 675 SER A O 1
ATOM 5138 N N . LEU A 1 676 ? 5.402 15.683 3.448 1.00 98.31 676 LEU A N 1
ATOM 5139 C CA . LEU A 1 676 ? 4.867 15.576 2.089 1.00 98.31 676 LEU A CA 1
ATOM 5140 C C . LEU A 1 676 ? 3.628 16.468 1.909 1.00 98.31 676 LEU A C 1
ATOM 5142 O O . LEU A 1 676 ? 3.571 17.245 0.955 1.00 98.31 676 LEU A O 1
ATOM 5146 N N . GLN A 1 677 ? 2.680 16.443 2.852 1.00 98.00 677 GLN A N 1
ATOM 5147 C CA . GLN A 1 677 ? 1.506 17.321 2.820 1.00 98.00 677 GLN A CA 1
ATOM 5148 C C . GLN A 1 677 ? 1.906 18.808 2.777 1.00 98.00 677 GLN A C 1
ATOM 5150 O O . GLN A 1 677 ? 1.324 19.584 2.017 1.00 98.00 677 GLN A O 1
ATOM 5155 N N . SER A 1 678 ? 2.912 19.207 3.560 1.00 97.69 678 SER A N 1
ATOM 5156 C CA . SER A 1 678 ? 3.427 20.581 3.607 1.00 97.69 678 SER A CA 1
ATOM 5157 C C . SER A 1 678 ? 4.131 20.987 2.309 1.00 97.69 678 SER A C 1
ATOM 5159 O O . SER A 1 678 ? 3.911 22.099 1.822 1.00 97.69 678 SER A O 1
ATOM 5161 N N . THR A 1 679 ? 4.911 20.090 1.698 1.00 97.44 679 THR A N 1
ATOM 5162 C CA . THR A 1 679 ? 5.534 20.302 0.381 1.00 97.44 679 THR A CA 1
ATOM 5163 C C . THR A 1 679 ? 4.478 20.527 -0.698 1.00 97.44 679 THR A C 1
ATOM 5165 O O . THR A 1 679 ? 4.572 21.501 -1.441 1.00 97.44 679 THR A O 1
ATOM 5168 N N . LEU A 1 680 ? 3.420 19.707 -0.750 1.00 97.56 680 LEU A N 1
ATOM 5169 C CA . LEU A 1 680 ? 2.342 19.901 -1.726 1.00 97.56 680 LEU A CA 1
ATOM 5170 C C . LEU A 1 680 ? 1.583 21.213 -1.476 1.00 97.56 680 LEU A C 1
ATOM 5172 O O . LEU A 1 680 ? 1.467 22.022 -2.395 1.00 97.56 680 LEU A O 1
ATOM 5176 N N . LYS A 1 681 ? 1.154 21.477 -0.231 1.00 96.06 681 LYS A N 1
ATOM 5177 C CA . LYS A 1 681 ? 0.412 22.695 0.163 1.00 96.06 681 LYS A CA 1
ATOM 5178 C C . LYS A 1 681 ? 1.182 24.007 -0.034 1.00 96.06 681 LYS A C 1
ATOM 5180 O O . LYS A 1 681 ? 0.548 25.057 -0.096 1.00 96.06 681 LYS A O 1
ATOM 5185 N N . SER A 1 682 ? 2.514 23.967 -0.094 1.00 95.56 682 SER A N 1
ATOM 5186 C CA . SER A 1 682 ? 3.371 25.141 -0.340 1.00 95.56 682 SER A CA 1
ATOM 5187 C C . SER A 1 682 ? 3.841 25.275 -1.795 1.00 95.56 682 SER A C 1
ATOM 5189 O O . SER A 1 682 ? 4.458 26.281 -2.148 1.00 95.56 682 SER A O 1
ATOM 5191 N N . SER A 1 683 ? 3.539 24.292 -2.644 1.00 95.12 683 SER A N 1
ATOM 5192 C CA . SER A 1 683 ? 3.846 24.303 -4.076 1.00 95.12 683 SER A CA 1
ATOM 5193 C C . SER A 1 683 ? 2.671 24.821 -4.920 1.00 95.12 683 SER A C 1
ATOM 5195 O O . SER A 1 683 ? 1.563 25.023 -4.427 1.00 95.12 683 SER A O 1
ATOM 5197 N N . ALA A 1 684 ? 2.901 24.997 -6.223 1.00 93.94 684 ALA A N 1
ATOM 5198 C CA . ALA A 1 684 ? 1.859 25.337 -7.195 1.00 93.94 684 ALA A CA 1
ATOM 5199 C C . ALA A 1 684 ? 1.224 24.106 -7.886 1.00 93.94 684 ALA A C 1
ATOM 5201 O O . ALA A 1 684 ? 0.512 24.270 -8.879 1.00 93.94 684 ALA A O 1
ATOM 5202 N N . THR A 1 685 ? 1.502 22.879 -7.423 1.00 95.19 685 THR A N 1
ATOM 5203 C CA . THR A 1 685 ? 0.940 21.665 -8.039 1.00 95.19 685 THR A CA 1
ATOM 5204 C C . THR A 1 685 ? -0.531 21.452 -7.675 1.00 95.19 685 THR A C 1
ATOM 5206 O O . THR A 1 685 ? -1.008 21.890 -6.630 1.00 95.19 685 THR A O 1
ATOM 5209 N N . SER A 1 686 ? -1.246 20.719 -8.529 1.00 95.31 686 SER A N 1
ATOM 5210 C CA . SER A 1 686 ? -2.547 20.118 -8.211 1.00 95.31 686 SER A CA 1
ATOM 5211 C C . SER A 1 686 ? -2.445 18.628 -7.855 1.00 95.31 686 SER A C 1
ATOM 5213 O O . SER A 1 686 ? -3.475 17.978 -7.682 1.00 95.31 686 SER A O 1
ATOM 5215 N N . ALA A 1 687 ? -1.232 18.069 -7.811 1.00 97.75 687 ALA A N 1
ATOM 5216 C CA . ALA A 1 687 ? -0.990 16.677 -7.459 1.00 97.75 687 ALA A CA 1
ATOM 5217 C C . ALA A 1 687 ? -1.279 16.387 -5.976 1.00 97.75 687 ALA A C 1
ATOM 5219 O O . ALA A 1 687 ? -1.154 17.256 -5.112 1.00 97.75 687 ALA A O 1
ATOM 5220 N N . VAL A 1 688 ? -1.651 15.141 -5.682 1.00 98.12 688 VAL A N 1
ATOM 5221 C CA . VAL A 1 688 ? -2.047 14.687 -4.338 1.00 98.12 688 VAL A CA 1
ATOM 5222 C C . VAL A 1 688 ? -1.072 13.661 -3.754 1.00 98.12 688 VAL A C 1
ATOM 5224 O O . VAL A 1 688 ? -0.453 12.913 -4.501 1.00 98.12 688 VAL A O 1
ATOM 5227 N N . ALA A 1 689 ? -0.947 13.592 -2.426 1.00 98.56 689 ALA A N 1
ATOM 5228 C CA . ALA A 1 689 ? -0.092 12.607 -1.757 1.00 98.56 689 ALA A CA 1
ATOM 5229 C C . ALA A 1 689 ? -0.731 11.209 -1.764 1.00 98.56 689 ALA A C 1
ATOM 5231 O O . ALA A 1 689 ? -1.892 11.063 -1.370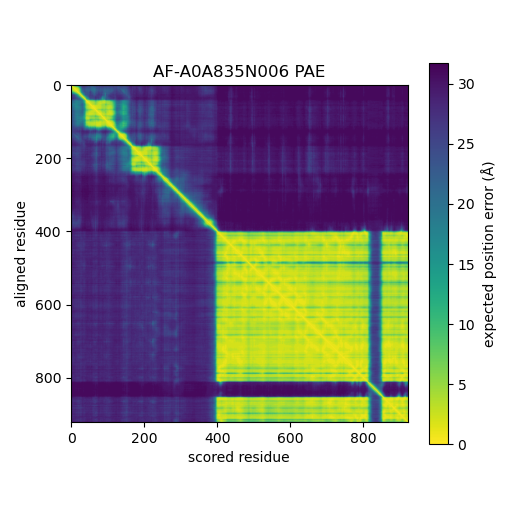 1.00 98.56 689 ALA A O 1
ATOM 5232 N N . TRP A 1 690 ? 0.030 10.186 -2.156 1.00 98.88 690 TRP A N 1
ATOM 5233 C CA . TRP A 1 690 ? -0.325 8.762 -2.086 1.00 98.88 690 TRP A CA 1
ATOM 5234 C C . TRP A 1 690 ? 0.816 7.972 -1.426 1.00 98.88 690 TRP A C 1
ATOM 5236 O O . TRP A 1 690 ? 1.982 8.247 -1.700 1.00 98.88 690 TRP A O 1
ATOM 5246 N N . VAL A 1 691 ? 0.506 6.925 -0.657 1.00 98.88 691 VAL A N 1
ATOM 5247 C CA . VAL A 1 691 ? 1.487 5.862 -0.364 1.00 98.88 691 VAL A CA 1
ATOM 5248 C C . VAL A 1 691 ? 1.429 4.862 -1.517 1.00 98.88 691 VAL A C 1
ATOM 5250 O O . VAL A 1 691 ? 0.413 4.191 -1.693 1.00 98.88 691 VAL A O 1
ATOM 5253 N N . GLY A 1 692 ? 2.488 4.814 -2.331 1.00 98.56 692 GLY A N 1
ATOM 5254 C CA . GLY A 1 692 ? 2.568 3.973 -3.539 1.00 98.56 692 GLY A CA 1
ATOM 5255 C C . GLY A 1 692 ? 2.941 2.517 -3.252 1.00 98.56 692 GLY A C 1
ATOM 5256 O O . GLY A 1 692 ? 2.545 1.615 -3.988 1.00 98.56 692 GLY A O 1
ATOM 5257 N N . GLU A 1 693 ? 3.630 2.290 -2.135 1.00 98.81 693 GLU A N 1
ATOM 5258 C CA . GLU A 1 693 ? 4.019 0.974 -1.637 1.00 98.81 693 GLU A CA 1
ATOM 5259 C C . GLU A 1 693 ? 4.295 1.063 -0.128 1.00 98.81 693 GLU A C 1
ATOM 5261 O O . GLU A 1 693 ? 4.919 2.014 0.351 1.00 98.81 693 GLU A O 1
ATOM 5266 N N . SER A 1 694 ? 3.848 0.079 0.649 1.00 98.31 694 SER A N 1
ATOM 5267 C CA . SER A 1 694 ? 4.259 -0.051 2.046 1.00 98.31 694 SER A CA 1
ATOM 5268 C C . SER A 1 694 ? 4.049 -1.459 2.579 1.00 98.31 694 SER A C 1
ATOM 5270 O O . SER A 1 694 ? 2.922 -1.950 2.579 1.00 98.31 694 SER A O 1
ATOM 5272 N N . GLY A 1 695 ? 5.121 -2.087 3.066 1.00 96.81 695 GLY A N 1
ATOM 5273 C CA . GLY A 1 695 ? 5.076 -3.376 3.771 1.00 96.81 695 GLY A CA 1
ATOM 5274 C C . GLY A 1 695 ? 5.525 -3.300 5.233 1.00 96.81 695 GLY A C 1
ATOM 5275 O O . GLY A 1 695 ? 5.587 -4.331 5.895 1.00 96.81 695 GLY A O 1
ATOM 5276 N N . GLY A 1 696 ? 5.869 -2.104 5.731 1.00 97.00 696 GLY A N 1
ATOM 5277 C CA . GLY A 1 696 ? 6.312 -1.831 7.106 1.00 97.00 696 GLY A CA 1
ATOM 5278 C C . GLY A 1 696 ? 7.700 -2.373 7.443 1.00 97.00 696 GLY A C 1
ATOM 5279 O O . GLY A 1 696 ? 8.584 -1.588 7.775 1.00 97.00 696 GLY A O 1
ATOM 5280 N N . ALA A 1 697 ? 7.919 -3.681 7.296 1.00 98.06 697 ALA A N 1
ATOM 5281 C CA . ALA A 1 697 ? 9.241 -4.298 7.344 1.00 98.06 697 ALA A CA 1
ATOM 5282 C C . ALA A 1 697 ? 9.715 -4.669 5.926 1.00 98.06 697 ALA A C 1
ATOM 5284 O O . ALA A 1 697 ? 9.019 -5.382 5.199 1.00 98.06 697 ALA A O 1
ATOM 5285 N N . TYR A 1 698 ? 10.884 -4.171 5.517 1.00 97.50 698 TYR A N 1
ATOM 5286 C CA . TYR A 1 698 ? 11.441 -4.409 4.178 1.00 97.50 698 TYR A CA 1
ATOM 5287 C C . TYR A 1 698 ? 12.121 -5.787 4.065 1.00 97.50 698 TYR A C 1
ATOM 5289 O O . TYR A 1 698 ? 12.195 -6.538 5.038 1.00 97.50 698 TYR A O 1
ATOM 5297 N N . ASN A 1 699 ? 12.602 -6.143 2.866 1.00 97.31 699 ASN A N 1
ATOM 5298 C CA . ASN A 1 699 ? 13.126 -7.479 2.532 1.00 97.31 699 ASN A CA 1
ATOM 5299 C C . ASN A 1 699 ? 12.114 -8.596 2.840 1.00 97.31 699 ASN A C 1
ATOM 5301 O O . ASN A 1 699 ? 12.337 -9.467 3.677 1.00 97.31 699 ASN A O 1
ATOM 5305 N N . SER A 1 700 ? 10.976 -8.526 2.143 1.00 97.44 700 SER A N 1
ATOM 5306 C CA . SER A 1 700 ? 9.892 -9.519 2.166 1.00 97.44 700 SER A CA 1
ATOM 5307 C C . SER A 1 700 ? 9.206 -9.742 3.520 1.00 97.44 700 SER A C 1
ATOM 5309 O O . SER A 1 700 ? 8.484 -10.728 3.661 1.00 97.44 700 SER A O 1
ATOM 5311 N N . GLY A 1 701 ? 9.386 -8.855 4.505 1.00 97.62 701 GLY A N 1
ATOM 5312 C CA . GLY A 1 701 ? 8.760 -8.960 5.828 1.00 97.62 701 GLY A CA 1
ATOM 5313 C C . GLY A 1 701 ? 9.206 -10.189 6.636 1.00 97.62 701 GLY A C 1
ATOM 5314 O O . GLY A 1 701 ? 10.115 -10.923 6.246 1.00 97.62 701 GLY A O 1
ATOM 5315 N N . ARG A 1 702 ? 8.534 -10.457 7.761 1.00 97.00 702 ARG A N 1
ATOM 5316 C CA . ARG A 1 702 ? 8.879 -11.536 8.703 1.00 97.00 702 ARG A CA 1
ATOM 5317 C C . ARG A 1 702 ? 7.709 -12.494 8.914 1.00 97.00 702 ARG A C 1
ATOM 5319 O O . ARG A 1 702 ? 6.631 -12.076 9.333 1.00 97.00 702 ARG A O 1
ATOM 5326 N N . ASN A 1 703 ? 7.927 -13.782 8.651 1.00 96.75 703 ASN A N 1
ATOM 5327 C CA . ASN A 1 703 ? 6.907 -14.811 8.864 1.00 96.75 703 ASN A CA 1
ATOM 5328 C C . ASN A 1 703 ? 6.480 -14.880 10.343 1.00 96.75 703 ASN A C 1
ATOM 5330 O O . ASN A 1 703 ? 7.309 -14.694 11.233 1.00 96.75 703 ASN A O 1
ATOM 5334 N N . LEU A 1 704 ? 5.193 -15.143 10.586 1.00 96.88 704 LEU A N 1
ATOM 5335 C CA . LEU A 1 704 ? 4.532 -15.083 11.897 1.00 96.88 704 LEU A CA 1
ATOM 5336 C C . LEU A 1 704 ? 4.616 -13.707 12.587 1.00 96.88 704 LEU A C 1
ATOM 5338 O O . LEU A 1 704 ? 4.402 -13.603 13.792 1.00 96.88 704 LEU A O 1
ATOM 5342 N N . VAL A 1 705 ? 4.899 -12.639 11.833 1.00 98.38 705 VAL A N 1
ATOM 5343 C CA . VAL A 1 705 ? 4.774 -11.248 12.297 1.00 98.38 705 VAL A CA 1
ATOM 5344 C C . VAL A 1 705 ? 4.003 -10.433 11.265 1.00 98.38 705 VAL A C 1
ATOM 5346 O O . VAL A 1 705 ? 2.895 -9.999 11.546 1.00 98.38 705 VAL A O 1
ATOM 5349 N N . THR A 1 706 ? 4.532 -10.276 10.047 1.00 98.31 706 THR A N 1
ATOM 5350 C CA . THR A 1 706 ? 3.949 -9.403 9.008 1.00 98.31 706 THR A CA 1
ATOM 5351 C C . THR A 1 706 ? 2.765 -10.028 8.253 1.00 98.31 706 THR A C 1
ATOM 5353 O O . THR A 1 706 ? 2.071 -9.342 7.508 1.00 98.31 706 THR A O 1
ATOM 5356 N N . ASN A 1 707 ? 2.518 -11.323 8.471 1.00 97.88 707 ASN A N 1
ATOM 5357 C CA . ASN A 1 707 ? 1.361 -12.103 8.013 1.00 97.88 707 ASN A CA 1
ATOM 5358 C C . ASN A 1 707 ? 0.535 -12.658 9.196 1.00 97.88 707 ASN A C 1
ATOM 5360 O O . ASN A 1 707 ? -0.224 -13.615 9.025 1.00 97.88 707 ASN A O 1
ATOM 5364 N N . ALA A 1 708 ? 0.697 -12.071 10.385 1.00 98.69 708 ALA A N 1
ATOM 5365 C CA . ALA A 1 708 ? 0.027 -12.440 11.630 1.00 98.69 708 ALA A CA 1
ATOM 5366 C C . ALA A 1 708 ? -0.802 -11.272 12.192 1.00 98.69 708 ALA A C 1
ATOM 5368 O O . ALA A 1 708 ? -0.682 -10.134 11.737 1.00 98.69 708 ALA A O 1
ATOM 5369 N N . PHE A 1 709 ? -1.651 -11.549 13.188 1.00 98.88 709 PHE A N 1
ATOM 5370 C CA . PHE A 1 709 ? -2.587 -10.574 13.757 1.00 98.88 709 PHE A CA 1
ATOM 5371 C C . PHE A 1 709 ? -1.896 -9.303 14.267 1.00 98.88 709 PHE A C 1
ATOM 5373 O O . PHE A 1 709 ? -2.419 -8.207 14.071 1.00 98.88 709 PHE A O 1
ATOM 5380 N N . VAL A 1 710 ? -0.704 -9.432 14.862 1.00 98.81 710 VAL A N 1
ATOM 5381 C CA . VAL A 1 710 ? 0.069 -8.295 15.386 1.00 98.81 710 VAL A CA 1
ATOM 5382 C C . VAL A 1 710 ? 0.286 -7.180 14.356 1.00 98.81 710 VAL A C 1
ATOM 5384 O O . VAL A 1 710 ? 0.260 -6.007 14.722 1.00 98.81 710 VAL A O 1
ATOM 5387 N N . PHE A 1 711 ? 0.424 -7.493 13.063 1.00 98.81 711 PHE A N 1
ATOM 5388 C CA . PHE A 1 711 ? 0.672 -6.467 12.045 1.00 98.81 711 PHE A CA 1
ATOM 5389 C C . PHE A 1 711 ? -0.522 -5.544 11.785 1.00 98.81 711 PHE A C 1
ATOM 5391 O O . PHE A 1 711 ? -0.326 -4.396 11.381 1.00 98.81 711 PHE A O 1
ATOM 5398 N N . SER A 1 712 ? -1.745 -5.987 12.099 1.00 98.88 712 SER A N 1
ATOM 5399 C CA . SER A 1 712 ? -2.949 -5.165 11.947 1.00 98.88 712 SER A CA 1
ATOM 5400 C C . SER A 1 712 ? -2.949 -3.944 12.865 1.00 98.88 712 SER A C 1
ATOM 5402 O O . SER A 1 712 ? -3.592 -2.953 12.523 1.00 98.88 712 SER A O 1
ATOM 5404 N N . PHE A 1 713 ? -2.193 -3.967 13.971 1.00 98.94 713 PHE A N 1
ATOM 5405 C CA . PHE A 1 713 ? -1.957 -2.779 14.792 1.00 98.94 713 PHE A CA 1
ATOM 5406 C C . PHE A 1 713 ? -1.229 -1.697 13.993 1.00 98.94 713 PHE A C 1
ATOM 5408 O O . PHE A 1 713 ? -1.785 -0.624 13.783 1.00 98.94 713 PHE A O 1
ATOM 5415 N N . TRP A 1 714 ? -0.026 -1.995 13.488 1.00 98.81 714 TRP A N 1
ATOM 5416 C CA . TRP A 1 714 ? 0.753 -1.057 12.674 1.00 98.81 714 TRP A CA 1
ATOM 5417 C C . TRP A 1 714 ? -0.009 -0.664 11.405 1.00 98.81 714 TRP A C 1
ATOM 5419 O O . TRP A 1 714 ? -0.100 0.518 11.088 1.00 98.81 714 TRP A O 1
ATOM 5429 N N . TYR A 1 715 ? -0.608 -1.623 10.694 1.00 98.88 715 TYR A N 1
ATOM 5430 C CA . TYR A 1 715 ? -1.207 -1.351 9.390 1.00 98.88 715 TYR A CA 1
ATOM 5431 C C . TYR A 1 715 ? -2.423 -0.424 9.491 1.00 98.88 715 TYR A C 1
ATOM 5433 O O . TYR A 1 715 ? -2.485 0.575 8.775 1.00 98.88 715 TYR A O 1
ATOM 5441 N N . LEU A 1 716 ? -3.361 -0.690 10.409 1.00 98.94 716 LEU A N 1
ATOM 5442 C CA . LEU A 1 716 ? -4.518 0.189 10.606 1.00 98.94 716 LEU A CA 1
ATOM 5443 C C . LEU A 1 716 ? -4.125 1.556 11.187 1.00 98.94 716 LEU A C 1
ATOM 5445 O O . LEU A 1 716 ? -4.788 2.551 10.887 1.00 98.94 716 LEU A O 1
ATOM 5449 N N . ASP A 1 717 ? -3.030 1.630 11.946 1.00 98.81 717 ASP A N 1
ATOM 5450 C CA . ASP A 1 717 ? -2.475 2.895 12.430 1.00 98.81 717 ASP A CA 1
ATOM 5451 C C . ASP A 1 717 ? -1.886 3.748 11.299 1.00 98.81 717 ASP A C 1
ATOM 5453 O O . ASP A 1 717 ? -2.174 4.940 11.203 1.00 98.81 717 ASP A O 1
ATOM 5457 N N . GLN A 1 718 ? -1.136 3.134 10.377 1.00 98.69 718 GLN A N 1
ATOM 5458 C CA . GLN A 1 718 ? -0.607 3.821 9.196 1.00 98.69 718 GLN A CA 1
ATOM 5459 C C . GLN A 1 718 ? -1.721 4.350 8.285 1.00 98.6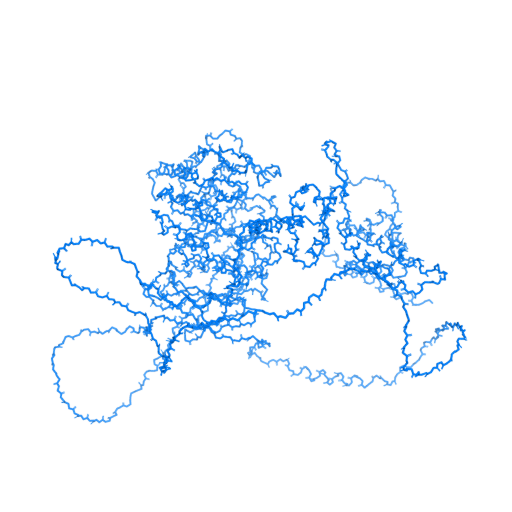9 718 GLN A C 1
ATOM 5461 O O . GLN A 1 718 ? -1.617 5.472 7.788 1.00 98.69 718 GLN A O 1
ATOM 5466 N N . LEU A 1 719 ? -2.812 3.594 8.101 1.00 98.88 719 LEU A N 1
ATOM 5467 C CA . LEU A 1 719 ? -3.999 4.085 7.390 1.00 98.88 719 LEU A CA 1
ATOM 5468 C C . LEU A 1 719 ? -4.617 5.307 8.097 1.00 98.88 719 LEU A C 1
ATOM 5470 O O . LEU A 1 719 ? -4.987 6.276 7.430 1.00 98.88 719 LEU A O 1
ATOM 5474 N N . GLY A 1 720 ? -4.687 5.281 9.434 1.00 98.69 720 GLY A N 1
ATOM 5475 C CA . GLY A 1 720 ? -5.157 6.383 10.279 1.00 98.69 720 GLY A CA 1
ATOM 5476 C C . GLY A 1 720 ? -4.295 7.644 10.195 1.00 98.69 720 GLY A C 1
ATOM 5477 O O . GLY A 1 720 ? -4.815 8.745 10.005 1.00 98.69 720 GLY A O 1
ATOM 5478 N N . MET A 1 721 ? -2.973 7.499 10.295 1.00 98.31 721 MET A N 1
ATOM 5479 C CA . MET A 1 721 ? -2.040 8.622 10.186 1.00 98.31 721 MET A CA 1
ATOM 5480 C C . MET A 1 721 ? -2.026 9.205 8.770 1.00 98.31 721 MET A C 1
ATOM 5482 O O . MET A 1 721 ? -2.185 10.416 8.606 1.00 98.31 721 MET A O 1
ATOM 5486 N N . ALA A 1 722 ? -1.913 8.367 7.736 1.00 98.75 722 ALA A N 1
ATOM 5487 C CA . ALA A 1 722 ? -1.900 8.826 6.350 1.00 98.75 722 ALA A CA 1
ATOM 5488 C C . ALA A 1 722 ? -3.191 9.584 5.980 1.00 98.75 722 ALA A C 1
ATOM 5490 O O . ALA A 1 722 ? -3.123 10.639 5.346 1.00 98.75 722 ALA A O 1
ATOM 5491 N N . SER A 1 723 ? -4.367 9.104 6.412 1.00 98.62 723 SER A N 1
ATOM 5492 C CA . SER A 1 723 ? -5.641 9.785 6.138 1.00 98.62 723 SER A CA 1
ATOM 5493 C C . SER A 1 723 ? -5.748 11.141 6.853 1.00 98.62 723 SER A C 1
ATOM 5495 O O . SER A 1 723 ? -6.200 12.120 6.250 1.00 98.62 723 SER A O 1
ATOM 5497 N N . ALA A 1 724 ? -5.279 11.242 8.104 1.00 98.44 724 ALA A N 1
ATOM 5498 C CA . ALA A 1 724 ? -5.243 12.493 8.866 1.00 98.44 724 ALA A CA 1
ATOM 5499 C C . ALA A 1 724 ? -4.350 13.562 8.207 1.00 98.44 724 ALA A C 1
ATOM 5501 O O . ALA A 1 724 ? -4.675 14.752 8.246 1.00 98.44 724 ALA A O 1
ATOM 5502 N N . TYR A 1 725 ? -3.279 13.136 7.532 1.00 98.38 725 TYR A N 1
ATOM 5503 C CA . TYR A 1 725 ? -2.411 13.987 6.714 1.00 98.38 725 TYR A CA 1
ATOM 5504 C C . TYR A 1 725 ? -2.848 14.113 5.243 1.00 98.38 725 TYR A C 1
ATOM 5506 O O . TYR A 1 725 ? -2.097 14.619 4.410 1.00 98.38 725 TYR A O 1
ATOM 5514 N N . ASP A 1 726 ? -4.113 13.821 4.934 1.00 97.94 726 ASP A N 1
ATOM 5515 C CA . ASP A 1 726 ? -4.754 14.083 3.637 1.00 97.94 726 ASP A CA 1
ATOM 5516 C C . ASP A 1 726 ? -4.207 13.258 2.447 1.00 97.94 726 ASP A C 1
ATOM 5518 O O . ASP A 1 726 ? -4.480 13.581 1.287 1.00 97.94 726 ASP A O 1
ATOM 5522 N N . THR A 1 727 ? -3.490 12.161 2.722 1.00 98.69 727 THR A N 1
ATOM 5523 C CA . THR A 1 727 ? -3.071 11.157 1.729 1.00 98.69 727 THR A CA 1
ATOM 5524 C C . THR A 1 727 ? -4.299 10.470 1.126 1.00 98.69 727 THR A C 1
ATOM 5526 O O . THR A 1 727 ? -5.196 10.048 1.853 1.00 98.69 727 THR A O 1
ATOM 5529 N N . LYS A 1 728 ? -4.380 10.352 -0.205 1.00 98.62 728 LYS A N 1
ATOM 5530 C CA . LYS A 1 728 ? -5.629 9.964 -0.899 1.00 98.62 728 LYS A CA 1
ATOM 5531 C C . LYS A 1 728 ? -5.797 8.472 -1.148 1.00 98.62 728 LYS A C 1
ATOM 5533 O O . LYS A 1 728 ? -6.929 8.000 -1.169 1.00 98.62 728 LYS A O 1
ATOM 5538 N N . THR A 1 729 ? -4.691 7.752 -1.296 1.00 98.75 729 THR A N 1
ATOM 5539 C CA . THR A 1 729 ? -4.627 6.307 -1.550 1.00 98.75 729 THR A CA 1
ATOM 5540 C C . THR A 1 729 ? -3.413 5.725 -0.815 1.00 98.75 729 THR A C 1
ATOM 5542 O O . THR A 1 729 ? -2.385 6.397 -0.699 1.00 98.75 729 THR A O 1
ATOM 5545 N N . TYR A 1 730 ? -3.537 4.496 -0.307 1.00 98.88 730 TYR A N 1
ATOM 5546 C CA . TYR A 1 730 ? -2.501 3.767 0.424 1.00 98.88 730 TYR A CA 1
ATOM 5547 C C . TYR A 1 730 ? -2.373 2.334 -0.112 1.00 98.88 730 TYR A C 1
ATOM 5549 O O . TYR A 1 730 ? -3.254 1.499 0.107 1.00 98.88 730 TYR A O 1
ATOM 5557 N N . CYS A 1 731 ? -1.279 2.049 -0.820 1.00 98.88 731 CYS A N 1
ATOM 5558 C CA . CYS A 1 731 ? -0.997 0.754 -1.436 1.00 98.88 731 CYS A CA 1
ATOM 5559 C C . CYS A 1 731 ? -0.183 -0.159 -0.509 1.00 98.88 731 CYS A C 1
ATOM 5561 O O . CYS A 1 731 ? 1.005 0.062 -0.275 1.00 98.88 731 CYS A O 1
ATOM 5563 N N . ARG A 1 732 ? -0.819 -1.220 -0.002 1.00 98.75 732 ARG A N 1
ATOM 5564 C CA . ARG A 1 732 ? -0.161 -2.256 0.805 1.00 98.75 732 ARG A CA 1
ATOM 5565 C C . ARG A 1 732 ? 0.702 -3.167 -0.070 1.00 98.75 732 ARG A C 1
ATOM 5567 O O . ARG A 1 732 ? 0.184 -3.841 -0.961 1.00 98.75 732 ARG A O 1
ATOM 5574 N N . GLN A 1 733 ? 1.989 -3.241 0.256 1.00 98.38 733 GLN A N 1
ATOM 5575 C CA . GLN A 1 733 ? 2.866 -4.330 -0.156 1.00 98.38 733 GLN A CA 1
ATOM 5576 C C . GLN A 1 733 ? 2.558 -5.557 0.724 1.00 98.38 733 GLN A C 1
ATOM 5578 O O . GLN A 1 733 ? 2.793 -5.535 1.931 1.00 98.38 733 GLN A O 1
ATOM 5583 N N . SER A 1 734 ? 1.979 -6.635 0.210 1.00 98.62 734 SER A N 1
ATOM 5584 C CA . SER A 1 734 ? 1.485 -6.875 -1.157 1.00 98.62 734 SER A CA 1
ATOM 5585 C C . SER A 1 734 ? 0.053 -7.411 -1.113 1.00 98.62 734 SER A C 1
ATOM 5587 O O . SER A 1 734 ? -0.471 -7.713 -0.038 1.00 98.62 734 SER A O 1
ATOM 5589 N N . LEU A 1 735 ? -0.599 -7.589 -2.265 1.00 98.81 735 LEU A N 1
ATOM 5590 C CA . LEU A 1 735 ? -1.804 -8.420 -2.324 1.00 98.81 735 LEU A CA 1
ATOM 5591 C C . LEU A 1 735 ? -1.469 -9.888 -2.009 1.00 98.81 735 LEU A C 1
ATOM 5593 O O . LEU A 1 735 ? -2.207 -10.537 -1.274 1.00 98.81 735 LEU A O 1
ATOM 5597 N N . ILE A 1 736 ? -0.361 -10.398 -2.548 1.00 98.62 736 ILE A N 1
ATOM 5598 C CA . ILE A 1 736 ? 0.150 -11.761 -2.355 1.00 98.62 736 ILE A CA 1
ATOM 5599 C C . ILE A 1 736 ? 1.659 -11.791 -2.658 1.00 98.62 736 ILE A C 1
ATOM 5601 O O . ILE A 1 736 ? 2.133 -11.026 -3.499 1.00 98.62 736 ILE A O 1
ATOM 5605 N N . GLY A 1 737 ? 2.410 -12.662 -1.977 1.00 97.62 737 GLY A N 1
ATOM 5606 C CA . GLY A 1 737 ? 3.869 -12.766 -2.104 1.00 97.62 737 GLY A CA 1
ATOM 5607 C C . GLY A 1 737 ? 4.630 -11.948 -1.056 1.00 97.62 737 GLY A C 1
ATOM 5608 O O . GLY A 1 737 ? 4.240 -10.836 -0.699 1.00 97.62 737 GLY A O 1
ATOM 5609 N N . GLY A 1 738 ? 5.707 -12.526 -0.525 1.00 97.25 738 GLY A N 1
ATOM 5610 C CA . GLY A 1 738 ? 6.380 -12.029 0.672 1.00 97.25 738 GLY A CA 1
ATOM 5611 C C . GLY A 1 738 ? 5.597 -12.345 1.954 1.00 97.25 738 GLY A C 1
ATOM 5612 O O . GLY A 1 738 ? 4.395 -12.614 1.946 1.00 97.25 738 GLY A O 1
ATOM 5613 N N . ASN A 1 739 ? 6.266 -12.270 3.104 1.00 97.38 739 ASN A N 1
ATOM 5614 C CA . ASN A 1 739 ? 5.651 -12.508 4.414 1.00 97.38 739 ASN A CA 1
ATOM 5615 C C . ASN A 1 739 ? 4.682 -11.389 4.836 1.00 97.38 739 ASN A C 1
ATOM 5617 O O . ASN A 1 739 ? 4.128 -11.465 5.925 1.00 97.38 739 ASN A O 1
ATOM 5621 N N . TYR A 1 740 ? 4.513 -10.332 4.041 1.00 97.44 740 TYR A N 1
ATOM 5622 C CA . TYR A 1 740 ? 3.603 -9.207 4.293 1.00 97.44 740 TYR A CA 1
ATOM 5623 C C . TYR A 1 740 ? 2.344 -9.210 3.409 1.00 97.44 740 TYR A C 1
ATOM 5625 O O . TYR A 1 740 ? 1.558 -8.263 3.470 1.00 97.44 740 TYR A O 1
ATOM 5633 N N . GLY A 1 741 ? 2.144 -10.243 2.581 1.00 98.25 741 GLY A N 1
ATOM 5634 C CA . GLY A 1 741 ? 1.002 -10.323 1.671 1.00 98.25 741 GLY A CA 1
ATOM 5635 C C . GLY A 1 741 ? -0.343 -10.346 2.400 1.00 98.25 741 GLY A C 1
ATOM 5636 O O . GLY A 1 741 ? -0.501 -11.025 3.416 1.00 98.25 741 GLY A O 1
ATOM 5637 N N . LEU A 1 742 ? -1.335 -9.629 1.868 1.00 98.88 742 LEU A N 1
ATOM 5638 C CA . LEU A 1 742 ? -2.721 -9.677 2.346 1.00 98.88 742 LEU A CA 1
ATOM 5639 C C . LEU A 1 742 ? -3.312 -11.090 2.203 1.00 98.88 742 LEU A C 1
ATOM 5641 O O . LEU A 1 742 ? -4.091 -11.522 3.050 1.00 98.88 742 LEU A O 1
ATOM 5645 N N . LEU A 1 743 ? -2.913 -11.830 1.170 1.00 98.81 743 LEU A N 1
ATOM 5646 C CA . LEU A 1 743 ? -3.203 -13.249 0.990 1.00 98.81 743 LEU A CA 1
ATOM 5647 C C . LEU A 1 743 ? -1.961 -14.101 1.274 1.00 98.81 743 LEU A C 1
ATOM 5649 O O . LEU A 1 743 ? -0.831 -13.719 0.965 1.00 98.81 743 LEU A O 1
ATOM 5653 N N . ASN A 1 744 ? -2.182 -15.287 1.832 1.00 98.12 744 ASN A N 1
ATOM 5654 C CA . ASN A 1 744 ? -1.161 -16.307 2.023 1.00 98.12 744 ASN A CA 1
ATOM 5655 C C . ASN A 1 744 ? -0.623 -16.801 0.665 1.00 98.12 744 ASN A C 1
ATOM 5657 O O . ASN A 1 744 ? -1.402 -17.219 -0.190 1.00 98.12 744 ASN A O 1
ATOM 5661 N N . THR A 1 745 ? 0.702 -16.781 0.486 1.00 96.69 745 THR A N 1
ATOM 5662 C CA . THR A 1 745 ? 1.377 -17.005 -0.806 1.00 96.69 745 THR A CA 1
ATOM 5663 C C . THR A 1 745 ? 1.003 -18.317 -1.504 1.00 96.69 745 THR A C 1
ATOM 5665 O O . THR A 1 745 ? 0.846 -18.327 -2.720 1.00 96.69 745 THR A O 1
ATOM 5668 N N . THR A 1 746 ? 0.837 -19.416 -0.760 1.00 95.38 746 THR A N 1
ATOM 5669 C CA . THR A 1 746 ? 0.589 -20.753 -1.335 1.00 95.38 746 THR A CA 1
ATOM 5670 C C . THR A 1 746 ? -0.890 -21.124 -1.377 1.00 95.38 746 THR A C 1
ATOM 5672 O O . THR A 1 746 ? -1.352 -21.754 -2.326 1.00 95.38 746 THR A O 1
ATOM 5675 N N . THR A 1 747 ? -1.650 -20.759 -0.342 1.00 96.94 747 THR A N 1
ATOM 5676 C CA . THR A 1 747 ? -3.058 -21.173 -0.189 1.00 96.94 747 THR A CA 1
ATOM 5677 C C . THR A 1 747 ? -4.061 -20.133 -0.678 1.00 96.94 747 THR A C 1
ATOM 5679 O O . THR A 1 747 ? -5.245 -20.444 -0.783 1.00 96.94 747 THR A O 1
ATOM 5682 N N . PHE A 1 748 ? -3.612 -18.903 -0.958 1.00 98.44 748 PHE A N 1
ATOM 5683 C CA . PHE A 1 748 ? -4.429 -17.726 -1.282 1.00 98.44 748 PHE A CA 1
ATOM 5684 C C . PHE A 1 748 ? -5.426 -17.309 -0.183 1.00 98.44 748 PHE A C 1
ATOM 5686 O O . PHE A 1 748 ? -6.123 -16.308 -0.342 1.00 98.44 748 PHE A O 1
ATOM 5693 N N . VAL A 1 749 ? -5.489 -18.027 0.946 1.00 98.31 749 VAL A N 1
ATOM 5694 C CA . VAL A 1 749 ? -6.356 -17.699 2.085 1.00 98.31 749 VAL A CA 1
ATOM 5695 C C . VAL A 1 749 ? -5.947 -16.334 2.659 1.00 98.31 749 VAL A C 1
ATOM 5697 O O . VAL A 1 749 ? -4.749 -16.084 2.812 1.00 98.31 749 VAL A O 1
ATOM 5700 N N . PRO A 1 750 ? -6.894 -15.436 2.984 1.00 98.69 750 PRO A N 1
ATOM 5701 C CA . PRO A 1 750 ? -6.546 -14.129 3.521 1.00 98.69 750 PRO A CA 1
ATOM 5702 C C . PRO A 1 750 ? -5.857 -14.188 4.890 1.00 98.69 750 PRO A C 1
ATOM 5704 O O . PRO A 1 750 ? -6.371 -14.802 5.827 1.00 98.69 750 PRO A O 1
ATOM 5707 N N . ASN A 1 751 ? -4.726 -13.490 5.006 1.00 98.75 751 ASN A N 1
ATOM 5708 C CA . ASN A 1 751 ? -4.045 -13.204 6.269 1.00 98.75 751 ASN A CA 1
ATOM 5709 C C . ASN A 1 751 ? -4.817 -12.110 7.051 1.00 98.75 751 ASN A C 1
ATOM 5711 O O . ASN A 1 751 ? -5.646 -11.407 6.463 1.00 98.75 751 ASN A O 1
ATOM 5715 N N . PRO A 1 752 ? -4.549 -11.899 8.357 1.00 98.81 752 PRO A N 1
ATOM 5716 C CA . PRO A 1 752 ? -5.321 -10.984 9.211 1.00 98.81 752 PRO A CA 1
ATOM 5717 C C . PRO A 1 752 ? -5.517 -9.568 8.637 1.00 98.81 752 PRO A C 1
ATOM 5719 O O . PRO A 1 752 ? -6.630 -9.040 8.644 1.00 98.81 752 PRO A O 1
ATOM 5722 N N . ASP A 1 753 ? -4.471 -8.991 8.044 1.00 98.75 753 ASP A N 1
ATOM 5723 C CA . ASP A 1 753 ? -4.498 -7.637 7.476 1.00 98.75 753 ASP A CA 1
ATOM 5724 C C . ASP A 1 753 ? -5.479 -7.438 6.318 1.00 98.75 753 ASP A C 1
ATOM 5726 O O . ASP A 1 753 ? -5.941 -6.318 6.093 1.00 98.75 753 ASP A O 1
ATOM 5730 N N . TYR A 1 754 ? -5.840 -8.501 5.598 1.00 98.94 754 TYR A N 1
ATOM 5731 C CA . TYR A 1 754 ? -6.859 -8.421 4.557 1.00 98.94 754 TYR A CA 1
ATOM 5732 C C . TYR A 1 754 ? -8.221 -8.041 5.144 1.00 98.94 754 TYR A C 1
ATOM 5734 O O . TYR A 1 754 ? -8.922 -7.189 4.598 1.00 98.94 754 TYR A O 1
ATOM 5742 N N . TYR A 1 755 ? -8.588 -8.633 6.282 1.00 98.88 755 TYR A N 1
ATOM 5743 C CA . TYR A 1 755 ? -9.856 -8.345 6.947 1.00 98.88 755 TYR A CA 1
ATOM 5744 C C . TYR A 1 755 ? -9.848 -6.951 7.585 1.00 98.88 755 TYR A C 1
ATOM 5746 O O . TYR A 1 755 ? -10.848 -6.237 7.494 1.00 98.88 755 TYR A O 1
ATOM 5754 N N . SER A 1 756 ? -8.702 -6.521 8.123 1.00 98.81 756 SER A N 1
ATOM 5755 C CA . SER A 1 756 ? -8.453 -5.140 8.560 1.00 98.81 756 SER A CA 1
ATOM 5756 C C . SER A 1 756 ? -8.661 -4.126 7.425 1.00 98.81 756 SER A C 1
ATOM 5758 O O . SER A 1 756 ? -9.447 -3.185 7.568 1.00 98.81 756 SER A O 1
ATOM 5760 N N . ALA A 1 757 ? -8.037 -4.348 6.262 1.00 98.81 757 ALA A N 1
ATOM 5761 C CA . ALA A 1 757 ? -8.222 -3.521 5.068 1.00 98.81 757 ALA A CA 1
ATOM 5762 C C . ALA A 1 757 ? -9.674 -3.527 4.566 1.00 98.81 757 ALA A C 1
ATOM 5764 O O . ALA A 1 757 ? -10.200 -2.490 4.159 1.00 98.81 757 ALA A O 1
ATOM 5765 N N . LEU A 1 758 ? -10.343 -4.682 4.600 1.00 98.88 758 LEU A N 1
ATOM 5766 C CA . LEU A 1 758 ? -11.712 -4.839 4.118 1.00 98.88 758 LEU A CA 1
ATOM 5767 C C . LEU A 1 758 ? -12.741 -4.159 5.037 1.00 98.88 758 LEU A C 1
ATOM 5769 O O . LEU A 1 758 ? -13.687 -3.542 4.539 1.00 98.88 758 LEU A O 1
ATOM 5773 N N . LEU A 1 759 ? -12.543 -4.198 6.360 1.00 98.75 759 LEU A N 1
ATOM 5774 C CA . LEU A 1 759 ? -13.336 -3.419 7.318 1.00 98.75 759 LEU A CA 1
ATOM 5775 C C . LEU A 1 759 ? -13.114 -1.920 7.135 1.00 98.75 759 LEU A C 1
ATOM 5777 O O . LEU A 1 759 ? -14.096 -1.181 7.038 1.00 98.75 759 LEU A O 1
ATOM 5781 N N . TRP A 1 760 ? -11.861 -1.472 6.991 1.00 98.81 760 TRP A N 1
ATOM 5782 C CA . TRP A 1 760 ? -11.576 -0.076 6.656 1.00 98.81 760 TRP A CA 1
ATOM 5783 C C . TRP A 1 760 ? -12.305 0.332 5.371 1.00 98.81 760 TRP A C 1
ATOM 5785 O O . TRP A 1 760 ? -13.075 1.291 5.383 1.00 98.81 760 TRP A O 1
ATOM 5795 N N . HIS A 1 761 ? -12.140 -0.423 4.278 1.00 98.44 761 HIS A N 1
ATOM 5796 C CA . HIS A 1 761 ? -12.768 -0.112 2.993 1.00 98.44 761 HIS A CA 1
ATOM 5797 C C . HIS A 1 761 ? -14.298 -0.050 3.081 1.00 98.44 761 HIS A C 1
ATOM 5799 O O . HIS A 1 761 ? -14.901 0.764 2.383 1.00 98.44 761 HIS A O 1
ATOM 5805 N N . ARG A 1 762 ? -14.948 -0.899 3.885 1.00 97.81 762 ARG A N 1
ATOM 5806 C CA . ARG A 1 762 ? -16.418 -0.929 4.006 1.00 97.81 762 ARG A CA 1
ATOM 5807 C C . ARG A 1 762 ? -16.966 0.164 4.924 1.00 97.81 762 ARG A C 1
ATOM 5809 O O . ARG A 1 762 ? -18.033 0.705 4.635 1.00 97.81 762 ARG A O 1
ATOM 5816 N N . LEU A 1 763 ? -16.256 0.500 6.002 1.00 98.25 763 LEU A N 1
ATOM 5817 C CA . LEU A 1 763 ? -16.781 1.333 7.089 1.00 98.25 763 LEU A CA 1
ATOM 5818 C C . LEU A 1 763 ? -16.250 2.776 7.078 1.00 98.25 763 LEU A C 1
ATOM 5820 O O . LEU A 1 763 ? -17.020 3.704 7.348 1.00 98.25 763 LEU A O 1
ATOM 5824 N N . MET A 1 764 ? -14.967 2.988 6.776 1.00 98.50 764 MET A N 1
ATOM 5825 C CA . MET A 1 764 ? -14.312 4.301 6.850 1.00 98.50 764 MET A CA 1
ATOM 5826 C C . MET A 1 764 ? -14.611 5.113 5.585 1.00 98.50 764 MET A C 1
ATOM 5828 O O . MET A 1 764 ? -14.208 4.757 4.479 1.00 98.50 764 MET A O 1
ATOM 5832 N N . GLY A 1 765 ? -15.374 6.197 5.733 1.00 97.81 765 GLY A N 1
ATOM 5833 C CA . GLY A 1 765 ? -15.758 7.075 4.630 1.00 97.81 765 GLY A CA 1
ATOM 5834 C C . GLY A 1 765 ? -14.711 8.138 4.307 1.00 97.81 765 GLY A C 1
ATOM 5835 O O . GLY A 1 765 ? -13.665 8.247 4.944 1.00 97.81 765 GLY A O 1
ATOM 5836 N N . ARG A 1 766 ? -15.004 8.951 3.288 1.00 97.62 766 ARG A N 1
ATOM 5837 C CA . ARG A 1 766 ? -13.998 9.821 2.656 1.00 97.62 766 ARG A CA 1
ATOM 5838 C C . ARG A 1 766 ? -13.548 11.013 3.498 1.00 97.62 766 ARG A C 1
ATOM 5840 O O . ARG A 1 766 ? -12.420 11.457 3.337 1.00 97.62 766 ARG A O 1
ATOM 5847 N N . ASN A 1 767 ? -14.408 11.550 4.359 1.00 98.19 767 ASN A N 1
ATOM 5848 C CA . ASN A 1 767 ? -14.111 12.751 5.143 1.00 98.19 767 ASN A CA 1
ATOM 5849 C C . ASN A 1 767 ? -13.495 12.356 6.497 1.00 98.19 767 ASN A C 1
ATOM 5851 O O . ASN A 1 767 ? -14.165 11.721 7.315 1.00 98.19 767 ASN A O 1
ATOM 5855 N N . VAL A 1 768 ? -12.245 12.758 6.734 1.00 98.56 768 VAL A N 1
ATOM 5856 C CA . VAL A 1 768 ? -11.472 12.462 7.953 1.00 98.56 768 VAL A CA 1
ATOM 5857 C C . VAL A 1 768 ? -11.728 13.543 8.999 1.00 98.56 768 VAL A C 1
ATOM 5859 O O . VAL A 1 768 ? -11.695 14.730 8.667 1.00 98.56 768 VAL A O 1
ATOM 5862 N N . LEU A 1 769 ? -11.987 13.171 10.254 1.00 98.25 769 LEU A N 1
ATOM 5863 C CA . LEU A 1 769 ? -12.338 14.101 11.333 1.00 98.25 769 LEU A CA 1
ATOM 5864 C C . LEU A 1 769 ? -11.199 14.253 12.342 1.00 98.25 769 LEU A C 1
ATOM 5866 O O . LEU A 1 769 ? -10.519 13.284 12.682 1.00 98.25 769 LEU A O 1
ATOM 5870 N N . SER A 1 770 ? -11.036 15.467 12.880 1.00 97.62 770 SER A N 1
ATOM 5871 C CA . SER A 1 770 ? -10.088 15.694 13.975 1.00 97.62 770 SER A CA 1
ATOM 5872 C C . SER A 1 770 ? -10.500 14.859 15.183 1.00 97.62 770 SER A C 1
ATOM 5874 O O . SER A 1 770 ? -11.618 15.002 15.687 1.00 97.62 770 SER A O 1
ATOM 5876 N N . THR A 1 771 ? -9.606 13.968 15.601 1.00 97.88 771 THR A N 1
ATOM 5877 C CA . THR A 1 771 ? -9.820 12.980 16.659 1.00 97.88 771 THR A CA 1
ATOM 5878 C C . THR A 1 771 ? -8.660 13.075 17.638 1.00 97.88 771 THR A C 1
ATOM 5880 O O . THR A 1 771 ? -7.506 13.127 17.220 1.00 97.88 771 THR A O 1
ATOM 5883 N N . SER A 1 772 ? -8.945 13.087 18.936 1.00 96.56 772 SER A N 1
ATOM 5884 C CA . SER A 1 772 ? -7.928 12.905 19.973 1.00 96.56 772 SER A CA 1
ATOM 5885 C C . SER A 1 772 ? -8.451 12.017 21.097 1.00 96.56 772 SER A C 1
ATOM 5887 O O . SER A 1 772 ? -9.660 11.839 21.259 1.00 96.56 772 SER A O 1
ATOM 5889 N N . PHE A 1 773 ? -7.533 11.436 21.865 1.00 97.06 773 PHE A N 1
ATOM 5890 C CA . PHE A 1 773 ? -7.845 10.546 22.976 1.00 97.06 773 PHE A CA 1
ATOM 5891 C C . PHE A 1 773 ? -7.245 11.076 24.282 1.00 97.06 773 PHE A C 1
ATOM 5893 O O . PHE A 1 773 ? -6.136 11.608 24.296 1.00 97.06 773 PHE A O 1
ATOM 5900 N N . SER A 1 774 ? -7.984 10.919 25.379 1.00 97.44 774 SER A N 1
ATOM 5901 C CA . SER A 1 774 ? -7.522 11.172 26.744 1.00 97.44 774 SER A CA 1
ATOM 5902 C C . SER A 1 774 ? -7.704 9.904 27.574 1.00 97.44 774 SER A C 1
ATOM 5904 O O . SER A 1 774 ? -8.808 9.359 27.623 1.00 97.44 774 SER A O 1
ATOM 5906 N N . GLY A 1 775 ? -6.623 9.431 28.194 1.00 95.56 775 GLY A N 1
ATOM 5907 C CA . GLY A 1 775 ? -6.532 8.134 28.865 1.00 95.56 775 GLY A CA 1
ATOM 5908 C C . GLY A 1 775 ? -5.107 7.581 28.758 1.00 95.56 775 GLY A C 1
ATOM 5909 O O . GLY A 1 775 ? -4.142 8.348 28.756 1.00 95.56 775 GLY A O 1
ATOM 5910 N N . THR A 1 776 ? -4.961 6.259 28.637 1.00 95.06 776 THR A N 1
ATOM 5911 C CA . THR A 1 776 ? -3.663 5.621 28.342 1.00 95.06 776 THR A CA 1
ATOM 5912 C C . THR A 1 776 ? -3.111 6.018 26.964 1.00 95.06 776 THR A C 1
ATOM 5914 O O . THR A 1 776 ? -3.857 6.138 25.995 1.00 95.06 776 THR A O 1
ATOM 5917 N N . LYS A 1 777 ? -1.780 6.147 26.849 1.00 95.19 777 LYS A N 1
ATOM 5918 C CA . LYS A 1 777 ? -1.083 6.348 25.562 1.00 95.19 777 LYS A CA 1
ATOM 5919 C C . LYS A 1 777 ? -1.079 5.103 24.660 1.00 95.19 777 LYS A C 1
ATOM 5921 O O . LYS A 1 777 ? -0.688 5.202 23.503 1.00 95.19 777 LYS A O 1
ATOM 5926 N N . LYS A 1 778 ? -1.479 3.935 25.178 1.00 97.12 778 LYS A N 1
ATOM 5927 C CA . LYS A 1 778 ? -1.575 2.680 24.410 1.00 97.12 778 LYS A CA 1
ATOM 5928 C C . LYS A 1 778 ? -2.841 2.582 23.545 1.00 97.12 778 LYS A C 1
ATOM 5930 O O . LYS A 1 778 ? -2.925 1.663 22.737 1.00 97.12 778 LYS A O 1
ATOM 5935 N N . ILE A 1 779 ? -3.790 3.517 23.670 1.00 98.31 779 ILE A N 1
ATOM 5936 C CA . ILE A 1 779 ? -4.946 3.624 22.767 1.00 98.31 779 ILE A CA 1
ATOM 5937 C C . ILE A 1 779 ? -4.646 4.613 21.643 1.00 98.31 779 ILE A C 1
ATOM 5939 O O . ILE A 1 779 ? -4.246 5.750 21.899 1.00 98.31 779 ILE A O 1
ATOM 5943 N N . ARG A 1 780 ? -4.908 4.195 20.403 1.00 98.56 780 ARG A N 1
ATOM 5944 C CA . ARG A 1 780 ? -4.800 5.020 19.190 1.00 98.56 780 ARG A CA 1
ATOM 5945 C C . ARG A 1 780 ? -6.177 5.084 18.521 1.00 98.56 780 ARG A C 1
ATOM 5947 O O . ARG A 1 780 ? -6.914 4.097 18.541 1.00 98.56 780 ARG A O 1
ATOM 5954 N N . ALA A 1 781 ? -6.581 6.265 18.045 1.00 98.69 781 ALA A N 1
ATOM 5955 C CA . ALA A 1 781 ? -7.986 6.565 17.744 1.00 98.69 781 ALA A CA 1
ATOM 5956 C C . ALA A 1 781 ? -8.160 7.454 16.502 1.00 98.69 781 ALA A C 1
ATOM 5958 O O . ALA A 1 781 ? -7.650 8.574 16.464 1.00 98.69 781 ALA A O 1
ATOM 5959 N N . TYR A 1 782 ? -8.953 6.991 15.530 1.00 98.81 782 TYR A N 1
ATOM 5960 C CA . TYR A 1 782 ? -9.172 7.676 14.248 1.00 98.81 782 TYR A CA 1
ATOM 5961 C C . TYR A 1 782 ? -10.657 7.693 13.880 1.00 98.81 782 TYR A C 1
ATOM 5963 O O . TYR A 1 782 ? -11.294 6.643 13.835 1.00 98.81 782 TYR A O 1
ATOM 5971 N N . THR A 1 783 ? -11.219 8.868 13.580 1.00 98.69 783 THR A N 1
ATOM 5972 C CA . THR A 1 783 ? -12.632 9.002 13.185 1.00 98.69 783 THR A CA 1
ATOM 5973 C C . THR A 1 783 ? -12.771 9.494 11.752 1.00 98.69 783 THR A C 1
ATOM 5975 O O . THR A 1 783 ? -12.218 10.524 11.371 1.00 98.69 783 THR A O 1
ATOM 5978 N N . HIS A 1 784 ? -13.587 8.799 10.969 1.00 98.69 784 HIS A N 1
ATOM 5979 C CA . HIS A 1 784 ? -14.065 9.246 9.665 1.00 98.69 784 HIS A CA 1
ATOM 5980 C C . HIS A 1 784 ? -15.590 9.421 9.711 1.00 98.69 784 HIS A C 1
ATOM 5982 O O . HIS A 1 784 ? -16.279 8.834 10.548 1.00 98.69 784 HIS A O 1
ATOM 5988 N N . CYS A 1 785 ? -16.162 10.175 8.775 1.00 98.06 785 CYS A N 1
ATOM 5989 C CA . CYS A 1 785 ? -17.579 9.999 8.446 1.00 98.06 785 CYS A CA 1
ATOM 5990 C C . CYS A 1 785 ? -17.816 8.561 7.943 1.00 98.06 785 CYS A C 1
ATOM 5992 O O . CYS A 1 785 ? -16.939 7.990 7.299 1.00 98.06 785 CYS A O 1
ATOM 5994 N N . ALA A 1 786 ? -18.977 7.962 8.213 1.00 97.19 786 ALA A N 1
ATOM 5995 C CA . ALA A 1 786 ? -19.271 6.599 7.757 1.00 97.19 786 ALA A CA 1
ATOM 5996 C C . ALA A 1 786 ? -19.371 6.528 6.217 1.00 97.19 786 ALA A C 1
ATOM 5998 O O . ALA A 1 786 ? -19.881 7.458 5.591 1.00 97.19 786 ALA A O 1
ATOM 5999 N N . LYS A 1 787 ? -18.893 5.438 5.592 1.00 95.62 787 LYS A N 1
ATOM 6000 C CA . LYS A 1 787 ? -18.867 5.315 4.117 1.00 95.62 787 LYS A CA 1
ATOM 6001 C C . LYS A 1 787 ? -20.247 5.088 3.494 1.00 95.62 787 LYS A C 1
ATOM 6003 O O . LYS A 1 787 ? -20.605 5.777 2.545 1.00 95.62 787 LYS A O 1
ATOM 6008 N N . GLN A 1 788 ? -21.001 4.112 4.003 1.00 88.88 788 GLN A N 1
ATOM 6009 C CA . GLN A 1 788 ? -22.273 3.669 3.405 1.00 88.88 788 GLN A CA 1
ATOM 6010 C C . GLN A 1 788 ? -23.522 4.126 4.180 1.00 88.88 788 GLN A C 1
ATOM 6012 O O . GLN A 1 788 ? -24.636 4.060 3.661 1.00 88.88 788 GLN A O 1
ATOM 6017 N N . SER A 1 789 ? -23.359 4.592 5.421 1.00 88.06 789 SER A N 1
ATOM 6018 C CA . SER A 1 789 ? -24.456 4.951 6.327 1.00 88.06 789 SER A CA 1
ATOM 6019 C C . SER A 1 789 ? -24.389 6.424 6.757 1.00 88.06 789 SER A C 1
ATOM 6021 O O . SER A 1 789 ? -23.560 7.198 6.283 1.00 88.06 789 SER A O 1
ATOM 6023 N N . LYS A 1 790 ? -25.295 6.849 7.649 1.00 88.75 790 LYS A N 1
ATOM 6024 C CA . LYS A 1 790 ? -25.328 8.226 8.165 1.00 88.75 790 LYS A CA 1
ATOM 6025 C C . LYS A 1 790 ? -24.737 8.316 9.561 1.00 88.75 790 LYS A C 1
ATOM 6027 O O . LYS A 1 790 ? -25.436 8.057 10.538 1.00 88.75 790 LYS A O 1
ATOM 6032 N N . GLY A 1 791 ? -23.502 8.790 9.643 1.00 94.44 791 GLY A N 1
ATOM 6033 C CA . GLY A 1 791 ? -22.861 9.139 10.902 1.00 94.44 791 GLY A CA 1
ATOM 6034 C C . GLY A 1 791 ? -21.346 9.115 10.791 1.00 94.44 791 GLY A C 1
ATOM 6035 O O . GLY A 1 791 ? -20.789 9.633 9.821 1.00 94.44 791 GLY A O 1
ATOM 6036 N N . ILE A 1 792 ? -20.700 8.492 11.771 1.00 97.50 792 ILE A N 1
ATOM 6037 C CA . ILE A 1 792 ? -19.248 8.324 11.842 1.00 97.50 792 ILE A CA 1
ATOM 6038 C C . ILE A 1 792 ? -18.863 6.854 11.982 1.00 97.50 792 ILE A C 1
ATOM 6040 O O . ILE A 1 792 ? -19.628 6.055 12.525 1.00 97.50 792 ILE A O 1
ATOM 6044 N N . THR A 1 793 ? -17.644 6.543 11.558 1.00 98.50 793 THR A N 1
ATOM 6045 C CA . THR A 1 793 ? -16.924 5.326 11.927 1.00 98.50 793 THR A CA 1
ATOM 6046 C C . THR A 1 793 ? -15.697 5.742 12.729 1.00 98.50 793 THR A C 1
ATOM 6048 O O . THR A 1 793 ? -14.903 6.567 12.277 1.00 98.50 793 THR A O 1
ATOM 6051 N N . LEU A 1 794 ? -15.569 5.191 13.931 1.00 98.62 794 LEU A N 1
ATOM 6052 C CA . LEU A 1 794 ? -14.434 5.353 14.831 1.00 98.62 794 LEU A CA 1
ATOM 6053 C C . LEU A 1 794 ? -13.630 4.048 14.840 1.00 98.62 794 LEU A C 1
ATOM 6055 O O . LEU A 1 794 ? -14.195 2.987 15.081 1.00 98.62 794 LEU A O 1
ATOM 6059 N N . LEU A 1 795 ? -12.328 4.134 14.602 1.00 98.94 795 LEU A N 1
ATOM 6060 C CA . LEU A 1 795 ? -11.353 3.070 14.821 1.00 98.94 795 LEU A CA 1
ATOM 6061 C C . LEU A 1 795 ? -10.668 3.301 16.174 1.00 98.94 795 LEU A C 1
ATOM 6063 O O . LEU A 1 795 ? -10.203 4.410 16.442 1.00 98.94 795 LEU A O 1
ATOM 6067 N N . LEU A 1 796 ? -10.587 2.254 16.995 1.00 98.94 796 LEU A N 1
ATOM 6068 C CA . LEU A 1 796 ? -9.822 2.201 18.241 1.00 98.94 796 LEU A CA 1
ATOM 6069 C C . LEU A 1 796 ? -8.851 1.019 18.193 1.00 98.94 796 LEU A C 1
ATOM 6071 O O . LEU A 1 796 ? -9.266 -0.103 17.917 1.00 98.94 796 LEU A O 1
ATOM 6075 N N . ILE A 1 797 ? -7.580 1.265 18.492 1.00 98.88 797 ILE A N 1
ATOM 6076 C CA . ILE A 1 797 ? -6.515 0.258 18.582 1.00 98.88 797 ILE A CA 1
ATOM 6077 C C . ILE A 1 797 ? -5.984 0.264 20.017 1.00 98.88 797 ILE A C 1
ATOM 6079 O O . ILE A 1 797 ? -5.619 1.335 20.500 1.00 98.88 797 ILE A O 1
ATOM 6083 N N . ASN A 1 798 ? -5.917 -0.893 20.686 1.00 98.75 798 ASN A N 1
ATOM 6084 C CA . ASN A 1 798 ? -5.302 -1.034 22.010 1.00 98.75 798 ASN A CA 1
ATOM 6085 C C . ASN A 1 798 ? -4.000 -1.843 21.944 1.00 98.75 798 ASN A C 1
ATOM 6087 O O . ASN A 1 798 ? -4.017 -3.046 21.690 1.00 98.75 798 ASN A O 1
ATOM 6091 N N . LEU A 1 799 ? -2.886 -1.168 22.224 1.00 98.56 799 LEU A N 1
ATOM 6092 C CA . LEU A 1 799 ? -1.533 -1.729 22.282 1.00 98.56 799 LEU A CA 1
ATOM 6093 C C . LEU A 1 799 ? -1.126 -2.167 23.706 1.00 98.56 799 LEU A C 1
ATOM 6095 O O . LEU A 1 799 ? 0.048 -2.448 23.956 1.00 98.56 799 LEU A O 1
ATOM 6099 N N . ASP A 1 800 ? -2.057 -2.155 24.664 1.00 97.25 800 ASP A N 1
ATOM 6100 C CA . ASP A 1 800 ? -1.839 -2.633 26.032 1.00 97.25 800 ASP A CA 1
ATOM 6101 C C . ASP A 1 800 ? -2.077 -4.149 26.140 1.00 97.25 800 ASP A C 1
ATOM 6103 O O . ASP A 1 800 ? -2.961 -4.696 25.478 1.00 97.25 800 ASP A O 1
ATOM 6107 N N . ASN A 1 801 ? -1.291 -4.825 26.981 1.00 95.19 801 ASN A N 1
ATOM 6108 C CA . ASN A 1 801 ? -1.270 -6.286 27.099 1.00 95.19 801 ASN A CA 1
ATOM 6109 C C . ASN A 1 801 ? -2.206 -6.849 28.181 1.00 95.19 801 ASN A C 1
ATOM 6111 O O . ASN A 1 801 ? -2.421 -8.057 28.231 1.00 95.19 801 ASN A O 1
ATOM 6115 N N . SER A 1 802 ? -2.736 -5.998 29.063 1.00 95.38 802 SER A N 1
ATOM 6116 C CA . SER A 1 802 ? -3.501 -6.420 30.246 1.00 95.38 802 SER A CA 1
ATOM 6117 C C . SER A 1 802 ? -4.642 -5.470 30.616 1.00 95.38 802 SER A C 1
ATOM 6119 O O . SER A 1 802 ? -5.581 -5.872 31.305 1.00 95.38 802 SER A O 1
ATOM 6121 N N . THR A 1 803 ? -4.616 -4.231 30.126 1.00 96.25 803 THR A N 1
ATOM 6122 C CA . THR A 1 803 ? -5.619 -3.208 30.426 1.00 96.25 803 THR A CA 1
ATOM 6123 C C . THR A 1 803 ? -6.743 -3.199 29.391 1.00 96.25 803 THR A C 1
ATOM 6125 O O . THR A 1 803 ? -6.532 -2.885 28.218 1.00 96.25 803 THR A O 1
ATOM 6128 N N . THR A 1 804 ? -7.968 -3.478 29.842 1.00 98.06 804 THR A N 1
ATOM 6129 C CA . THR A 1 804 ? -9.187 -3.159 29.085 1.00 98.06 804 THR A CA 1
ATOM 6130 C C . THR A 1 804 ? -9.463 -1.662 29.215 1.00 98.06 804 THR A C 1
ATOM 6132 O O . THR A 1 804 ? -9.356 -1.097 30.306 1.00 98.06 804 THR A O 1
ATOM 6135 N N . VAL A 1 805 ? -9.861 -1.003 28.130 1.00 98.25 805 VAL A N 1
ATOM 6136 C CA . VAL A 1 805 ? -10.206 0.424 28.157 1.00 98.25 805 VAL A CA 1
ATOM 6137 C C . VAL A 1 805 ? -11.706 0.619 27.963 1.00 98.25 805 VAL A C 1
ATOM 6139 O O . VAL A 1 805 ? -12.281 0.194 26.961 1.00 98.25 805 VAL A O 1
ATOM 6142 N N . GLU A 1 806 ? -12.341 1.272 28.934 1.00 98.06 806 GLU A N 1
ATOM 6143 C CA . GLU A 1 806 ? -13.724 1.733 28.872 1.00 98.06 806 GLU A CA 1
ATOM 6144 C C . GLU A 1 806 ? -13.760 3.113 28.197 1.00 98.06 806 GLU A C 1
ATOM 6146 O O . GLU A 1 806 ? -13.446 4.137 28.803 1.00 98.06 806 GLU A O 1
ATOM 6151 N N . VAL A 1 807 ? -14.107 3.146 26.911 1.00 98.19 807 VAL A N 1
ATOM 6152 C CA . VAL A 1 807 ? -14.036 4.347 26.073 1.00 98.19 807 VAL A CA 1
ATOM 6153 C C . VAL A 1 807 ? -15.399 5.025 25.944 1.00 98.19 807 VAL A C 1
ATOM 6155 O O . VAL A 1 807 ? -16.374 4.459 25.439 1.00 98.19 807 VAL A O 1
ATOM 6158 N N . THR A 1 808 ? -15.448 6.296 26.334 1.00 96.44 808 THR A N 1
ATOM 6159 C CA . THR A 1 808 ? -16.558 7.214 26.053 1.00 96.44 808 THR A CA 1
ATOM 6160 C C . THR A 1 808 ? -16.248 8.092 24.836 1.00 96.44 808 THR A C 1
ATOM 6162 O O . THR A 1 808 ? -15.087 8.327 24.496 1.00 96.44 808 THR A O 1
ATOM 6165 N N . VAL A 1 809 ? -17.287 8.582 24.151 1.00 95.19 809 VAL A N 1
ATOM 6166 C CA . VAL A 1 809 ? -17.148 9.416 22.943 1.00 95.19 809 VAL A CA 1
ATOM 6167 C C . VAL A 1 809 ? -17.812 10.770 23.165 1.00 95.19 809 VAL A C 1
ATOM 6169 O O . VAL A 1 809 ? -18.981 10.849 23.550 1.00 95.19 809 VAL A O 1
ATOM 6172 N N . THR A 1 810 ? -17.067 11.839 22.900 1.00 93.44 810 THR A N 1
ATOM 6173 C CA . THR A 1 810 ? -17.489 13.229 23.090 1.00 93.44 810 THR A CA 1
ATOM 6174 C C . THR A 1 810 ? -17.235 14.063 21.837 1.00 93.44 810 THR A C 1
ATOM 6176 O O . THR A 1 810 ? -16.391 13.741 21.001 1.00 93.44 810 THR A O 1
ATOM 6179 N N . PHE A 1 811 ? -17.984 15.156 21.701 1.00 90.00 811 PHE A N 1
ATOM 6180 C CA . PHE A 1 811 ? -17.935 16.037 20.537 1.00 90.00 811 PHE A CA 1
ATOM 6181 C C . PHE A 1 811 ? -17.652 17.469 20.987 1.00 90.00 811 PHE A C 1
ATOM 6183 O O . PHE A 1 811 ? -18.305 17.962 21.908 1.00 90.00 811 PHE A O 1
ATOM 6190 N N . ASN A 1 812 ? -16.731 18.163 20.311 1.00 74.31 812 ASN A N 1
ATOM 6191 C CA . ASN A 1 812 ? -16.253 19.512 20.676 1.00 74.31 812 ASN A CA 1
ATOM 6192 C C . ASN A 1 812 ? -17.293 20.647 20.502 1.00 74.31 812 ASN A C 1
ATOM 6194 O O . ASN A 1 812 ? -16.959 21.828 20.446 1.00 74.31 812 ASN A O 1
ATOM 6198 N N . SER A 1 813 ? -18.580 20.322 20.390 1.00 53.84 813 SER A N 1
ATOM 6199 C CA . SER A 1 813 ? -19.686 21.271 20.255 1.00 53.84 813 SER A CA 1
ATOM 6200 C C . SER A 1 813 ? -20.941 20.705 20.919 1.00 53.84 813 SER A C 1
ATOM 6202 O O . SER A 1 813 ? -21.279 19.535 20.752 1.00 53.84 813 SER A O 1
ATOM 6204 N N . THR A 1 814 ? -21.656 21.539 21.675 1.00 42.97 814 THR A N 1
ATOM 6205 C CA . THR A 1 814 ? -22.758 21.143 22.570 1.00 42.97 814 THR A CA 1
ATOM 6206 C C . THR A 1 814 ? -24.078 20.840 21.846 1.00 42.97 814 THR A C 1
ATOM 6208 O O . THR A 1 814 ? -25.117 21.458 22.096 1.00 42.97 814 THR A O 1
ATOM 6211 N N . TRP A 1 815 ? -24.080 19.829 20.975 1.00 43.50 815 TRP A N 1
ATOM 6212 C CA . TRP A 1 815 ? -25.291 19.342 20.315 1.00 43.50 815 TRP A CA 1
ATOM 6213 C C . TRP A 1 815 ? -25.998 18.250 21.113 1.00 43.50 815 TRP A C 1
ATOM 6215 O O . TRP A 1 815 ? -25.577 17.098 21.183 1.00 43.50 815 TRP A O 1
ATOM 6225 N N . ARG A 1 816 ? -27.161 18.608 21.666 1.00 40.09 816 ARG A N 1
ATOM 6226 C CA . ARG A 1 816 ? -28.142 17.623 22.133 1.00 40.09 816 ARG A CA 1
ATOM 6227 C C . ARG A 1 816 ? -28.723 16.873 20.934 1.00 40.09 816 ARG A C 1
ATOM 6229 O O . ARG A 1 816 ? -29.190 17.513 19.987 1.00 40.09 816 ARG A O 1
ATOM 6236 N N . LEU A 1 817 ? -28.761 15.543 21.050 1.00 40.81 817 LEU A N 1
ATOM 6237 C CA . LEU A 1 817 ? -29.479 14.597 20.184 1.00 40.81 817 LEU A CA 1
ATOM 6238 C C . LEU A 1 817 ? -30.714 15.227 19.521 1.00 40.81 817 LEU A C 1
ATOM 6240 O O . LEU A 1 817 ? -31.716 15.514 20.181 1.00 40.81 817 LEU A O 1
ATOM 6244 N N . HIS A 1 818 ? -30.638 15.448 18.207 1.00 40.28 818 HIS A N 1
ATOM 6245 C CA . HIS A 1 818 ? -31.683 16.119 17.435 1.00 40.28 818 HIS A CA 1
ATOM 6246 C C . HIS A 1 818 ? -32.903 15.211 17.207 1.00 40.28 818 HIS A C 1
ATOM 6248 O O . HIS A 1 818 ? -33.113 14.641 16.134 1.00 40.28 818 HIS A O 1
ATOM 6254 N N . GLN A 1 819 ? -33.762 15.125 18.226 1.00 41.19 819 GLN A N 1
ATOM 6255 C CA . GLN A 1 819 ? -35.138 14.656 18.073 1.00 41.19 819 GLN A CA 1
ATOM 6256 C C . GLN A 1 819 ? -35.855 15.527 17.029 1.00 41.19 819 GLN A C 1
ATOM 6258 O O . GLN A 1 819 ? -36.154 16.696 17.276 1.00 41.19 819 GLN A O 1
ATOM 6263 N N . LYS A 1 820 ? -36.141 14.958 15.849 1.00 36.22 820 LYS A N 1
ATOM 6264 C CA . LYS A 1 820 ? -36.814 15.643 14.731 1.00 36.22 820 LYS A CA 1
ATOM 6265 C C . LYS A 1 820 ? -38.297 15.920 15.017 1.00 36.22 820 LYS A C 1
ATOM 6267 O O . LYS A 1 820 ? -39.186 15.332 14.402 1.00 36.22 820 LYS A O 1
ATOM 6272 N N . HIS A 1 821 ? -38.578 16.882 15.889 1.00 36.53 821 HIS A N 1
ATOM 6273 C CA . HIS A 1 821 ? -39.890 17.517 15.953 1.00 36.53 821 HIS A CA 1
ATOM 6274 C C . HIS A 1 821 ? -40.032 18.532 14.811 1.00 36.53 821 HIS A C 1
ATOM 6276 O O . HIS A 1 821 ? -39.507 19.639 14.887 1.00 36.53 821 HIS A O 1
ATOM 6282 N N . LYS A 1 822 ? -40.768 18.168 13.752 1.00 34.25 822 LYS A N 1
ATOM 6283 C CA . LYS A 1 822 ? -41.276 19.136 12.764 1.00 34.25 822 LYS A CA 1
ATOM 6284 C C . LYS A 1 822 ? -42.417 19.952 13.400 1.00 34.25 822 LYS A C 1
ATOM 6286 O O . LYS A 1 822 ? -43.448 19.353 13.708 1.00 34.25 822 LYS A O 1
ATOM 6291 N N . PRO A 1 823 ? -42.310 21.283 13.558 1.00 34.97 823 PRO A N 1
ATOM 6292 C CA . PRO A 1 823 ? -43.462 22.108 13.896 1.00 34.97 823 PRO A CA 1
ATOM 6293 C C . PRO A 1 823 ? -44.287 22.388 12.631 1.00 34.97 823 PRO A C 1
ATOM 6295 O O . PRO A 1 823 ? -43.763 22.893 11.637 1.00 34.97 823 PRO A O 1
ATOM 6298 N N . HIS A 1 824 ? -45.588 22.096 12.656 1.00 34.78 824 HIS A N 1
ATOM 6299 C CA . HIS A 1 824 ? -46.493 22.584 11.613 1.00 34.78 824 HIS A CA 1
ATOM 6300 C C . HIS A 1 824 ? -46.633 24.109 11.724 1.00 34.78 824 HIS A C 1
ATOM 6302 O O . HIS A 1 824 ? -46.961 24.633 12.788 1.00 34.78 824 HIS A O 1
ATOM 6308 N N . ARG A 1 825 ? -46.423 24.830 10.615 1.00 34.94 825 ARG A N 1
ATOM 6309 C CA . ARG A 1 825 ? -46.782 26.251 10.525 1.00 34.94 825 ARG A CA 1
ATOM 6310 C C . ARG A 1 825 ? -48.304 26.396 10.480 1.00 34.94 825 ARG A C 1
ATOM 6312 O O . ARG A 1 825 ? -48.943 25.876 9.572 1.00 34.94 825 ARG A O 1
ATOM 6319 N N . SER A 1 826 ? -48.854 27.216 11.369 1.00 34.34 826 SER A N 1
ATOM 6320 C CA . SER A 1 826 ? -50.138 27.894 11.163 1.00 34.34 826 SER A CA 1
ATOM 6321 C C . SER A 1 826 ? -50.014 29.345 11.626 1.00 34.34 826 SER A C 1
ATOM 6323 O O . SER A 1 826 ? -49.480 29.607 12.702 1.00 34.34 826 SER A O 1
ATOM 6325 N N . HIS A 1 827 ? -50.476 30.292 10.812 1.00 37.75 827 HIS A N 1
ATOM 6326 C CA . HIS A 1 827 ? -50.342 31.724 11.089 1.00 37.75 827 HIS A CA 1
ATOM 6327 C C . HIS A 1 827 ? -51.370 32.209 12.120 1.00 37.75 827 HIS A C 1
ATOM 6329 O O . HIS A 1 827 ? -52.555 31.907 11.970 1.00 37.75 827 HIS A O 1
ATOM 6335 N N . ARG A 1 828 ? -50.952 33.098 13.035 1.00 35.22 828 ARG A N 1
ATOM 6336 C CA . ARG A 1 828 ? -51.603 34.408 13.268 1.00 35.22 828 ARG A CA 1
ATOM 6337 C C . ARG A 1 828 ? -50.777 35.313 14.186 1.00 35.22 828 ARG A C 1
ATOM 6339 O O . ARG A 1 828 ? -49.851 34.868 14.855 1.00 35.22 828 ARG A O 1
ATOM 6346 N N . LEU A 1 829 ? -51.099 36.604 14.144 1.00 34.50 829 LEU A N 1
ATOM 6347 C CA . LEU A 1 829 ? -50.441 37.661 14.907 1.00 34.50 829 LEU A CA 1
ATOM 6348 C C . LEU A 1 829 ? -51.135 37.907 16.260 1.00 34.50 829 LEU A C 1
ATOM 6350 O O . LEU A 1 829 ? -52.346 37.762 16.379 1.00 34.50 829 LEU A O 1
ATOM 6354 N N . HIS A 1 830 ? -50.348 38.498 17.164 1.00 32.94 830 HIS A N 1
ATOM 6355 C CA . HIS A 1 830 ? -50.727 39.578 18.089 1.00 32.94 830 HIS A CA 1
ATOM 6356 C C . HIS A 1 830 ? -51.381 39.294 19.464 1.00 32.94 830 HIS A C 1
ATOM 6358 O O . HIS A 1 830 ? -52.546 38.940 19.583 1.00 32.94 830 HIS A O 1
ATOM 6364 N N . LYS A 1 831 ? -50.619 39.763 20.468 1.00 34.44 831 LYS A N 1
ATOM 6365 C CA . LYS A 1 831 ? -50.972 40.318 21.793 1.00 34.44 831 LYS A CA 1
ATOM 6366 C C . LYS A 1 831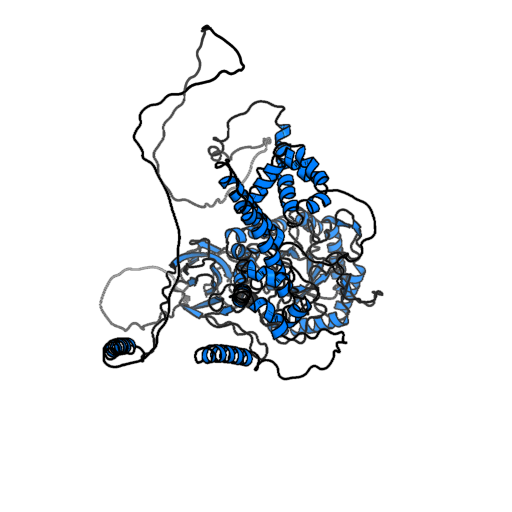 ? -51.414 39.361 22.928 1.00 34.44 831 LYS A C 1
ATOM 6368 O O . LYS A 1 831 ? -52.139 38.402 22.694 1.00 34.44 831 LYS A O 1
ATOM 6373 N N . PRO A 1 832 ? -50.966 39.624 24.179 1.00 45.38 832 PRO A N 1
ATOM 6374 C CA . PRO A 1 832 ? -51.254 38.791 25.350 1.00 45.38 832 PRO A CA 1
ATOM 6375 C C . PRO A 1 832 ? -52.428 39.329 26.182 1.00 45.38 832 PRO A C 1
ATOM 6377 O O . PRO A 1 832 ? -52.655 40.536 26.202 1.00 45.38 832 PRO A O 1
ATOM 6380 N N . HIS A 1 833 ? -53.081 38.478 26.982 1.00 32.50 833 HIS A N 1
ATOM 6381 C CA . HIS A 1 833 ? -53.816 38.935 28.169 1.00 32.50 833 HIS A CA 1
ATOM 6382 C C . HIS A 1 833 ? -53.859 37.894 29.304 1.00 32.50 833 HIS A C 1
ATOM 6384 O O . HIS A 1 833 ? -53.706 36.694 29.093 1.00 32.50 833 HIS A O 1
ATOM 6390 N N . ARG A 1 834 ? -54.027 38.404 30.531 1.00 31.78 834 ARG A N 1
ATOM 6391 C CA . ARG A 1 834 ? -54.027 37.685 31.823 1.00 31.78 834 ARG A CA 1
ATOM 6392 C C . ARG A 1 834 ? -55.137 36.624 31.931 1.00 31.78 834 ARG A C 1
ATOM 6394 O O . ARG A 1 834 ? -56.256 36.908 31.520 1.00 31.78 834 ARG A O 1
ATOM 6401 N N . SER A 1 835 ? -54.924 35.557 32.715 1.00 28.08 835 SER A N 1
ATOM 6402 C CA . SER A 1 835 ? -55.505 35.403 34.081 1.00 28.08 835 SER A CA 1
ATOM 6403 C C . SER A 1 835 ? -55.410 33.969 34.654 1.00 28.08 835 SER A C 1
ATOM 6405 O O . SER A 1 835 ? -55.084 33.019 33.951 1.00 28.08 835 SER A O 1
ATOM 6407 N N . HIS A 1 836 ? -55.639 33.826 35.968 1.00 31.73 836 HIS A N 1
ATOM 6408 C CA . HIS A 1 836 ? -55.637 32.547 36.695 1.00 31.73 836 HIS A CA 1
ATOM 6409 C C . HIS A 1 836 ? -56.983 31.812 36.576 1.00 31.73 836 HIS A C 1
ATOM 6411 O O . HIS A 1 836 ? -58.021 32.460 36.702 1.00 31.73 836 HIS A O 1
ATOM 6417 N N . LYS A 1 837 ? -56.968 30.468 36.595 1.00 30.33 837 LYS A N 1
ATOM 6418 C CA . LYS A 1 837 ? -57.447 29.662 37.749 1.00 30.33 837 LYS A CA 1
ATOM 6419 C C . LYS A 1 837 ? -57.211 28.154 37.554 1.00 30.33 837 LYS A C 1
ATOM 6421 O O . LYS A 1 837 ? -56.814 27.704 36.486 1.00 30.33 837 LYS A O 1
ATOM 6426 N N . SER A 1 838 ? -57.383 27.398 38.635 1.00 30.42 838 SER A N 1
ATOM 6427 C CA . SER A 1 838 ? -57.151 25.954 38.751 1.00 30.42 838 SER A CA 1
ATOM 6428 C C . SER A 1 838 ? -58.446 25.139 38.633 1.00 30.42 838 SER A C 1
ATOM 6430 O O . SER A 1 838 ? -59.505 25.631 39.011 1.00 30.42 838 SER A O 1
ATOM 6432 N N . HIS A 1 839 ? -58.353 23.866 38.211 1.00 30.17 839 HIS A N 1
ATOM 6433 C CA . HIS A 1 839 ? -58.743 22.725 39.063 1.00 30.17 839 HIS A CA 1
ATOM 6434 C C . HIS A 1 839 ? -58.337 21.345 38.491 1.00 30.17 839 HIS A C 1
ATOM 6436 O O . HIS A 1 839 ? -57.588 21.257 37.523 1.00 30.17 839 HIS A O 1
ATOM 6442 N N . LYS A 1 840 ? -58.688 20.280 39.227 1.00 31.45 840 LYS A N 1
ATOM 6443 C CA . LYS A 1 840 ? -58.005 18.975 39.283 1.00 31.45 840 LYS A CA 1
ATOM 6444 C C . LYS A 1 840 ? -58.387 17.971 38.177 1.00 31.45 840 LYS A C 1
ATOM 6446 O O . LYS A 1 840 ? -59.505 17.956 37.684 1.00 31.45 840 LYS A O 1
ATOM 6451 N N . SER A 1 841 ? -57.461 17.023 37.986 1.00 32.25 841 SER A N 1
ATOM 6452 C CA . SER A 1 841 ? -57.665 15.598 37.656 1.00 32.25 841 SER A CA 1
ATOM 6453 C C . SER A 1 841 ? -58.399 15.186 36.371 1.00 32.25 841 SER A C 1
ATOM 6455 O O . SER A 1 841 ? -59.623 15.218 36.296 1.00 32.25 841 SER A O 1
ATOM 6457 N N . LYS A 1 842 ? -57.654 14.486 35.507 1.00 26.33 842 LYS A N 1
ATOM 6458 C CA . LYS A 1 842 ? -57.962 13.088 35.155 1.00 26.33 842 LYS A CA 1
ATOM 6459 C C . LYS A 1 842 ? -56.656 12.308 34.996 1.00 26.33 842 LYS A C 1
ATOM 6461 O O . LYS A 1 842 ? -55.720 12.808 34.380 1.00 26.33 842 LYS A O 1
ATOM 6466 N N . VAL A 1 843 ? -56.587 11.105 35.565 1.00 38.81 843 VAL A N 1
ATOM 6467 C CA . VAL A 1 843 ? -55.500 10.163 35.265 1.00 38.81 843 VAL A CA 1
ATOM 6468 C C . VAL A 1 843 ? -55.806 9.544 33.908 1.00 38.81 843 VAL A C 1
ATOM 6470 O O . VAL A 1 843 ? -56.846 8.916 33.736 1.00 38.81 843 VAL A O 1
ATOM 6473 N N . ILE A 1 844 ? -54.899 9.727 32.955 1.00 28.67 844 ILE A N 1
ATOM 6474 C CA . ILE A 1 844 ? -54.847 8.959 31.712 1.00 28.67 844 ILE A CA 1
ATOM 6475 C C . ILE A 1 844 ? -53.469 8.304 31.699 1.00 28.67 844 ILE A C 1
ATOM 6477 O O . ILE A 1 844 ? -52.469 8.952 32.016 1.00 28.67 844 ILE A O 1
ATOM 6481 N N . GLN A 1 845 ? -53.430 7.002 31.421 1.00 33.06 845 GLN A N 1
ATOM 6482 C CA . GLN A 1 845 ? -52.205 6.208 31.469 1.00 33.06 845 GLN A CA 1
ATOM 6483 C C . GLN A 1 845 ? -51.150 6.809 30.533 1.00 33.06 845 GLN A C 1
ATOM 6485 O O . GLN A 1 845 ? -51.446 7.117 29.378 1.00 33.06 845 GLN A O 1
ATOM 6490 N N . LYS A 1 846 ? -49.905 6.946 31.009 1.00 25.16 846 LYS A N 1
ATOM 6491 C CA . LYS A 1 846 ? -48.772 7.176 30.105 1.00 25.16 846 LYS A CA 1
ATOM 6492 C C . LYS A 1 846 ? -48.672 5.959 29.179 1.00 25.16 846 LYS A C 1
ATOM 6494 O O . LYS A 1 846 ? -48.490 4.859 29.701 1.00 25.16 846 LYS A O 1
ATOM 6499 N N . PRO A 1 847 ? -48.693 6.118 27.845 1.00 30.56 847 PRO A N 1
ATOM 6500 C CA . PRO A 1 847 ? -48.145 5.093 26.974 1.00 30.56 847 PRO A CA 1
ATOM 6501 C C . PRO A 1 847 ? -46.678 4.917 27.365 1.00 30.56 847 PRO A C 1
ATOM 6503 O O . PRO A 1 847 ? -45.922 5.894 27.377 1.00 30.56 847 PRO A O 1
ATOM 6506 N N . GLN A 1 848 ? -46.283 3.697 27.723 1.00 39.75 848 GLN A N 1
ATOM 6507 C CA . GLN A 1 848 ? -44.912 3.350 28.096 1.00 39.75 848 GLN A CA 1
ATOM 6508 C C . GLN A 1 848 ? -44.043 3.322 26.832 1.00 39.75 848 GLN A C 1
ATOM 6510 O O . GLN A 1 848 ? -43.659 2.271 26.328 1.00 39.75 848 GLN A O 1
ATOM 6515 N N . ARG A 1 849 ? -43.818 4.505 26.248 1.00 36.47 849 ARG A N 1
ATOM 6516 C CA . ARG A 1 849 ? -43.153 4.657 24.958 1.00 36.47 849 ARG A CA 1
ATOM 6517 C C . ARG A 1 849 ? -41.665 4.401 25.152 1.00 36.47 849 ARG A C 1
ATOM 6519 O O . ARG A 1 849 ? -40.95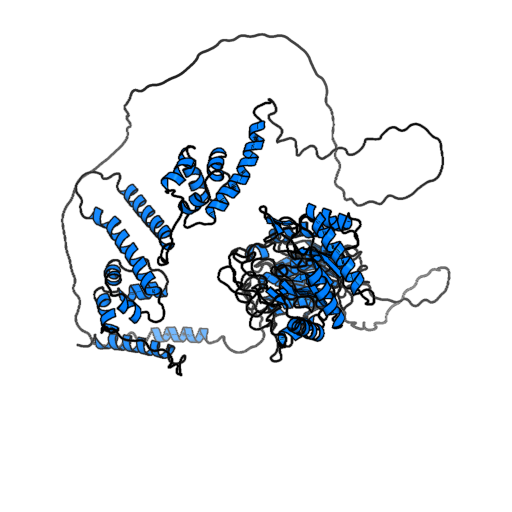2 5.243 25.691 1.00 36.47 849 ARG A O 1
ATOM 6526 N N . SER A 1 850 ? -41.244 3.209 24.751 1.00 37.12 850 SER A N 1
ATOM 6527 C CA . SER A 1 850 ? -39.883 2.712 24.889 1.00 37.12 850 SER A CA 1
ATOM 6528 C C . SER A 1 850 ? -38.865 3.705 24.341 1.00 37.12 850 SER A C 1
ATOM 6530 O O . SER A 1 850 ? -38.913 4.078 23.167 1.00 37.12 850 SER A O 1
ATOM 6532 N N . THR A 1 851 ? -37.881 4.051 25.166 1.00 40.53 851 THR A N 1
ATOM 6533 C CA . THR A 1 851 ? -36.565 4.463 24.685 1.00 40.53 851 THR A CA 1
ATOM 6534 C C . THR A 1 851 ? -35.884 3.236 24.084 1.00 40.53 851 THR A C 1
ATOM 6536 O O . THR A 1 851 ? -35.061 2.595 24.734 1.00 40.53 851 THR A O 1
ATOM 6539 N N . SER A 1 852 ? -36.259 2.876 22.854 1.00 47.44 852 SER A N 1
ATOM 6540 C CA . SER A 1 852 ? -35.415 2.028 22.013 1.00 47.44 852 SER A CA 1
ATOM 6541 C C . SER A 1 852 ? -34.091 2.771 21.851 1.00 47.44 852 SER A C 1
ATOM 6543 O O . SER A 1 852 ? -34.058 3.826 21.210 1.00 47.44 852 SER A O 1
ATOM 6545 N N . GLY A 1 853 ? -33.053 2.291 22.538 1.00 62.84 853 GLY A N 1
ATOM 6546 C CA . GLY A 1 853 ? -31.740 2.926 22.543 1.00 62.84 853 GLY A CA 1
ATOM 6547 C C . GLY A 1 853 ? -31.223 3.086 21.119 1.00 62.84 853 GLY A C 1
ATOM 6548 O O . GLY A 1 853 ? -31.521 2.265 20.253 1.00 62.84 853 GLY A O 1
ATOM 6549 N N . ILE A 1 854 ? -30.471 4.155 20.868 1.00 83.75 854 ILE A N 1
ATOM 6550 C CA . ILE A 1 854 ? -29.776 4.290 19.589 1.00 83.75 854 ILE A CA 1
ATOM 6551 C C . ILE A 1 854 ? -28.716 3.193 19.559 1.00 83.75 854 ILE A C 1
ATOM 6553 O O . ILE A 1 854 ? -27.821 3.178 20.402 1.00 83.75 854 ILE A O 1
ATOM 6557 N N . THR A 1 855 ? -28.829 2.267 18.619 1.00 93.38 855 THR A N 1
ATOM 6558 C CA . THR A 1 855 ? -27.855 1.191 18.432 1.00 93.38 855 THR A CA 1
ATOM 6559 C C . THR A 1 855 ? -26.688 1.687 17.581 1.00 93.38 855 THR A C 1
ATOM 6561 O O . THR A 1 855 ? -26.895 2.444 16.635 1.00 93.38 855 THR A O 1
ATOM 6564 N N . ARG A 1 856 ? -25.474 1.270 17.933 1.00 95.69 856 ARG A N 1
ATOM 6565 C CA . ARG A 1 856 ? -24.256 1.379 17.124 1.00 95.69 856 ARG A CA 1
ATOM 6566 C C . ARG A 1 856 ? -23.783 -0.025 16.750 1.00 95.69 856 ARG A C 1
ATOM 6568 O O . ARG A 1 856 ? -24.107 -0.989 17.446 1.00 95.69 856 ARG A O 1
ATOM 6575 N N . GLU A 1 857 ? -23.031 -0.118 15.669 1.00 98.00 857 GLU A N 1
ATOM 6576 C CA . GLU A 1 857 ? -22.400 -1.362 15.227 1.00 98.00 857 GLU A CA 1
ATOM 6577 C C . GLU A 1 857 ? -20.959 -1.413 15.734 1.00 98.00 857 GLU A C 1
ATOM 6579 O O . GLU A 1 857 ? -20.252 -0.406 15.670 1.00 98.00 857 GLU A O 1
ATOM 6584 N N . GLU A 1 858 ? -20.521 -2.573 16.217 1.00 98.62 858 GLU A N 1
ATOM 6585 C CA . GLU A 1 858 ? -19.152 -2.815 16.674 1.00 98.62 858 GLU A CA 1
ATOM 6586 C C . GLU A 1 858 ? -18.543 -4.040 15.980 1.00 98.62 858 GLU A C 1
ATOM 6588 O O . GLU A 1 858 ? -19.179 -5.091 15.838 1.00 98.62 858 GLU A O 1
ATOM 6593 N N . TYR A 1 859 ? -17.290 -3.894 15.561 1.00 98.81 859 TYR A N 1
ATOM 6594 C CA . TYR A 1 859 ? -16.503 -4.899 14.856 1.00 98.81 859 TYR A CA 1
ATOM 6595 C C . TYR A 1 859 ? -15.189 -5.086 15.621 1.00 98.81 859 TYR A C 1
ATOM 6597 O O . TYR A 1 859 ? -14.210 -4.381 15.372 1.00 98.81 859 TYR A O 1
ATOM 6605 N N . HIS A 1 860 ? -15.205 -5.988 16.603 1.00 98.81 860 HIS A N 1
ATOM 6606 C CA . HIS A 1 860 ? -14.066 -6.319 17.459 1.00 98.81 860 HIS A CA 1
ATOM 6607 C C . HIS A 1 860 ? -13.172 -7.340 16.763 1.00 98.81 860 HIS A C 1
ATOM 6609 O O . HIS A 1 860 ? -13.627 -8.440 16.452 1.00 98.81 860 HIS A O 1
ATOM 6615 N N . LEU A 1 861 ? -11.913 -6.984 16.542 1.00 98.88 861 LEU A N 1
ATOM 6616 C CA . LEU A 1 861 ? -10.876 -7.836 15.979 1.00 98.88 861 LEU A CA 1
ATOM 6617 C C . LEU A 1 861 ? -9.928 -8.302 17.081 1.00 98.88 861 LEU A C 1
ATOM 6619 O O . LEU A 1 861 ? -9.348 -7.483 17.800 1.00 98.88 861 LEU A O 1
ATOM 6623 N N . THR A 1 862 ? -9.743 -9.616 17.174 1.00 98.75 862 THR A N 1
ATOM 6624 C CA . THR A 1 862 ? -8.779 -10.251 18.081 1.00 98.75 862 THR A CA 1
ATOM 6625 C C . THR A 1 862 ? -8.024 -11.370 17.373 1.00 98.75 862 THR A C 1
ATOM 6627 O O . THR A 1 862 ? -8.521 -11.975 16.418 1.00 98.75 862 THR A O 1
ATOM 6630 N N . ALA A 1 863 ? -6.833 -11.687 17.872 1.00 98.44 863 ALA A N 1
ATOM 6631 C CA . ALA A 1 863 ? -6.140 -12.913 17.511 1.00 98.44 863 ALA A CA 1
ATOM 6632 C C . ALA A 1 863 ? -6.930 -14.158 17.949 1.00 98.44 863 ALA A C 1
ATOM 6634 O O . ALA A 1 863 ? -7.626 -14.138 18.972 1.00 98.44 863 ALA A O 1
ATOM 6635 N N . LYS A 1 864 ? -6.786 -15.267 17.215 1.00 98.00 864 LYS A N 1
ATOM 6636 C CA . LYS A 1 864 ? -7.236 -16.581 17.692 1.00 98.00 864 LYS A CA 1
ATOM 6637 C C . LYS A 1 864 ? -6.441 -16.981 18.936 1.00 98.00 864 LYS A C 1
ATOM 6639 O O . LYS A 1 864 ? -5.223 -16.849 18.964 1.00 98.00 864 LYS A O 1
ATOM 6644 N N . ASP A 1 865 ? -7.151 -17.464 19.953 1.00 96.75 865 ASP A N 1
ATOM 6645 C CA . ASP A 1 865 ? -6.615 -17.919 21.247 1.00 96.75 865 ASP A CA 1
ATOM 6646 C C . ASP A 1 865 ? -5.753 -16.876 22.001 1.00 96.75 865 ASP A C 1
ATOM 6648 O O . ASP A 1 865 ? -5.050 -17.222 22.947 1.00 96.75 865 ASP A O 1
ATOM 6652 N N . GLY A 1 866 ? -5.814 -15.597 21.603 1.00 95.81 866 GLY A N 1
ATOM 6653 C CA . GLY A 1 866 ? -4.979 -14.513 22.137 1.00 95.81 866 GLY A CA 1
ATOM 6654 C C . GLY A 1 866 ? -3.559 -14.432 21.554 1.00 95.81 866 GLY A C 1
ATOM 6655 O O . GLY A 1 866 ? -2.808 -13.534 21.928 1.00 95.81 866 GLY A O 1
ATOM 6656 N N . ASP A 1 867 ? -3.183 -15.323 20.633 1.00 98.19 867 ASP A N 1
ATOM 6657 C CA . ASP A 1 867 ? -1.827 -15.391 20.077 1.00 98.19 867 ASP A CA 1
ATOM 6658 C C . ASP A 1 867 ? -1.566 -14.312 19.010 1.00 98.19 867 ASP A C 1
ATOM 6660 O O . ASP A 1 867 ? -2.044 -14.393 17.878 1.00 98.19 867 ASP A O 1
ATOM 6664 N N . LEU A 1 868 ? -0.733 -13.325 19.340 1.00 98.12 868 LEU A N 1
ATOM 6665 C CA . LEU A 1 868 ? -0.316 -12.260 18.422 1.00 98.12 868 LEU A CA 1
ATOM 6666 C C . LEU A 1 868 ? 0.367 -12.759 17.132 1.00 98.12 868 LEU A C 1
ATOM 6668 O O . LEU A 1 868 ? 0.279 -12.078 16.105 1.00 98.12 868 LEU A O 1
ATOM 6672 N N . HIS A 1 869 ? 0.996 -13.939 17.161 1.00 98.31 869 HIS A N 1
ATOM 6673 C CA . HIS A 1 869 ? 1.597 -14.591 15.992 1.00 98.31 869 HIS A CA 1
ATOM 6674 C C . HIS A 1 869 ? 0.575 -15.337 15.120 1.00 98.31 869 HIS A C 1
ATOM 6676 O O . HIS A 1 869 ? 0.912 -15.814 14.031 1.00 98.31 869 HIS A O 1
ATOM 6682 N N . SER A 1 870 ? -0.688 -15.411 15.548 1.00 98.44 870 SER A N 1
ATOM 6683 C CA . SER A 1 870 ? -1.721 -16.145 14.836 1.00 98.44 870 SER A CA 1
ATOM 6684 C C . SER A 1 870 ? -2.046 -15.502 13.494 1.00 98.44 870 SER A C 1
ATOM 6686 O O . SER A 1 870 ? -2.396 -14.324 13.394 1.00 98.44 870 SER A O 1
ATOM 6688 N N . GLN A 1 871 ? -2.026 -16.322 12.446 1.00 98.12 871 GLN A N 1
ATOM 6689 C CA . GLN A 1 871 ? -2.519 -15.950 11.118 1.00 98.12 871 GLN A CA 1
ATOM 6690 C C . GLN A 1 871 ? -4.055 -16.040 11.020 1.00 98.12 871 GLN A C 1
ATOM 6692 O O . GLN A 1 871 ? -4.625 -15.772 9.968 1.00 98.12 871 GLN A O 1
ATOM 6697 N N . THR A 1 872 ? -4.744 -16.416 12.107 1.00 98.25 872 THR A N 1
ATOM 6698 C CA . THR A 1 872 ? -6.211 -16.472 12.172 1.00 98.25 872 THR A CA 1
ATOM 6699 C C . THR A 1 872 ? -6.759 -15.292 12.971 1.00 98.25 872 THR A C 1
ATOM 6701 O O . THR A 1 872 ? -6.548 -15.193 14.179 1.00 98.25 872 THR A O 1
ATOM 6704 N N . MET A 1 873 ? -7.511 -14.421 12.299 1.00 98.19 873 MET A N 1
ATOM 6705 C CA . MET A 1 873 ? -8.244 -13.318 12.923 1.00 98.19 873 MET A CA 1
ATOM 6706 C C . MET A 1 873 ? -9.668 -13.748 13.297 1.00 98.19 873 MET A C 1
ATOM 6708 O O . MET A 1 873 ? -10.327 -14.482 12.555 1.00 98.19 873 MET A O 1
ATOM 6712 N N . LEU A 1 874 ? -10.162 -13.255 14.432 1.00 98.75 874 LEU A N 1
ATOM 6713 C CA . LEU A 1 874 ? -11.563 -13.350 14.832 1.00 98.75 874 LEU A CA 1
ATOM 6714 C C . LEU A 1 874 ? -12.244 -11.990 14.655 1.00 98.75 874 LEU A C 1
ATOM 6716 O O . LEU A 1 874 ? -11.674 -10.966 15.020 1.00 98.75 874 LEU A O 1
ATOM 6720 N N . LEU A 1 875 ? -13.488 -11.997 14.172 1.00 98.81 875 LEU A N 1
ATOM 6721 C CA . LEU A 1 875 ? -14.418 -10.871 14.244 1.00 98.81 875 LEU A CA 1
ATOM 6722 C C . LEU A 1 875 ? -15.525 -11.198 15.245 1.00 98.81 875 LEU A C 1
ATOM 6724 O O . LEU A 1 875 ? -16.265 -12.172 15.078 1.00 98.81 875 LEU A O 1
ATOM 6728 N N . ASN A 1 876 ? -15.672 -10.365 16.273 1.00 98.50 876 ASN A N 1
ATOM 6729 C CA . ASN A 1 876 ? -16.725 -10.486 17.281 1.00 98.50 876 ASN A CA 1
ATOM 6730 C C . ASN A 1 876 ? -16.766 -11.891 17.933 1.00 98.50 876 ASN A C 1
ATOM 6732 O O . ASN A 1 876 ? -17.835 -12.415 18.239 1.00 98.50 876 ASN A O 1
ATOM 6736 N N . GLY A 1 877 ? -15.590 -12.515 18.102 1.00 97.81 877 GLY A N 1
ATOM 6737 C CA . GLY A 1 877 ? -15.412 -13.876 18.631 1.00 97.81 877 GLY A CA 1
ATOM 6738 C C . GLY A 1 877 ? -15.494 -15.017 17.603 1.00 97.81 877 GLY A C 1
ATOM 6739 O O . GLY A 1 877 ? -15.282 -16.169 17.969 1.00 97.81 877 GLY A O 1
ATOM 6740 N N . ASN A 1 878 ? -15.770 -14.732 16.326 1.00 98.19 878 ASN A N 1
ATOM 6741 C CA . ASN A 1 878 ? -15.948 -15.735 15.269 1.00 98.19 878 ASN A CA 1
ATOM 6742 C C . ASN A 1 878 ? -14.741 -15.744 14.324 1.00 98.19 878 ASN A C 1
ATOM 6744 O O . ASN A 1 878 ? -14.319 -14.685 13.868 1.00 98.19 878 ASN A O 1
ATOM 6748 N N . ILE A 1 879 ? -14.205 -16.922 13.997 1.00 98.06 879 ILE A N 1
ATOM 6749 C CA . ILE A 1 879 ? -13.068 -17.061 13.071 1.00 98.06 879 ILE A CA 1
ATOM 6750 C C . ILE A 1 879 ? -13.443 -16.542 11.676 1.00 98.06 879 ILE A C 1
ATOM 6752 O O . ILE A 1 879 ? -14.418 -17.006 11.081 1.00 98.06 879 ILE A O 1
ATOM 6756 N N . LEU A 1 880 ? -12.632 -15.632 11.131 1.00 98.19 880 LEU A N 1
ATOM 6757 C CA . LEU A 1 880 ? -12.714 -15.220 9.734 1.00 98.19 880 LEU A CA 1
ATOM 6758 C C . LEU A 1 880 ? -11.917 -16.193 8.858 1.00 98.19 880 LEU A C 1
ATOM 6760 O O . LEU A 1 880 ? -10.695 -16.283 8.951 1.00 98.19 880 LEU A O 1
ATOM 6764 N N . THR A 1 881 ? -12.620 -16.923 7.996 1.00 96.25 881 THR A N 1
ATOM 6765 C CA . THR A 1 881 ? -12.026 -17.801 6.984 1.00 96.25 881 THR A CA 1
ATOM 6766 C C . THR A 1 881 ? -12.926 -17.884 5.753 1.00 96.25 881 THR A C 1
ATOM 6768 O O . THR A 1 881 ? -14.125 -17.604 5.835 1.00 96.25 881 THR A O 1
ATOM 6771 N N . VAL A 1 882 ? -12.352 -18.258 4.611 1.00 97.12 882 VAL A N 1
ATOM 6772 C CA . VAL A 1 882 ? -13.097 -18.466 3.362 1.00 97.12 882 VAL A CA 1
ATOM 6773 C C . VAL A 1 882 ? -13.913 -19.756 3.407 1.00 97.12 882 VAL A C 1
ATOM 6775 O O . VAL A 1 882 ? -13.550 -20.722 4.080 1.00 97.12 882 VAL A O 1
ATOM 6778 N N . ASN A 1 883 ? -15.027 -19.790 2.675 1.00 95.06 883 ASN A N 1
ATOM 6779 C CA . ASN A 1 883 ? -15.800 -21.023 2.513 1.00 95.06 883 ASN A CA 1
ATOM 6780 C C . ASN A 1 883 ? -15.124 -21.989 1.510 1.00 95.06 883 ASN A C 1
ATOM 6782 O O . ASN A 1 883 ? -14.141 -21.654 0.850 1.00 95.06 883 ASN A O 1
ATOM 6786 N N . SER A 1 884 ? -15.693 -23.185 1.330 1.00 93.12 884 SER A N 1
ATOM 6787 C CA . SER A 1 884 ? -15.194 -24.197 0.381 1.00 93.12 884 SER A CA 1
ATOM 6788 C C . SER A 1 884 ? -15.269 -23.805 -1.105 1.00 93.12 884 SER A C 1
ATOM 6790 O O . SER A 1 884 ? -14.709 -24.512 -1.939 1.00 93.12 884 SER A O 1
ATOM 6792 N N . SER A 1 885 ? -15.940 -22.700 -1.447 1.00 94.19 885 SER A N 1
ATOM 6793 C CA . SER A 1 885 ? -15.971 -22.119 -2.802 1.00 94.19 885 SER A CA 1
ATOM 6794 C C . SER A 1 885 ? -14.917 -21.018 -2.998 1.00 94.19 885 SER A C 1
ATOM 6796 O O . SER A 1 885 ? -14.717 -20.553 -4.119 1.00 94.19 885 SER A O 1
ATOM 6798 N N . GLY A 1 886 ? -14.230 -20.613 -1.924 1.00 95.50 886 GLY A N 1
ATOM 6799 C CA . GLY A 1 886 ? -13.304 -19.484 -1.908 1.00 95.50 886 GLY A CA 1
ATOM 6800 C C . GLY A 1 886 ? -13.981 -18.121 -1.743 1.00 95.50 886 GLY A C 1
ATOM 6801 O O . GLY A 1 886 ? -13.387 -17.103 -2.094 1.00 95.50 886 GLY A O 1
ATOM 6802 N N . ASP A 1 887 ? -15.222 -18.066 -1.255 1.00 97.44 887 ASP A N 1
ATOM 6803 C CA . ASP A 1 887 ? -15.900 -16.799 -0.968 1.00 97.44 887 ASP A CA 1
ATOM 6804 C C . ASP A 1 887 ? -15.401 -16.197 0.351 1.00 97.44 887 ASP A C 1
ATOM 6806 O O . ASP A 1 887 ? -15.215 -16.898 1.351 1.00 97.44 887 ASP A O 1
ATOM 6810 N N . ILE A 1 888 ? -15.223 -14.876 0.349 1.00 98.00 888 ILE A N 1
ATOM 6811 C CA . ILE A 1 888 ? -14.843 -14.084 1.522 1.00 98.00 888 ILE A CA 1
ATOM 6812 C C . ILE A 1 888 ? -16.025 -14.042 2.511 1.00 98.00 888 ILE A C 1
ATOM 6814 O O . ILE A 1 888 ? -17.152 -13.781 2.078 1.00 98.00 888 ILE A O 1
ATOM 6818 N N . PRO A 1 889 ? -15.809 -14.276 3.821 1.00 97.25 889 PRO A N 1
ATOM 6819 C CA . PRO A 1 889 ? -16.885 -14.300 4.809 1.00 97.25 889 PRO A CA 1
ATOM 6820 C C . PRO A 1 889 ? -17.604 -12.949 4.932 1.00 97.25 889 PRO A C 1
ATOM 6822 O O . PRO A 1 889 ? -17.034 -11.882 4.677 1.00 97.25 889 PRO A O 1
ATOM 6825 N N . SER A 1 890 ? -18.866 -12.992 5.374 1.00 96.25 890 SER A N 1
ATOM 6826 C CA . SER A 1 890 ? -19.559 -11.771 5.792 1.00 96.25 890 SER A CA 1
ATOM 6827 C C . SER A 1 890 ? -18.928 -11.214 7.068 1.00 96.25 890 SER A C 1
ATOM 6829 O O . SER A 1 890 ? -18.431 -11.961 7.912 1.00 96.25 890 SER A O 1
ATOM 6831 N N . LEU A 1 891 ? -18.949 -9.891 7.200 1.00 97.56 891 LEU A N 1
ATOM 6832 C CA . LEU A 1 891 ? -18.349 -9.176 8.321 1.00 97.56 891 LEU A CA 1
ATOM 6833 C C . LEU A 1 891 ? -19.485 -8.597 9.166 1.00 97.56 891 LEU A C 1
ATOM 6835 O O . LEU A 1 891 ? -19.921 -7.474 8.937 1.00 97.56 891 LEU A O 1
ATOM 6839 N N . GLU A 1 892 ? -20.012 -9.408 10.084 1.00 97.62 892 GLU A N 1
ATOM 6840 C CA . GLU A 1 892 ? -21.238 -9.109 10.835 1.00 97.62 892 GLU A CA 1
ATOM 6841 C C . GLU A 1 892 ? -20.965 -8.312 12.133 1.00 97.62 892 GLU A C 1
ATOM 6843 O O . GLU A 1 892 ? -20.140 -8.741 12.952 1.00 97.62 892 GLU A O 1
ATOM 6848 N N . PRO A 1 893 ? -21.663 -7.184 12.377 1.00 97.88 893 PRO A N 1
ATOM 6849 C CA . PRO A 1 893 ? -21.475 -6.365 13.574 1.00 97.88 893 PRO A CA 1
ATOM 6850 C C . PRO A 1 893 ? -22.229 -6.846 14.817 1.00 97.88 893 PRO A C 1
ATOM 6852 O O . PRO A 1 893 ? -23.410 -7.212 14.773 1.00 97.88 893 PRO A O 1
ATOM 6855 N N . LEU A 1 894 ? -21.607 -6.647 15.982 1.00 98.00 894 LEU A N 1
ATOM 6856 C CA . LEU A 1 894 ? -22.323 -6.616 17.254 1.00 98.00 894 LEU A CA 1
ATOM 6857 C C . LEU A 1 894 ? -23.155 -5.335 17.351 1.00 98.00 894 LEU A C 1
ATOM 6859 O O . LEU A 1 894 ? -22.664 -4.224 17.167 1.00 98.00 894 LEU A O 1
ATOM 6863 N N . HIS A 1 895 ? -24.434 -5.500 17.668 1.00 97.12 895 HIS A N 1
ATOM 6864 C CA . HIS A 1 895 ? -25.393 -4.408 17.800 1.00 97.12 895 HIS A CA 1
ATOM 6865 C C . HIS A 1 895 ? -25.473 -3.945 19.262 1.00 97.12 895 HIS A C 1
ATOM 6867 O O . HIS A 1 895 ? -26.126 -4.578 20.095 1.00 97.12 895 HIS A O 1
ATOM 6873 N N . VAL A 1 896 ? -24.818 -2.827 19.587 1.00 96.44 896 VAL A N 1
ATOM 6874 C CA . VAL A 1 896 ? -24.644 -2.345 20.968 1.00 96.44 896 VAL A CA 1
ATOM 6875 C C . VAL A 1 896 ? -25.435 -1.057 21.208 1.00 96.44 896 VAL A C 1
ATOM 6877 O O . VAL A 1 896 ? -25.498 -0.170 20.362 1.00 96.44 896 VAL A O 1
ATOM 6880 N N . ASN A 1 897 ? -26.067 -0.917 22.378 1.00 93.62 897 ASN A N 1
ATOM 6881 C CA . ASN A 1 897 ? -26.753 0.326 22.748 1.00 93.62 897 ASN A CA 1
ATOM 6882 C C . ASN A 1 897 ? -25.722 1.443 22.998 1.00 93.62 897 ASN A C 1
ATOM 6884 O O . ASN A 1 897 ? -24.908 1.332 23.913 1.00 93.62 897 ASN A O 1
ATOM 6888 N N . SER A 1 898 ? -25.814 2.546 22.251 1.00 90.50 898 SER A N 1
ATOM 6889 C CA . SER A 1 898 ? -24.882 3.685 22.300 1.00 90.50 898 SER A CA 1
ATOM 6890 C C . SER A 1 898 ? -24.836 4.422 23.641 1.00 90.50 898 SER A C 1
ATOM 6892 O O . SER A 1 898 ? -23.995 5.299 23.808 1.00 90.50 898 SER A O 1
ATOM 6894 N N . SER A 1 899 ? -25.723 4.105 24.593 1.00 88.06 899 SER A N 1
ATOM 6895 C CA . SER A 1 899 ? -25.632 4.609 25.971 1.00 88.06 899 SER A CA 1
ATOM 6896 C C . SER A 1 899 ? -24.664 3.823 26.864 1.00 88.06 899 SER A C 1
ATOM 6898 O O . SER A 1 899 ? -24.488 4.203 28.018 1.00 88.06 899 SER A O 1
ATOM 6900 N N . LYS A 1 900 ? -24.102 2.705 26.388 1.00 93.56 900 LYS A N 1
ATOM 6901 C CA . LYS A 1 900 ? -22.985 2.010 27.041 1.00 93.56 900 LYS A CA 1
ATOM 6902 C C . LYS A 1 900 ? -21.650 2.650 26.625 1.00 93.56 900 LYS A C 1
ATOM 6904 O O . LYS A 1 900 ? -21.586 3.197 25.520 1.00 93.56 900 LYS A O 1
ATOM 6909 N N . PRO A 1 901 ? -20.576 2.524 27.419 1.00 94.50 901 PRO A N 1
ATOM 6910 C CA . PRO A 1 901 ? -19.218 2.728 26.909 1.00 94.50 901 PRO A CA 1
ATOM 6911 C C . PRO A 1 901 ? -18.902 1.757 25.761 1.00 94.50 901 PRO A C 1
ATOM 6913 O O . PRO A 1 901 ? -19.613 0.766 25.567 1.00 94.50 901 PRO A O 1
ATOM 6916 N N . ILE A 1 902 ? -17.854 2.040 24.993 1.00 98.25 902 ILE A N 1
ATOM 6917 C CA . ILE A 1 902 ? -17.203 1.075 24.097 1.00 98.25 902 ILE A CA 1
ATOM 6918 C C . ILE A 1 902 ? -16.133 0.362 24.929 1.00 98.25 902 ILE A C 1
ATOM 6920 O O . ILE A 1 902 ? -15.323 1.033 25.560 1.00 98.25 902 ILE A O 1
ATOM 6924 N N . MET A 1 903 ? -16.112 -0.970 24.938 1.00 98.12 903 MET A N 1
ATOM 6925 C CA . MET A 1 903 ? -15.029 -1.717 25.587 1.00 98.12 903 MET A CA 1
ATOM 6926 C C . MET A 1 903 ? -13.953 -2.028 24.550 1.00 98.12 903 MET A C 1
ATOM 6928 O O . MET A 1 903 ? -14.282 -2.544 23.487 1.00 98.12 903 MET A O 1
ATOM 6932 N N . VAL A 1 904 ? -12.687 -1.750 24.853 1.00 98.56 904 VAL A N 1
ATOM 6933 C CA . VAL A 1 904 ? -11.547 -2.142 24.014 1.00 98.56 904 VAL A CA 1
ATOM 6934 C C . VAL A 1 904 ? -10.664 -3.074 24.837 1.00 98.56 904 VAL A C 1
ATOM 6936 O O . VAL A 1 904 ? -10.035 -2.644 25.803 1.00 98.56 904 VAL A O 1
ATOM 6939 N N . ALA A 1 905 ? -10.670 -4.364 24.506 1.00 98.38 905 ALA A N 1
ATOM 6940 C CA . ALA A 1 905 ? -9.909 -5.388 25.224 1.00 98.38 905 ALA A CA 1
ATOM 6941 C C . ALA A 1 905 ? -8.384 -5.195 25.041 1.00 98.38 905 ALA A C 1
ATOM 6943 O O . ALA A 1 905 ? -7.975 -4.480 24.115 1.00 98.38 905 ALA A O 1
ATOM 6944 N N . PRO A 1 906 ? -7.530 -5.813 25.878 1.00 98.44 906 PRO A N 1
ATOM 6945 C CA . PRO A 1 906 ? -6.088 -5.859 25.637 1.00 98.44 906 PRO A CA 1
ATOM 6946 C C . PRO A 1 906 ? -5.784 -6.458 24.262 1.00 98.44 906 PRO A C 1
ATOM 6948 O O . PRO A 1 906 ? -6.509 -7.347 23.813 1.00 98.44 906 PRO A O 1
ATOM 6951 N N . PHE A 1 907 ? -4.744 -5.957 23.591 1.00 98.38 907 PHE A N 1
ATOM 6952 C CA . PHE A 1 907 ? -4.323 -6.397 22.254 1.00 98.38 907 PHE A CA 1
ATOM 6953 C C . PHE A 1 907 ? -5.486 -6.631 21.266 1.00 98.38 907 PHE A C 1
ATOM 6955 O O . PHE A 1 907 ? -5.565 -7.656 20.586 1.00 98.38 907 PHE A O 1
ATOM 6962 N N . SER A 1 908 ? -6.394 -5.658 21.171 1.00 98.81 908 SER A N 1
ATOM 6963 C CA . SER A 1 908 ? -7.559 -5.718 20.283 1.00 98.81 908 SER A CA 1
ATOM 6964 C C . SER A 1 908 ? -7.736 -4.438 19.472 1.00 98.81 908 SER A C 1
ATOM 6966 O O . SER A 1 908 ? -7.183 -3.381 19.794 1.00 98.81 908 SER A O 1
ATOM 6968 N N . ILE A 1 909 ? -8.514 -4.545 18.397 1.00 98.94 909 ILE A N 1
ATOM 6969 C CA . ILE A 1 909 ? -8.864 -3.428 17.517 1.00 98.94 909 ILE A CA 1
ATOM 6970 C C . ILE A 1 909 ? -10.381 -3.417 17.343 1.00 98.94 909 ILE A C 1
ATOM 6972 O O . ILE A 1 909 ? -10.985 -4.468 17.155 1.00 98.94 909 ILE A O 1
ATOM 6976 N N . VAL A 1 910 ? -11.019 -2.249 17.396 1.00 98.81 910 VAL A N 1
ATOM 6977 C CA . VAL A 1 910 ? -12.477 -2.124 17.286 1.00 98.81 910 VAL A CA 1
ATOM 6978 C C . VAL A 1 910 ? -12.837 -1.024 16.294 1.00 98.81 910 VAL A C 1
ATOM 6980 O O . VAL A 1 910 ? -12.490 0.140 16.500 1.00 98.81 910 VAL A O 1
ATOM 6983 N N . PHE A 1 911 ? -13.589 -1.370 15.246 1.00 98.88 911 PHE A N 1
ATOM 6984 C CA . PHE A 1 911 ? -14.326 -0.377 14.459 1.00 98.88 911 PHE A CA 1
ATOM 6985 C C . PHE A 1 911 ? -15.725 -0.200 15.059 1.00 98.88 911 PHE A C 1
ATOM 6987 O O . PHE A 1 911 ? -16.412 -1.178 15.353 1.00 98.88 911 PHE A O 1
ATOM 6994 N N . VAL A 1 912 ? -16.165 1.047 15.217 1.00 98.56 912 VAL A N 1
ATOM 6995 C CA . VAL A 1 912 ? -17.452 1.415 15.814 1.00 98.56 912 VAL A CA 1
ATOM 6996 C C . VAL A 1 912 ? -18.186 2.386 14.898 1.00 98.56 912 VAL A C 1
ATOM 6998 O O . VAL A 1 912 ? -17.770 3.533 14.732 1.00 98.56 912 VAL A O 1
ATOM 7001 N N . GLN A 1 913 ? -19.304 1.952 14.321 1.00 97.62 913 GLN A N 1
ATOM 7002 C CA . GLN A 1 913 ? -20.138 2.792 13.462 1.00 97.62 913 GLN A CA 1
ATOM 7003 C C . GLN A 1 913 ? -21.275 3.406 14.289 1.00 97.62 913 GLN A C 1
ATOM 7005 O O . GLN A 1 913 ? -22.175 2.705 14.759 1.00 97.62 913 GLN A O 1
ATOM 7010 N N . MET A 1 914 ? -21.244 4.726 14.486 1.00 94.81 914 MET A N 1
ATOM 7011 C CA . MET A 1 914 ? -22.225 5.451 15.299 1.00 94.81 914 MET A CA 1
ATOM 7012 C C . MET A 1 914 ? -23.155 6.286 14.405 1.00 94.81 914 MET A C 1
ATOM 7014 O O . MET A 1 914 ? -22.659 7.144 13.668 1.00 94.81 914 MET A O 1
ATOM 7018 N N . PRO A 1 915 ? -24.494 6.145 14.503 1.00 92.62 915 PRO A N 1
ATOM 7019 C CA . PRO A 1 915 ? -25.454 6.884 13.673 1.00 92.62 915 PRO A CA 1
ATOM 7020 C C . PRO A 1 915 ? -25.671 8.337 14.155 1.00 92.62 915 PRO A C 1
ATOM 7022 O O . PRO A 1 915 ? -26.796 8.799 14.373 1.00 92.62 915 PRO A O 1
ATOM 7025 N N . ILE A 1 916 ? -24.572 9.065 14.370 1.00 88.25 916 ILE A N 1
ATOM 7026 C CA . ILE A 1 916 ? -24.524 10.447 14.858 1.00 88.25 916 ILE A CA 1
ATOM 7027 C C . ILE A 1 916 ? -24.145 11.355 13.686 1.00 88.25 916 ILE A C 1
ATOM 7029 O O . ILE A 1 916 ? -22.999 11.380 13.250 1.00 88.25 916 ILE A O 1
ATOM 7033 N N . VAL A 1 917 ? -25.117 12.105 13.167 1.00 84.50 917 VAL A N 1
ATOM 7034 C CA . VAL A 1 917 ? -24.897 13.034 12.047 1.00 84.50 917 VAL A CA 1
ATOM 7035 C C . VAL A 1 917 ? -24.165 14.285 12.538 1.00 84.50 917 VAL A C 1
ATOM 7037 O O . VAL A 1 917 ? -24.706 15.043 13.345 1.00 84.50 917 VAL A O 1
ATOM 7040 N N . LEU A 1 918 ? -22.956 14.502 12.021 1.00 89.88 918 LEU A N 1
ATOM 7041 C CA . LEU A 1 918 ? -22.116 15.674 12.281 1.00 89.88 918 LEU A CA 1
ATOM 7042 C C . LEU A 1 918 ? -22.084 16.604 11.050 1.00 89.88 918 LEU A C 1
ATOM 7044 O O . LEU A 1 918 ? -22.250 16.112 9.930 1.00 89.88 918 LEU A O 1
ATOM 7048 N N . PRO A 1 919 ? -21.844 17.922 11.210 1.00 91.81 919 PRO A N 1
ATOM 7049 C CA . PRO A 1 919 ? -21.755 18.867 10.089 1.00 91.81 919 PRO A CA 1
ATOM 7050 C C . PRO A 1 919 ? -20.786 18.463 8.965 1.00 91.81 919 PRO A C 1
ATOM 7052 O O . PRO A 1 919 ? -21.133 18.601 7.798 1.00 91.81 919 PRO A O 1
ATOM 7055 N N . ALA A 1 920 ? -19.620 17.900 9.293 1.00 92.38 920 ALA A N 1
ATOM 7056 C CA . ALA A 1 920 ? -18.642 17.401 8.318 1.00 92.38 920 ALA A CA 1
ATOM 7057 C C . ALA A 1 920 ? -19.085 16.124 7.559 1.00 92.38 920 ALA A C 1
ATOM 7059 O O . ALA A 1 920 ? -18.413 15.705 6.616 1.00 92.38 920 ALA A O 1
ATOM 7060 N N . CYS A 1 921 ? -20.206 15.519 7.967 1.00 91.94 921 CYS A N 1
ATOM 7061 C CA . CYS A 1 921 ? -20.774 14.266 7.458 1.00 91.94 921 CYS A CA 1
ATOM 7062 C C . CYS A 1 921 ? -22.232 14.432 6.967 1.00 91.94 921 CYS A C 1
ATOM 7064 O O . CYS A 1 921 ? -23.016 13.481 7.040 1.00 91.94 921 CYS A O 1
ATOM 7066 N N . SER A 1 922 ? -22.631 15.650 6.571 1.00 77.88 922 SER A N 1
ATOM 7067 C CA . SER A 1 922 ? -24.022 16.038 6.258 1.00 77.88 922 SER A CA 1
ATOM 7068 C C . SER A 1 922 ? -24.261 16.364 4.785 1.00 77.88 922 SER A C 1
ATOM 7070 O O . SER A 1 922 ? -23.369 16.992 4.179 1.00 77.88 922 SER A O 1
#

Radius of gyration: 40.42 Å; Cα contacts (8 Å, |Δi|>4): 1343; chains: 1; bounding box: 122×130×103 Å

pLDDT: mean 70.85, std 29.47, range [21.44, 98.94]

Nearest PDB structures (foldseek):
  7eyo-assembly1_A  TM=8.285E-01  e=4.032E-38  Hirudo nipponia
  5la7-assembly1_A  TM=7.886E-01  e=2.612E-36  Homo sapiens
  8cqi-assembly1_A  TM=8.622E-01  e=3.524E-26  Homo sapiens
  5e98-assembly1_A  TM=8.639E-01  e=1.179E-25  Homo sapiens
  8e07-assembly1_A  TM=8.613E-01  e=2.542E-25  Homo sapiens

Sequence (922 aa):
MARISTQVHAILLALACMEALVLYGFARDNPGGTLTNYQKNATIPDCLAPFGTVVGCLDSISDALSGGDFLDIAPDCCKVVTSIDKECFSFLFPKNSSAPSIIVGFCDIIERCYKEIYVPIATGTGLQASLTSVHAILLALACMEALVFYGFARDNPLGTLTNYQKNATIPDCLAPFGTVVGCLDSISDALSGGDFLDIAPDCCKVVTSIDKECFSFLFPKNSSAPSIIVGFCDIIEPVAFESRDWEKGSVFTAHYLHAVALFSQKQQEVAVPVRGGDLDSINSSHFLVLGGIRFGKREAVEWAAAAQSNVFGGSPSLACNHRSPMPAVSKPSTNPTSSALSWLPYPFIEKALDLELVFASKKMSSLQRWEMGLCLLVCITSCSFIYVSSQSVVAGNDNSSVSEGTVFIDGKTSIGKIDEDFICATLDWWPPEKCDYGTCSWDYASLINLDLNNNILLNAIKAFSPLKIRLGGTLQDKVIYDTEDNKQPCNQFVKNTSEMFGFTQGCLPMYRWDELNAFLKKSGAEIIFGLNALAGRSIISDGSAVGAWNYTNAESFISYTVKKNYSIYGWELGNELSGSGVGTRVAAAQYASDTISLYNIVKKIYSSIEPKPLVIAPGGFFDANWFKEFVDKTGSSVNAITHHIYNLGPGVDTHLIEKILDPSYLDGEANTFNSLQSTLKSSATSAVAWVGESGGAYNSGRNLVTNAFVFSFWYLDQLGMASAYDTKTYCRQSLIGGNYGLLNTTTFVPNPDYYSALLWHRLMGRNVLSTSFSGTKKIRAYTHCAKQSKGITLLLINLDNSTTVEVTVTFNSTWRLHQKHKPHRSHRLHKPHRSHKSHKSKVIQKPQRSTSGITREEYHLTAKDGDLHSQTMLLNGNILTVNSSGDIPSLEPLHVNSSKPIMVAPFSIVFVQMPIVLPACS

Foldseek 3Di:
DPPVVVVVVVVVVVVVVVVVVVPPPDDDDDDDDDDDDDDDDDDLCNLCVLLVVDPCQVVQLVCCVVVVPLLSRDLVSLVSLLPGDPVSVCNVCVPDPCSSVVNNVNSVLNNVLCCVQPVVVVDDDDDDPPCVVVVNVVSVVVSVVVVVVPVQDDDDDDDDDDDDDDDDDLCNLCVLLVVDPCQVVQLVCCVVVVPLLSRDLVSLVSLQPGDPVSVCNVCVPCPCSSVVNNVSSVVSNVVVVVVVVPPPDDDDDDDPPPPVPPPPDDDDDDDDDDDDDDDDDDDDDDDDDDDDDDDDDDDDDDDDDDDDDDDDDDDDDDDDDDDDDDDDDDDDDDDDDDDDDDDDDDDDDDDDDDDDDDDDDDDDDDPPPPVVVVVVVVVVVVPPPDDDDDDDDPPDVFPFAEWAKEKEFALAAFLAFAALQQAAFEAEQDEQPQDDPNHRFFYQRHLQRDDLVDLLLLQLCLLLQHHAYEYYDDCQLLEFEQFPPDDDPQAAWDQACVDQVRTHRHYDYVVSVVSVLVSCVSSNYAYEYEHNQLAPWDQDPVQETDDAGPCPRVLRVVLVCVVVVGHHQAYEYDAQQFDCGRSHHYQLLRVLVNLLVVLVSQCVNCVVPPPGHFREDDRHADDLVSLLSNCQSNAASGAAYEYEAQQLEAQPDPCSLVLLLDLVNLVVCLVVLLSNLVSVVPHNHNHAYAHSEYQNHPSLHYALALLFQSVLSSVLSCVQSNRSSHHHHYYYHHCEGGNNHQARNPPRKGFNVSVSSSCCSQFAAGGWIDMDMDIDPQKDKTKHQTHPAAGIKMKIFGSAARHKYQYDYHYPDDDDDDPPDDDDDDDDDDDDDDDDDDDDDDDDDDPPPDPPAQKKWKWKWAAVVNDRSHRWIDTPNHTFTADPSSHGDDRGTDIDRNVGTDIAGHRMMMMMGGNHHRNNRD

Secondary structure (DSSP, 8-state):
--SHHHHHHHHHHHHHHHHHHHTTS------------------HHHHHTTGGGSTTHHHHHHHHHHHS--S-S-HHHHHHHTTS-HHHHHHH-TT-TTHHHHHHHHHHHHHHHHHHHHHHHHS--S--TTSHHHHHHHHHHHHHHHHHHHTT-----------------HHHHHTTGGGSTTHHHHHHHHHHH---TTS-HHHHHHHTTS-HHHHHHHSTT-SSHHHHHHHHHHHHHHHHHHTTGGGG-------TTSTTS-SSS----------------------------------------------------------------------------------------------------SSSSSHHHHHHHHHHHHGGG-S--------------EEEEEEEEEEEEEEEE--TT-EEEEEE---TT--BTTB---TT-STTT--TT-HHHHHHHHTTSS-EEEEE-GGGGGEEE--TT--S--PPP-B-TTSGGGB--EEE-HHHHHHHHHHHHHHTPEEEEEE-S-TT-EE-TTSBEES---THHHHHHHHHHHHTT---SEEEE-SS-STT-BSBB--HHHHHHHHHHHHHHHHHHTTT-SSPPEEEEEEE---HHHHHHHHHHHTTS-SEEEEEE-TTEETT-TTHHHHHH-HHHHGGGHHHHHHHHHHHHHSS---EEEEEEE-SEESS--TTTTTSTTHHHHHHHHHHHHHHTT---EEES-SBSSTT-SB-TTT-PBPHHHHHHHHHHHHEEEEEEEEEEES-TTEEEEEEEESSSSSEEEEEEE--SS-EEEEEEEESS--------PPPP-------------------PPP-----PPEEEEEEEEEGGG-TT-S-EEETTEE----TT-PPPP-PPEEEETTSPEEE-TT-EEEEEE----GGG-

InterPro domains:
  IPR005199 Glycoside hydrolase, family 79 [PF03662] (405-720)
  IPR008502 Prolamin-like domain [PF05617] (46-96)
  IPR008502 Prolamin-like domain [PF05617] (172-222)
  IPR017853 Glycoside hydrolase superfamily [SSF51445] (418-764)

Mean predicted aligned error: 20.89 Å